Protein 6XJE (pdb70)

Organism: Herbaspirillum sp. (strain BH-1) (NCBI:txid2058884)

GO terms:
  GO:0072521 purine-containing compound metabolic process (P, IDA)
  GO:0016811 hydrolase activity, acting on carbon-nitrogen (but not peptide) bonds, in linear amides (F, IDA)
  GO:0042802 identical protein binding (F, IDA)
  GO:0042803 protein homodimerization activity (F, IDA)

Structure (mmCIF, N/CA/C/O backbone):
data_6XJE
#
_entry.id   6XJE
#
_cell.length_a   51.530
_cell.length_b   114.440
_cell.length_c   142.930
_cell.angle_alpha   90.000
_cell.angle_beta   90.000
_cell.angle_gamma   90.000
#
_symmetry.space_group_name_H-M   'P 21 21 21'
#
loop_
_entity.id
_entity.type
_entity.pdbx_description
1 polymer 'Cysteine hydrolase'
2 non-polymer 'tricarbonodiimidic diamide'
3 non-polymer 1,2-ETHANEDIOL
4 water water
#
loop_
_atom_site.group_PDB
_atom_site.id
_atom_site.type_symbol
_atom_site.label_atom_id
_atom_site.label_alt_id
_atom_site.label_comp_id
_atom_site.label_asym_id
_atom_site.label_entity_id
_atom_site.label_seq_id
_atom_site.pdbx_PDB_ins_code
_atom_site.Cartn_x
_atom_site.Cartn_y
_atom_site.Cartn_z
_atom_site.occupancy
_atom_site.B_iso_or_equiv
_atom_site.auth_seq_id
_atom_site.auth_comp_id
_atom_site.auth_asym_id
_atom_site.auth_atom_id
_atom_site.pdbx_PDB_model_num
ATOM 1 N N . MET A 1 4 ? -32.988 -5.509 0.777 1.000 37.823 1 MET A N 1
ATOM 2 C CA . MET A 1 4 ? -32.253 -4.819 1.894 1.000 42.506 1 MET A CA 1
ATOM 3 C C . MET A 1 4 ? -32.656 -5.448 3.243 1.000 41.978 1 MET A C 1
ATOM 4 O O . MET A 1 4 ? -33.836 -5.751 3.427 1.000 39.384 1 MET A O 1
ATOM 9 N N . ILE A 1 5 ? -31.724 -5.599 4.189 1.000 27.734 2 ILE A N 1
ATOM 10 C CA . ILE A 1 5 ? -32.009 -6.090 5.559 1.000 25.978 2 ILE A CA 1
ATOM 11 C C . ILE A 1 5 ? -31.945 -4.901 6.511 1.000 24.974 2 ILE A C 1
ATOM 12 O O . ILE A 1 5 ? -30.949 -4.167 6.464 1.000 25.830 2 ILE A O 1
ATOM 17 N N . ARG A 1 6 ? -32.968 -4.719 7.321 1.000 22.460 3 ARG A N 1
ATOM 18 C CA . ARG A 1 6 ? -33.101 -3.608 8.263 1.000 22.209 3 ARG A CA 1
ATOM 19 C C . ARG A 1 6 ? -32.937 -4.153 9.671 1.000 23.263 3 ARG A C 1
ATOM 20 O O . ARG A 1 6 ? -33.664 -5.054 10.094 1.000 25.400 3 ARG A O 1
ATOM 28 N N . ILE A 1 7 ? -31.960 -3.597 10.363 1.000 19.885 4 ILE A N 1
ATOM 29 C CA . ILE A 1 7 ? -31.520 -3.973 11.720 1.000 21.113 4 ILE A CA 1
ATOM 30 C C . ILE A 1 7 ? -31.978 -2.856 12.665 1.000 18.935 4 ILE A C 1
ATOM 31 O O . ILE A 1 7 ? -31.760 -1.663 12.355 1.000 19.546 4 ILE A O 1
ATOM 36 N N . ASP A 1 8 ? -32.571 -3.231 13.775 1.000 19.945 5 ASP A N 1
ATOM 37 C CA . ASP A 1 8 ? -32.886 -2.307 14.879 1.000 22.386 5 ASP A CA 1
ATOM 38 C C . ASP A 1 8 ? -31.525 -1.942 15.460 1.000 23.238 5 ASP A C 1
ATOM 39 O O . ASP A 1 8 ? -30.665 -2.856 15.713 1.000 27.303 5 ASP A O 1
ATOM 44 N N . ALA A 1 9 ? -31.216 -0.668 15.435 1.000 21.207 6 ALA A N 1
ATOM 45 C CA . ALA A 1 9 ? -29.890 -0.169 15.830 1.000 20.872 6 ALA A CA 1
ATOM 46 C C . ALA A 1 9 ? -30.084 1.191 16.463 1.000 19.593 6 ALA A C 1
ATOM 47 O O . ALA A 1 9 ? -31.166 1.844 16.316 1.000 19.620 6 ALA A O 1
ATOM 49 N N . THR A 1 10 ? -29.055 1.636 17.148 1.000 16.967 7 THR A N 1
ATOM 50 C CA . THR A 1 10 ? -28.948 2.968 17.723 1.000 18.333 7 THR A CA 1
ATOM 51 C C . THR A 1 10 ? -28.084 3.755 16.760 1.000 16.807 7 THR A C 1
ATOM 52 O O . THR A 1 10 ? -27.003 3.278 16.423 1.000 16.694 7 THR A O 1
ATOM 56 N N . PRO A 1 11 ? -28.406 4.997 16.350 1.000 16.491 8 PRO A N 1
ATOM 57 C CA . PRO A 1 11 ? -29.547 5.779 16.864 1.000 16.938 8 PRO A CA 1
ATOM 58 C C . PRO A 1 11 ? -30.849 5.604 16.079 1.000 18.673 8 PRO A C 1
ATOM 59 O O . PRO A 1 11 ? -31.871 6.176 16.514 1.000 21.033 8 PRO A O 1
ATOM 63 N N . TYR A 1 12 ? -30.801 4.943 14.946 1.000 17.062 9 TYR A N 1
ATOM 64 C CA . TYR A 1 12 ? -31.999 4.643 14.141 1.000 18.388 9 TYR A CA 1
ATOM 65 C C . TYR A 1 12 ? -31.684 3.415 13.320 1.000 22.008 9 TYR A C 1
ATOM 66 O O . TYR A 1 12 ? -30.547 2.940 13.305 1.000 18.109 9 TYR A O 1
ATOM 75 N N . PRO A 1 13 ? -32.663 2.821 12.624 1.000 21.157 10 PRO A N 1
ATOM 76 C CA . PRO A 1 13 ? -32.396 1.552 11.956 1.000 21.408 10 PRO A CA 1
ATOM 77 C C . PRO A 1 13 ? -31.295 1.637 10.917 1.000 19.489 10 PRO A C 1
ATOM 78 O O . PRO A 1 13 ? -31.045 2.646 10.298 1.000 19.296 10 PRO A O 1
ATOM 82 N N . TYR A 1 14 ? -30.575 0.535 10.803 1.000 19.369 11 TYR A N 1
ATOM 83 C CA . TYR A 1 14 ? -29.445 0.363 9.854 1.000 19.572 11 TYR A CA 1
ATOM 84 C C . TYR A 1 14 ? -29.873 -0.621 8.779 1.000 19.066 11 TYR A C 1
ATOM 85 O O . TYR A 1 14 ? -30.253 -1.743 9.140 1.000 19.457 11 TYR A O 1
ATOM 94 N N . GLN A 1 15 ? -29.721 -0.266 7.535 1.000 19.956 12 GLN A N 1
ATOM 95 C CA . GLN A 1 15 ? -30.113 -1.114 6.392 1.000 20.580 12 GLN A CA 1
ATOM 96 C C . GLN A 1 15 ? -28.864 -1.475 5.593 1.000 21.637 12 GLN A C 1
ATOM 97 O O . GLN A 1 15 ? -28.050 -0.582 5.321 1.000 21.344 12 GLN A O 1
ATOM 103 N N . PHE A 1 16 ? -28.723 -2.727 5.187 1.000 19.933 13 PHE A N 1
ATOM 104 C CA . PHE A 1 16 ? -27.590 -3.159 4.360 1.000 18.265 13 PHE A CA 1
ATOM 105 C C . PHE A 1 16 ? -28.030 -4.311 3.483 1.000 21.302 13 PHE A C 1
ATOM 106 O O . PHE A 1 16 ? -29.001 -5.002 3.807 1.000 23.701 13 PHE A O 1
ATOM 114 N N . HIS A 1 17 ? -27.241 -4.561 2.471 1.000 20.059 14 HIS A N 1
ATOM 115 C CA . HIS A 1 17 ? -27.337 -5.769 1.617 1.000 22.854 14 HIS A CA 1
ATOM 116 C C . HIS A 1 17 ? -26.081 -6.584 1.850 1.000 23.081 14 HIS A C 1
ATOM 117 O O . HIS A 1 17 ? -24.959 -6.087 1.724 1.000 18.771 14 HIS A O 1
ATOM 124 N N . PRO A 1 18 ? -26.191 -7.883 2.205 1.000 21.617 15 PRO A N 1
ATOM 125 C CA . PRO A 1 18 ? -24.999 -8.683 2.482 1.000 21.791 15 PRO A CA 1
ATOM 126 C C . PRO A 1 18 ? -23.906 -8.608 1.404 1.000 20.256 15 PRO A C 1
ATOM 127 O O . PRO A 1 18 ? -22.756 -8.670 1.740 1.000 22.102 15 PRO A O 1
ATOM 131 N N . ARG A 1 19 ? -24.282 -8.532 0.121 1.000 21.024 16 ARG A N 1
ATOM 132 C CA . ARG A 1 19 ? -23.291 -8.586 -0.970 1.000 23.370 16 ARG A CA 1
ATOM 133 C C . ARG A 1 19 ? -22.522 -7.273 -1.127 1.000 22.522 16 ARG A C 1
ATOM 134 O O . ARG A 1 19 ? -21.499 -7.287 -1.818 1.000 22.437 16 ARG A O 1
ATOM 142 N N A SER A 1 20 ? -22.961 -6.186 -0.495 0.700 20.025 17 SER A N 1
ATOM 143 N N B SER A 1 20 ? -22.972 -6.205 -0.483 0.300 17.268 17 SER A N 1
ATOM 144 C CA A SER A 1 20 ? -22.172 -4.905 -0.520 0.700 20.297 17 SER A CA 1
ATOM 145 C CA B SER A 1 20 ? -22.325 -4.860 -0.500 0.300 15.201 17 SER A CA 1
ATOM 146 C C A SER A 1 20 ? -21.723 -4.556 0.901 0.700 18.118 17 SER A C 1
ATOM 147 C C B SER A 1 20 ? -21.731 -4.554 0.890 0.300 15.446 17 SER A C 1
ATOM 148 O O A SER A 1 20 ? -21.381 -3.410 1.153 0.700 18.099 17 SER A O 1
ATOM 149 O O B SER A 1 20 ? -21.381 -3.404 1.150 0.300 15.822 17 SER A O 1
ATOM 154 N N . THR A 1 21 ? -21.632 -5.565 1.754 1.000 15.985 18 THR A N 1
ATOM 155 C CA . THR A 1 21 ? -21.250 -5.381 3.166 1.000 15.005 18 THR A CA 1
ATOM 156 C C . THR A 1 21 ? -20.039 -6.245 3.470 1.000 15.661 18 THR A C 1
ATOM 157 O O . THR A 1 21 ? -19.949 -7.370 3.013 1.000 18.375 18 THR A O 1
ATOM 161 N N . ALA A 1 22 ? -19.123 -5.761 4.280 1.000 14.246 19 ALA A N 1
ATOM 162 C CA . ALA A 1 22 ? -18.009 -6.554 4.808 1.000 13.492 19 ALA A CA 1
ATOM 163 C C . ALA A 1 22 ? -18.078 -6.558 6.318 1.000 12.733 19 ALA A C 1
ATOM 164 O O . ALA A 1 22 ? -18.461 -5.551 6.934 1.000 14.563 19 ALA A O 1
ATOM 166 N N . LEU A 1 23 ? -17.696 -7.683 6.895 1.000 12.520 20 LEU A N 1
ATOM 167 C CA . LEU A 1 23 ? -17.419 -7.774 8.346 1.000 11.982 20 LEU A CA 1
ATOM 168 C C . LEU A 1 23 ? -15.932 -7.476 8.503 1.000 12.227 20 LEU A C 1
ATOM 169 O O . LEU A 1 23 ? -15.119 -8.122 7.811 1.000 13.542 20 LEU A O 1
ATOM 174 N N . VAL A 1 24 ? -15.573 -6.540 9.370 1.000 12.388 21 VAL A N 1
ATOM 175 C CA . VAL A 1 24 ? -14.180 -6.229 9.706 1.000 12.299 21 VAL A CA 1
ATOM 176 C C . VAL A 1 24 ? -13.944 -6.642 11.141 1.000 13.189 21 VAL A C 1
ATOM 177 O O . VAL A 1 24 ? -14.592 -6.056 12.055 1.000 13.969 21 VAL A O 1
ATOM 181 N N . VAL A 1 25 ? -13.071 -7.641 11.362 1.000 12.569 22 VAL A N 1
ATOM 182 C CA . VAL A 1 25 ? -12.735 -8.142 12.712 1.000 12.145 22 VAL A CA 1
ATOM 183 C C . VAL A 1 25 ? -11.365 -7.600 13.058 1.000 12.832 22 VAL A C 1
ATOM 184 O O . VAL A 1 25 ? -10.352 -8.037 12.440 1.000 13.932 22 VAL A O 1
ATOM 188 N N . ILE A 1 26 ? -11.288 -6.718 14.025 1.000 12.682 23 ILE A N 1
ATOM 189 C CA . ILE A 1 26 ? -10.087 -5.928 14.320 1.000 13.808 23 ILE A CA 1
ATOM 190 C C . ILE A 1 26 ? -9.274 -6.556 15.461 1.000 12.241 23 ILE A C 1
ATOM 191 O O . ILE A 1 26 ? -9.726 -6.603 16.590 1.000 13.650 23 ILE A O 1
ATOM 196 N N . ASP A 1 27 ? -8.040 -6.946 15.121 1.000 12.054 24 ASP A N 1
ATOM 197 C CA . ASP A 1 27 ? -6.940 -7.184 16.090 1.000 13.657 24 ASP A CA 1
ATOM 198 C C . ASP A 1 27 ? -7.252 -8.233 17.158 1.000 12.596 24 ASP A C 1
ATOM 199 O O . ASP A 1 27 ? -6.816 -8.069 18.302 1.000 13.292 24 ASP A O 1
ATOM 204 N N . MET A 1 28 ? -7.927 -9.314 16.806 1.000 13.066 25 MET A N 1
ATOM 205 C CA . MET A 1 28 ? -8.268 -10.363 17.777 1.000 12.756 25 MET A CA 1
ATOM 206 C C . MET A 1 28 ? -7.056 -11.306 17.902 1.000 12.851 25 MET A C 1
ATOM 207 O O . MET A 1 28 ? -7.145 -12.529 17.652 1.000 13.871 25 MET A O 1
ATOM 212 N N . GLN A 1 29 ? -5.993 -10.760 18.445 1.000 12.959 26 GLN A N 1
ATOM 213 C CA . GLN A 1 29 ? -4.656 -11.402 18.461 1.000 12.899 26 GLN A CA 1
ATOM 214 C C . GLN A 1 29 ? -4.261 -11.772 19.879 1.000 14.213 26 GLN A C 1
ATOM 215 O O . GLN A 1 29 ? -4.687 -11.146 20.862 1.000 13.726 26 GLN A O 1
ATOM 221 N N A ARG A 1 30 ? -3.425 -12.794 20.003 0.700 14.298 27 ARG A N 1
ATOM 222 N N B ARG A 1 30 ? -3.416 -12.792 20.003 0.300 15.104 27 ARG A N 1
ATOM 223 C CA A ARG A 1 30 ? -2.853 -13.160 21.328 0.700 15.471 27 ARG A CA 1
ATOM 224 C CA B ARG A 1 30 ? -2.848 -13.173 21.322 0.300 16.275 27 ARG A CA 1
ATOM 225 C C A ARG A 1 30 ? -2.127 -11.968 21.968 0.700 16.280 27 ARG A C 1
ATOM 226 C C B ARG A 1 30 ? -2.132 -11.970 21.962 0.300 16.425 27 ARG A C 1
ATOM 227 O O A ARG A 1 30 ? -2.185 -11.819 23.189 0.700 17.416 27 ARG A O 1
ATOM 228 O O B ARG A 1 30 ? -2.187 -11.831 23.195 0.300 17.074 27 ARG A O 1
ATOM 243 N N . ASP A 1 31 ? -1.529 -11.094 21.150 1.000 15.726 28 ASP A N 1
ATOM 244 C CA . ASP A 1 31 ? -0.781 -9.931 21.673 1.000 15.751 28 ASP A CA 1
ATOM 245 C C . ASP A 1 31 ? -1.699 -9.053 22.538 1.000 14.669 28 ASP A C 1
ATOM 246 O O . ASP A 1 31 ? -1.191 -8.354 23.414 1.000 16.015 28 ASP A O 1
ATOM 251 N N . PHE A 1 32 ? -3.014 -9.035 22.274 1.000 14.360 29 PHE A N 1
ATOM 252 C CA . PHE A 1 32 ? -3.965 -8.232 23.059 1.000 14.363 29 PHE A CA 1
ATOM 253 C C . PHE A 1 32 ? -4.757 -9.068 24.066 1.000 14.250 29 PHE A C 1
ATOM 254 O O . PHE A 1 32 ? -5.105 -8.545 25.130 1.000 14.920 29 PHE A O 1
ATOM 262 N N . ILE A 1 33 ? -5.042 -10.324 23.770 1.000 14.149 30 ILE A N 1
ATOM 263 C CA . ILE A 1 33 ? -6.053 -11.121 24.515 1.000 14.705 30 ILE A CA 1
ATOM 264 C C . ILE A 1 33 ? -5.370 -12.026 25.537 1.000 17.324 30 ILE A C 1
ATOM 265 O O . ILE A 1 33 ? -5.997 -12.319 26.534 1.000 18.922 30 ILE A O 1
ATOM 270 N N A GLU A 1 34 ? -4.133 -12.434 25.276 0.700 19.277 31 GLU A N 1
ATOM 271 N N B GLU A 1 34 ? -4.136 -12.452 25.275 0.300 18.315 31 GLU A N 1
ATOM 272 C CA A GLU A 1 34 ? -3.380 -13.345 26.182 0.700 20.015 31 GLU A CA 1
ATOM 273 C CA B GLU A 1 34 ? -3.388 -13.364 26.184 0.300 18.854 31 GLU A CA 1
ATOM 274 C C A GLU A 1 34 ? -2.383 -12.573 27.027 0.700 20.292 31 GLU A C 1
ATOM 275 C C B GLU A 1 34 ? -2.382 -12.581 27.025 0.300 19.750 31 GLU A C 1
ATOM 276 O O A GLU A 1 34 ? -1.856 -11.574 26.579 0.700 19.756 31 GLU A O 1
ATOM 277 O O B GLU A 1 34 ? -1.854 -11.570 26.565 0.300 19.654 31 GLU A O 1
ATOM 288 N N . GLU A 1 35 ? -2.106 -13.074 28.230 1.000 20.617 32 GLU A N 1
ATOM 289 C CA . GLU A 1 35 ? -1.080 -12.488 29.122 1.000 23.023 32 GLU A CA 1
ATOM 290 C C . GLU A 1 35 ? 0.311 -12.578 28.470 1.000 22.939 32 GLU A C 1
ATOM 291 O O . GLU A 1 35 ? 0.618 -13.600 27.820 1.000 26.828 32 GLU A O 1
ATOM 297 N N . GLY A 1 36 ? 1.105 -11.529 28.635 1.000 23.267 33 GLY A N 1
ATOM 298 C CA . GLY A 1 36 ? 2.532 -11.527 28.261 1.000 23.372 33 GLY A CA 1
ATOM 299 C C . GLY A 1 36 ? 2.850 -10.949 26.893 1.000 24.444 33 GLY A C 1
ATOM 300 O O . GLY A 1 36 ? 4.000 -10.967 26.498 1.000 25.257 33 GLY A O 1
ATOM 301 N N . GLY A 1 37 ? 1.865 -10.458 26.154 1.000 20.773 34 GLY A N 1
ATOM 302 C CA . GLY A 1 37 ? 2.144 -9.774 24.884 1.000 20.287 34 GLY A CA 1
ATOM 303 C C . GLY A 1 37 ? 2.138 -8.261 25.030 1.000 19.045 34 GLY A C 1
ATOM 304 O O . GLY A 1 37 ? 2.352 -7.697 26.130 1.000 18.585 34 GLY A O 1
ATOM 305 N N . PHE A 1 38 ? 1.860 -7.602 23.921 1.000 18.823 35 PHE A N 1
ATOM 306 C CA . PHE A 1 38 ? 1.882 -6.125 23.844 1.000 16.461 35 PHE A CA 1
ATOM 307 C C . PHE A 1 38 ? 0.918 -5.503 24.859 1.000 16.987 35 PHE A C 1
ATOM 308 O O . PHE A 1 38 ? 1.252 -4.553 25.515 1.000 17.169 35 PHE A O 1
ATOM 316 N N . GLY A 1 39 ? -0.322 -6.003 24.944 1.000 15.830 36 GLY A N 1
ATOM 317 C CA . GLY A 1 39 ? -1.303 -5.466 25.913 1.000 15.845 36 GLY A CA 1
ATOM 318 C C . GLY A 1 39 ? -0.793 -5.511 27.347 1.000 15.011 36 GLY A C 1
ATOM 319 O O . GLY A 1 39 ? -0.899 -4.517 28.065 1.000 16.791 36 GLY A O 1
ATOM 320 N N . SER A 1 40 ? -0.185 -6.622 27.742 1.000 17.243 37 SER A N 1
ATOM 321 C CA . SER A 1 40 ? 0.440 -6.763 29.087 1.000 19.258 37 SER A CA 1
ATOM 322 C C . SER A 1 40 ? 1.618 -5.802 29.225 1.000 19.194 37 SER A C 1
ATOM 323 O O . SER A 1 40 ? 1.804 -5.192 30.310 1.000 19.380 37 SER A O 1
ATOM 326 N N . ALA A 1 41 ? 2.414 -5.676 28.185 1.000 19.471 38 ALA A N 1
ATOM 327 C CA . ALA A 1 41 ? 3.633 -4.840 28.197 1.000 20.983 38 ALA A CA 1
ATOM 328 C C . ALA A 1 41 ? 3.260 -3.387 28.475 1.000 21.158 38 ALA A C 1
ATOM 329 O O . ALA A 1 41 ? 4.088 -2.641 29.052 1.000 23.995 38 ALA A O 1
ATOM 331 N N . LEU A 1 42 ? 2.072 -2.948 28.053 1.000 19.136 39 LEU A N 1
ATOM 332 C CA . LEU A 1 42 ? 1.607 -1.561 28.286 1.000 20.620 39 LEU A CA 1
ATOM 333 C C . LEU A 1 42 ? 1.044 -1.388 29.704 1.000 22.293 39 LEU A C 1
ATOM 334 O O . LEU A 1 42 ? 0.505 -0.295 30.006 1.000 25.027 39 LEU A O 1
ATOM 339 N N . GLY A 1 43 ? 1.055 -2.441 30.516 1.000 21.648 40 GLY A N 1
ATOM 340 C CA . GLY A 1 43 ? 0.633 -2.380 31.924 1.000 22.074 40 GLY A CA 1
ATOM 341 C C . GLY A 1 43 ? -0.815 -2.773 32.128 1.000 21.814 40 GLY A C 1
ATOM 342 O O . GLY A 1 43 ? -1.333 -2.561 33.228 1.000 23.577 40 GLY A O 1
ATOM 343 N N . ASN A 1 44 ? -1.480 -3.353 31.138 1.000 18.382 41 ASN A N 1
ATOM 344 C CA . ASN A 1 44 ? -2.910 -3.694 31.274 1.000 19.060 41 ASN A CA 1
ATOM 345 C C . ASN A 1 44 ? -3.118 -5.094 31.858 1.000 18.604 41 ASN A C 1
ATOM 346 O O . ASN A 1 44 ? -2.352 -6.008 31.575 1.000 20.292 41 ASN A O 1
ATOM 351 N N . ASP A 1 45 ? -4.218 -5.233 32.572 1.000 20.595 42 ASP A N 1
ATOM 352 C CA . ASP A 1 45 ? -4.857 -6.532 32.865 1.000 20.802 42 ASP A CA 1
ATOM 353 C C . ASP A 1 45 ? -5.690 -6.881 31.628 1.000 18.817 42 ASP A C 1
ATOM 354 O O . ASP A 1 45 ? -6.690 -6.202 31.385 1.000 20.591 42 ASP A O 1
ATOM 359 N N . VAL A 1 46 ? -5.273 -7.884 30.879 1.000 19.295 43 VAL A N 1
ATOM 360 C CA . VAL A 1 46 ? -5.886 -8.189 29.561 1.000 18.699 43 VAL A CA 1
ATOM 361 C C . VAL A 1 46 ? -7.157 -9.025 29.699 1.000 21.447 43 VAL A C 1
ATOM 362 O O . VAL A 1 46 ? -7.848 -9.269 28.699 1.000 20.380 43 VAL A O 1
ATOM 366 N N . ARG A 1 47 ? -7.521 -9.432 30.912 1.000 21.522 44 ARG A N 1
ATOM 367 C CA . ARG A 1 47 ? -8.596 -10.438 31.127 1.000 23.152 44 ARG A CA 1
ATOM 368 C C . ARG A 1 47 ? -9.949 -10.051 30.533 1.000 20.851 44 ARG A C 1
ATOM 369 O O . ARG A 1 47 ? -10.659 -10.944 30.058 1.000 20.343 44 ARG A O 1
ATOM 377 N N . PRO A 1 48 ? -10.379 -8.760 30.523 1.000 19.918 45 PRO A N 1
ATOM 378 C CA . PRO A 1 48 ? -11.700 -8.439 29.975 1.000 19.212 45 PRO A CA 1
ATOM 379 C C . PRO A 1 48 ? -11.898 -8.888 28.521 1.000 19.803 45 PRO A C 1
ATOM 380 O O . PRO A 1 48 ? -13.043 -9.141 28.113 1.000 20.667 45 PRO A O 1
ATOM 384 N N . LEU A 1 49 ? -10.844 -8.933 27.704 1.000 16.282 46 LEU A N 1
ATOM 385 C CA . LEU A 1 49 ? -11.081 -9.121 26.264 1.000 15.389 46 LEU A CA 1
ATOM 386 C C . LEU A 1 49 ? -11.558 -10.533 25.939 1.000 17.114 46 LEU A C 1
ATOM 387 O O . LEU A 1 49 ? -12.253 -10.737 24.965 1.000 16.675 46 LEU A O 1
ATOM 392 N N . ALA A 1 50 ? -11.155 -11.549 26.697 1.000 17.655 47 ALA A N 1
ATOM 393 C CA . ALA A 1 50 ? -11.463 -12.946 26.335 1.000 17.329 47 ALA A CA 1
ATOM 394 C C . ALA A 1 50 ? -12.976 -13.187 26.353 1.000 16.612 47 ALA A C 1
ATOM 395 O O . ALA A 1 50 ? -13.443 -14.080 25.636 1.000 17.135 47 ALA A O 1
ATOM 397 N N . ALA A 1 51 ? -13.712 -12.421 27.133 1.000 18.242 48 ALA A N 1
ATOM 398 C CA . ALA A 1 51 ? -15.168 -12.611 27.321 1.000 18.422 48 ALA A CA 1
ATOM 399 C C . ALA A 1 51 ? -15.919 -12.553 25.993 1.000 17.509 48 ALA A C 1
ATOM 400 O O . ALA A 1 51 ? -17.010 -13.189 25.872 1.000 19.727 48 ALA A O 1
ATOM 402 N N . ILE A 1 52 ? -15.437 -11.789 25.005 1.000 14.730 49 ILE A N 1
ATOM 403 C CA . ILE A 1 52 ? -16.184 -11.601 23.737 1.000 13.499 49 ILE A CA 1
ATOM 404 C C . ILE A 1 52 ? -15.891 -12.665 22.699 1.000 13.603 49 ILE A C 1
ATOM 405 O O . ILE A 1 52 ? -16.563 -12.654 21.668 1.000 14.537 49 ILE A O 1
ATOM 410 N N . VAL A 1 53 ? -14.945 -13.565 22.930 1.000 14.520 50 VAL A N 1
ATOM 411 C CA . VAL A 1 53 ? -14.483 -14.448 21.839 1.000 15.309 50 VAL A CA 1
ATOM 412 C C . VAL A 1 53 ? -15.651 -15.281 21.313 1.000 14.274 50 VAL A C 1
ATOM 413 O O . VAL A 1 53 ? -15.826 -15.382 20.104 1.000 14.201 50 VAL A O 1
ATOM 417 N N . PRO A 1 54 ? -16.539 -15.914 22.134 1.000 14.577 51 PRO A N 1
ATOM 418 C CA . PRO A 1 54 ? -17.648 -16.645 21.551 1.000 14.962 51 PRO A CA 1
ATOM 419 C C . PRO A 1 54 ? -18.608 -15.792 20.715 1.000 14.018 51 PRO A C 1
ATOM 420 O O . PRO A 1 54 ? -19.143 -16.255 19.717 1.000 15.818 51 PRO A O 1
ATOM 424 N N . THR A 1 55 ? -18.828 -14.530 21.130 1.000 14.802 52 THR A N 1
ATOM 425 C CA . THR A 1 55 ? -19.715 -13.615 20.404 1.000 15.259 52 THR A CA 1
ATOM 426 C C . THR A 1 55 ? -19.067 -13.256 19.059 1.000 13.001 52 THR A C 1
ATOM 427 O O . THR A 1 55 ? -19.735 -13.241 18.055 1.000 13.924 52 THR A O 1
ATOM 431 N N . VAL A 1 56 ? -17.754 -12.962 19.059 1.000 12.343 53 VAL A N 1
ATOM 432 C CA . VAL A 1 56 ? -17.073 -12.652 17.792 1.000 12.053 53 VAL A CA 1
ATOM 433 C C . VAL A 1 56 ? -17.134 -13.876 16.880 1.000 12.190 53 VAL A C 1
ATOM 434 O O . VAL A 1 56 ? -17.313 -13.739 15.667 1.000 12.313 53 VAL A O 1
ATOM 438 N N . ALA A 1 57 ? -16.977 -15.086 17.447 1.000 13.154 54 ALA A N 1
ATOM 439 C CA . ALA A 1 57 ? -17.058 -16.296 16.620 1.000 12.728 54 ALA A CA 1
ATOM 440 C C . ALA A 1 57 ? -18.450 -16.457 15.996 1.000 12.668 54 ALA A C 1
ATOM 441 O O . ALA A 1 57 ? -18.574 -16.824 14.830 1.000 12.718 54 ALA A O 1
ATOM 443 N N . ALA A 1 58 ? -19.474 -16.154 16.772 1.000 12.603 55 ALA A N 1
ATOM 444 C CA . ALA A 1 58 ? -20.849 -16.213 16.249 1.000 13.049 55 ALA A CA 1
ATOM 445 C C . ALA A 1 58 ? -21.067 -15.181 15.127 1.000 13.419 55 ALA A C 1
ATOM 446 O O . ALA A 1 58 ? -21.719 -15.473 14.122 1.000 13.356 55 ALA A O 1
ATOM 448 N N . LEU A 1 59 ? -20.506 -13.983 15.286 1.000 13.408 56 LEU A N 1
ATOM 449 C CA . LEU A 1 59 ? -20.584 -12.967 14.235 1.000 13.548 56 LEU A CA 1
ATOM 450 C C . LEU A 1 59 ? -19.859 -13.413 12.966 1.000 12.634 56 LEU A C 1
ATOM 451 O O . LEU A 1 59 ? -20.343 -13.222 11.861 1.000 14.229 56 LEU A O 1
ATOM 456 N N . LEU A 1 60 ? -18.671 -13.989 13.115 1.000 13.528 57 LEU A N 1
ATOM 457 C CA . LEU A 1 60 ? -17.881 -14.491 11.968 1.000 14.153 57 LEU A CA 1
ATOM 458 C C . LEU A 1 60 ? -18.678 -15.593 11.250 1.000 13.588 57 LEU A C 1
ATOM 459 O O . LEU A 1 60 ? -18.727 -15.585 10.020 1.000 14.868 57 LEU A O 1
ATOM 464 N N . GLN A 1 61 ? -19.290 -16.501 11.986 1.000 14.283 58 GLN A N 1
ATOM 465 C CA . GLN A 1 61 ? -20.122 -17.570 11.368 1.000 17.555 58 GLN A CA 1
ATOM 466 C C . GLN A 1 61 ? -21.296 -16.943 10.627 1.000 15.583 58 GLN A C 1
ATOM 467 O O . GLN A 1 61 ? -21.570 -17.354 9.502 1.000 16.245 58 GLN A O 1
ATOM 473 N N . LEU A 1 62 ? -21.950 -15.951 11.214 1.000 14.735 59 LEU A N 1
ATOM 474 C CA . LEU A 1 62 ? -23.084 -15.256 10.554 1.000 15.056 59 LEU A CA 1
ATOM 475 C C . LEU A 1 62 ? -22.630 -14.672 9.222 1.000 16.089 59 LEU A C 1
ATOM 476 O O . LEU A 1 62 ? -23.296 -14.834 8.181 1.000 16.914 59 LEU A O 1
ATOM 481 N N . ALA A 1 63 ? -21.500 -13.972 9.206 1.000 15.568 60 ALA A N 1
ATOM 482 C CA . ALA A 1 63 ? -21.005 -13.340 7.979 1.000 14.614 60 ALA A CA 1
ATOM 483 C C . ALA A 1 63 ? -20.662 -14.395 6.930 1.000 16.452 60 ALA A C 1
ATOM 484 O O . ALA A 1 63 ? -21.001 -14.192 5.754 1.000 18.213 60 ALA A O 1
ATOM 486 N N . ARG A 1 64 ? -19.994 -15.468 7.322 1.000 15.775 61 ARG A N 1
ATOM 487 C CA . ARG A 1 64 ? -19.590 -16.564 6.409 1.000 16.652 61 ARG A CA 1
ATOM 488 C C . ARG A 1 64 ? -20.840 -17.226 5.810 1.000 18.491 61 ARG A C 1
ATOM 489 O O . ARG A 1 64 ? -20.885 -17.424 4.588 1.000 20.410 61 ARG A O 1
ATOM 497 N N . GLU A 1 65 ? -21.848 -17.439 6.630 1.000 17.882 62 GLU A N 1
ATOM 498 C CA . GLU A 1 65 ? -23.093 -18.108 6.167 1.000 21.078 62 GLU A CA 1
ATOM 499 C C . GLU A 1 65 ? -23.876 -17.175 5.254 1.000 21.101 62 GLU A C 1
ATOM 500 O O . GLU A 1 65 ? -24.526 -17.673 4.318 1.000 22.543 62 GLU A O 1
ATOM 506 N N . ALA A 1 66 ? -23.791 -15.859 5.424 1.000 19.140 63 ALA A N 1
ATOM 507 C CA . ALA A 1 66 ? -24.483 -14.862 4.570 1.000 21.302 63 ALA A CA 1
ATOM 508 C C . ALA A 1 66 ? -23.687 -14.570 3.289 1.000 21.059 63 ALA A C 1
ATOM 509 O O . ALA A 1 66 ? -24.242 -13.828 2.418 1.000 25.015 63 ALA A O 1
ATOM 511 N N . GLY A 1 67 ? -22.473 -15.088 3.174 1.000 21.083 64 GLY 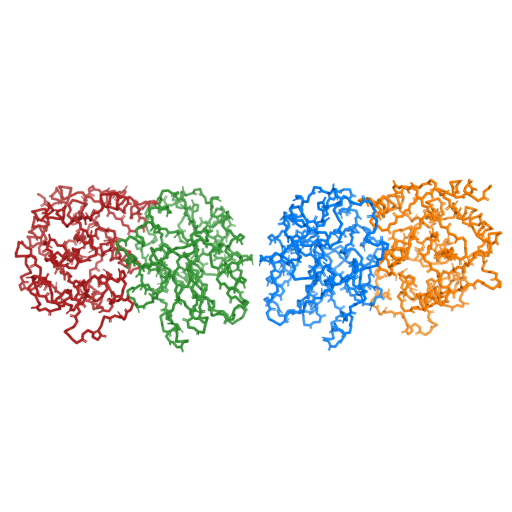A N 1
ATOM 512 C CA . GLY A 1 67 ? -21.606 -14.875 1.999 1.000 23.067 64 GLY A CA 1
ATOM 513 C C . GLY A 1 67 ? -21.087 -13.446 1.916 1.000 25.706 64 GLY A C 1
ATOM 514 O O . GLY A 1 67 ? -20.772 -12.944 0.830 1.000 25.656 64 GLY A O 1
ATOM 515 N N . MET A 1 68 ? -20.958 -12.775 3.051 1.000 21.640 65 MET A N 1
ATOM 516 C CA . MET A 1 68 ? -20.356 -11.428 3.107 1.000 22.450 65 MET A CA 1
ATOM 517 C C . MET A 1 68 ? -18.830 -11.541 3.036 1.000 18.258 65 MET A C 1
ATOM 518 O O . MET A 1 68 ? -18.220 -12.501 3.514 1.000 20.277 65 MET A O 1
ATOM 523 N N . LEU A 1 69 ? -18.206 -10.493 2.530 1.000 16.527 66 LEU A N 1
ATOM 524 C CA . LEU A 1 69 ? -16.734 -10.360 2.600 1.000 15.510 66 LEU A CA 1
ATOM 525 C C . LEU A 1 69 ? -16.325 -10.284 4.075 1.000 14.331 66 LEU A C 1
ATOM 526 O O . LEU A 1 69 ? -16.968 -9.570 4.854 1.000 14.990 66 LEU A O 1
ATOM 531 N N . VAL A 1 70 ? -15.298 -11.001 4.442 1.000 14.309 67 VAL A N 1
ATOM 532 C CA . VAL A 1 70 ? -14.731 -10.953 5.803 1.000 13.999 67 VAL A CA 1
ATOM 533 C C . VAL A 1 70 ? -13.301 -10.428 5.698 1.000 14.564 67 VAL A C 1
ATOM 534 O O . VAL A 1 70 ? -12.472 -10.942 4.892 1.000 14.811 67 VAL A O 1
ATOM 538 N N . VAL A 1 71 ? -13.004 -9.416 6.488 1.000 13.084 68 VAL A N 1
ATOM 539 C CA . VAL A 1 71 ? -11.679 -8.765 6.595 1.000 13.610 68 VAL A CA 1
ATOM 540 C C . VAL A 1 71 ? -11.214 -8.949 8.020 1.000 13.039 68 VAL A C 1
ATOM 541 O O . VAL A 1 71 ? -11.957 -8.619 8.942 1.000 14.454 68 VAL A O 1
ATOM 545 N N . HIS A 1 72 ? -10.002 -9.394 8.236 1.000 12.433 69 HIS A N 1
ATOM 546 C CA . HIS A 1 72 ? -9.362 -9.482 9.543 1.000 12.769 69 HIS A CA 1
ATOM 547 C C . HIS A 1 72 ? -8.210 -8.504 9.558 1.000 13.693 69 HIS A C 1
ATOM 548 O O . HIS A 1 72 ? -7.502 -8.425 8.512 1.000 16.220 69 HIS A O 1
ATOM 555 N N . THR A 1 73 ? -8.026 -7.763 10.617 1.000 13.738 70 THR A N 1
ATOM 556 C CA . THR A 1 73 ? -6.828 -6.926 10.781 1.000 14.608 70 THR A CA 1
ATOM 557 C C . THR A 1 73 ? -5.951 -7.469 11.890 1.000 15.549 70 THR A 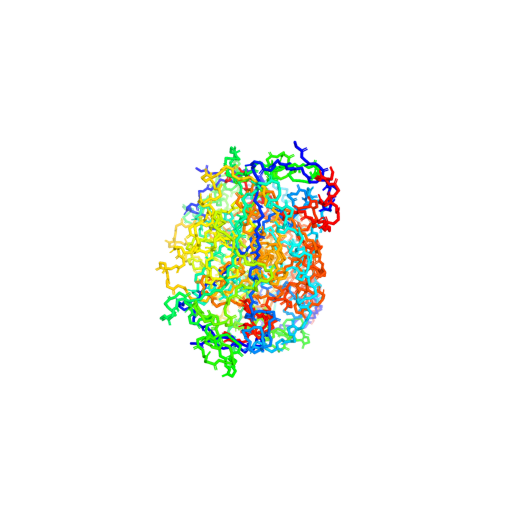C 1
ATOM 558 O O . THR A 1 73 ? -6.438 -8.062 12.870 1.000 17.798 70 THR A O 1
ATOM 562 N N . ARG A 1 74 ? -4.632 -7.292 11.739 1.000 14.056 71 ARG A N 1
ATOM 563 C CA . ARG A 1 74 ? -3.636 -7.596 12.764 1.000 14.544 71 ARG A CA 1
ATOM 564 C C . ARG A 1 74 ? -2.775 -6.365 12.945 1.000 13.919 71 ARG A C 1
ATOM 565 O O . ARG A 1 74 ? -2.224 -5.920 11.936 1.000 15.443 71 ARG A O 1
ATOM 573 N N . GLU A 1 75 ? -2.633 -5.866 14.147 1.000 13.323 72 GLU A N 1
ATOM 574 C CA . GLU A 1 75 ? -1.620 -4.829 14.431 1.000 13.270 72 GLU A CA 1
ATOM 575 C C . GLU A 1 75 ? -0.267 -5.557 14.487 1.000 13.461 72 GLU A C 1
ATOM 576 O O . GLU A 1 75 ? -0.103 -6.460 15.281 1.000 13.590 72 GLU A O 1
ATOM 582 N N . SER A 1 76 ? 0.674 -5.111 13.677 1.000 14.448 73 SER A N 1
ATOM 583 C CA . SER A 1 76 ? 1.921 -5.877 13.503 1.000 15.322 73 SER A CA 1
ATOM 584 C C . SER A 1 76 ? 2.965 -5.025 12.813 1.000 15.707 73 SER A C 1
ATOM 585 O O . SER A 1 76 ? 2.634 -4.068 12.147 1.000 16.591 73 SER A O 1
ATOM 588 N N . HIS A 1 77 ? 4.209 -5.435 13.021 1.000 15.212 74 HIS A N 1
ATOM 589 C CA . HIS A 1 77 ? 5.367 -4.770 12.386 1.000 16.223 74 HIS A CA 1
ATOM 590 C C . HIS A 1 77 ? 6.207 -5.803 11.643 1.000 17.321 74 HIS A C 1
ATOM 591 O O . HIS A 1 77 ? 6.268 -6.963 12.085 1.000 17.377 74 HIS A O 1
ATOM 598 N N . LEU A 1 78 ? 6.834 -5.342 10.572 1.000 18.289 75 LEU A N 1
ATOM 599 C CA . LEU A 1 78 ? 7.851 -6.154 9.880 1.000 19.694 75 LEU A CA 1
ATOM 600 C C . LEU A 1 78 ? 8.923 -6.551 10.892 1.000 18.666 75 LEU A C 1
ATOM 601 O O . LEU A 1 78 ? 9.254 -5.825 11.844 1.000 19.221 75 LEU A O 1
ATOM 606 N N . PRO A 1 79 ? 9.532 -7.751 10.707 1.000 18.627 76 PRO A N 1
ATOM 607 C CA . PRO A 1 79 ? 10.572 -8.185 11.622 1.000 20.724 76 PRO A CA 1
ATOM 608 C C . PRO A 1 79 ? 11.771 -7.231 11.741 1.000 19.933 76 PRO A C 1
ATOM 609 O O . PRO A 1 79 ? 12.357 -7.173 12.793 1.000 22.201 76 PRO A O 1
ATOM 613 N N . ASP A 1 80 ? 12.065 -6.470 10.697 1.000 19.546 77 ASP A N 1
ATOM 614 C CA . ASP A 1 80 ? 13.165 -5.466 10.783 1.000 21.597 77 ASP A CA 1
ATOM 615 C C . ASP A 1 80 ? 12.679 -4.134 11.358 1.000 21.390 77 ASP A C 1
ATOM 616 O O . ASP A 1 80 ? 13.485 -3.212 11.487 1.000 20.984 77 ASP A O 1
ATOM 621 N N . LEU A 1 81 ? 11.393 -4.045 11.756 1.000 17.949 78 LEU A N 1
ATOM 622 C CA . LEU A 1 81 ? 10.751 -2.849 12.383 1.000 19.008 78 LEU A CA 1
ATOM 623 C C . LEU A 1 81 ? 10.835 -1.632 11.475 1.000 16.967 78 LEU A C 1
ATOM 624 O O . LEU A 1 81 ? 10.675 -0.504 11.991 1.000 19.555 78 LEU A O 1
ATOM 629 N N . SER A 1 82 ? 10.969 -1.807 10.161 1.000 19.494 79 SER A N 1
ATOM 630 C CA . SER A 1 82 ? 11.097 -0.662 9.239 1.000 20.693 79 SER A CA 1
ATOM 631 C C . SER A 1 82 ? 9.761 0.091 9.108 1.000 20.741 79 SER A C 1
ATOM 632 O O . SER A 1 82 ? 9.764 1.227 8.603 1.000 23.070 79 SER A O 1
ATOM 635 N N . ASP A 1 83 ? 8.646 -0.481 9.541 1.000 19.452 80 ASP A N 1
ATOM 636 C CA . ASP A 1 83 ? 7.337 0.241 9.536 1.000 20.076 80 ASP A CA 1
ATOM 637 C C . ASP A 1 83 ? 6.919 0.592 10.960 1.000 22.083 80 ASP A C 1
ATOM 638 O O . ASP A 1 83 ? 5.727 0.858 11.200 1.000 20.966 80 ASP A O 1
ATOM 643 N N . CYS A 1 84 ? 7.844 0.599 11.905 1.000 18.019 81 CYS A N 1
ATOM 644 C CA . CYS A 1 84 ? 7.533 0.907 13.324 1.000 17.504 81 CYS A CA 1
ATOM 645 C C . CYS A 1 84 ? 8.133 2.264 13.638 1.000 18.148 81 CYS A C 1
ATOM 646 O O . CYS A 1 84 ? 9.359 2.396 13.675 1.000 18.672 81 CYS A O 1
ATOM 649 N N . PRO A 1 85 ? 7.338 3.339 13.720 1.000 15.957 82 PRO A N 1
ATOM 650 C CA . PRO A 1 85 ? 7.922 4.648 14.014 1.000 16.211 82 PRO A CA 1
ATOM 651 C C . PRO A 1 85 ? 8.672 4.640 15.345 1.000 15.326 82 PRO A C 1
ATOM 652 O O . PRO A 1 85 ? 8.263 4.036 16.308 1.000 15.451 82 PRO A O 1
ATOM 656 N N . ARG A 1 86 ? 9.763 5.406 15.425 1.000 16.451 83 ARG A N 1
ATOM 657 C CA . ARG A 1 86 ? 10.532 5.517 16.673 1.000 19.636 83 ARG A CA 1
ATOM 658 C C . ARG A 1 86 ? 9.617 5.997 17.803 1.000 17.112 83 ARG A C 1
ATOM 659 O O . ARG A 1 86 ? 9.745 5.521 18.917 1.000 15.673 83 ARG A O 1
ATOM 667 N N . SER A 1 87 ? 8.705 6.934 17.533 1.000 15.878 84 SER A N 1
ATOM 668 C CA . SER A 1 87 ? 7.757 7.428 18.561 1.000 15.921 84 SER A CA 1
ATOM 669 C C . SER A 1 87 ? 6.993 6.272 19.232 1.000 15.124 84 SER A C 1
ATOM 670 O O . SER A 1 87 ? 6.891 6.226 20.455 1.000 15.927 84 SER A O 1
ATOM 673 N N . LYS A 1 88 ? 6.501 5.348 18.406 1.000 14.087 85 LYS A N 1
ATOM 674 C CA . LYS A 1 88 ? 5.734 4.178 18.912 1.000 12.989 85 LYS A CA 1
ATOM 675 C C . LYS A 1 88 ? 6.615 3.247 19.743 1.000 15.049 85 LYS A C 1
ATOM 676 O O . LYS A 1 88 ? 6.171 2.747 20.791 1.000 16.718 85 LYS A O 1
ATOM 682 N N . ARG A 1 89 ? 7.855 3.064 19.306 1.000 15.147 86 ARG A N 1
ATOM 683 C CA . ARG A 1 89 ? 8.770 2.154 20.052 1.000 17.496 86 ARG A CA 1
ATOM 684 C C . ARG A 1 89 ? 9.068 2.731 21.432 1.000 17.421 86 ARG A C 1
ATOM 685 O O . ARG A 1 89 ? 9.185 1.940 22.392 1.000 19.087 86 ARG A O 1
ATOM 693 N N . LEU A 1 90 ? 9.207 4.054 21.565 1.000 15.364 87 LEU A N 1
ATOM 694 C CA . LEU A 1 90 ? 9.648 4.680 22.820 1.000 17.984 87 LEU A CA 1
ATOM 695 C C . LEU A 1 90 ? 8.478 4.981 23.769 1.000 18.487 87 LEU A C 1
ATOM 696 O O . LEU A 1 90 ? 8.703 5.230 24.967 1.000 20.047 87 LEU A O 1
ATOM 701 N N . ARG A 1 91 ? 7.263 5.081 23.235 1.000 16.162 88 ARG A N 1
ATOM 702 C CA . ARG A 1 91 ? 6.150 5.624 24.021 1.000 15.963 88 ARG A CA 1
ATOM 703 C C . ARG A 1 91 ? 5.949 4.793 25.298 1.000 15.554 88 ARG A C 1
ATOM 704 O O . ARG A 1 91 ? 5.799 3.535 25.171 1.000 17.591 88 ARG A O 1
ATOM 712 N N . GLY A 1 92 ? 5.754 5.463 26.433 1.000 17.783 89 GLY A N 1
ATOM 713 C CA . GLY A 1 92 ? 5.427 4.792 27.707 1.000 19.367 89 GLY A CA 1
ATOM 714 C C . GLY A 1 92 ? 6.665 4.218 28.392 1.000 22.195 89 GLY A C 1
ATOM 715 O O . GLY A 1 92 ? 6.455 3.658 29.485 1.000 22.874 89 GLY A O 1
ATOM 716 N N . ASN A 1 93 ? 7.851 4.346 27.798 1.000 22.299 90 ASN A N 1
ATOM 717 C CA . ASN A 1 93 ? 9.129 3.883 28.418 1.000 23.903 90 ASN A CA 1
ATOM 718 C C . ASN A 1 93 ? 8.930 2.435 28.881 1.000 28.091 90 ASN A C 1
ATOM 719 O O . ASN A 1 93 ? 9.210 2.142 30.045 1.000 25.780 90 ASN A O 1
ATOM 724 N N . PRO A 1 94 ? 8.437 1.476 28.060 1.000 26.518 91 PRO A N 1
ATOM 725 C CA . PRO A 1 94 ? 8.090 0.137 28.554 1.000 29.137 91 PRO A CA 1
ATOM 726 C C . PRO A 1 94 ? 9.355 -0.665 28.917 1.000 28.877 91 PRO A C 1
ATOM 727 O O . PRO A 1 94 ? 10.394 -0.436 28.330 1.000 30.975 91 PRO A O 1
ATOM 731 N N . THR A 1 95 ? 9.247 -1.558 29.902 1.000 31.312 92 THR A N 1
ATOM 732 C CA . THR A 1 95 ? 10.372 -2.468 30.271 1.000 32.931 92 THR A CA 1
ATOM 733 C C . THR A 1 95 ? 10.631 -3.396 29.084 1.000 32.729 92 THR A C 1
ATOM 734 O O . THR A 1 95 ? 11.801 -3.582 28.726 1.000 34.888 92 THR A O 1
ATOM 738 N N . LEU A 1 96 ? 9.567 -3.970 28.515 1.000 28.787 93 LEU A N 1
ATOM 739 C CA . LEU A 1 96 ? 9.594 -4.806 27.289 1.000 26.342 93 LEU A CA 1
ATOM 740 C C . LEU A 1 96 ? 8.724 -4.127 26.217 1.000 24.189 93 LEU A C 1
ATOM 741 O O . LEU A 1 96 ? 7.513 -3.887 26.466 1.000 26.682 93 LEU A O 1
ATOM 746 N N . GLY A 1 97 ? 9.352 -3.815 25.097 1.000 20.550 94 GLY A N 1
ATOM 747 C CA . GLY A 1 97 ? 8.716 -3.014 24.045 1.000 22.719 94 GLY A CA 1
ATOM 748 C C . GLY A 1 97 ? 8.521 -3.800 22.773 1.000 20.181 94 GLY A C 1
ATOM 749 O O . GLY A 1 97 ? 8.857 -4.984 22.703 1.000 18.670 94 GLY A O 1
ATOM 750 N N . ILE A 1 98 ? 8.005 -3.121 21.763 1.000 18.241 95 ILE A N 1
ATOM 751 C CA . ILE A 1 98 ? 7.841 -3.714 20.422 1.000 17.062 95 ILE A CA 1
ATOM 752 C C . ILE A 1 98 ? 9.163 -4.337 19.955 1.000 17.575 95 ILE A C 1
ATOM 753 O O . ILE A 1 98 ? 10.232 -3.665 19.996 1.000 18.101 95 ILE A O 1
ATOM 758 N N . GLY A 1 99 ? 9.095 -5.586 19.543 1.000 17.048 96 GLY A N 1
ATOM 759 C CA . GLY A 1 99 ? 10.264 -6.295 18.999 1.000 18.145 96 GLY A CA 1
ATOM 760 C C . GLY A 1 99 ? 11.038 -7.026 20.064 1.000 19.525 96 GLY A C 1
ATOM 761 O O . GLY A 1 99 ? 11.816 -7.898 19.650 1.000 22.162 96 GLY A O 1
ATOM 762 N N . ASP A 1 100 ? 10.832 -6.745 21.346 1.000 18.978 97 ASP A N 1
ATOM 763 C CA . ASP A 1 100 ? 11.550 -7.438 22.447 1.000 22.043 97 ASP A CA 1
ATOM 764 C C . ASP A 1 100 ? 10.913 -8.817 22.600 1.000 24.544 97 ASP A C 1
ATOM 765 O O . ASP A 1 100 ? 9.704 -9.002 22.273 1.000 22.191 97 ASP A O 1
ATOM 770 N N . VAL A 1 101 ? 11.680 -9.783 23.116 1.000 23.984 98 VAL A N 1
ATOM 771 C CA . VAL A 1 101 ? 11.180 -11.178 23.257 1.000 23.657 98 VAL A CA 1
ATOM 772 C C . VAL A 1 101 ? 10.372 -11.284 24.550 1.000 24.379 98 VAL A C 1
ATOM 773 O O . VAL A 1 101 ? 10.908 -11.087 25.667 1.000 25.745 98 VAL A O 1
ATOM 777 N N . GLY A 1 102 ? 9.080 -11.577 24.422 1.000 23.530 99 GLY A N 1
ATOM 778 C CA . GLY A 1 102 ? 8.271 -11.972 25.573 1.000 22.699 99 GLY A CA 1
ATOM 779 C C . GLY A 1 102 ? 8.002 -13.471 25.539 1.000 20.961 99 GLY A C 1
ATOM 780 O O . GLY A 1 102 ? 8.534 -14.179 24.675 1.000 23.733 99 GLY A O 1
ATOM 781 N N . PRO A 1 103 ? 7.105 -13.957 26.404 1.000 26.771 100 PRO A N 1
ATOM 782 C CA . PRO A 1 103 ? 6.786 -15.382 26.453 1.000 27.571 100 PRO A CA 1
ATOM 783 C C . PRO A 1 103 ? 6.169 -15.960 25.173 1.000 27.989 100 PRO A C 1
ATOM 784 O O . PRO A 1 103 ? 6.170 -17.160 25.015 1.000 25.994 100 PRO A O 1
ATOM 788 N N . MET A 1 104 ? 5.614 -15.123 24.279 1.000 25.121 101 MET A N 1
ATOM 789 C CA . MET A 1 104 ? 5.021 -15.599 22.998 1.000 22.554 101 MET A CA 1
ATOM 790 C C . MET A 1 104 ? 5.851 -15.109 21.805 1.000 22.226 101 MET A C 1
ATOM 791 O O . MET A 1 104 ? 5.381 -15.139 20.656 1.000 23.679 101 MET A O 1
ATOM 796 N N . GLY A 1 105 ? 7.090 -14.712 22.029 1.000 21.984 102 GLY A N 1
ATOM 797 C CA . GLY A 1 105 ? 7.973 -14.275 20.954 1.000 21.735 102 GLY A CA 1
ATOM 798 C C . GLY A 1 105 ? 8.093 -12.768 20.925 1.000 20.549 102 GLY A C 1
ATOM 799 O O . GLY A 1 105 ? 7.835 -12.133 21.928 1.000 20.115 102 GLY A O 1
ATOM 800 N N . ARG A 1 106 ? 8.600 -12.250 19.827 1.000 18.630 103 ARG A N 1
ATOM 801 C CA . ARG A 1 106 ? 8.847 -10.796 19.707 1.000 19.450 103 ARG A CA 1
ATOM 802 C C . ARG A 1 106 ? 7.483 -10.070 19.703 1.000 18.453 103 ARG A C 1
ATOM 803 O O . ARG A 1 106 ? 6.649 -10.344 18.812 1.000 19.856 103 ARG A O 1
ATOM 811 N N . ILE A 1 107 ? 7.366 -9.106 20.590 1.000 18.506 104 ILE A N 1
ATOM 812 C CA . ILE A 1 107 ? 6.092 -8.368 20.877 1.000 18.544 104 ILE A CA 1
ATOM 813 C C . ILE A 1 107 ? 5.700 -7.581 19.613 1.000 16.623 104 ILE A C 1
ATOM 814 O O . ILE A 1 107 ? 6.499 -6.773 19.093 1.000 15.786 104 ILE A O 1
ATOM 819 N N . LEU A 1 108 ? 4.487 -7.804 19.095 1.000 15.292 105 LEU A N 1
ATOM 820 C CA . LEU A 1 108 ? 3.871 -7.029 17.982 1.000 15.583 105 LEU A CA 1
ATOM 821 C C . LEU A 1 108 ? 4.622 -7.211 16.667 1.000 15.774 105 LEU A C 1
ATOM 822 O O . LEU A 1 108 ? 4.445 -6.376 15.767 1.000 17.143 105 LEU A O 1
ATOM 827 N N . VAL A 1 109 ? 5.319 -8.329 16.481 1.000 16.027 106 VAL A N 1
ATOM 828 C CA . VAL A 1 109 ? 6.048 -8.592 15.216 1.000 17.300 106 VAL A CA 1
ATOM 829 C C . VAL A 1 109 ? 5.354 -9.663 14.385 1.000 17.038 106 VAL A C 1
ATOM 830 O O . VAL A 1 109 ? 5.012 -10.733 14.937 1.000 16.935 106 VAL A O 1
ATOM 834 N N . GLN A 1 110 ? 5.236 -9.411 13.091 1.000 16.763 107 GLN A N 1
ATOM 835 C CA . GLN A 1 110 ? 4.705 -10.380 12.107 1.000 17.609 107 GLN A CA 1
ATOM 836 C C . GLN A 1 110 ? 5.445 -11.712 12.221 1.000 20.499 107 GLN A C 1
ATOM 837 O O . GLN A 1 110 ? 6.678 -11.727 12.337 1.000 22.120 107 GLN A O 1
ATOM 843 N N . GLY A 1 111 ? 4.656 -12.795 12.179 1.000 21.374 108 GLY A N 1
ATOM 844 C CA . GLY A 1 111 ? 5.179 -14.168 12.113 1.000 21.425 108 GLY A CA 1
ATOM 845 C C . GLY A 1 111 ? 5.397 -14.772 13.477 1.000 23.500 108 GLY A C 1
ATOM 846 O O . GLY A 1 111 ? 5.670 -15.998 13.546 1.000 27.431 108 GLY A O 1
ATOM 847 N N . GLU A 1 112 ? 5.313 -14.011 14.561 1.000 20.919 109 GLU A N 1
ATOM 848 C CA . GLU A 1 112 ? 5.552 -14.503 15.925 1.000 19.925 109 GLU A CA 1
ATOM 849 C C . GLU A 1 112 ? 4.280 -15.125 16.477 1.000 21.379 109 GLU A C 1
ATOM 850 O O . GLU A 1 112 ? 3.174 -14.672 16.172 1.000 19.074 109 GLU A O 1
ATOM 856 N N . PRO A 1 113 ? 4.385 -16.137 17.354 1.000 22.064 110 PRO A N 1
ATOM 857 C CA . PRO A 1 113 ? 3.180 -16.769 17.899 1.000 21.862 110 PRO A CA 1
ATOM 858 C C . PRO A 1 113 ? 2.226 -15.777 18.597 1.000 19.525 110 PRO A C 1
ATOM 859 O O . PRO A 1 113 ? 1.013 -15.850 18.387 1.000 20.525 110 PRO A O 1
ATOM 863 N N . GLY A 1 114 ? 2.783 -14.850 19.357 1.000 19.254 111 GLY A N 1
ATOM 864 C CA . GLY A 1 114 ? 1.962 -13.890 20.128 1.000 18.531 111 GLY A CA 1
ATOM 865 C C . GLY A 1 114 ? 1.237 -12.919 19.211 1.000 19.034 111 GLY A C 1
ATOM 866 O O . GLY A 1 114 ? 0.244 -12.364 19.647 1.000 19.008 111 GLY A O 1
ATOM 867 N N . ASN A 1 115 ? 1.636 -12.768 17.962 1.000 17.084 112 ASN A N 1
ATOM 868 C CA . ASN A 1 115 ? 1.024 -11.793 17.035 1.000 16.221 112 ASN A CA 1
ATOM 869 C C . ASN A 1 115 ? -0.165 -12.411 16.315 1.000 15.871 112 ASN A C 1
ATOM 870 O O . ASN A 1 115 ? -0.854 -11.671 15.636 1.000 16.699 112 ASN A O 1
ATOM 875 N N . GLN A 1 116 ? -0.397 -13.724 16.450 1.000 15.915 113 GLN A N 1
ATOM 876 C CA . GLN A 1 116 ? -1.401 -14.402 15.636 1.000 16.028 113 GLN A CA 1
ATOM 877 C C . GLN A 1 116 ? -2.828 -14.158 16.151 1.000 13.795 113 GLN A C 1
ATOM 878 O O . GLN A 1 116 ? -3.054 -13.994 17.358 1.000 15.068 113 GLN A O 1
ATOM 884 N N . ILE A 1 117 ? -3.735 -14.180 15.197 1.000 13.617 114 ILE A N 1
ATOM 885 C CA . ILE A 1 117 ? -5.181 -14.211 15.513 1.000 13.770 114 ILE A CA 1
ATOM 886 C C . ILE A 1 117 ? -5.513 -15.485 16.288 1.000 14.185 114 ILE A C 1
ATOM 887 O O . ILE A 1 117 ? -5.001 -16.561 15.980 1.000 16.295 114 ILE A O 1
ATOM 892 N N . LEU A 1 118 ? -6.389 -15.384 17.272 1.000 13.727 115 LEU A N 1
ATOM 893 C CA . LEU A 1 118 ? -6.804 -16.571 18.056 1.000 14.250 115 LEU A CA 1
ATOM 894 C C . LEU A 1 118 ? -7.360 -17.617 17.100 1.000 14.916 115 LEU A C 1
ATOM 895 O O . LEU A 1 118 ? -8.098 -17.326 16.171 1.000 15.601 115 LEU A O 1
ATOM 900 N N . PRO A 1 119 ? -7.031 -18.916 17.305 1.000 15.653 116 PRO A N 1
ATOM 901 C CA . PRO A 1 119 ? -7.560 -19.972 16.464 1.000 16.693 116 PRO A CA 1
ATOM 902 C C . PRO A 1 119 ? -9.101 -20.023 16.372 1.000 14.254 116 PRO A C 1
ATOM 903 O O . PRO A 1 119 ? -9.593 -20.331 15.313 1.000 16.004 116 PRO A O 1
ATOM 907 N N . GLN A 1 120 ? -9.784 -19.642 17.454 1.000 16.557 117 GLN A N 1
ATOM 908 C CA . GLN A 1 120 ? -11.273 -19.634 17.486 1.000 17.624 117 GLN A CA 1
ATOM 909 C C . GLN A 1 120 ? -11.836 -18.626 16.466 1.000 18.267 117 GLN A C 1
ATOM 910 O O . GLN A 1 120 ? -13.008 -18.737 16.103 1.000 16.871 117 GLN A O 1
ATOM 916 N N . LEU A 1 121 ? -11.006 -17.693 15.975 1.000 16.034 118 LEU A N 1
ATOM 917 C CA . LEU A 1 121 ? -11.443 -16.580 15.088 1.000 15.013 118 LEU A CA 1
ATOM 918 C C . LEU A 1 121 ? -10.555 -16.515 13.839 1.000 15.706 118 LEU A C 1
ATOM 919 O O . LEU A 1 121 ? -10.480 -15.469 13.204 1.000 15.895 118 LEU A O 1
ATOM 924 N N . ALA A 1 122 ? -9.847 -17.597 13.521 1.000 16.651 119 ALA A N 1
ATOM 925 C CA . ALA A 1 122 ? -8.808 -17.570 12.475 1.000 18.058 119 ALA A CA 1
ATOM 926 C C . ALA A 1 122 ? -9.428 -17.304 11.112 1.000 17.448 119 ALA A C 1
ATOM 927 O O . ALA A 1 122 ? -10.496 -17.803 10.780 1.000 17.551 119 ALA A O 1
ATOM 929 N N . PRO A 1 123 ? -8.697 -16.606 10.222 1.000 15.987 120 PRO A N 1
ATOM 930 C CA . PRO A 1 123 ? -9.096 -16.436 8.852 1.000 16.711 120 PRO A CA 1
ATOM 931 C C . PRO A 1 123 ? -9.093 -17.764 8.114 1.000 17.069 120 PRO A C 1
ATOM 932 O O . PRO A 1 123 ? -8.311 -18.634 8.464 1.000 19.381 120 PRO A O 1
ATOM 936 N N . VAL A 1 124 ? -9.941 -17.840 7.120 1.000 17.070 121 VAL A N 1
ATOM 937 C CA . VAL A 1 124 ? -9.999 -19.004 6.189 1.000 18.825 121 VAL A CA 1
ATOM 938 C C . VAL A 1 124 ? -9.820 -18.490 4.762 1.000 22.546 121 VAL A C 1
ATOM 939 O O . VAL A 1 124 ? -9.879 -17.236 4.496 1.000 19.969 121 VAL A O 1
ATOM 943 N N . GLU A 1 125 ? -9.589 -19.394 3.827 1.000 25.068 122 GLU A N 1
ATOM 944 C CA . GLU A 1 125 ? -9.412 -19.031 2.409 1.000 25.572 122 GLU A CA 1
ATOM 945 C C . GLU A 1 125 ? -10.578 -18.176 1.910 1.000 23.650 122 GLU A C 1
ATOM 946 O O . GLU A 1 125 ? -11.775 -18.425 2.260 1.000 24.830 122 GLU A O 1
ATOM 952 N N . GLY A 1 126 ? -10.250 -17.109 1.168 1.000 22.498 123 GLY A N 1
ATOM 953 C CA . GLY A 1 126 ? -11.268 -16.218 0.608 1.000 20.828 123 GLY A CA 1
ATOM 954 C C . GLY A 1 126 ? -11.472 -14.953 1.430 1.000 21.772 123 GLY A C 1
ATOM 955 O O . GLY A 1 126 ? -12.292 -14.128 1.005 1.000 22.868 123 GLY A O 1
ATOM 956 N N . GLU A 1 127 ? -10.817 -14.876 2.576 1.000 19.218 124 GLU A N 1
ATOM 957 C CA . GLU A 1 127 ? -10.963 -13.695 3.465 1.000 17.363 124 GLU A CA 1
ATOM 958 C C . GLU A 1 127 ? -9.742 -12.810 3.322 1.000 17.528 124 GLU A C 1
ATOM 959 O O . GLU A 1 127 ? -8.665 -13.310 2.992 1.000 19.108 124 GLU A O 1
ATOM 965 N N . LEU A 1 128 ? -9.922 -11.520 3.533 1.000 16.526 125 LEU A N 1
ATOM 966 C CA . LEU A 1 128 ? -8.808 -10.562 3.478 1.000 17.050 125 LEU A CA 1
ATOM 967 C C . LEU A 1 128 ? -8.151 -10.512 4.843 1.000 17.054 125 LEU A C 1
ATOM 968 O O . LEU A 1 128 ? -8.860 -10.503 5.860 1.000 16.855 125 LEU A O 1
ATOM 973 N N . VAL A 1 129 ? -6.840 -10.478 4.880 1.000 16.905 126 VAL A N 1
ATOM 974 C CA . VAL A 1 129 ? -6.059 -10.319 6.115 1.000 15.952 126 VAL A CA 1
ATOM 975 C C . VAL A 1 129 ? -5.141 -9.129 5.934 1.000 17.059 126 VAL A C 1
ATOM 976 O O . VAL A 1 129 ? -4.296 -9.182 5.009 1.000 19.844 126 VAL A O 1
ATOM 980 N N . ILE A 1 130 ? -5.335 -8.109 6.759 1.000 16.446 127 ILE A N 1
ATOM 981 C CA . ILE A 1 130 ? -4.626 -6.802 6.642 1.000 15.505 127 ILE A CA 1
ATOM 982 C C . ILE A 1 130 ? -3.667 -6.740 7.805 1.000 16.946 127 ILE A C 1
ATOM 983 O O . ILE A 1 130 ? -4.139 -6.673 8.946 1.000 18.469 127 ILE A O 1
ATOM 988 N N . ASP A 1 131 ? -2.369 -6.676 7.611 1.000 16.058 128 ASP A N 1
ATOM 989 C CA . ASP A 1 131 ? -1.400 -6.280 8.640 1.000 14.905 128 ASP A CA 1
ATOM 990 C C . ASP A 1 131 ? -1.262 -4.779 8.635 1.000 15.795 128 ASP A C 1
ATOM 991 O O . ASP A 1 131 ? -1.114 -4.185 7.556 1.000 17.970 128 ASP A O 1
ATOM 996 N N . LYS A 1 132 ? -1.411 -4.169 9.789 1.000 14.561 129 LYS A N 1
ATOM 997 C CA . LYS A 1 132 ? -1.383 -2.703 9.865 1.000 15.022 129 LYS A CA 1
ATOM 998 C C . LYS A 1 132 ? -0.397 -2.276 10.936 1.000 15.011 129 LYS A C 1
ATOM 999 O O . LYS A 1 132 ? -0.310 -2.847 12.038 1.000 14.588 129 LYS A O 1
ATOM 1005 N N . PRO A 1 133 ? 0.387 -1.226 10.662 1.000 13.896 130 PRO A N 1
ATOM 1006 C CA . PRO A 1 133 ? 1.368 -0.759 11.619 1.000 13.588 130 PRO A CA 1
ATOM 1007 C C . PRO A 1 133 ? 0.867 0.269 12.624 1.000 15.485 130 PRO A C 1
ATOM 1008 O O . PRO A 1 133 ? 1.619 0.701 13.496 1.000 17.662 130 PRO A O 1
ATOM 1012 N N . GLY A 1 134 ? -0.341 0.760 12.423 1.000 14.217 131 GLY A N 1
ATOM 1013 C CA . GLY A 1 134 ? -0.985 1.698 13.355 1.000 13.407 131 GLY A CA 1
ATOM 1014 C C . GLY A 1 134 ? -2.270 1.097 13.918 1.000 13.139 131 GLY A C 1
ATOM 1015 O O . GLY A 1 134 ? -2.583 -0.071 13.704 1.000 14.401 131 GLY A O 1
ATOM 1016 N N . LYS A 1 135 ? -3.012 1.959 14.579 1.000 12.044 132 LYS A N 1
ATOM 1017 C CA . LYS A 1 135 ? -4.280 1.543 15.214 1.000 12.185 132 LYS A CA 1
ATOM 1018 C C . LYS A 1 135 ? -5.386 1.545 14.165 1.000 12.677 132 LYS A C 1
ATOM 1019 O O . LYS A 1 135 ? -6.276 0.700 14.213 1.000 14.838 132 LYS A O 1
ATOM 1025 N N . GLY A 1 136 ? -5.364 2.488 13.231 1.000 13.423 133 GLY A N 1
ATOM 1026 C CA . GLY A 1 136 ? -6.378 2.581 12.177 1.000 13.732 133 GLY A CA 1
ATOM 1027 C C . GLY A 1 136 ? -6.171 1.550 11.071 1.000 13.868 133 GLY A C 1
ATOM 1028 O O . GLY A 1 136 ? -5.086 1.494 10.480 1.000 15.405 133 GLY A O 1
ATOM 1029 N N . ALA A 1 137 ? -7.201 0.828 10.685 1.000 13.693 134 ALA A N 1
ATOM 1030 C CA . ALA A 1 137 ? -7.151 -0.209 9.643 1.000 14.628 134 ALA A CA 1
ATOM 1031 C C . ALA A 1 137 ? -6.838 0.395 8.260 1.000 16.425 134 ALA A C 1
ATOM 1032 O O . ALA A 1 137 ? -6.482 -0.379 7.377 1.000 15.788 134 ALA A O 1
ATOM 1034 N N . PHE A 1 138 ? -7.025 1.697 8.044 1.000 13.552 135 PHE A N 1
ATOM 1035 C CA . PHE A 1 138 ? -6.865 2.282 6.680 1.000 15.245 135 PHE A CA 1
ATOM 1036 C C . PHE A 1 138 ? -5.480 2.869 6.516 1.000 18.547 135 PHE A C 1
ATOM 1037 O O . PHE A 1 138 ? -5.046 3.005 5.375 1.000 20.647 135 PHE A O 1
ATOM 1045 N N . TYR A 1 139 ? -4.759 3.168 7.589 1.000 14.580 136 TYR A N 1
ATOM 1046 C CA . TYR A 1 139 ? -3.449 3.841 7.464 1.000 16.648 136 TYR A CA 1
ATOM 1047 C C . TYR A 1 139 ? -2.390 2.826 7.032 1.000 16.166 136 TYR A C 1
ATOM 1048 O O . TYR A 1 139 ? -2.149 1.826 7.689 1.000 15.038 136 TYR A O 1
ATOM 1057 N N . ALA A 1 140 ? -1.723 3.156 5.916 1.000 16.070 137 ALA A N 1
ATOM 1058 C CA . ALA A 1 140 ? -0.577 2.377 5.394 1.000 16.761 137 ALA A CA 1
ATOM 1059 C C . ALA A 1 140 ? -1.030 0.955 5.037 1.000 17.160 137 ALA A C 1
ATOM 1060 O O . ALA A 1 140 ? -0.219 0.016 5.086 1.000 20.526 137 ALA A O 1
ATOM 1062 N N . THR A 1 141 ? -2.278 0.797 4.661 1.000 15.835 138 THR A N 1
ATOM 1063 C CA . THR A 1 141 ? -2.840 -0.459 4.136 1.000 15.561 138 THR A CA 1
ATOM 1064 C C . THR A 1 141 ? -3.501 -0.206 2.788 1.000 16.356 138 THR A C 1
ATOM 1065 O O . THR A 1 141 ? -3.836 0.941 2.441 1.000 18.761 138 THR A O 1
ATOM 1069 N N . ASP A 1 142 ? -3.859 -1.277 2.123 1.000 18.427 139 ASP A N 1
ATOM 1070 C CA . ASP A 1 142 ? -4.677 -1.142 0.905 1.000 18.994 139 ASP A CA 1
ATOM 1071 C C . ASP A 1 142 ? -6.136 -1.449 1.186 1.000 19.045 139 ASP A C 1
ATOM 1072 O O . ASP A 1 142 ? -6.890 -1.748 0.238 1.000 19.071 139 ASP A O 1
ATOM 1077 N N . LEU A 1 143 ? -6.603 -1.295 2.434 1.000 16.551 140 LEU A N 1
ATOM 1078 C CA . LEU A 1 143 ? -7.980 -1.731 2.736 1.000 15.814 140 LEU A CA 1
ATOM 1079 C C . LEU A 1 143 ? -8.995 -0.937 1.905 1.000 15.631 140 LEU A C 1
ATOM 1080 O O . LEU A 1 143 ? -9.926 -1.546 1.389 1.000 15.646 140 LEU A O 1
ATOM 1085 N N . HIS A 1 144 ? -8.888 0.403 1.828 1.000 14.605 141 HIS A N 1
ATOM 1086 C CA . HIS A 1 144 ? -9.888 1.190 1.091 1.000 14.690 141 HIS A CA 1
ATOM 1087 C C . HIS A 1 144 ? -9.969 0.696 -0.365 1.000 15.680 141 HIS A C 1
ATOM 1088 O O . HIS A 1 144 ? -11.045 0.514 -0.860 1.000 15.884 141 HIS A O 1
ATOM 1095 N N . ALA A 1 145 ? -8.815 0.535 -1.011 1.000 16.058 142 ALA A N 1
ATOM 1096 C CA . ALA A 1 145 ? -8.778 0.105 -2.434 1.000 17.732 142 ALA A CA 1
ATOM 1097 C C . ALA A 1 145 ? -9.396 -1.282 -2.572 1.000 17.975 142 ALA A C 1
ATOM 1098 O O . ALA A 1 145 ? -10.174 -1.486 -3.539 1.000 18.211 142 ALA A O 1
ATOM 1100 N N . GLN A 1 146 ? -9.124 -2.194 -1.645 1.000 16.258 143 GLN A N 1
ATOM 1101 C CA . GLN A 1 146 ? -9.634 -3.575 -1.700 1.000 16.253 143 GLN A CA 1
ATOM 1102 C C . GLN A 1 146 ? -11.151 -3.554 -1.551 1.000 16.349 143 GLN A C 1
ATOM 1103 O O . GLN A 1 146 ? -11.851 -4.304 -2.281 1.000 18.665 143 GLN A O 1
ATOM 1109 N N . LEU A 1 147 ? -11.698 -2.729 -0.666 1.000 14.875 144 LEU A N 1
ATOM 1110 C CA . LEU A 1 147 ? -13.147 -2.635 -0.467 1.000 15.535 144 LEU A CA 1
ATOM 1111 C C . LEU A 1 147 ? -13.791 -1.964 -1.682 1.000 15.724 144 LEU A C 1
ATOM 1112 O O . LEU A 1 147 ? -14.900 -2.380 -2.095 1.000 18.011 144 LEU A O 1
ATOM 1117 N N . GLN A 1 148 ? -13.155 -0.934 -2.258 1.000 16.478 145 GLN A N 1
ATOM 1118 C CA . GLN A 1 148 ? -13.721 -0.242 -3.452 1.000 18.429 145 GLN A CA 1
ATOM 1119 C C . GLN A 1 148 ? -13.749 -1.184 -4.661 1.000 17.834 145 GLN A C 1
ATOM 1120 O O . GLN A 1 148 ? -14.774 -1.179 -5.352 1.000 19.421 145 GLN A O 1
ATOM 1126 N N . GLU A 1 149 ? -12.743 -2.025 -4.818 1.000 19.551 146 GLU A N 1
ATOM 1127 C CA . GLU A 1 149 ? -12.690 -3.017 -5.948 1.000 20.986 146 GLU A CA 1
ATOM 1128 C C . GLU A 1 149 ? -13.889 -3.958 -5.814 1.000 23.114 146 GLU A C 1
ATOM 1129 O O . GLU A 1 149 ? -14.455 -4.369 -6.834 1.000 24.468 146 GLU A O 1
ATOM 1135 N N . ARG A 1 150 ? -14.314 -4.290 -4.595 1.000 19.102 147 ARG A N 1
ATOM 1136 C CA . ARG A 1 150 ? -15.433 -5.235 -4.332 1.000 19.524 147 ARG A CA 1
ATOM 1137 C C . ARG A 1 150 ? -16.764 -4.498 -4.199 1.000 20.221 147 ARG A C 1
ATOM 1138 O O . ARG A 1 150 ? -17.771 -5.150 -3.904 1.000 20.820 147 ARG A O 1
ATOM 1146 N N . ARG A 1 151 ? -16.811 -3.179 -4.420 1.000 17.967 148 ARG A N 1
ATOM 1147 C CA . ARG A 1 151 ? -18.044 -2.362 -4.387 1.000 18.960 148 ARG A CA 1
ATOM 1148 C C . ARG A 1 151 ? -18.707 -2.500 -3.018 1.000 18.243 148 ARG A C 1
ATOM 1149 O O . ARG A 1 151 ? -19.962 -2.544 -2.901 1.000 21.237 148 ARG A O 1
ATOM 1157 N N . ILE A 1 152 ? -17.877 -2.513 -1.966 1.000 16.223 149 ILE A N 1
ATOM 1158 C CA . ILE A 1 152 ? -18.423 -2.548 -0.581 1.000 16.194 149 ILE A CA 1
ATOM 1159 C C . ILE A 1 152 ? -18.767 -1.137 -0.126 1.000 14.184 149 ILE A C 1
ATOM 1160 O O . ILE A 1 152 ? -17.940 -0.237 -0.269 1.000 17.109 149 ILE A O 1
ATOM 1165 N N . THR A 1 153 ? -19.937 -0.976 0.449 1.000 14.046 150 THR A N 1
ATOM 1166 C CA . THR A 1 153 ? -20.456 0.316 0.936 1.000 14.496 150 THR A CA 1
ATOM 1167 C C . THR A 1 153 ? -20.682 0.316 2.439 1.000 15.794 150 THR A C 1
ATOM 1168 O O . THR A 1 153 ? -20.799 1.403 3.031 1.000 14.612 150 THR A O 1
ATOM 1172 N N . HIS A 1 154 ? -20.874 -0.850 3.040 1.000 14.522 151 HIS A N 1
ATOM 1173 C CA . HIS A 1 154 ? -21.331 -1.000 4.425 1.000 14.586 151 HIS A CA 1
ATOM 1174 C C . HIS A 1 154 ? -20.325 -1.890 5.144 1.000 14.129 151 HIS A C 1
ATOM 1175 O O . HIS A 1 154 ? -19.863 -2.849 4.560 1.000 13.756 151 HIS A O 1
ATOM 1182 N N . LEU A 1 155 ? -20.033 -1.582 6.405 1.000 12.019 152 LEU A N 1
ATOM 1183 C CA . LEU A 1 155 ? -19.098 -2.346 7.244 1.000 11.726 152 LEU A CA 1
ATOM 1184 C C . LEU A 1 155 ? -19.784 -2.697 8.552 1.000 12.464 152 LEU A C 1
ATOM 1185 O O . LEU A 1 155 ? -20.341 -1.818 9.208 1.000 13.774 152 LEU A O 1
ATOM 1190 N N . LEU A 1 156 ? -19.692 -3.973 8.938 1.000 12.819 153 LEU A N 1
ATOM 1191 C CA . LEU A 1 156 ? -19.994 -4.418 10.295 1.000 13.055 153 LEU A CA 1
ATOM 1192 C C . LEU A 1 156 ? -18.647 -4.486 11.013 1.000 13.246 153 LEU A C 1
ATOM 1193 O O . LEU A 1 156 ? -17.716 -5.066 10.460 1.000 14.945 153 LEU A O 1
ATOM 1198 N N . VAL A 1 157 ? -18.582 -3.985 12.218 1.000 12.074 154 VAL A N 1
ATOM 1199 C CA . VAL A 1 157 ? -17.286 -3.758 12.895 1.000 12.686 154 VAL A CA 1
ATOM 1200 C C . VAL A 1 157 ? -17.270 -4.474 14.233 1.000 12.953 154 VAL A C 1
ATOM 1201 O O . VAL A 1 157 ? -18.234 -4.333 15.036 1.000 13.056 154 VAL A O 1
ATOM 1205 N N . ALA A 1 158 ? -16.200 -5.202 14.519 1.000 12.833 155 ALA A N 1
ATOM 1206 C CA . ALA A 1 158 ? -16.011 -5.904 15.789 1.000 12.073 155 ALA A CA 1
ATOM 1207 C C . ALA A 1 158 ? -14.518 -5.930 16.095 1.000 12.558 155 ALA A C 1
ATOM 1208 O O . ALA A 1 158 ? -13.723 -5.711 15.197 1.000 12.753 155 ALA A O 1
ATOM 1210 N N . GLY A 1 159 ? -14.164 -6.164 17.338 1.000 13.513 156 GLY A N 1
ATOM 1211 C CA . GLY A 1 159 ? -12.786 -6.501 17.722 1.000 13.739 156 GLY A CA 1
ATOM 1212 C C . GLY A 1 159 ? -12.328 -5.737 18.919 1.000 11.998 156 GLY A C 1
ATOM 1213 O O . GLY A 1 159 ? -13.136 -5.286 19.746 1.000 12.270 156 GLY A O 1
ATOM 1214 N N . VAL A 1 160 ? -11.001 -5.598 19.050 1.000 11.544 157 VAL A N 1
ATOM 1215 C CA . VAL A 1 160 ? -10.423 -4.966 20.247 1.000 11.632 157 VAL A CA 1
ATOM 1216 C C . VAL A 1 160 ? -9.338 -3.981 19.844 1.000 11.332 157 VAL A C 1
ATOM 1217 O O . VAL A 1 160 ? -8.753 -4.129 18.767 1.000 11.425 157 VAL A O 1
ATOM 1221 N N . THR A 1 161 ? -9.020 -3.028 20.693 1.000 11.483 158 THR A N 1
ATOM 1222 C CA . THR A 1 161 ? -9.859 -2.575 21.796 1.000 10.597 158 THR A CA 1
ATOM 1223 C C . THR A 1 161 ? -10.797 -1.479 21.313 1.000 10.901 158 THR A C 1
ATOM 1224 O O . THR A 1 161 ? -10.494 -0.718 20.359 1.000 11.296 158 THR A O 1
ATOM 1228 N N . THR A 1 162 ? -11.934 -1.363 21.997 1.000 11.356 159 THR A N 1
ATOM 1229 C CA . THR A 1 162 ? -13.031 -0.496 21.566 1.000 10.582 159 THR A CA 1
ATOM 1230 C C . THR A 1 162 ? -12.529 0.930 21.359 1.000 11.833 159 THR A C 1
ATOM 1231 O O . THR A 1 162 ? -12.860 1.541 20.291 1.000 11.803 159 THR A O 1
ATOM 1235 N N . GLU A 1 163 ? -11.746 1.468 22.265 1.000 11.775 160 GLU A N 1
ATOM 1236 C CA . GLU A 1 163 ? -11.407 2.904 22.221 1.000 12.102 160 GLU A CA 1
ATOM 1237 C C . GLU A 1 163 ? -10.137 3.130 21.408 1.000 12.240 160 GLU A C 1
ATOM 1238 O O . GLU A 1 163 ? -9.803 4.307 21.245 1.000 13.537 160 GLU A O 1
ATOM 1244 N N . VAL A 1 164 ? -9.417 2.096 21.021 1.000 11.601 161 VAL A N 1
ATOM 1245 C CA . VAL A 1 164 ? -8.154 2.303 20.261 1.000 11.166 161 VAL A CA 1
ATOM 1246 C C . VAL A 1 164 ? -8.396 1.853 18.822 1.000 10.840 161 VAL A C 1
ATOM 1247 O O . VAL A 1 164 ? -8.941 2.655 18.026 1.000 11.757 161 VAL A O 1
ATOM 1251 N N . SER A 1 165 ? -8.092 0.633 18.449 1.000 10.861 162 SER A N 1
ATOM 1252 C CA . SER A 1 165 ? -8.154 0.247 17.014 1.000 11.290 162 SER A CA 1
ATOM 1253 C C . SER A 1 165 ? -9.586 0.262 16.521 1.000 11.535 162 SER A C 1
ATOM 1254 O O . SER A 1 165 ? -9.840 0.601 15.345 1.000 11.679 162 SER A O 1
ATOM 1257 N N . VAL A 1 166 ? -10.572 -0.135 17.296 1.000 11.247 163 VAL A N 1
ATOM 1258 C CA . VAL A 1 166 ? -11.966 -0.187 16.783 1.000 11.349 163 VAL A CA 1
ATOM 1259 C C . VAL A 1 166 ? -12.446 1.227 16.481 1.000 11.134 163 VAL A C 1
ATOM 1260 O O . VAL A 1 166 ? -12.858 1.498 15.318 1.000 11.649 163 VAL A O 1
ATOM 1264 N N . GLN A 1 167 ? -12.396 2.131 17.423 1.000 11.843 164 GLN A N 1
ATOM 1265 C CA . GLN A 1 167 ? -12.894 3.490 17.168 1.000 12.732 164 GLN A CA 1
ATOM 1266 C C . GLN A 1 167 ? -12.047 4.174 16.102 1.000 12.260 164 GLN A C 1
ATOM 1267 O O . GLN A 1 167 ? -12.591 4.922 15.296 1.000 11.533 164 GLN A O 1
ATOM 1273 N N . THR A 1 168 ? -10.745 3.943 16.076 1.000 11.715 165 THR A N 1
ATOM 1274 C CA . THR A 1 168 ? -9.889 4.632 15.075 1.000 10.640 165 THR A CA 1
ATOM 1275 C C . THR A 1 168 ? -10.332 4.184 13.685 1.000 11.565 165 THR A C 1
ATOM 1276 O O . THR A 1 168 ? -10.507 5.016 12.767 1.000 11.410 165 THR A O 1
ATOM 1280 N N . SER A 1 169 ? -10.511 2.876 13.505 1.000 10.303 166 SER A N 1
ATOM 1281 C CA . SER A 1 169 ? -10.874 2.297 12.211 1.000 10.611 166 SER A CA 1
ATOM 1282 C C . SER A 1 169 ? -12.260 2.762 11.806 1.000 10.695 166 SER A C 1
ATOM 1283 O O . SER A 1 169 ? -12.485 3.063 10.625 1.000 12.072 166 SER A O 1
ATOM 1286 N N . MET A 1 170 ? -13.210 2.802 12.719 1.000 10.959 167 MET A N 1
ATOM 1287 C CA . MET A 1 170 ? -14.583 3.242 12.396 1.000 12.203 167 MET A CA 1
ATOM 1288 C C . MET A 1 170 ? -14.587 4.743 12.013 1.000 11.400 167 MET A C 1
ATOM 1289 O O . MET A 1 170 ? -15.295 5.112 11.060 1.000 12.236 167 MET A O 1
ATOM 1294 N N . ARG A 1 171 ? -13.872 5.582 12.738 1.000 10.719 168 ARG A N 1
ATOM 1295 C CA . ARG A 1 171 ? -13.755 7.013 12.373 1.000 10.507 168 ARG A CA 1
ATOM 1296 C C . ARG A 1 171 ? -13.113 7.160 10.990 1.000 11.773 168 ARG A C 1
ATOM 1297 O O . ARG A 1 171 ? -13.628 7.983 10.178 1.000 11.436 168 ARG A O 1
ATOM 1305 N N . GLU A 1 172 ? -12.089 6.389 10.695 1.000 10.021 169 GLU A N 1
ATOM 1306 C CA . GLU A 1 172 ? -11.461 6.440 9.341 1.000 10.529 169 GLU A CA 1
ATOM 1307 C C . GLU A 1 172 ? -12.473 5.993 8.277 1.000 12.065 169 GLU A C 1
ATOM 1308 O O . GLU A 1 172 ? -12.636 6.634 7.216 1.000 12.558 169 GLU A O 1
ATOM 1314 N N . ALA A 1 173 ? -13.192 4.924 8.519 1.000 10.975 170 ALA A N 1
ATOM 1315 C CA . ALA A 1 173 ? -14.171 4.388 7.556 1.000 10.951 170 ALA A CA 1
ATOM 1316 C C . ALA A 1 173 ? -15.275 5.406 7.330 1.000 11.225 170 ALA A C 1
ATOM 1317 O O . ALA A 1 173 ? -15.721 5.622 6.165 1.000 12.262 170 ALA A O 1
ATOM 1319 N N . ASN A 1 174 ? -15.792 6.036 8.374 1.000 10.482 171 ASN A N 1
ATOM 1320 C CA . ASN A 1 174 ? -16.848 7.054 8.264 1.000 11.586 171 ASN A CA 1
ATOM 1321 C C . ASN A 1 174 ? -16.343 8.191 7.359 1.000 11.652 171 ASN A C 1
ATOM 1322 O O . ASN A 1 174 ? -17.094 8.641 6.481 1.000 12.436 171 ASN A O 1
ATOM 1327 N N . ASP A 1 175 ? -15.133 8.662 7.549 1.000 12.067 172 ASP A N 1
ATOM 1328 C CA . ASP A 1 175 ? -14.590 9.774 6.715 1.000 12.715 172 ASP A CA 1
ATOM 1329 C C . ASP A 1 175 ? -14.571 9.365 5.243 1.000 13.792 172 ASP A C 1
ATOM 1330 O O . ASP A 1 175 ? -14.833 10.224 4.374 1.000 14.000 172 ASP A O 1
ATOM 1335 N N . ARG A 1 176 ? -14.294 8.099 4.954 1.000 12.088 173 ARG A N 1
ATOM 1336 C CA . ARG A 1 176 ? -14.201 7.528 3.599 1.000 12.895 173 ARG A CA 1
ATOM 1337 C C . ARG A 1 176 ? -15.576 7.186 3.012 1.000 14.138 173 ARG A C 1
ATOM 1338 O O . ARG A 1 176 ? -15.588 6.731 1.853 1.000 17.444 173 ARG A O 1
ATOM 1346 N N . GLY A 1 177 ? -16.665 7.427 3.692 1.000 12.695 174 GLY A N 1
ATOM 1347 C CA . GLY A 1 177 ? -18.022 7.271 3.132 1.000 13.146 174 GLY A CA 1
ATOM 1348 C C . GLY A 1 177 ? -18.683 5.945 3.392 1.000 12.758 174 GLY A C 1
ATOM 1349 O O . GLY A 1 177 ? -19.746 5.719 2.838 1.000 15.114 174 GLY A O 1
ATOM 1350 N N . TYR A 1 178 ? -18.094 5.089 4.227 1.000 12.802 175 TYR A N 1
ATOM 1351 C CA . TYR A 1 178 ? -18.723 3.803 4.585 1.000 12.339 175 TYR A CA 1
ATOM 1352 C C . TYR A 1 178 ? -19.809 4.000 5.621 1.000 12.938 175 TYR A C 1
ATOM 1353 O O . TYR A 1 178 ? -19.718 4.867 6.491 1.000 13.917 175 TYR A O 1
ATOM 1362 N N . GLU A 1 179 ? -20.834 3.154 5.574 1.000 13.156 176 GLU A N 1
ATOM 1363 C CA . GLU A 1 179 ? -21.914 3.120 6.563 1.000 13.587 176 GLU A CA 1
ATOM 1364 C C . GLU A 1 179 ? -21.611 2.000 7.538 1.000 14.099 176 GLU A C 1
ATOM 1365 O O . GLU A 1 179 ? -21.666 0.806 7.132 1.000 13.508 176 GLU A O 1
ATOM 1371 N N . CYS A 1 180 ? -21.242 2.349 8.769 1.000 12.751 177 CYS A N 1
ATOM 1372 C CA . CYS A 1 180 ? -20.662 1.360 9.709 1.000 13.040 177 CYS A CA 1
ATOM 1373 C C . CYS A 1 180 ? -21.574 1.066 10.866 1.000 12.980 177 CYS A C 1
ATOM 1374 O O . CYS A 1 180 ? -22.090 1.990 11.529 1.000 13.259 177 CYS A O 1
ATOM 1377 N N . LEU A 1 181 ? -21.750 -0.236 11.150 1.000 12.401 178 LEU A N 1
ATOM 1378 C CA . LEU A 1 181 ? -22.500 -0.725 12.316 1.000 12.715 178 LEU A CA 1
ATOM 1379 C C . LEU A 1 181 ? -21.504 -1.459 13.219 1.000 12.284 178 LEU A C 1
ATOM 1380 O O . LEU A 1 181 ? -20.969 -2.513 12.784 1.000 13.057 178 LEU A O 1
ATOM 1385 N N . VAL A 1 182 ? -21.288 -0.972 14.408 1.000 11.578 179 VAL A N 1
ATOM 1386 C CA . VAL A 1 182 ? -20.451 -1.654 15.415 1.000 12.143 179 VAL A CA 1
ATOM 1387 C C . VAL A 1 182 ? -21.306 -2.596 16.236 1.000 13.462 179 VAL A C 1
ATOM 1388 O O . VAL A 1 182 ? -22.387 -2.206 16.706 1.000 13.412 179 VAL A O 1
ATOM 1392 N N . ILE A 1 183 ? -20.842 -3.819 16.368 1.000 12.326 180 ILE A N 1
ATOM 1393 C CA . ILE A 1 183 ? -21.545 -4.878 17.122 1.000 13.371 180 ILE A CA 1
ATOM 1394 C C . ILE A 1 183 ? -21.070 -4.804 18.557 1.000 13.362 180 ILE A C 1
ATOM 1395 O O . ILE A 1 183 ? -19.928 -5.195 18.862 1.000 14.911 180 ILE A O 1
ATOM 1400 N N . GLU A 1 184 ? -21.882 -4.214 19.424 1.000 14.303 181 GLU A N 1
ATOM 1401 C CA . GLU A 1 184 ? -21.463 -3.702 20.757 1.000 15.784 181 GLU A CA 1
ATOM 1402 C C . GLU A 1 184 ? -20.873 -4.795 21.668 1.000 15.963 181 GLU A C 1
ATOM 1403 O O . GLU A 1 184 ? -19.883 -4.514 22.360 1.000 19.265 181 GLU A O 1
ATOM 1409 N N . ASP A 1 185 ? -21.444 -5.990 21.638 1.000 15.102 182 ASP A N 1
ATOM 1410 C CA . ASP A 1 185 ? -20.981 -7.106 22.486 1.000 15.746 182 ASP A CA 1
ATOM 1411 C C . ASP A 1 185 ? -19.944 -7.963 21.772 1.000 16.748 182 ASP A C 1
ATOM 1412 O O . ASP A 1 185 ? -19.480 -8.965 22.320 1.000 16.988 182 ASP A O 1
ATOM 1417 N N . ALA A 1 186 ? -19.479 -7.519 20.613 1.000 13.514 183 ALA A N 1
ATOM 1418 C CA . ALA A 1 186 ? -18.389 -8.144 19.857 1.000 13.427 183 ALA A CA 1
ATOM 1419 C C . ALA A 1 186 ? -17.176 -7.198 19.872 1.000 12.351 183 ALA A C 1
ATOM 1420 O O . ALA A 1 186 ? -16.278 -7.382 19.027 1.000 12.457 183 ALA A O 1
ATOM 1422 N N A CYS A 1 187 ? -17.132 -6.286 20.827 0.700 12.631 184 CYS A N 1
ATOM 1423 N N B CYS A 1 187 ? -17.131 -6.250 20.797 0.300 12.956 184 CYS A N 1
ATOM 1424 C CA A CYS A 1 187 ? -16.002 -5.370 21.073 0.700 12.272 184 CYS A CA 1
ATOM 1425 C CA B CYS A 1 187 ? -15.910 -5.450 21.053 0.300 12.913 184 CYS A CA 1
ATOM 1426 C C A CYS A 1 187 ? -15.685 -5.365 22.554 0.700 12.703 184 CYS A C 1
ATOM 1427 C C B CYS A 1 187 ? -15.684 -5.354 22.550 0.300 12.679 184 CYS A C 1
ATOM 1428 O O A CYS A 1 187 ? -16.609 -5.611 23.350 0.700 12.902 184 CYS A O 1
ATOM 1429 O O B CYS A 1 187 ? -16.617 -5.606 23.336 0.300 12.756 184 CYS A O 1
ATOM 1434 N N . ALA A 1 188 ? -14.451 -5.072 22.926 1.000 11.773 185 ALA A N 1
ATOM 1435 C CA . ALA A 1 188 ? -14.103 -4.958 24.343 1.000 11.411 185 ALA A CA 1
ATOM 1436 C C . ALA A 1 188 ? -12.880 -4.082 24.509 1.000 11.879 185 ALA A C 1
ATOM 1437 O O . ALA A 1 188 ? -12.124 -3.870 23.549 1.000 12.084 185 ALA A O 1
ATOM 1439 N N . SER A 1 189 ? -12.706 -3.606 25.715 1.000 13.063 186 SER A N 1
ATOM 1440 C CA . SER A 1 189 ? -11.635 -2.689 26.140 1.000 12.722 186 SER A CA 1
ATOM 1441 C C . SER A 1 189 ? -10.958 -3.233 27.385 1.000 13.325 186 SER A C 1
ATOM 1442 O O . SER A 1 189 ? -11.600 -3.976 28.149 1.000 14.545 186 SER A O 1
ATOM 1445 N N . TYR A 1 190 ? -9.725 -2.815 27.621 1.000 12.808 187 TYR A N 1
ATOM 1446 C CA . TYR A 1 190 ? -9.104 -3.051 28.952 1.000 13.173 187 TYR A CA 1
ATOM 1447 C C . TYR A 1 190 ? -9.801 -2.203 29.998 1.000 14.608 187 TYR A C 1
ATOM 1448 O O . TYR A 1 190 ? -9.592 -2.496 31.210 1.000 16.785 187 TYR A O 1
ATOM 1457 N N . PHE A 1 191 ? -10.532 -1.155 29.643 1.000 13.444 188 PHE A N 1
ATOM 1458 C CA . PHE A 1 191 ? -11.095 -0.193 30.600 1.000 14.168 188 PHE A CA 1
ATOM 1459 C C . PHE A 1 191 ? -12.593 -0.160 30.479 1.000 15.905 188 PHE A C 1
ATOM 1460 O O . PHE A 1 191 ? -13.159 0.251 29.459 1.000 15.379 188 PHE A O 1
ATOM 1468 N N . PRO A 1 192 ? -13.347 -0.474 31.577 1.000 16.603 189 PRO A N 1
ATOM 1469 C CA . PRO A 1 192 ? -14.766 -0.177 31.567 1.000 18.317 189 PRO A CA 1
ATOM 1470 C C . PRO A 1 192 ? -15.054 1.326 31.446 1.000 18.829 189 PRO A C 1
ATOM 1471 O O . PRO A 1 192 ? -16.072 1.685 30.958 1.000 21.023 189 PRO A O 1
ATOM 1475 N N . ASP A 1 193 ? -14.085 2.144 31.857 1.000 17.430 190 ASP A N 1
ATOM 1476 C CA . ASP A 1 193 ? -14.122 3.607 31.720 1.000 18.698 190 ASP A CA 1
ATOM 1477 C C . ASP A 1 193 ? -14.305 3.997 30.243 1.000 19.728 190 ASP A C 1
ATOM 1478 O O . ASP A 1 193 ? -14.855 5.070 30.017 1.000 20.403 190 ASP A O 1
ATOM 1483 N N . PHE A 1 194 ? -13.909 3.168 29.272 1.000 16.438 191 PHE A N 1
ATOM 1484 C CA . PHE A 1 194 ? -13.761 3.610 27.870 1.000 15.410 191 PHE A CA 1
ATOM 1485 C C . PHE A 1 194 ? -14.669 2.862 26.913 1.000 16.796 191 PHE A C 1
ATOM 1486 O O . PHE A 1 194 ? -15.074 3.418 25.870 1.000 18.962 191 PHE A O 1
ATOM 1494 N N . HIS A 1 195 ? -15.061 1.631 27.191 1.000 15.237 192 HIS A N 1
ATOM 1495 C CA . HIS A 1 195 ? -15.787 0.802 26.220 1.000 14.553 192 HIS A CA 1
ATOM 1496 C C . HIS A 1 195 ? -17.173 1.442 25.956 1.000 14.789 192 HIS A C 1
ATOM 1497 O O . HIS A 1 195 ? -17.527 1.768 24.801 1.000 14.519 192 HIS A O 1
ATOM 1504 N N . ARG A 1 196 ? -18.049 1.488 26.932 1.000 14.711 193 ARG A N 1
ATOM 1505 C CA . ARG A 1 196 ? -19.420 1.894 26.651 1.000 15.021 193 ARG A CA 1
ATOM 1506 C C . ARG A 1 196 ? -19.456 3.356 26.202 1.000 14.417 193 ARG A C 1
ATOM 1507 O O . ARG A 1 196 ? -20.229 3.670 25.290 1.000 13.520 193 ARG A O 1
ATOM 1515 N N . ILE A 1 197 ? -18.705 4.251 26.813 1.000 13.927 194 ILE A N 1
ATOM 1516 C CA . ILE A 1 197 ? -18.783 5.676 26.402 1.000 14.613 194 ILE A CA 1
ATOM 1517 C C . ILE A 1 197 ? -18.197 5.882 25.002 1.000 13.507 194 ILE A C 1
ATOM 1518 O O . ILE A 1 197 ? -18.712 6.738 24.295 1.000 14.149 194 ILE A O 1
ATOM 1523 N N . THR A 1 198 ? -17.233 5.101 24.573 1.000 14.035 195 THR A N 1
ATOM 1524 C CA . THR A 1 198 ? -16.772 5.160 23.177 1.000 12.340 195 THR A CA 1
ATOM 1525 C C . THR A 1 198 ? -17.931 4.815 22.232 1.000 14.367 195 THR A C 1
ATOM 1526 O O . THR A 1 198 ? -18.201 5.530 21.255 1.000 13.185 195 THR A O 1
ATOM 1530 N N . LEU A 1 199 ? -18.664 3.745 22.527 1.000 13.846 196 LEU A N 1
ATOM 1531 C CA . LEU A 1 199 ? -19.808 3.349 21.673 1.000 14.234 196 LEU A CA 1
ATOM 1532 C C . LEU A 1 199 ? -20.830 4.494 21.682 1.000 12.617 196 LEU A C 1
ATOM 1533 O O . LEU A 1 199 ? -21.414 4.785 20.625 1.000 13.756 196 LEU A O 1
ATOM 1538 N N . GLU A 1 200 ? -21.073 5.108 22.814 1.000 12.647 197 GLU A N 1
ATOM 1539 C CA . GLU A 1 200 ? -22.052 6.233 22.886 1.000 13.525 197 GLU A CA 1
ATOM 1540 C C . GLU A 1 200 ? -21.549 7.406 22.048 1.000 14.037 197 GLU A C 1
ATOM 1541 O O . GLU A 1 200 ? -22.381 8.055 21.391 1.000 16.011 197 GLU A O 1
ATOM 1547 N N A MET A 1 201 ? -20.263 7.750 22.124 0.800 14.097 198 MET A N 1
ATOM 1548 N N B MET A 1 201 ? -20.269 7.755 22.110 0.200 11.772 198 MET A N 1
ATOM 1549 C CA A MET A 1 201 ? -19.727 8.875 21.308 0.800 16.190 198 MET A CA 1
ATOM 1550 C CA B MET A 1 201 ? -19.823 8.946 21.338 0.200 10.798 198 MET A CA 1
ATOM 1551 C C A MET A 1 201 ? -19.906 8.614 19.828 0.800 15.221 198 MET A C 1
ATOM 1552 C C B MET A 1 201 ? -19.872 8.634 19.826 0.200 12.094 198 MET A C 1
ATOM 1553 O O A MET A 1 201 ? -20.161 9.563 19.071 0.800 15.628 198 MET A O 1
ATOM 1554 O O B MET A 1 201 ? -20.153 9.565 19.046 0.200 12.555 198 MET A O 1
ATOM 1563 N N . LEU A 1 202 ? -19.628 7.393 19.392 1.000 13.464 199 LEU A N 1
ATOM 1564 C CA . LEU A 1 202 ? -19.634 7.066 17.957 1.000 14.854 199 LEU A CA 1
ATOM 1565 C C . LEU A 1 202 ? -21.033 7.297 17.392 1.000 14.457 199 LEU A C 1
ATOM 1566 O O . LEU A 1 202 ? -21.148 7.584 16.202 1.000 15.080 199 LEU A O 1
ATOM 1571 N N . THR A 1 203 ? -22.076 7.093 18.191 1.000 12.927 200 THR A N 1
ATOM 1572 C CA . THR A 1 203 ? -23.463 7.077 17.653 1.000 13.585 200 THR A CA 1
ATOM 1573 C C . THR A 1 203 ? -24.231 8.324 18.106 1.000 13.986 200 THR A C 1
ATOM 1574 O O . THR A 1 203 ? -25.377 8.493 17.727 1.000 15.755 200 THR A O 1
ATOM 1578 N N . ALA A 1 204 ? -23.601 9.225 18.814 1.000 12.740 201 ALA A N 1
ATOM 1579 C CA . ALA A 1 204 ? -24.190 10.500 19.269 1.000 14.207 201 ALA A CA 1
ATOM 1580 C C . ALA A 1 204 ? -24.525 11.413 18.102 1.000 12.855 201 ALA A C 1
ATOM 1581 O O . ALA A 1 204 ? -24.042 11.229 16.999 1.000 13.763 201 ALA A O 1
ATOM 1583 N N . GLN A 1 205 ? -25.351 12.435 18.386 1.000 13.986 202 GLN A N 1
ATOM 1584 C CA . GLN A 1 205 ? -25.639 13.513 17.400 1.000 14.666 202 GLN A CA 1
ATOM 1585 C C . GLN A 1 205 ? -26.271 12.940 16.135 1.000 15.805 202 GLN A C 1
ATOM 1586 O O . GLN A 1 205 ? -25.973 13.417 15.039 1.000 17.049 202 GLN A O 1
ATOM 1592 N N . GLY A 1 206 ? -27.121 11.921 16.280 1.000 16.568 203 GLY A N 1
ATOM 1593 C CA . GLY A 1 206 ? -27.783 11.290 15.131 1.000 16.461 203 GLY A CA 1
ATOM 1594 C C . GLY A 1 206 ? -26.855 10.402 14.312 1.000 16.462 203 GLY A C 1
ATOM 1595 O O . GLY A 1 206 ? -27.025 10.303 13.109 1.000 19.233 203 GLY A O 1
ATOM 1596 N N . GLY A 1 207 ? -25.890 9.738 14.960 1.000 14.138 204 GLY A N 1
ATOM 1597 C CA . GLY A 1 207 ? -25.055 8.766 14.256 1.000 14.387 204 GLY A CA 1
ATOM 1598 C C . GLY A 1 207 ? -23.797 9.384 13.657 1.000 14.314 204 GLY A C 1
ATOM 1599 O O . GLY A 1 207 ? -23.451 9.041 12.525 1.000 15.883 204 GLY A O 1
ATOM 1600 N N . ILE A 1 208 ? -23.137 10.300 14.359 1.000 12.985 205 ILE A N 1
ATOM 1601 C CA . ILE A 1 208 ? -22.086 11.110 13.723 1.000 14.827 205 ILE A CA 1
ATOM 1602 C C . ILE A 1 208 ? -21.006 10.214 13.121 1.000 14.092 205 ILE A C 1
ATOM 1603 O O . ILE A 1 208 ? -20.519 10.533 12.019 1.000 15.946 205 ILE A O 1
ATOM 1608 N N . VAL A 1 209 ? -20.577 9.140 13.801 1.000 12.026 206 VAL A N 1
ATOM 1609 C CA . VAL A 1 209 ? -19.643 8.198 13.180 1.000 12.080 206 VAL A CA 1
ATOM 1610 C C . VAL A 1 209 ? -20.362 7.000 12.583 1.000 12.230 206 VAL A C 1
ATOM 1611 O O . VAL A 1 209 ? -19.946 6.543 11.540 1.000 14.762 206 VAL A O 1
ATOM 1615 N N . GLY A 1 210 ? -21.418 6.520 13.205 1.000 13.289 207 GLY A N 1
ATOM 1616 C CA . GLY A 1 210 ? -22.190 5.393 12.651 1.000 13.819 207 GLY A CA 1
ATOM 1617 C C . GLY A 1 210 ? -23.210 4.913 13.648 1.000 12.641 207 GLY A C 1
ATOM 1618 O O . GLY A 1 210 ? -23.774 5.699 14.431 1.000 13.294 207 GLY A O 1
ATOM 1619 N N . TRP A 1 211 ? -23.462 3.609 13.594 1.000 12.373 208 TRP A N 1
ATOM 1620 C CA . TRP A 1 211 ? -24.549 2.917 14.306 1.000 12.994 208 TRP A CA 1
ATOM 1621 C C . TRP A 1 211 ? -23.976 1.847 15.223 1.000 13.075 208 TRP A C 1
ATOM 1622 O O . TRP A 1 211 ? -22.819 1.402 15.004 1.000 12.861 208 TRP A O 1
ATOM 1633 N N . ARG A 1 212 ? -24.740 1.431 16.219 1.000 12.211 209 ARG A N 1
ATOM 1634 C CA . ARG A 1 212 ? -24.364 0.307 17.092 1.000 12.638 209 ARG A CA 1
ATOM 1635 C C . ARG A 1 212 ? -25.566 -0.576 17.396 1.000 15.018 209 ARG A C 1
ATOM 1636 O O . ARG A 1 212 ? -26.704 -0.082 17.472 1.000 14.800 209 ARG A O 1
ATOM 1644 N N . THR A 1 213 ? -25.315 -1.856 17.611 1.000 13.704 210 THR A N 1
ATOM 1645 C CA . THR A 1 213 ? -26.395 -2.774 18.032 1.000 15.112 210 THR A CA 1
ATOM 1646 C C . THR A 1 213 ? -25.747 -4.002 18.633 1.000 16.129 210 THR A C 1
ATOM 1647 O O . THR A 1 213 ? -24.634 -4.344 18.265 1.000 14.910 210 THR A O 1
ATOM 1651 N N . PRO A 1 214 ? -26.453 -4.749 19.505 1.000 16.021 211 PRO A N 1
ATOM 1652 C CA . PRO A 1 214 ? -25.940 -6.052 19.925 1.000 16.642 211 PRO A CA 1
ATOM 1653 C C . PRO A 1 214 ? -26.070 -7.110 18.828 1.000 14.239 211 PRO A C 1
ATOM 1654 O O . PRO A 1 214 ? -26.876 -7.022 17.908 1.000 14.718 211 PRO A O 1
ATOM 1658 N N . LEU A 1 215 ? -25.255 -8.165 18.917 1.000 15.509 212 LEU A N 1
ATOM 1659 C CA . LEU A 1 215 ? -25.303 -9.278 17.958 1.000 15.462 212 LEU A CA 1
ATOM 1660 C C . LEU A 1 215 ? -26.720 -9.852 17.793 1.000 14.319 212 LEU A C 1
ATOM 1661 O O . LEU A 1 215 ? -27.086 -10.131 16.650 1.000 15.331 212 LEU A O 1
ATOM 1666 N N . ALA A 1 216 ? -27.472 -9.928 18.875 1.000 17.357 213 ALA A N 1
ATOM 1667 C CA . ALA A 1 216 ? -28.813 -10.565 18.763 1.000 17.875 213 ALA A CA 1
ATOM 1668 C C . ALA A 1 216 ? -29.691 -9.822 17.753 1.000 19.272 213 ALA A C 1
ATOM 1669 O O . ALA A 1 216 ? -30.481 -10.474 17.014 1.000 20.342 213 ALA A O 1
ATOM 1671 N N . GLN A 1 217 ? -29.588 -8.489 17.670 1.000 19.717 214 GLN A N 1
ATOM 1672 C CA . GLN A 1 217 ? -30.390 -7.721 16.691 1.000 19.400 214 GLN A CA 1
ATOM 1673 C C . GLN A 1 217 ? -29.941 -7.992 15.268 1.000 20.104 214 GLN A C 1
ATOM 1674 O O . GLN A 1 217 ? -30.752 -8.038 14.341 1.000 21.760 214 GLN A O 1
ATOM 1680 N N . LEU A 1 218 ? -28.622 -8.148 15.040 1.000 16.742 215 LEU A N 1
ATOM 1681 C CA . LEU A 1 218 ? -28.137 -8.549 13.724 1.000 18.242 215 LEU A CA 1
ATOM 1682 C C . LEU A 1 218 ? -28.623 -9.955 13.357 1.000 18.054 215 LEU A C 1
ATOM 1683 O O . LEU A 1 218 ? -29.024 -10.158 12.219 1.000 22.116 215 LEU A O 1
ATOM 1688 N N . GLN A 1 219 ? -28.532 -10.892 14.295 1.000 20.225 216 GLN A N 1
ATOM 1689 C CA . GLN A 1 219 ? -28.969 -12.298 14.078 1.000 20.645 216 GLN A CA 1
ATOM 1690 C C . GLN A 1 219 ? -30.457 -12.308 13.696 1.000 22.932 216 GLN A C 1
ATOM 1691 O O . GLN A 1 219 ? -30.791 -13.031 12.754 1.000 24.228 216 GLN A O 1
ATOM 1697 N N . ALA A 1 220 ? -31.263 -11.460 14.335 1.000 24.695 217 ALA A N 1
ATOM 1698 C CA . ALA A 1 220 ? -32.713 -11.393 14.032 1.000 29.024 217 ALA A CA 1
ATOM 1699 C C . ALA A 1 220 ? -32.926 -10.982 12.570 1.000 29.974 217 ALA A C 1
ATOM 1700 O O . ALA A 1 220 ? -33.855 -11.508 11.926 1.000 29.625 217 ALA A O 1
ATOM 1702 N N . GLY A 1 221 ? -32.079 -10.117 11.997 1.000 28.371 218 GLY A N 1
ATOM 1703 C CA . GLY A 1 221 ? -32.246 -9.651 10.611 1.000 26.802 218 GLY A CA 1
ATOM 1704 C C . GLY A 1 221 ? -31.847 -10.680 9.578 1.000 31.683 218 GLY A C 1
ATOM 1705 O O . GLY A 1 221 ? -32.404 -10.658 8.458 1.000 35.653 218 GLY A O 1
ATOM 1706 N N . VAL A 1 222 ? -30.864 -11.521 9.870 1.000 34.306 219 VAL A N 1
ATOM 1707 C CA . VAL A 1 222 ? -30.319 -12.491 8.877 1.000 42.042 219 VAL A CA 1
ATOM 1708 C C . VAL A 1 222 ? -30.925 -13.866 9.180 1.000 47.804 219 VAL A C 1
ATOM 1709 O O . VAL A 1 222 ? -32.069 -13.987 9.631 1.000 49.421 219 VAL A O 1
ATOM 1713 N N . MET B 1 4 ? 15.789 23.334 23.195 1.000 29.985 1 MET B N 1
ATOM 1714 C CA . MET B 1 4 ? 14.787 22.251 23.519 1.000 36.603 1 MET B CA 1
ATOM 1715 C C . MET B 1 4 ? 13.880 22.697 24.679 1.000 35.057 1 MET B C 1
ATOM 1716 O O . MET B 1 4 ? 14.379 23.267 25.656 1.000 35.009 1 MET B O 1
ATOM 1721 N N . ILE B 1 5 ? 12.570 22.454 24.588 1.000 25.844 2 ILE B N 1
ATOM 1722 C CA . ILE B 1 5 ? 11.575 22.939 25.573 1.000 24.424 2 ILE B CA 1
ATOM 1723 C C . ILE B 1 5 ? 10.972 21.706 26.232 1.000 23.123 2 ILE B C 1
ATOM 1724 O O . ILE B 1 5 ? 10.550 20.801 25.509 1.000 23.623 2 ILE B O 1
ATOM 1729 N N . ARG B 1 6 ? 10.928 21.679 27.553 1.000 21.578 3 ARG B N 1
ATOM 1730 C CA . ARG B 1 6 ? 10.373 20.532 28.311 1.000 22.354 3 ARG B CA 1
ATOM 1731 C C . ARG B 1 6 ? 9.170 21.027 29.090 1.000 23.263 3 ARG B C 1
ATOM 1732 O O . ARG B 1 6 ? 9.252 22.059 29.777 1.000 24.997 3 ARG B O 1
ATOM 1740 N N . ILE B 1 7 ? 8.029 20.385 28.878 1.000 19.437 4 ILE B N 1
ATOM 1741 C CA . ILE B 1 7 ? 6.697 20.773 29.406 1.000 19.622 4 ILE B CA 1
ATOM 1742 C C . ILE B 1 7 ? 6.258 19.678 30.387 1.000 19.345 4 ILE B C 1
ATOM 1743 O O . ILE B 1 7 ? 6.319 18.495 30.041 1.000 20.023 4 ILE B O 1
ATOM 1748 N N . ASP B 1 8 ? 5.792 20.056 31.565 1.000 19.766 5 ASP B N 1
ATOM 1749 C CA . ASP B 1 8 ? 5.117 19.110 32.474 1.000 22.323 5 ASP B CA 1
ATOM 1750 C C . ASP B 1 8 ? 3.800 18.729 31.803 1.000 21.770 5 ASP B C 1
ATOM 1751 O O . ASP B 1 8 ? 3.081 19.632 31.318 1.000 23.189 5 ASP B O 1
ATOM 1756 N N . ALA B 1 9 ? 3.604 17.448 31.600 1.000 19.160 6 ALA B N 1
ATOM 1757 C CA . ALA B 1 9 ? 2.405 16.945 30.886 1.000 17.140 6 ALA B CA 1
ATOM 1758 C C . ALA B 1 9 ? 2.001 15.610 31.476 1.000 17.470 6 ALA B C 1
ATOM 1759 O O . ALA B 1 9 ? 2.780 14.976 32.221 1.000 18.984 6 ALA B O 1
ATOM 1761 N N . THR B 1 10 ? 0.826 15.150 31.103 1.000 16.846 7 THR B N 1
ATOM 1762 C CA . THR B 1 10 ? 0.307 13.811 31.396 1.000 17.024 7 THR B CA 1
ATOM 1763 C C . THR B 1 10 ? 0.517 13.005 30.137 1.000 17.577 7 THR B C 1
ATOM 1764 O O . THR B 1 10 ? 0.139 13.487 29.062 1.000 17.763 7 THR B O 1
ATOM 1768 N N . PRO B 1 11 ? 1.045 11.777 30.142 1.000 16.701 8 PRO B N 1
ATOM 1769 C CA . PRO B 1 11 ? 1.371 11.027 31.371 1.000 18.891 8 PRO B CA 1
ATOM 1770 C C . PRO B 1 11 ? 2.791 11.230 31.899 1.000 19.378 8 PRO B C 1
ATOM 1771 O O . PRO B 1 11 ? 3.062 10.748 33.003 1.000 20.707 8 PRO B O 1
ATOM 1775 N N . TYR B 1 12 ? 3.655 11.898 31.153 1.000 17.575 9 TYR B N 1
ATOM 1776 C CA . TYR B 1 12 ? 5.037 12.238 31.590 1.000 18.460 9 TYR B CA 1
ATOM 1777 C C . TYR B 1 12 ? 5.491 13.424 30.766 1.000 19.981 9 TYR B C 1
ATOM 1778 O O . TYR B 1 12 ? 4.774 13.858 29.848 1.000 17.470 9 TYR B O 1
ATOM 1787 N N . PRO B 1 13 ? 6.632 14.062 31.066 1.000 17.996 10 PRO B N 1
ATOM 1788 C CA . PRO B 1 13 ? 6.953 15.303 30.377 1.000 17.294 10 PRO B CA 1
ATOM 1789 C C . PRO B 1 13 ? 7.079 15.146 28.863 1.000 16.599 10 PRO B C 1
ATOM 1790 O O . PRO B 1 13 ? 7.428 14.113 28.325 1.000 17.989 10 PRO B O 1
ATOM 1794 N N . TYR B 1 14 ? 6.745 16.254 28.210 1.000 17.656 11 TYR B N 1
ATOM 1795 C CA . TYR B 1 14 ? 6.770 16.377 26.732 1.000 17.279 11 TYR B CA 1
ATOM 1796 C C . TYR B 1 14 ? 7.881 17.341 26.340 1.000 16.800 11 TYR B C 1
ATOM 1797 O O . TYR B 1 14 ? 7.880 18.466 26.824 1.000 19.523 11 TYR B O 1
ATOM 1806 N N . GLN B 1 15 ? 8.766 16.912 25.471 1.000 19.502 12 GLN B N 1
ATOM 1807 C CA . GLN B 1 15 ? 9.914 17.723 25.004 1.000 21.390 12 GLN B CA 1
ATOM 1808 C C . GLN B 1 15 ? 9.763 18.014 23.518 1.000 18.861 12 GLN B C 1
ATOM 1809 O O . GLN B 1 15 ? 9.431 17.080 22.771 1.000 19.921 12 GLN B O 1
ATOM 1815 N N . PHE B 1 16 ? 10.003 19.248 23.095 1.000 17.179 13 PHE B N 1
ATOM 1816 C CA . PHE B 1 16 ? 9.953 19.588 21.659 1.000 17.646 13 PHE B CA 1
ATOM 1817 C C . PHE B 1 16 ? 10.937 20.707 21.382 1.000 17.314 13 PHE B C 1
ATOM 1818 O O . PHE B 1 16 ? 11.309 21.428 22.294 1.000 19.956 13 PHE B O 1
ATOM 1826 N N . HIS B 1 17 ? 11.209 20.879 20.107 1.000 17.986 14 HIS B N 1
ATOM 1827 C CA . HIS B 1 17 ? 12.019 22.008 19.594 1.000 20.997 14 HIS B CA 1
ATOM 1828 C C . HIS B 1 17 ? 11.136 22.819 18.669 1.000 19.744 14 HIS B C 1
ATOM 1829 O O . HIS B 1 17 ? 10.567 22.274 17.733 1.000 18.311 14 HIS B O 1
ATOM 1836 N N . PRO B 1 18 ? 11.011 24.148 18.844 1.000 20.719 15 PRO B N 1
ATOM 1837 C CA . PRO B 1 18 ? 10.172 24.937 17.966 1.000 19.905 15 PRO B CA 1
ATOM 1838 C C . PRO B 1 18 ? 10.404 24.741 16.466 1.000 19.608 15 PRO B C 1
ATOM 1839 O O . PRO B 1 18 ? 9.471 24.804 15.673 1.000 20.404 15 PRO B O 1
ATOM 1843 N N . ARG B 1 19 ? 11.638 24.489 16.026 1.000 18.192 16 ARG B N 1
ATOM 1844 C CA . ARG B 1 19 ? 11.919 24.376 14.583 1.000 20.483 16 ARG B CA 1
ATOM 1845 C C . ARG B 1 19 ? 11.277 23.126 13.974 1.000 18.365 16 ARG B C 1
ATOM 1846 O O . ARG B 1 19 ? 11.075 23.096 12.756 1.000 21.903 16 ARG B O 1
ATOM 1854 N N . SER B 1 20 ? 10.958 22.113 14.779 1.000 17.510 17 SER B N 1
ATOM 1855 C CA . SER B 1 20 ? 10.396 20.834 14.280 1.000 16.376 17 SER B CA 1
ATOM 1856 C C . SER B 1 20 ? 9.010 20.601 14.902 1.000 15.733 17 SER B C 1
ATOM 1857 O O . SER B 1 20 ? 8.564 19.449 14.902 1.000 14.574 17 SER B O 1
ATOM 1860 N N . THR B 1 21 ? 8.354 21.662 15.321 1.000 15.416 18 THR B N 1
ATOM 1861 C CA . THR B 1 21 ? 7.020 21.553 15.973 1.000 14.350 18 THR B CA 1
ATOM 1862 C C . THR B 1 21 ? 6.040 22.436 15.241 1.000 14.960 18 THR B C 1
ATOM 1863 O O . THR B 1 21 ? 6.408 23.559 14.843 1.000 17.391 18 THR B O 1
ATOM 1867 N N . ALA B 1 22 ? 4.799 21.992 15.095 1.000 12.535 19 ALA B N 1
ATOM 1868 C CA . ALA B 1 22 ? 3.711 22.830 14.567 1.000 11.775 19 ALA B CA 1
ATOM 1869 C C . ALA B 1 22 ? 2.566 22.881 15.575 1.000 12.371 19 ALA B C 1
ATOM 1870 O O . ALA B 1 22 ? 2.301 21.859 16.264 1.000 12.911 19 ALA B O 1
ATOM 1872 N N . LEU B 1 23 ? 1.897 23.996 15.592 1.000 11.284 20 LEU B N 1
ATOM 1873 C CA . LEU B 1 23 ? 0.575 24.106 16.259 1.000 12.121 20 LEU B CA 1
ATOM 1874 C C . LEU B 1 23 ? -0.495 23.795 15.238 1.000 12.277 20 LEU B C 1
ATOM 1875 O O . LEU B 1 23 ? -0.485 24.372 14.138 1.000 12.901 20 LEU B O 1
ATOM 1880 N N . VAL B 1 24 ? -1.441 22.906 15.551 1.000 11.064 21 VAL B N 1
ATOM 1881 C CA . VAL B 1 24 ? -2.569 22.559 14.683 1.000 12.230 21 VAL B CA 1
ATOM 1882 C C . VAL B 1 24 ? -3.832 23.001 15.391 1.000 11.781 21 VAL B C 1
ATOM 1883 O O . VAL B 1 24 ? -4.134 22.444 16.482 1.000 12.627 21 VAL B O 1
ATOM 1887 N N . VAL B 1 25 ? -4.565 23.958 14.859 1.000 10.916 22 VAL B N 1
ATOM 1888 C CA . VAL B 1 25 ? -5.833 24.489 15.404 1.000 12.161 22 VAL B CA 1
ATOM 1889 C C . VAL B 1 25 ? -6.961 23.925 14.559 1.000 12.929 22 VAL B C 1
ATOM 1890 O O . VAL B 1 25 ? -7.073 24.293 13.365 1.000 13.691 22 VAL B O 1
ATOM 1894 N N . ILE B 1 26 ? -7.788 23.083 15.156 1.000 12.613 23 ILE B N 1
ATOM 1895 C CA . ILE B 1 26 ? -8.761 22.268 14.389 1.000 11.855 23 ILE B CA 1
ATOM 1896 C C . ILE B 1 26 ? -10.157 22.889 14.455 1.000 12.073 23 ILE B C 1
ATOM 1897 O O . ILE B 1 26 ? -10.748 23.004 15.534 1.000 12.068 23 ILE B O 1
ATOM 1902 N N . ASP B 1 27 ? -10.661 23.250 13.281 1.000 12.528 24 ASP B N 1
ATOM 1903 C CA . ASP B 1 27 ? -12.097 23.511 13.013 1.000 13.593 24 ASP B CA 1
ATOM 1904 C C . ASP B 1 27 ? -12.719 24.579 13.906 1.000 12.059 24 ASP B C 1
ATOM 1905 O O . ASP B 1 27 ? -13.869 24.469 14.284 1.000 13.472 24 ASP B O 1
ATOM 1910 N N . MET B 1 28 ? -11.977 25.660 14.190 1.000 12.497 25 MET B N 1
ATOM 1911 C CA . MET B 1 28 ? -12.510 26.762 15.016 1.000 12.048 25 MET B CA 1
ATOM 1912 C C . MET B 1 28 ? -13.367 27.682 14.150 1.000 12.269 25 MET B C 1
ATOM 1913 O O . MET B 1 28 ? -13.041 28.864 13.984 1.000 14.542 25 MET B O 1
ATOM 1918 N N . GLN B 1 29 ? -14.474 27.155 13.645 1.000 11.889 26 GLN B N 1
ATOM 1919 C CA . GLN B 1 29 ? -15.308 27.755 12.621 1.000 12.228 26 GLN B CA 1
ATOM 1920 C C . GLN B 1 29 ? -16.655 28.191 13.179 1.000 12.629 26 GLN B C 1
ATOM 1921 O O . GLN B 1 29 ? -17.140 27.624 14.177 1.000 12.395 26 GLN B O 1
ATOM 1927 N N . ARG B 1 30 ? -17.239 29.212 12.577 1.000 13.083 27 ARG B N 1
ATOM 1928 C CA . ARG B 1 30 ? -18.612 29.647 12.972 1.000 13.787 27 ARG B CA 1
ATOM 1929 C C . ARG B 1 30 ? -19.582 28.484 12.853 1.000 13.865 27 ARG B C 1
ATOM 1930 O O . ARG B 1 30 ? -20.495 28.420 13.693 1.000 15.219 27 ARG B O 1
ATOM 1938 N N . ASP B 1 31 ? -19.370 27.571 11.910 1.000 13.879 28 ASP B N 1
ATOM 1939 C CA . ASP B 1 31 ? -20.283 26.426 11.694 1.000 14.929 28 ASP B CA 1
ATOM 1940 C C . ASP B 1 31 ? -20.380 25.603 12.972 1.000 14.557 28 ASP B C 1
ATOM 1941 O O . ASP B 1 31 ? -21.466 24.978 13.175 1.000 14.736 28 ASP B O 1
ATOM 1946 N N . PHE B 1 32 ? -19.356 25.575 13.822 1.000 13.401 29 PHE B N 1
ATOM 1947 C CA . PHE B 1 32 ? -19.377 24.794 15.076 1.000 13.861 29 PHE B CA 1
ATOM 1948 C C . PHE B 1 32 ? -19.669 25.646 16.304 1.000 13.309 29 PHE B C 1
ATOM 1949 O O . PHE B 1 32 ? -20.271 25.154 17.274 1.000 14.580 29 PHE B O 1
ATOM 1957 N N . ILE B 1 33 ? -19.243 26.904 16.309 1.000 13.538 30 ILE B N 1
ATOM 1958 C CA . ILE B 1 33 ? -19.185 27.720 17.547 1.000 13.909 30 ILE B CA 1
ATOM 1959 C C . ILE B 1 33 ? -20.366 28.688 17.613 1.000 14.786 30 ILE B C 1
ATOM 1960 O O . ILE B 1 33 ? -20.742 29.026 18.723 1.000 15.727 30 ILE B O 1
ATOM 1965 N N . GLU B 1 34 ? -20.927 29.072 16.485 1.000 14.919 31 GLU B N 1
ATOM 1966 C CA . GLU B 1 34 ? -22.095 30.013 16.440 1.000 16.101 31 GLU B CA 1
ATOM 1967 C C . GLU B 1 34 ? -23.379 29.246 16.205 1.000 18.882 31 GLU B C 1
ATOM 1968 O O . GLU B 1 34 ? -23.373 28.200 15.562 1.000 17.739 31 GLU B O 1
ATOM 1974 N N . GLU B 1 35 ? -24.485 29.766 16.746 1.000 22.978 32 GLU B N 1
ATOM 1975 C CA . GLU B 1 35 ? -25.827 29.170 16.564 1.000 23.860 32 GLU B CA 1
ATOM 1976 C C . GLU B 1 35 ? -26.212 29.211 15.093 1.000 21.843 32 GLU B C 1
ATOM 1977 O O . GLU B 1 35 ? -25.902 30.205 14.402 1.000 27.211 32 GLU B O 1
ATOM 1983 N N . GLY B 1 36 ? -26.837 28.146 14.590 1.000 20.028 33 GLY B N 1
ATOM 1984 C CA . GLY B 1 36 ? -27.448 28.135 13.258 1.000 21.994 33 GLY B CA 1
ATOM 1985 C C . GLY B 1 36 ? -26.619 27.503 12.164 1.000 22.535 33 GLY B C 1
ATOM 1986 O O . GLY B 1 36 ? -27.089 27.429 11.033 1.000 24.741 33 GLY B O 1
ATOM 1987 N N . GLY B 1 37 ? -25.430 26.996 12.477 1.000 19.244 34 GLY B N 1
ATOM 1988 C CA . GLY B 1 37 ? -24.636 26.292 11.478 1.000 18.590 34 GLY B CA 1
ATOM 1989 C C . GLY B 1 37 ? -24.737 24.787 11.660 1.000 17.757 34 GLY B C 1
ATOM 1990 O O . GLY B 1 37 ? -25.727 24.270 12.228 1.000 19.251 34 GLY B O 1
ATOM 1991 N N . PHE B 1 38 ? -23.759 24.093 11.125 1.000 17.102 35 PHE B N 1
ATOM 1992 C CA . PHE B 1 38 ? -23.705 22.614 11.151 1.000 17.064 35 PHE B CA 1
ATOM 1993 C C . PHE B 1 38 ? -23.863 22.057 12.568 1.000 17.378 35 PHE B C 1
ATOM 1994 O O . PHE B 1 38 ? -24.620 21.094 12.781 1.000 16.305 35 PHE B O 1
ATOM 2002 N N . GLY B 1 39 ? -23.154 22.593 13.563 1.000 16.194 36 GLY B N 1
ATOM 2003 C CA . GLY B 1 39 ? -23.287 22.076 14.931 1.000 14.525 36 GLY B CA 1
ATOM 2004 C C . GLY B 1 39 ? -24.721 22.161 15.447 1.000 17.119 36 GLY B C 1
ATOM 2005 O O . GLY B 1 39 ? -25.235 21.193 16.026 1.000 15.828 36 GLY B O 1
ATOM 2006 N N . SER B 1 40 ? -25.399 23.287 15.208 1.000 16.716 37 SER B N 1
ATOM 2007 C CA . SER B 1 40 ? -26.831 23.453 15.587 1.000 18.101 37 SER B CA 1
ATOM 2008 C C . SER B 1 40 ? -27.688 22.486 14.788 1.000 18.262 37 SER B C 1
ATOM 2009 O O . SER B 1 40 ? -28.671 21.956 15.342 1.000 20.223 37 SER B O 1
ATOM 2012 N N . ALA B 1 41 ? -27.400 22.314 13.516 1.000 17.592 38 ALA B N 1
ATOM 2013 C CA . ALA B 1 41 ? -28.199 21.471 12.597 1.000 20.782 38 ALA B CA 1
ATOM 2014 C C . ALA B 1 41 ? -28.217 20.039 13.118 1.000 21.813 38 ALA B C 1
ATOM 2015 O O . ALA B 1 41 ? -29.248 19.308 12.870 1.000 23.116 38 ALA B O 1
ATOM 2017 N N . LEU B 1 42 ? -27.154 19.596 13.794 1.000 20.117 39 LEU B N 1
ATOM 2018 C CA . LEU B 1 42 ? -27.083 18.211 14.333 1.000 21.868 39 LEU B CA 1
ATOM 2019 C C . LEU B 1 42 ? -27.833 18.124 15.670 1.000 22.098 39 LEU B C 1
ATOM 2020 O O . LEU B 1 42 ? -27.796 17.053 16.316 1.000 24.500 39 LEU B O 1
ATOM 2025 N N . GLY B 1 43 ? -28.483 19.192 16.120 1.000 18.728 40 GLY B N 1
ATOM 2026 C CA . GLY B 1 43 ? -29.320 19.180 17.333 1.000 20.050 40 GLY B CA 1
ATOM 2027 C C . GLY B 1 43 ? -28.578 19.597 18.579 1.000 18.876 40 GLY B C 1
ATOM 2028 O O . GLY B 1 43 ? -29.068 19.437 19.676 1.000 21.687 40 GLY B O 1
ATOM 2029 N N . ASN B 1 44 ? -27.362 20.137 18.471 1.000 15.730 41 ASN B N 1
ATOM 2030 C CA . ASN B 1 44 ? -26.544 20.513 19.618 1.000 16.746 41 ASN B CA 1
ATOM 2031 C C . ASN B 1 44 ? -26.834 21.917 20.136 1.000 17.904 41 ASN B C 1
ATOM 2032 O O . ASN B 1 44 ? -27.116 22.805 19.323 1.000 19.826 41 ASN B O 1
ATOM 2037 N N . ASP B 1 45 ? -26.650 22.068 21.439 1.000 17.501 42 ASP B N 1
ATOM 2038 C CA . ASP B 1 45 ? -26.486 23.398 22.072 1.000 17.451 42 ASP B CA 1
ATOM 2039 C C . ASP B 1 45 ? -25.004 23.724 21.875 1.000 18.057 42 ASP B C 1
ATOM 2040 O O . ASP B 1 45 ? -24.164 23.084 22.528 1.000 18.143 42 ASP B O 1
ATOM 2045 N N . VAL B 1 46 ? -24.701 24.683 21.026 1.000 17.816 43 VAL B N 1
ATOM 2046 C CA . VAL B 1 46 ? -23.273 24.954 20.673 1.000 18.262 43 VAL B CA 1
ATOM 2047 C C . VAL B 1 46 ? -22.566 25.826 21.708 1.000 18.516 43 VAL B C 1
ATOM 2048 O O . VAL B 1 46 ? -21.346 26.024 21.610 1.000 18.751 43 VAL B O 1
ATOM 2052 N N . ARG B 1 47 ? -23.255 26.323 22.719 1.000 20.049 44 ARG B N 1
ATOM 2053 C CA . ARG B 1 47 ? -22.715 27.358 23.642 1.000 22.271 44 ARG B CA 1
ATOM 2054 C C . ARG B 1 47 ? -21.430 26.951 24.368 1.000 20.140 44 ARG B C 1
ATOM 2055 O O . ARG B 1 47 ? -20.607 27.825 24.598 1.000 23.177 44 ARG B O 1
ATOM 2063 N N . PRO B 1 48 ? -21.169 25.672 24.731 1.000 20.346 45 PRO B N 1
ATOM 2064 C CA . PRO B 1 48 ? -19.955 25.351 25.475 1.000 19.904 45 PRO B CA 1
ATOM 2065 C C . PRO B 1 48 ? -18.667 25.732 24.716 1.000 19.686 45 PRO B C 1
ATOM 2066 O O . PRO B 1 48 ? -17.660 25.988 25.324 1.000 21.612 45 PRO B O 1
ATOM 2070 N N . LEU B 1 49 ? -18.685 25.742 23.386 1.000 17.476 46 LEU B N 1
ATOM 2071 C CA . LEU B 1 49 ? -17.413 25.879 22.656 1.000 15.669 46 LEU B CA 1
ATOM 2072 C C . LEU B 1 49 ? -16.850 27.290 22.765 1.000 17.980 46 LEU B C 1
ATOM 2073 O O . LEU B 1 49 ? -15.632 27.439 22.740 1.000 17.340 46 LEU B O 1
ATOM 2078 N N . ALA B 1 50 ? -17.686 28.307 22.927 1.000 16.312 47 ALA B N 1
ATOM 2079 C CA . ALA B 1 50 ? -17.170 29.701 22.909 1.000 18.864 47 ALA B CA 1
ATOM 2080 C C . ALA B 1 50 ? -16.241 29.938 24.101 1.000 17.330 47 ALA B C 1
ATOM 2081 O O . ALA B 1 50 ? -15.362 30.827 24.015 1.000 18.179 47 ALA B O 1
ATOM 2083 N N . ALA B 1 51 ? -16.392 29.194 25.194 1.000 17.865 48 ALA B N 1
ATOM 2084 C CA . ALA B 1 51 ? -15.604 29.416 26.424 1.000 18.237 48 ALA B CA 1
ATOM 2085 C C . ALA B 1 51 ? -14.098 29.320 26.185 1.000 17.927 48 ALA B C 1
ATOM 2086 O O . ALA B 1 51 ? -13.301 29.921 26.941 1.000 19.076 48 ALA B O 1
ATOM 2088 N N . ILE B 1 52 ? -13.653 28.534 25.192 1.000 15.645 49 ILE B N 1
ATOM 2089 C CA . ILE B 1 52 ? -12.197 28.289 24.982 1.000 15.578 49 ILE B CA 1
ATOM 2090 C C . ILE B 1 52 ? -11.560 29.315 24.051 1.000 13.544 49 ILE B C 1
ATOM 2091 O O . ILE B 1 52 ? -10.333 29.254 23.902 1.000 14.471 49 ILE B O 1
ATOM 2096 N N . VAL B 1 53 ? -12.354 30.183 23.441 1.000 14.782 50 VAL B N 1
ATOM 2097 C CA . VAL B 1 53 ? -11.776 31.018 22.344 1.000 15.232 50 VAL B CA 1
ATOM 2098 C C . VAL B 1 53 ? -10.608 31.858 22.861 1.000 15.109 50 VAL B C 1
ATOM 2099 O O . VAL B 1 53 ? -9.555 31.921 22.237 1.000 15.266 50 VAL B O 1
ATOM 2103 N N . PRO B 1 54 ? -10.684 32.546 24.020 1.000 15.867 51 PRO B N 1
ATOM 2104 C CA . PRO B 1 54 ? -9.525 33.287 24.509 1.000 16.585 51 PRO B CA 1
ATOM 2105 C C . PRO B 1 54 ? -8.276 32.433 24.758 1.000 16.685 51 PRO B C 1
ATOM 2106 O O . PRO B 1 54 ? -7.157 32.887 24.502 1.000 17.502 51 PRO B O 1
ATOM 2110 N N . THR B 1 55 ? -8.476 31.192 25.231 1.000 15.596 52 THR B N 1
ATOM 2111 C CA . THR B 1 55 ? -7.341 30.293 25.444 1.000 15.655 52 THR B CA 1
ATOM 2112 C C . THR B 1 55 ? -6.711 29.884 24.098 1.000 13.704 52 THR B C 1
ATOM 2113 O O . THR B 1 55 ? -5.496 29.862 23.958 1.000 14.530 52 THR B O 1
ATOM 2117 N N . VAL B 1 56 ? -7.536 29.549 23.108 1.000 13.436 53 VAL B N 1
ATOM 2118 C CA . VAL B 1 56 ? -7.002 29.219 21.762 1.000 13.586 53 VAL B CA 1
ATOM 2119 C C . VAL B 1 56 ? -6.264 30.435 21.174 1.000 13.996 53 VAL B C 1
ATOM 2120 O O . VAL B 1 56 ? -5.171 30.260 20.600 1.000 14.743 53 VAL B O 1
ATOM 2124 N N . ALA B 1 57 ? -6.815 31.645 21.369 1.000 13.539 54 ALA B N 1
ATOM 2125 C CA . ALA B 1 57 ? -6.106 32.848 20.875 1.000 15.587 54 ALA B CA 1
ATOM 2126 C C . ALA B 1 57 ? -4.746 33.028 21.575 1.000 15.083 54 ALA B C 1
ATOM 2127 O O . ALA B 1 57 ? -3.757 33.362 20.900 1.000 15.663 54 ALA B O 1
ATOM 2129 N N . ALA B 1 58 ? -4.674 32.766 22.874 1.000 15.022 55 ALA B N 1
ATOM 2130 C CA . ALA B 1 58 ? -3.395 32.874 23.606 1.000 14.732 55 ALA B CA 1
ATOM 2131 C C . ALA B 1 58 ? -2.395 31.817 23.116 1.000 14.448 55 ALA B C 1
ATOM 2132 O O . ALA B 1 58 ? -1.197 32.054 22.998 1.000 15.934 55 ALA B O 1
ATOM 2134 N N . LEU B 1 59 ? -2.867 30.620 22.813 1.000 14.483 56 LEU B N 1
ATOM 2135 C CA . LEU B 1 59 ? -2.008 29.547 22.272 1.000 13.707 56 LEU B CA 1
ATOM 2136 C C . LEU B 1 59 ? -1.471 29.916 20.877 1.000 14.276 56 LEU B C 1
ATOM 2137 O O . LEU B 1 59 ? -0.293 29.707 20.579 1.000 15.092 56 LEU B O 1
ATOM 2142 N N . LEU B 1 60 ? -2.332 30.481 20.023 1.000 14.069 57 LEU B N 1
ATOM 2143 C CA . LEU B 1 60 ? -1.898 30.954 18.674 1.000 15.343 57 LEU B CA 1
ATOM 2144 C C . LEU B 1 60 ? -0.818 32.034 18.836 1.000 15.914 57 LEU B C 1
ATOM 2145 O O . LEU B 1 60 ? 0.182 31.989 18.125 1.000 15.986 57 LEU B O 1
ATOM 2150 N N . GLN B 1 61 ? -1.008 32.970 19.762 1.000 15.701 58 GLN B N 1
ATOM 2151 C CA . GLN B 1 61 ? 0.009 34.031 20.003 1.000 16.420 58 GLN B CA 1
ATOM 2152 C C . GLN B 1 61 ? 1.313 33.409 20.489 1.000 16.082 58 GLN B C 1
ATOM 2153 O O . GLN B 1 61 ? 2.378 33.797 20.028 1.000 17.868 58 GLN B O 1
ATOM 2159 N N . LEU B 1 62 ? 1.263 32.416 21.371 1.000 15.404 59 LEU B N 1
ATOM 2160 C CA . LEU B 1 62 ? 2.470 31.738 21.868 1.000 16.799 59 LEU B CA 1
ATOM 2161 C C . LEU B 1 62 ? 3.229 31.102 20.687 1.000 16.788 59 LEU B C 1
ATOM 2162 O O . LEU B 1 62 ? 4.469 31.230 20.548 1.000 17.731 59 LEU B O 1
ATOM 2167 N N . ALA B 1 63 ? 2.524 30.389 19.810 1.000 14.327 60 ALA B N 1
ATOM 2168 C CA . ALA B 1 63 ? 3.182 29.744 18.657 1.000 14.667 60 ALA B CA 1
ATOM 2169 C C . ALA B 1 63 ? 3.778 30.788 17.709 1.000 15.849 60 ALA B C 1
ATOM 2170 O O . ALA B 1 63 ? 4.892 30.545 17.203 1.000 17.800 60 ALA B O 1
ATOM 2172 N N . ARG B 1 64 ? 3.069 31.883 17.468 1.000 15.466 61 ARG B N 1
ATOM 2173 C CA . ARG B 1 64 ? 3.545 32.973 16.581 1.000 16.291 61 ARG B CA 1
ATOM 2174 C C . ARG B 1 64 ? 4.798 33.599 17.164 1.000 17.879 61 ARG B C 1
ATOM 2175 O O . ARG B 1 64 ? 5.754 33.795 16.416 1.000 20.330 61 ARG B O 1
ATOM 2183 N N . GLU B 1 65 ? 4.805 33.822 18.462 1.000 18.576 62 GLU B N 1
ATOM 2184 C CA . GLU B 1 65 ? 5.981 34.450 19.148 1.000 20.073 62 GLU B CA 1
ATOM 2185 C C . GLU B 1 65 ? 7.164 33.489 19.125 1.000 21.562 62 GLU B C 1
ATOM 2186 O O . GLU B 1 65 ? 8.331 33.985 18.990 1.000 24.181 62 GLU B O 1
ATOM 2192 N N . ALA B 1 66 ? 6.949 32.174 19.146 1.000 18.804 63 ALA B N 1
ATOM 2193 C CA . ALA B 1 66 ? 8.014 31.155 19.106 1.000 19.579 63 ALA B CA 1
ATOM 2194 C C . ALA B 1 66 ? 8.509 30.889 17.679 1.000 19.925 63 ALA B C 1
ATOM 2195 O O . ALA B 1 66 ? 9.522 30.125 17.516 1.000 23.644 63 ALA B O 1
ATOM 2197 N N . GLY B 1 67 ? 7.825 31.437 16.665 1.000 19.429 64 GLY B N 1
ATOM 2198 C CA . GLY B 1 67 ? 8.163 31.252 15.250 1.000 19.596 64 GLY B CA 1
ATOM 2199 C C . GLY B 1 67 ? 7.851 29.843 14.764 1.000 20.740 64 GLY B C 1
ATOM 2200 O O . GLY B 1 67 ? 8.439 29.388 13.793 1.000 24.403 64 GLY B O 1
ATOM 2201 N N . MET B 1 68 ? 6.897 29.167 15.394 1.000 19.080 65 MET B N 1
ATOM 2202 C CA . MET B 1 68 ? 6.528 27.797 14.975 1.000 20.556 65 MET B CA 1
ATOM 2203 C C . MET B 1 68 ? 5.553 27.857 13.801 1.000 16.729 65 MET B C 1
ATOM 2204 O O . MET B 1 68 ? 4.738 28.754 13.722 1.000 17.396 65 MET B O 1
ATOM 2209 N N . LEU B 1 69 ? 5.574 26.846 12.962 1.000 16.303 66 LEU B N 1
ATOM 2210 C CA . LEU B 1 69 ? 4.535 26.621 11.938 1.000 14.238 66 LEU B CA 1
ATOM 2211 C C . LEU B 1 69 ? 3.171 26.503 12.621 1.000 13.643 66 LEU B C 1
ATOM 2212 O O . LEU B 1 69 ? 3.044 25.788 13.665 1.000 13.696 66 LEU B O 1
ATOM 2217 N N . VAL B 1 70 ? 2.202 27.202 12.070 1.000 12.663 67 VAL B N 1
ATOM 2218 C CA . VAL B 1 70 ? 0.793 27.151 12.492 1.000 12.634 67 VAL B CA 1
ATOM 2219 C C . VAL B 1 70 ? -0.024 26.580 11.351 1.000 12.492 67 VAL B C 1
ATOM 2220 O O . VAL B 1 70 ? 0.084 27.057 10.208 1.000 13.387 67 VAL B O 1
ATOM 2224 N N . VAL B 1 71 ? -0.866 25.599 11.640 1.000 11.034 68 VAL B N 1
ATOM 2225 C CA . VAL B 1 71 ? -1.764 24.917 10.723 1.000 11.273 68 VAL B CA 1
ATOM 2226 C C . VAL B 1 71 ? -3.173 25.152 11.238 1.000 12.674 68 VAL B C 1
ATOM 2227 O O . VAL B 1 71 ? -3.419 24.880 12.420 1.000 13.988 68 VAL B O 1
ATOM 2231 N N . HIS B 1 72 ? -4.102 25.599 10.420 1.000 11.590 69 HIS B N 1
ATOM 2232 C CA . HIS B 1 72 ? -5.524 25.703 10.736 1.000 11.793 69 HIS B CA 1
ATOM 2233 C C . HIS B 1 72 ? -6.263 24.725 9.857 1.000 12.883 69 HIS B C 1
ATOM 2234 O O . HIS B 1 72 ? -5.936 24.629 8.668 1.000 14.513 69 HIS B O 1
ATOM 2241 N N . THR B 1 73 ? -7.208 23.998 10.404 1.000 12.903 70 THR B N 1
ATOM 2242 C CA . THR B 1 73 ? -8.083 23.137 9.588 1.000 13.940 70 THR B CA 1
ATOM 2243 C C . THR B 1 73 ? -9.492 23.699 9.604 1.000 14.251 70 THR B C 1
ATOM 2244 O O . THR B 1 73 ? -9.948 24.328 10.575 1.000 15.345 70 THR B O 1
ATOM 2248 N N . ARG B 1 74 ? -10.196 23.456 8.502 1.000 12.572 71 ARG B N 1
ATOM 2249 C CA . ARG B 1 74 ? -11.617 23.810 8.347 1.000 13.166 71 ARG B CA 1
ATOM 2250 C C . ARG B 1 74 ? -12.327 22.590 7.799 1.000 11.817 71 ARG B C 1
ATOM 2251 O O . ARG B 1 74 ? -11.887 22.085 6.765 1.000 14.155 71 ARG B O 1
ATOM 2259 N N . GLU B 1 75 ? -13.359 22.125 8.467 1.000 11.871 72 GLU B N 1
ATOM 2260 C CA . GLU B 1 75 ? -14.203 21.059 7.911 1.000 12.970 72 GLU B CA 1
ATOM 2261 C C . GLU B 1 75 ? -15.105 21.757 6.877 1.000 12.807 72 GLU B C 1
ATOM 2262 O O . GLU B 1 75 ? -15.836 22.692 7.238 1.000 13.861 72 GLU B O 1
ATOM 2268 N N . SER B 1 76 ? -15.040 21.311 5.648 1.000 13.871 73 SER B N 1
ATOM 2269 C CA . SER B 1 76 ? -15.706 22.039 4.558 1.000 14.629 73 SER B CA 1
ATOM 2270 C C . SER B 1 76 ? -15.841 21.154 3.335 1.000 14.053 73 SER B C 1
ATOM 2271 O O . SER B 1 76 ? -15.093 20.178 3.160 1.000 16.425 73 SER B O 1
ATOM 2274 N N . HIS B 1 77 ? -16.763 21.553 2.475 1.000 13.384 74 HIS B N 1
ATOM 2275 C CA . HIS B 1 77 ? -17.016 20.870 1.196 1.000 13.852 74 HIS B CA 1
ATOM 2276 C C . HIS B 1 77 ? -17.009 21.840 0.024 1.000 15.186 74 HIS B C 1
ATOM 2277 O O . HIS B 1 77 ? -17.356 23.001 0.205 1.000 16.183 74 HIS B O 1
ATOM 2284 N N . LEU B 1 78 ? -16.605 21.335 -1.129 1.000 15.636 75 LEU B N 1
ATOM 2285 C CA . LEU B 1 78 ? -16.711 22.100 -2.403 1.000 16.765 75 LEU B CA 1
ATOM 2286 C C . LEU B 1 78 ? -18.164 22.504 -2.594 1.000 16.480 75 LEU B C 1
ATOM 2287 O O . LEU B 1 78 ? -19.099 21.804 -2.188 1.000 16.380 75 LEU B O 1
ATOM 2292 N N . PRO B 1 79 ? -18.421 23.677 -3.209 1.000 15.551 76 PRO B N 1
ATOM 2293 C CA . PRO B 1 79 ? -19.798 24.101 -3.431 1.000 15.816 76 PRO B CA 1
ATOM 2294 C C . PRO B 1 79 ? -20.684 23.110 -4.208 1.000 13.962 76 PRO B C 1
ATOM 2295 O O . PRO B 1 79 ? -21.864 23.051 -3.904 1.000 16.110 76 PRO B O 1
ATOM 2299 N N . ASP B 1 80 ? -20.106 22.336 -5.105 1.000 16.385 77 ASP B N 1
ATOM 2300 C CA . ASP B 1 80 ? -20.910 21.300 -5.805 1.000 17.542 77 ASP B CA 1
ATOM 2301 C C . ASP B 1 80 ? -21.050 20.010 -4.975 1.000 17.012 77 ASP B C 1
ATOM 2302 O O . ASP B 1 80 ? -21.742 19.096 -5.443 1.000 17.276 77 ASP B O 1
ATOM 2307 N N . LEU B 1 81 ? -20.469 19.960 -3.762 1.000 15.918 78 LEU B N 1
ATOM 2308 C CA . LEU B 1 81 ? -20.567 18.812 -2.809 1.000 15.544 78 LEU B CA 1
ATOM 2309 C C . LEU B 1 81 ? -19.986 17.551 -3.423 1.000 16.729 78 LEU B C 1
ATOM 2310 O O . LEU B 1 81 ? -20.298 16.476 -2.888 1.000 17.007 78 LEU B O 1
ATOM 2315 N N . SER B 1 82 ? -19.076 17.667 -4.368 1.000 16.250 79 SER B N 1
ATOM 2316 C CA . SER B 1 82 ? -18.479 16.494 -5.035 1.000 17.845 79 SER B CA 1
ATOM 2317 C C . SER B 1 82 ? -17.533 15.754 -4.073 1.000 20.189 79 SER B C 1
ATOM 2318 O O . SER B 1 82 ? -17.232 14.585 -4.332 1.000 22.275 79 SER B O 1
ATOM 2321 N N . ASP B 1 83 ? -17.103 16.377 -2.981 1.000 18.245 80 ASP B N 1
ATOM 2322 C CA . ASP B 1 83 ? -16.223 15.716 -1.978 1.000 18.601 80 ASP B CA 1
ATOM 2323 C C . ASP B 1 83 ? -17.025 15.428 -0.708 1.000 18.586 80 ASP B C 1
ATOM 2324 O O . ASP B 1 83 ? -16.396 15.182 0.382 1.000 20.537 80 ASP B O 1
ATOM 2329 N N . CYS B 1 84 ? -18.338 15.429 -0.765 1.000 17.909 81 CYS B N 1
ATOM 2330 C CA . CYS B 1 84 ? -19.187 15.153 0.395 1.000 18.102 81 CYS B CA 1
ATOM 2331 C C . CYS B 1 84 ? -19.795 13.785 0.155 1.000 19.327 81 CYS B C 1
ATOM 2332 O O . CYS B 1 84 ? -20.680 13.662 -0.710 1.000 18.225 81 CYS B O 1
ATOM 2335 N N . PRO B 1 85 ? -19.356 12.721 0.877 1.000 16.887 82 PRO B N 1
ATOM 2336 C CA . PRO B 1 85 ? -19.940 11.416 0.625 1.000 15.956 82 PRO B CA 1
ATOM 2337 C C . PRO B 1 85 ? -21.439 11.447 0.870 1.000 15.474 82 PRO B C 1
ATOM 2338 O O . PRO B 1 85 ? -21.974 12.152 1.747 1.000 16.377 82 PRO B O 1
ATOM 2342 N N . ARG B 1 86 ? -22.167 10.635 0.053 1.000 16.966 83 ARG B N 1
ATOM 2343 C CA . ARG B 1 86 ? -23.630 10.599 0.218 1.000 20.034 83 ARG B CA 1
ATOM 2344 C C . ARG B 1 86 ? -24.012 10.211 1.648 1.000 17.403 83 ARG B C 1
ATOM 2345 O O . ARG B 1 86 ? -24.955 10.682 2.198 1.000 17.864 83 ARG B O 1
ATOM 2353 N N . SER B 1 87 ? -23.240 9.298 2.262 1.000 15.729 84 SER B N 1
ATOM 2354 C CA . SER B 1 87 ? -23.500 8.861 3.654 1.000 15.974 84 SER B CA 1
ATOM 2355 C C . SER B 1 87 ? -23.549 10.056 4.618 1.000 15.444 84 SER B C 1
ATOM 2356 O O . SER B 1 87 ? -24.412 10.149 5.480 1.000 16.768 84 SER B O 1
ATOM 2359 N N . LYS B 1 88 ? -22.580 10.957 4.475 1.000 15.361 85 LYS B N 1
ATOM 2360 C CA . LYS B 1 88 ? -22.496 12.140 5.343 1.000 15.852 85 LYS B CA 1
ATOM 2361 C C . LYS B 1 88 ? -23.672 13.110 5.104 1.000 15.851 85 LYS B C 1
ATOM 2362 O O . LYS B 1 88 ? -24.215 13.634 6.078 1.000 17.595 85 LYS B O 1
ATOM 2368 N N . ARG B 1 89 ? -24.093 13.228 3.854 1.000 17.368 86 ARG B N 1
ATOM 2369 C CA . ARG B 1 89 ? -25.240 14.105 3.510 1.000 20.367 86 ARG B CA 1
ATOM 2370 C C . ARG B 1 89 ? -26.521 13.585 4.144 1.000 21.495 86 ARG B C 1
ATOM 2371 O O . ARG B 1 89 ? -27.299 14.392 4.623 1.000 22.294 86 ARG B O 1
ATOM 2379 N N . LEU B 1 90 ? -26.706 12.269 4.171 1.000 20.065 87 LEU B N 1
ATOM 2380 C CA . LEU B 1 90 ? -27.958 11.615 4.649 1.000 20.604 87 LEU B CA 1
ATOM 2381 C C . LEU B 1 90 ? -27.974 11.414 6.168 1.000 20.866 87 LEU B C 1
ATOM 2382 O O . LEU B 1 90 ? -29.028 11.232 6.756 1.000 22.028 87 LEU B O 1
ATOM 2387 N N . ARG B 1 91 ? -26.809 11.380 6.811 1.000 18.254 88 ARG B N 1
ATOM 2388 C CA . ARG B 1 91 ? -26.755 10.911 8.213 1.000 18.617 88 ARG B CA 1
ATOM 2389 C C . ARG B 1 91 ? -27.594 11.791 9.127 1.000 21.115 88 ARG B C 1
ATOM 2390 O O . ARG B 1 91 ? -27.441 13.034 9.081 1.000 22.405 88 ARG B O 1
ATOM 2398 N N . GLY B 1 92 ? -28.398 11.176 9.994 1.000 21.950 89 GLY B N 1
ATOM 2399 C CA . GLY B 1 92 ? -29.181 11.868 11.022 1.000 23.181 89 GLY B CA 1
ATOM 2400 C C . GLY B 1 92 ? -30.466 12.466 10.463 1.000 25.064 89 GLY B C 1
ATOM 2401 O O . GLY B 1 92 ? -31.183 13.029 11.305 1.000 25.111 89 GLY B O 1
ATOM 2402 N N . ASN B 1 93 ? -30.703 12.359 9.156 1.000 25.930 90 ASN B N 1
ATOM 2403 C CA . ASN B 1 93 ? -31.800 13.043 8.404 1.000 34.599 90 ASN B CA 1
ATOM 2404 C C . ASN B 1 93 ? -32.100 14.409 9.028 1.000 32.845 90 ASN B C 1
ATOM 2405 O O . ASN B 1 93 ? -33.224 14.665 9.488 1.000 35.123 90 ASN B O 1
ATOM 2410 N N . PRO B 1 94 ? -31.146 15.373 9.070 1.000 29.652 91 PRO B N 1
ATOM 2411 C CA . PRO B 1 94 ? -31.407 16.676 9.678 1.000 29.794 91 PRO B CA 1
ATOM 2412 C C . PRO B 1 94 ? -32.395 17.474 8.800 1.000 27.916 91 PRO B C 1
ATOM 2413 O O . PRO B 1 94 ? -32.453 17.261 7.580 1.000 28.017 91 PRO B O 1
ATOM 2417 N N . THR B 1 95 ? -33.173 18.359 9.419 1.000 30.595 92 THR B N 1
ATOM 2418 C CA . THR B 1 95 ? -34.130 19.228 8.679 1.000 30.604 92 THR B CA 1
ATOM 2419 C C . THR B 1 95 ? -33.328 20.151 7.763 1.000 29.590 92 THR B C 1
ATOM 2420 O O . THR B 1 95 ? -33.733 20.262 6.594 1.000 29.759 92 THR B O 1
ATOM 2424 N N . LEU B 1 96 ? -32.219 20.723 8.264 1.000 27.237 93 LEU B N 1
ATOM 2425 C CA . LEU B 1 96 ? -31.231 21.453 7.416 1.000 29.073 93 LEU B CA 1
ATOM 2426 C C . LEU B 1 96 ? -29.887 20.710 7.457 1.000 23.352 93 LEU B C 1
ATOM 2427 O O . LEU B 1 96 ? -29.330 20.500 8.532 1.000 28.117 93 LEU B O 1
ATOM 2432 N N . GLY B 1 97 ? -29.465 20.269 6.282 1.000 19.573 94 GLY B N 1
ATOM 2433 C CA . GLY B 1 97 ? -28.294 19.410 6.083 1.000 20.874 94 GLY B CA 1
ATOM 2434 C C . GLY B 1 97 ? -27.175 20.161 5.396 1.000 19.156 94 GLY B C 1
ATOM 2435 O O . GLY B 1 97 ? -27.264 21.393 5.116 1.000 17.512 94 GLY B O 1
ATOM 2436 N N . ILE B 1 98 ? -26.082 19.462 5.170 1.000 16.819 95 ILE B N 1
ATOM 2437 C CA . ILE B 1 98 ? -24.908 20.029 4.462 1.000 16.084 95 ILE B CA 1
ATOM 2438 C C . ILE B 1 98 ? -25.390 20.631 3.140 1.000 16.215 95 ILE B C 1
ATOM 2439 O O . ILE B 1 98 ? -26.115 19.972 2.359 1.000 16.657 95 ILE B O 1
ATOM 2444 N N . GLY B 1 99 ? -24.999 21.872 2.867 1.000 15.955 96 GLY B N 1
ATOM 2445 C CA . GLY B 1 99 ? -25.332 22.570 1.629 1.000 14.663 96 GLY B CA 1
ATOM 2446 C C . GLY B 1 99 ? -26.651 23.324 1.710 1.000 15.987 96 GLY B C 1
ATOM 2447 O O . GLY B 1 99 ? -26.851 24.158 0.803 1.000 18.762 96 GLY B O 1
ATOM 2448 N N . ASP B 1 100 ? -27.478 23.098 2.717 1.000 16.976 97 ASP B N 1
ATOM 2449 C CA . ASP B 1 100 ? -28.772 23.825 2.864 1.000 18.548 97 ASP B CA 1
ATOM 2450 C C . ASP B 1 100 ? -28.451 25.203 3.417 1.000 20.579 97 ASP B C 1
ATOM 2451 O O . ASP B 1 100 ? -27.420 25.386 4.097 1.000 17.664 97 ASP B O 1
ATOM 2456 N N . VAL B 1 101 ? -29.330 26.166 3.161 1.000 19.768 98 VAL B N 1
ATOM 2457 C CA . VAL B 1 101 ? -29.108 27.574 3.590 1.000 20.119 98 VAL B CA 1
ATOM 2458 C C . VAL B 1 101 ? -29.547 27.741 5.027 1.000 20.639 98 VAL B C 1
ATOM 2459 O O . VAL B 1 101 ? -30.738 27.579 5.346 1.000 24.256 98 VAL B O 1
ATOM 2463 N N . GLY B 1 102 ? -28.596 28.063 5.896 1.000 19.431 99 GLY B N 1
ATOM 2464 C CA . GLY B 1 102 ? -28.921 28.504 7.246 1.000 19.337 99 GLY B CA 1
ATOM 2465 C C . GLY B 1 102 ? -28.710 30.013 7.362 1.000 18.597 99 GLY B C 1
ATOM 2466 O O . GLY B 1 102 ? -28.391 30.657 6.375 1.000 21.264 99 GLY B O 1
ATOM 2467 N N . PRO B 1 103 ? -28.761 30.548 8.590 1.000 20.946 100 PRO B N 1
ATOM 2468 C CA . PRO B 1 103 ? -28.585 31.982 8.800 1.000 22.119 100 PRO B CA 1
ATOM 2469 C C . PRO B 1 103 ? -27.194 32.497 8.393 1.000 21.655 100 PRO B C 1
ATOM 2470 O O . PRO B 1 103 ? -27.044 33.698 8.240 1.000 23.188 100 PRO B O 1
ATOM 2474 N N . MET B 1 104 ? -26.184 31.620 8.256 1.000 18.245 101 MET B N 1
ATOM 2475 C CA . MET B 1 104 ? -24.813 32.033 7.863 1.000 17.687 101 MET B CA 1
ATOM 2476 C C . MET B 1 104 ? -24.454 31.470 6.486 1.000 18.647 101 MET B C 1
ATOM 2477 O O . MET B 1 104 ? -23.246 31.381 6.113 1.000 20.213 101 MET B O 1
ATOM 2482 N N . GLY B 1 105 ? -25.439 31.131 5.660 1.000 17.494 102 GLY B N 1
ATOM 2483 C CA . GLY B 1 105 ? -25.201 30.618 4.323 1.000 17.214 102 GLY B CA 1
ATOM 2484 C C . GLY B 1 105 ? -25.273 29.093 4.277 1.000 15.840 102 GLY B C 1
ATOM 2485 O O . GLY B 1 105 ? -25.887 28.488 5.157 1.000 16.690 102 GLY B O 1
ATOM 2486 N N . ARG B 1 106 ? -24.738 28.545 3.212 1.000 16.148 103 ARG B N 1
ATOM 2487 C CA . ARG B 1 106 ? -24.841 27.089 2.974 1.000 16.068 103 ARG B CA 1
ATOM 2488 C C . ARG B 1 106 ? -23.981 26.360 4.024 1.000 16.794 103 ARG B C 1
ATOM 2489 O O . ARG B 1 106 ? -22.773 26.599 4.070 1.000 17.436 103 ARG B O 1
ATOM 2497 N N . ILE B 1 107 ? -24.594 25.426 4.713 1.000 15.590 104 ILE B N 1
ATOM 2498 C CA . ILE B 1 107 ? -23.997 24.749 5.911 1.000 15.044 104 ILE B CA 1
ATOM 2499 C C . ILE B 1 107 ? -22.812 23.894 5.442 1.000 15.283 104 ILE B C 1
ATOM 2500 O O . ILE B 1 107 ? -22.940 23.059 4.560 1.000 14.424 104 ILE B O 1
ATOM 2505 N N . LEU B 1 108 ? -21.632 24.105 6.053 1.000 15.004 105 LEU B N 1
ATOM 2506 C CA . LEU B 1 108 ? -20.386 23.320 5.859 1.000 14.702 105 LEU B CA 1
ATOM 2507 C C . LEU B 1 108 ? -19.852 23.431 4.434 1.000 13.802 105 LEU B C 1
ATOM 2508 O O . LEU B 1 108 ? -19.076 22.575 3.979 1.000 15.030 105 LEU B O 1
ATOM 2513 N N . VAL B 1 109 ? -20.128 24.555 3.736 1.000 14.030 106 VAL B N 1
ATOM 2514 C CA . VAL B 1 109 ? -19.630 24.724 2.346 1.000 13.986 106 VAL B CA 1
ATOM 2515 C C . VAL B 1 109 ? -18.535 25.790 2.287 1.000 14.224 106 VAL B C 1
ATOM 2516 O O . VAL B 1 109 ? -18.710 26.884 2.880 1.000 14.615 106 VAL B O 1
ATOM 2520 N N . GLN B 1 110 ? -17.453 25.480 1.587 1.000 14.780 107 GLN B N 1
ATOM 2521 C CA . GLN B 1 110 ? -16.340 26.423 1.310 1.000 14.943 107 GLN B CA 1
ATOM 2522 C C . GLN B 1 110 ? -16.889 27.738 0.790 1.000 15.113 107 GLN B C 1
ATOM 2523 O O . GLN B 1 110 ? -17.731 27.697 -0.137 1.000 16.759 107 GLN B O 1
ATOM 2529 N N . GLY B 1 111 ? -16.333 28.836 1.301 1.000 17.007 108 GLY B N 1
ATOM 2530 C CA . GLY B 1 111 ? -16.638 30.187 0.793 1.000 17.895 108 GLY B CA 1
ATOM 2531 C C . GLY B 1 111 ? -17.801 30.835 1.496 1.000 21.000 108 GLY B C 1
ATOM 2532 O O . GLY B 1 111 ? -18.047 32.052 1.291 1.000 22.600 108 GLY B O 1
ATOM 2533 N N . GLU B 1 112 ? -18.587 30.105 2.267 1.000 16.381 109 GLU B N 1
ATOM 2534 C CA . GLU B 1 112 ? -19.767 30.653 2.953 1.000 16.438 109 GLU B CA 1
ATOM 2535 C C . GLU B 1 112 ? -19.369 31.294 4.274 1.000 18.094 109 GLU B C 1
ATOM 2536 O O . GLU B 1 112 ? -18.419 30.853 4.935 1.000 16.859 109 GLU B O 1
ATOM 2542 N N . PRO B 1 113 ? -20.054 32.348 4.720 1.000 17.335 110 PRO B N 1
ATOM 2543 C CA . PRO B 1 113 ? -19.686 32.999 5.969 1.000 16.122 110 PRO B CA 1
ATOM 2544 C C . PRO B 1 113 ? -19.657 32.054 7.186 1.000 16.446 110 PRO B C 1
ATOM 2545 O O . PRO B 1 113 ? -18.733 32.116 8.003 1.000 16.951 110 PRO B O 1
ATOM 2549 N N . GLY B 1 114 ? -20.625 31.147 7.273 1.000 16.945 111 GLY B N 1
ATOM 2550 C CA . GLY B 1 114 ? -20.695 30.260 8.440 1.000 15.153 111 GLY B CA 1
ATOM 2551 C C . GLY B 1 114 ? -19.579 29.239 8.431 1.000 15.978 111 GLY B C 1
ATOM 2552 O O . GLY B 1 114 ? -19.245 28.733 9.536 1.000 16.309 111 GLY B O 1
ATOM 2553 N N . ASN B 1 115 ? -18.911 29.030 7.311 1.000 13.318 112 ASN B N 1
ATOM 2554 C CA . ASN B 1 115 ? -17.824 28.032 7.252 1.000 14.945 112 ASN B CA 1
ATOM 2555 C C . ASN B 1 115 ? -16.491 28.630 7.657 1.000 15.517 112 ASN B C 1
ATOM 2556 O O . ASN B 1 115 ? -15.499 27.877 7.806 1.000 15.021 112 ASN B O 1
ATOM 2561 N N . GLN B 1 116 ? -16.400 29.948 7.848 1.000 15.178 113 GLN B N 1
ATOM 2562 C CA . GLN B 1 116 ? -15.108 30.584 8.123 1.000 14.535 113 GLN B CA 1
ATOM 2563 C C . GLN B 1 116 ? -14.651 30.335 9.563 1.000 13.041 113 GLN B C 1
ATOM 2564 O O . GLN B 1 116 ? -15.458 30.229 10.496 1.000 14.398 113 GLN B O 1
ATOM 2570 N N . ILE B 1 117 ? -13.334 30.330 9.708 1.000 13.859 114 ILE B N 1
ATOM 2571 C CA . ILE B 1 117 ? -12.675 30.417 11.024 1.000 13.557 114 ILE B CA 1
ATOM 2572 C C . ILE B 1 117 ? -13.097 31.709 11.701 1.000 14.108 114 ILE B C 1
ATOM 2573 O O . ILE B 1 117 ? -13.257 32.759 11.050 1.000 14.837 114 ILE B O 1
ATOM 2578 N N . LEU B 1 118 ? -13.353 31.648 13.003 1.000 14.114 115 LEU B N 1
ATOM 2579 C CA . LEU B 1 118 ? -13.721 32.872 13.759 1.000 14.182 115 LEU B CA 1
ATOM 2580 C C . LEU B 1 118 ? -12.688 33.955 13.453 1.000 13.655 115 LEU B C 1
ATOM 2581 O O . LEU B 1 118 ? -11.483 33.702 13.492 1.000 14.495 115 LEU B O 1
ATOM 2586 N N . PRO B 1 119 ? -13.129 35.220 13.282 1.000 16.302 116 PRO B N 1
ATOM 2587 C CA . PRO B 1 119 ? -12.144 36.273 13.045 1.000 17.116 116 PRO B CA 1
ATOM 2588 C C . PRO B 1 119 ? -11.088 36.389 14.164 1.000 15.319 116 PRO B C 1
ATOM 2589 O O . PRO B 1 119 ? -9.954 36.737 13.851 1.000 17.873 116 PRO B O 1
ATOM 2593 N N . GLN B 1 120 ? -11.491 36.152 15.406 1.000 15.978 117 GLN B N 1
ATOM 2594 C CA . GLN B 1 120 ? -10.611 36.202 16.600 1.000 18.079 117 GLN B CA 1
ATOM 2595 C C . GLN B 1 120 ? -9.529 35.108 16.584 1.000 18.293 117 GLN B C 1
ATOM 2596 O O . GLN B 1 120 ? -8.711 35.106 17.535 1.000 20.568 117 GLN B O 1
ATOM 2602 N N . LEU B 1 121 ? -9.591 34.153 15.657 1.000 15.715 118 LEU B N 1
ATOM 2603 C CA . LEU B 1 121 ? -8.598 33.048 15.535 1.000 15.343 118 LEU B CA 1
ATOM 2604 C C . LEU B 1 121 ? -8.124 32.939 14.089 1.000 16.407 118 LEU B C 1
ATOM 2605 O O . LEU B 1 121 ? -7.622 31.854 13.711 1.000 15.531 118 LEU B O 1
ATOM 2610 N N . ALA B 1 122 ? -8.250 33.989 13.288 1.000 16.742 119 ALA B N 1
ATOM 2611 C CA . ALA B 1 122 ? -7.990 33.902 11.849 1.000 17.703 119 ALA B CA 1
ATOM 2612 C C . ALA B 1 122 ? -6.503 33.629 11.586 1.000 16.640 119 ALA B C 1
ATOM 2613 O O . ALA B 1 122 ? -5.620 34.118 12.283 1.000 18.231 119 ALA B O 1
ATOM 2615 N N . PRO B 1 123 ? -6.229 32.948 10.458 1.000 15.861 120 PRO B N 1
ATOM 2616 C CA . PRO B 1 123 ? -4.857 32.754 10.005 1.000 16.508 120 PRO B CA 1
ATOM 2617 C C . PRO B 1 123 ? -4.228 34.085 9.600 1.000 18.757 120 PRO B C 1
ATOM 2618 O O . PRO B 1 123 ? -4.919 35.020 9.226 1.000 20.494 120 PRO B O 1
ATOM 2622 N N . VAL B 1 124 ? -2.909 34.118 9.714 1.000 16.293 121 VAL B N 1
ATOM 2623 C CA . VAL B 1 124 ? -2.077 35.209 9.128 1.000 17.201 121 VAL B CA 1
ATOM 2624 C C . VAL B 1 124 ? -1.166 34.630 8.046 1.000 16.411 121 VAL B C 1
ATOM 2625 O O . VAL B 1 124 ? -1.044 33.400 7.887 1.000 16.676 121 VAL B O 1
ATOM 2629 N N . GLU B 1 125 ? -0.604 35.528 7.237 1.000 17.203 122 GLU B N 1
ATOM 2630 C CA . GLU B 1 125 ? 0.285 35.124 6.129 1.000 18.573 122 GLU B CA 1
ATOM 2631 C C . GLU B 1 125 ? 1.396 34.220 6.630 1.000 15.784 122 GLU B C 1
ATOM 2632 O O . GLU B 1 125 ? 2.040 34.570 7.617 1.000 16.756 122 GLU B O 1
ATOM 2638 N N . GLY B 1 126 ? 1.603 33.095 5.968 1.000 15.212 123 GLY B N 1
ATOM 2639 C CA . GLY B 1 126 ? 2.667 32.140 6.311 1.000 16.096 123 GLY B CA 1
ATOM 2640 C C . GLY B 1 126 ? 2.154 30.977 7.137 1.000 16.001 123 GLY B C 1
ATOM 2641 O O . GLY B 1 126 ? 2.921 30.031 7.327 1.000 17.174 123 GLY B O 1
ATOM 2642 N N . GLU B 1 127 ? 0.874 30.993 7.488 1.000 14.932 124 GLU B N 1
ATOM 2643 C CA . GLU B 1 127 ? 0.236 29.815 8.147 1.000 14.015 124 GLU B CA 1
ATOM 2644 C C . GLU B 1 127 ? -0.459 28.929 7.138 1.000 14.828 124 GLU B C 1
ATOM 2645 O O . GLU B 1 127 ? -0.851 29.395 6.079 1.000 17.242 124 GLU B O 1
ATOM 2651 N N . LEU B 1 128 ? -0.477 27.639 7.361 1.000 13.860 125 LEU B N 1
ATOM 2652 C CA . LEU B 1 128 ? -1.081 26.662 6.462 1.000 14.880 125 LEU B CA 1
ATOM 2653 C C . LEU B 1 128 ? -2.554 26.554 6.813 1.000 15.548 125 LEU B C 1
ATOM 2654 O O . LEU B 1 128 ? -2.914 26.524 8.001 1.000 18.099 125 LEU B O 1
ATOM 2659 N N . VAL B 1 129 ? -3.417 26.565 5.818 1.000 14.490 126 VAL B N 1
ATOM 2660 C CA . VAL B 1 129 ? -4.871 26.453 6.004 1.000 15.469 126 VAL B CA 1
ATOM 2661 C C . VAL B 1 129 ? -5.362 25.261 5.202 1.000 17.450 126 VAL B C 1
ATOM 2662 O O . VAL B 1 129 ? -5.162 25.261 3.948 1.000 20.222 126 VAL B O 1
ATOM 2666 N N . ILE B 1 130 ? -5.880 24.257 5.876 1.000 15.268 127 ILE B N 1
ATOM 2667 C CA . ILE B 1 130 ? -6.237 22.944 5.262 1.000 15.141 127 ILE B CA 1
ATOM 2668 C C . ILE B 1 130 ? -7.757 22.861 5.275 1.000 14.653 127 ILE B C 1
ATOM 2669 O O . ILE B 1 130 ? -8.337 22.828 6.365 1.000 17.775 127 ILE B O 1
ATOM 2674 N N . ASP B 1 131 ? -8.414 22.754 4.133 1.000 15.183 128 ASP B N 1
ATOM 2675 C CA . ASP B 1 131 ? -9.829 22.361 4.057 1.000 14.651 128 ASP B CA 1
ATOM 2676 C C . ASP B 1 131 ? -9.910 20.850 3.996 1.000 14.540 128 ASP B C 1
ATOM 2677 O O . ASP B 1 131 ? -9.196 20.243 3.227 1.000 17.456 128 ASP B O 1
ATOM 2682 N N . LYS B 1 132 ? -10.721 20.270 4.823 1.000 13.745 129 LYS B N 1
ATOM 2683 C CA . LYS B 1 132 ? -10.864 18.817 4.879 1.000 13.582 129 LYS B CA 1
ATOM 2684 C C . LYS B 1 132 ? -12.319 18.394 4.800 1.000 14.111 129 LYS B C 1
ATOM 2685 O O . LYS B 1 132 ? -13.199 18.983 5.420 1.000 14.036 129 LYS B O 1
ATOM 2691 N N . PRO B 1 133 ? -12.592 17.294 4.060 1.000 12.579 130 PRO B N 1
ATOM 2692 C CA . PRO B 1 133 ? -13.966 16.828 3.947 1.000 14.385 130 PRO B CA 1
ATOM 2693 C C . PRO B 1 133 ? -14.439 15.855 5.021 1.000 14.623 130 PRO B C 1
ATOM 2694 O O . PRO B 1 133 ? -15.597 15.463 5.030 1.000 15.943 130 PRO B O 1
ATOM 2698 N N . GLY B 1 134 ? -13.527 15.443 5.866 1.000 14.238 131 GLY B N 1
ATOM 2699 C CA . GLY B 1 134 ? -13.833 14.514 6.948 1.000 14.421 131 GLY B CA 1
ATOM 2700 C C . GLY B 1 134 ? -13.478 15.127 8.290 1.000 13.231 131 GLY B C 1
ATOM 2701 O O . GLY B 1 134 ? -13.144 16.306 8.389 1.000 14.028 131 GLY B O 1
ATOM 2702 N N . LYS B 1 135 ? -13.574 14.333 9.325 1.000 11.793 132 LYS B N 1
ATOM 2703 C CA . LYS B 1 135 ? -13.246 14.783 10.683 1.000 12.860 132 LYS B CA 1
ATOM 2704 C C . LYS B 1 135 ? -11.750 14.723 10.889 1.000 13.062 132 LYS B C 1
ATOM 2705 O O . LYS B 1 135 ? -11.233 15.622 11.587 1.000 14.065 132 LYS B O 1
ATOM 2711 N N . GLY B 1 136 ? -11.054 13.771 10.289 1.000 12.837 133 GLY B N 1
ATOM 2712 C CA . GLY B 1 136 ? -9.594 13.694 10.437 1.000 12.608 133 GLY B CA 1
ATOM 2713 C C . GLY B 1 136 ? -8.857 14.682 9.559 1.000 14.078 133 GLY B C 1
ATOM 2714 O O . GLY B 1 136 ? -9.068 14.698 8.332 1.000 15.416 133 GLY B O 1
ATOM 2715 N N . ALA B 1 137 ? -7.896 15.392 10.094 1.000 12.448 134 ALA B N 1
ATOM 2716 C CA . ALA B 1 137 ? -7.097 16.400 9.352 1.000 13.253 134 ALA B CA 1
ATOM 2717 C C . ALA B 1 137 ? -6.217 15.749 8.297 1.000 14.259 134 ALA B C 1
ATOM 2718 O O . ALA B 1 137 ? -5.749 16.503 7.422 1.000 14.474 134 ALA B O 1
ATOM 2720 N N . PHE B 1 138 ? -5.939 14.470 8.333 1.000 12.715 135 PHE B N 1
ATOM 2721 C CA . PHE B 1 138 ? -4.997 13.820 7.379 1.000 15.736 135 PHE B CA 1
ATOM 2722 C C . PHE B 1 138 ? -5.730 13.194 6.213 1.000 17.713 135 PHE B C 1
ATOM 2723 O O . PHE B 1 138 ? -5.115 13.081 5.162 1.000 18.760 135 PHE B O 1
ATOM 2731 N N . TYR B 1 139 ? -7.013 12.930 6.324 1.000 14.588 136 TYR B N 1
ATOM 2732 C CA . TYR B 1 139 ? -7.750 12.233 5.244 1.000 14.394 136 TYR B CA 1
ATOM 2733 C C . TYR B 1 139 ? -8.062 13.220 4.112 1.000 14.938 136 TYR B C 1
ATOM 2734 O O . TYR B 1 139 ? -8.715 14.240 4.316 1.000 14.518 136 TYR B O 1
ATOM 2743 N N . ALA B 1 140 ? -7.630 12.846 2.906 1.000 15.148 137 ALA B N 1
ATOM 2744 C CA . ALA B 1 140 ? -7.930 13.601 1.675 1.000 15.377 137 ALA B CA 1
ATOM 2745 C C . ALA B 1 140 ? -7.364 15.020 1.753 1.000 15.689 137 ALA B C 1
ATOM 2746 O O . ALA B 1 140 ? -7.908 15.928 1.111 1.000 20.266 137 ALA B O 1
ATOM 2748 N N . THR B 1 141 ? -6.278 15.197 2.485 1.000 14.348 138 THR B N 1
ATOM 2749 C CA . THR B 1 141 ? -5.536 16.482 2.563 1.000 13.466 138 THR B CA 1
ATOM 2750 C C . THR B 1 141 ? -4.073 16.220 2.258 1.000 15.251 138 THR B C 1
ATOM 2751 O O . THR B 1 141 ? -3.588 15.063 2.300 1.000 16.781 138 THR B O 1
ATOM 2755 N N . ASP B 1 142 ? -3.337 17.302 2.060 1.000 17.022 139 ASP B N 1
ATOM 2756 C CA . ASP B 1 142 ? -1.878 17.160 1.909 1.000 19.410 139 ASP B CA 1
ATOM 2757 C C . ASP B 1 142 ? -1.159 17.459 3.219 1.000 17.566 139 ASP B C 1
ATOM 2758 O O . ASP B 1 142 ? 0.038 17.756 3.215 1.000 18.505 139 ASP B O 1
ATOM 2763 N N . LEU B 1 143 ? -1.828 17.349 4.380 1.000 16.142 140 LEU B N 1
ATOM 2764 C CA . LEU B 1 143 ? -1.185 17.772 5.632 1.000 15.193 140 LEU B CA 1
ATOM 2765 C C . LEU B 1 143 ? 0.094 16.959 5.895 1.000 15.456 140 LEU B C 1
ATOM 2766 O O . LEU B 1 143 ? 1.116 17.531 6.300 1.000 14.777 140 LEU B O 1
ATOM 2771 N N . HIS B 1 144 ? 0.070 15.632 5.802 1.000 14.629 141 HIS B N 1
ATOM 2772 C CA . HIS B 1 144 ? 1.234 14.803 6.129 1.000 15.249 141 HIS B CA 1
ATOM 2773 C C . HIS B 1 144 ? 2.400 15.237 5.230 1.000 15.933 141 HIS B C 1
ATOM 2774 O O . HIS B 1 144 ? 3.487 15.412 5.764 1.000 16.955 141 HIS B O 1
ATOM 2781 N N . ALA B 1 145 ? 2.148 15.398 3.928 1.000 16.648 142 ALA B N 1
ATOM 2782 C CA . ALA B 1 145 ? 3.236 15.792 2.991 1.000 18.046 142 ALA B CA 1
ATOM 2783 C C . ALA B 1 145 ? 3.771 17.167 3.354 1.000 17.411 142 ALA B C 1
ATOM 2784 O O . ALA B 1 145 ? 5.039 17.315 3.326 1.000 19.110 142 ALA B O 1
ATOM 2786 N N . GLN B 1 146 ? 2.913 18.130 3.691 1.000 17.437 143 GLN B N 1
ATOM 2787 C CA . GLN B 1 146 ? 3.315 19.514 4.047 1.000 17.431 143 GLN B CA 1
ATOM 2788 C C . GLN B 1 146 ? 4.180 19.466 5.300 1.000 19.058 143 GLN B C 1
ATOM 2789 O O . GLN B 1 146 ? 5.203 20.196 5.377 1.000 20.102 143 GLN B O 1
ATOM 2795 N N . LEU B 1 147 ? 3.823 18.652 6.298 1.000 15.409 144 LEU B N 1
ATOM 2796 C CA . LEU B 1 147 ? 4.598 18.564 7.548 1.000 15.925 144 LEU B CA 1
ATOM 2797 C C . LEU B 1 147 ? 5.934 17.850 7.275 1.000 16.472 144 LEU B C 1
ATOM 2798 O O . LEU B 1 147 ? 6.934 18.263 7.857 1.000 16.773 144 LEU B O 1
ATOM 2803 N N . GLN B 1 148 ? 5.936 16.774 6.476 1.000 17.004 145 GLN B N 1
ATOM 2804 C CA . GLN B 1 148 ? 7.191 16.020 6.170 1.000 17.448 145 GLN B CA 1
ATOM 2805 C C . GLN B 1 148 ? 8.159 16.928 5.397 1.000 18.005 145 GLN B C 1
ATOM 2806 O O . GLN B 1 148 ? 9.373 16.861 5.749 1.000 18.684 145 GLN B O 1
ATOM 2812 N N . GLU B 1 149 ? 7.654 17.770 4.509 1.000 19.664 146 GLU B N 1
ATOM 2813 C CA . GLU B 1 149 ? 8.523 18.690 3.702 1.000 22.202 146 GLU B CA 1
ATOM 2814 C C . GLU B 1 149 ? 9.236 19.631 4.682 1.000 23.772 146 GLU B C 1
ATOM 2815 O O . GLU B 1 149 ? 10.395 19.987 4.423 1.000 25.013 146 GLU B O 1
ATOM 2821 N N . ARG B 1 150 ? 8.593 20.038 5.787 1.000 19.214 147 ARG B N 1
ATOM 2822 C CA . ARG B 1 150 ? 9.164 20.957 6.786 1.000 20.895 147 ARG B CA 1
ATOM 2823 C C . ARG B 1 150 ? 9.857 20.219 7.928 1.000 18.410 147 ARG B C 1
ATOM 2824 O O . ARG B 1 150 ? 10.230 20.888 8.855 1.000 21.465 147 ARG B O 1
ATOM 2832 N N . ARG B 1 151 ? 9.989 18.896 7.872 1.000 17.878 148 ARG B N 1
ATOM 2833 C CA . ARG B 1 151 ? 10.702 18.074 8.898 1.000 20.107 148 ARG B CA 1
ATOM 2834 C C . ARG B 1 151 ? 10.039 18.286 10.266 1.000 20.483 148 ARG B C 1
ATOM 2835 O O . ARG B 1 151 ? 10.707 18.288 11.273 1.000 19.475 148 ARG B O 1
ATOM 2843 N N . ILE B 1 152 ? 8.708 18.363 10.288 1.000 15.882 149 ILE B N 1
ATOM 2844 C CA . ILE B 1 152 ? 7.964 18.480 11.558 1.000 15.540 149 ILE B CA 1
ATOM 2845 C C . ILE B 1 152 ? 7.771 17.090 12.169 1.000 14.254 149 ILE B C 1
ATOM 2846 O O . ILE B 1 152 ? 7.327 16.190 11.469 1.000 15.738 149 ILE B O 1
ATOM 2851 N N . THR B 1 153 ? 8.077 16.973 13.445 1.000 13.792 150 THR B N 1
ATOM 2852 C CA . THR B 1 153 ? 8.001 15.704 14.181 1.000 14.485 150 THR B CA 1
ATOM 2853 C C . THR B 1 153 ? 6.989 15.812 15.328 1.000 14.063 150 THR B C 1
ATOM 2854 O O . THR B 1 153 ? 6.618 14.758 15.851 1.000 14.626 150 THR B O 1
ATOM 2858 N N . HIS B 1 154 ? 6.715 16.998 15.815 1.000 13.038 151 HIS B N 1
ATOM 2859 C CA . HIS B 1 154 ? 5.945 17.230 17.045 1.000 12.569 151 HIS B CA 1
ATOM 2860 C C . HIS B 1 154 ? 4.773 18.140 16.683 1.000 12.377 151 HIS B C 1
ATOM 2861 O O . HIS B 1 154 ? 4.964 19.099 15.937 1.000 12.967 151 HIS B O 1
ATOM 2868 N N . LEU B 1 155 ? 3.595 17.882 17.250 1.000 11.695 152 LEU B N 1
ATOM 2869 C CA . LEU B 1 155 ? 2.391 18.708 17.046 1.000 10.671 152 LEU B CA 1
ATOM 2870 C C . LEU B 1 155 ? 1.786 19.097 18.390 1.000 11.402 152 LEU B C 1
ATOM 2871 O O . LEU B 1 155 ? 1.609 18.232 19.254 1.000 13.338 152 LEU B O 1
ATOM 2876 N N . LEU B 1 156 ? 1.473 20.367 18.542 1.000 11.338 153 LEU B N 1
ATOM 2877 C CA . LEU B 1 156 ? 0.632 20.904 19.610 1.000 12.500 153 LEU B CA 1
ATOM 2878 C C . LEU B 1 156 ? -0.774 20.980 19.029 1.000 13.837 153 LEU B C 1
ATOM 2879 O O . LEU B 1 156 ? -0.926 21.464 17.885 1.000 13.694 153 LEU B O 1
ATOM 2884 N N . VAL B 1 157 ? -1.780 20.516 19.720 1.000 12.405 154 VAL B N 1
ATOM 2885 C CA . VAL B 1 157 ? -3.126 20.303 19.120 1.000 11.725 154 VAL B CA 1
ATOM 2886 C C . VAL B 1 157 ? -4.161 21.053 19.953 1.000 12.794 154 VAL B C 1
ATOM 2887 O O . VAL B 1 157 ? -4.179 20.963 21.205 1.000 13.272 154 VAL B O 1
ATOM 2891 N N . ALA B 1 158 ? -5.086 21.744 19.291 1.000 11.605 155 ALA B N 1
ATOM 2892 C CA . ALA B 1 158 ? -6.190 22.459 19.922 1.000 12.186 155 ALA B CA 1
ATOM 2893 C C . ALA B 1 158 ? -7.370 22.434 18.967 1.000 12.105 155 ALA B C 1
ATOM 2894 O O . ALA B 1 158 ? -7.197 22.189 17.783 1.000 12.354 155 ALA B O 1
ATOM 2896 N N . GLY B 1 159 ? -8.571 22.698 19.491 1.000 12.466 156 GLY B N 1
ATOM 2897 C CA . GLY B 1 159 ? -9.737 23.000 18.663 1.000 13.476 156 GLY B CA 1
ATOM 2898 C C . GLY B 1 159 ? -10.965 22.254 19.055 1.000 12.373 156 GLY B C 1
ATOM 2899 O O . GLY B 1 159 ? -11.101 21.872 20.219 1.000 12.259 156 GLY B O 1
ATOM 2900 N N . VAL B 1 160 ? -11.880 22.103 18.122 1.000 11.298 157 VAL B N 1
ATOM 2901 C CA . VAL B 1 160 ? -13.208 21.499 18.429 1.000 10.946 157 VAL B CA 1
ATOM 2902 C C . VAL B 1 160 ? -13.574 20.507 17.343 1.000 11.653 157 VAL B C 1
ATOM 2903 O O . VAL B 1 160 ? -13.110 20.615 16.198 1.000 12.222 157 VAL B O 1
ATOM 2907 N N . THR B 1 161 ? -14.467 19.564 17.663 1.000 10.249 158 THR B N 1
ATOM 2908 C CA . THR B 1 161 ? -14.800 19.186 19.026 1.000 10.864 158 THR B CA 1
ATOM 2909 C C . THR B 1 161 ? -13.867 18.067 19.508 1.000 10.858 158 THR B C 1
ATOM 2910 O O . THR B 1 161 ? -13.304 17.274 18.693 1.000 11.307 158 THR B O 1
ATOM 2914 N N . THR B 1 162 ? -13.681 17.992 20.829 1.000 11.777 159 THR B N 1
ATOM 2915 C CA . THR B 1 162 ? -12.640 17.146 21.435 1.000 11.726 159 THR B CA 1
ATOM 2916 C C . THR B 1 162 ? -12.805 15.696 20.952 1.000 12.113 159 THR B C 1
ATOM 2917 O O . THR B 1 162 ? -11.800 15.063 20.532 1.000 11.208 159 THR B O 1
ATOM 2921 N N . GLU B 1 163 ? -14.033 15.167 21.001 1.000 11.632 160 GLU B N 1
ATOM 2922 C CA . GLU B 1 163 ? -14.227 13.737 20.721 1.000 11.907 160 GLU B CA 1
ATOM 2923 C C . GLU B 1 163 ? -14.422 13.462 19.231 1.000 11.631 160 GLU B C 1
ATOM 2924 O O . GLU B 1 163 ? -14.521 12.274 18.882 1.000 13.157 160 GLU B O 1
ATOM 2930 N N . VAL B 1 164 ? -14.548 14.451 18.371 1.000 11.315 161 VAL B N 1
ATOM 2931 C CA . VAL B 1 164 ? -14.771 14.205 16.926 1.000 11.079 161 VAL B CA 1
ATOM 2932 C C . VAL B 1 164 ? -13.480 14.608 16.181 1.000 10.590 161 VAL B C 1
ATOM 2933 O O . VAL B 1 164 ? -12.521 13.810 16.144 1.000 11.892 161 VAL B O 1
ATOM 2937 N N . SER B 1 165 ? -13.352 15.836 15.688 1.000 11.572 162 SER B N 1
ATOM 2938 C CA . SER B 1 165 ? -12.206 16.172 14.815 1.000 11.617 162 SER B CA 1
ATOM 2939 C C . SER B 1 165 ? -10.909 16.156 15.614 1.000 12.896 162 SER B C 1
ATOM 2940 O O . SER B 1 165 ? -9.871 15.788 15.053 1.000 11.638 162 SER B O 1
ATOM 2943 N N . VAL B 1 166 ? -10.896 16.601 16.860 1.000 11.122 163 VAL B N 1
ATOM 2944 C CA . VAL B 1 166 ? -9.605 16.657 17.608 1.000 10.941 163 VAL B CA 1
ATOM 2945 C C . VAL B 1 166 ? -9.078 15.236 17.815 1.000 11.564 163 VAL B C 1
ATOM 2946 O O . VAL B 1 166 ? -7.942 14.932 17.440 1.000 12.116 163 VAL B O 1
ATOM 2950 N N . GLN B 1 167 ? -9.859 14.366 18.406 1.000 11.232 164 GLN B N 1
ATOM 2951 C CA . GLN B 1 167 ? -9.351 12.999 18.655 1.000 11.985 164 GLN B CA 1
ATOM 2952 C C . GLN B 1 167 ? -9.099 12.265 17.359 1.000 11.428 164 GLN B C 1
ATOM 2953 O O . GLN B 1 167 ? -8.128 11.516 17.293 1.000 12.365 164 GLN B O 1
ATOM 2959 N N . THR B 1 168 ? -9.912 12.462 16.328 1.000 10.690 165 THR B N 1
ATOM 2960 C CA . THR B 1 168 ? -9.669 11.726 15.055 1.000 10.856 165 THR B CA 1
ATOM 2961 C C . THR B 1 168 ? -8.318 12.179 14.486 1.000 9.979 165 THR B C 1
ATOM 2962 O O . THR B 1 168 ? -7.514 11.321 14.076 1.000 11.294 165 THR B O 1
ATOM 2966 N N . SER B 1 169 ? -8.048 13.472 14.493 1.000 10.151 166 SER B N 1
ATOM 2967 C CA . SER B 1 169 ? -6.789 14.022 13.921 1.000 10.802 166 SER B CA 1
ATOM 2968 C C . SER B 1 169 ? -5.597 13.595 14.761 1.000 11.197 166 SER B C 1
ATOM 2969 O O . SER B 1 169 ? -4.558 13.246 14.220 1.000 11.485 166 SER B O 1
ATOM 2972 N N A MET B 1 170 ? -5.723 13.583 16.081 0.700 10.570 167 MET B N 1
ATOM 2973 N N B MET B 1 170 ? -5.725 13.572 16.086 0.300 11.187 167 MET B N 1
ATOM 2974 C CA A MET B 1 170 ? -4.609 13.156 16.976 0.700 11.726 167 MET B CA 1
ATOM 2975 C CA B MET B 1 170 ? -4.644 13.115 17.012 0.300 11.806 167 MET B CA 1
ATOM 2976 C C A MET B 1 170 ? -4.336 11.651 16.791 0.700 10.813 167 MET B C 1
ATOM 2977 C C B MET B 1 170 ? -4.328 11.640 16.778 0.300 11.163 167 MET B C 1
ATOM 2978 O O A MET B 1 170 ? -3.166 11.239 16.746 0.700 11.592 167 MET B O 1
ATOM 2979 O O B MET B 1 170 ? -3.155 11.245 16.746 0.300 11.497 167 MET B O 1
ATOM 2988 N N . ARG B 1 171 ? -5.351 10.816 16.678 1.000 10.772 168 ARG B N 1
ATOM 2989 C CA . ARG B 1 171 ? -5.148 9.380 16.415 1.000 10.068 168 ARG B CA 1
ATOM 2990 C C . ARG B 1 171 ? -4.468 9.178 15.054 1.000 10.947 168 ARG B C 1
ATOM 2991 O O . ARG B 1 171 ? -3.554 8.334 14.974 1.000 12.496 168 ARG B O 1
ATOM 2999 N N . GLU B 1 172 ? -4.873 9.921 14.038 1.000 10.443 169 GLU B N 1
ATOM 3000 C CA . GLU B 1 172 ? -4.233 9.824 12.712 1.000 11.118 169 GLU B CA 1
ATOM 3001 C C . GLU B 1 172 ? -2.771 10.252 12.837 1.000 10.578 169 GLU B C 1
ATOM 3002 O O . GLU B 1 172 ? -1.846 9.594 12.277 1.000 11.486 169 GLU B O 1
ATOM 3008 N N . ALA B 1 173 ? -2.487 11.346 13.511 1.000 9.946 170 ALA B N 1
ATOM 3009 C CA . ALA B 1 173 ? -1.118 11.860 13.649 1.000 10.670 170 ALA B CA 1
ATOM 3010 C C . ALA B 1 173 ? -0.246 10.839 14.374 1.000 11.582 170 ALA B C 1
ATOM 3011 O O . ALA B 1 173 ? 0.911 10.592 14.011 1.000 11.549 170 ALA B O 1
ATOM 3013 N N . ASN B 1 174 ? -0.773 10.279 15.462 1.000 11.435 171 ASN B N 1
ATOM 3014 C CA . ASN B 1 174 ? -0.040 9.259 16.232 1.000 11.702 171 ASN B CA 1
ATOM 3015 C C . ASN B 1 174 ? 0.325 8.068 15.327 1.000 11.374 171 ASN B C 1
ATOM 3016 O O . ASN B 1 174 ? 1.469 7.553 15.370 1.000 12.165 171 ASN B O 1
ATOM 3021 N N . ASP B 1 175 ? -0.607 7.607 14.506 1.000 11.781 172 ASP B N 1
ATOM 3022 C CA . ASP B 1 175 ? -0.311 6.442 13.616 1.000 12.592 172 ASP B CA 1
ATOM 3023 C C . ASP B 1 175 ? 0.842 6.785 12.659 1.000 12.606 172 ASP B C 1
ATOM 3024 O O . ASP B 1 175 ? 1.650 5.908 12.361 1.000 14.495 172 ASP B O 1
ATOM 3029 N N . ARG B 1 176 ? 0.909 8.037 12.210 1.000 13.279 173 ARG B N 1
ATOM 3030 C CA . ARG B 1 176 ? 1.918 8.532 11.242 1.000 12.698 173 ARG B CA 1
ATOM 3031 C C . ARG B 1 176 ? 3.228 8.894 11.935 1.000 14.613 173 ARG B C 1
ATOM 3032 O O . ARG B 1 176 ? 4.155 9.278 11.183 1.000 16.127 173 ARG B O 1
ATOM 3040 N N . GLY B 1 177 ? 3.368 8.730 13.236 1.000 12.626 174 GLY B N 1
ATOM 3041 C CA . GLY B 1 177 ? 4.671 8.845 13.912 1.000 12.948 174 GLY B CA 1
ATOM 3042 C C . GLY B 1 177 ? 4.928 10.200 14.509 1.000 12.946 174 GLY B C 1
ATOM 3043 O O . GLY B 1 177 ? 6.072 10.417 15.015 1.000 14.909 174 GLY B O 1
ATOM 3044 N N . TYR B 1 178 ? 3.949 11.082 14.574 1.000 12.120 175 TYR B N 1
ATOM 3045 C CA . TYR B 1 178 ? 4.106 12.377 15.253 1.000 12.578 175 TYR B CA 1
ATOM 3046 C C . TYR B 1 178 ? 3.980 12.224 16.773 1.000 12.433 175 TYR B C 1
ATOM 3047 O O . TYR B 1 178 ? 3.205 11.367 17.280 1.000 14.005 175 TYR B O 1
ATOM 3056 N N . GLU B 1 179 ? 4.652 13.088 17.520 1.000 12.800 176 GLU B N 1
ATOM 3057 C CA . GLU B 1 179 ? 4.518 13.206 18.973 1.000 14.014 176 GLU B CA 1
ATOM 3058 C C . GLU B 1 179 ? 3.589 14.363 19.272 1.000 13.077 176 GLU B C 1
ATOM 3059 O O . GLU B 1 179 ? 3.976 15.525 19.035 1.000 13.170 176 GLU B O 1
ATOM 3065 N N . CYS B 1 180 ? 2.415 14.079 19.808 1.000 12.609 177 CYS B N 1
ATOM 3066 C CA . CYS B 1 180 ? 1.340 15.083 19.890 1.000 12.887 177 CYS B CA 1
ATOM 3067 C C . CYS B 1 180 ? 0.994 15.451 21.333 1.000 12.635 177 CYS B C 1
ATOM 3068 O O . CYS B 1 180 ? 0.797 14.553 22.178 1.000 13.338 177 CYS B O 1
ATOM 3071 N N . LEU B 1 181 ? 0.916 16.732 21.605 1.000 11.159 178 LEU B N 1
ATOM 3072 C CA . LEU B 1 181 ? 0.506 17.293 22.900 1.000 12.603 178 LEU B CA 1
ATOM 3073 C C . LEU B 1 181 ? -0.794 18.050 22.669 1.000 12.099 178 LEU B C 1
ATOM 3074 O O . LEU B 1 181 ? -0.781 19.100 21.996 1.000 13.412 178 LEU B O 1
ATOM 3079 N N . VAL B 1 182 ? -1.877 17.577 23.264 1.000 11.795 179 VAL B N 1
ATOM 3080 C CA . VAL B 1 182 ? -3.150 18.294 23.222 1.000 12.108 179 VAL B CA 1
ATOM 3081 C C . VAL B 1 182 ? -3.253 19.278 24.380 1.000 12.408 179 VAL B C 1
ATOM 3082 O O . VAL B 1 182 ? -2.921 18.920 25.553 1.000 14.018 179 VAL B O 1
ATOM 3086 N N . ILE B 1 183 ? -3.605 20.507 24.092 1.000 13.296 180 ILE B N 1
ATOM 3087 C CA . ILE B 1 183 ? -3.744 21.580 25.095 1.000 13.536 180 ILE B CA 1
ATOM 3088 C C . ILE B 1 183 ? -5.175 21.493 25.611 1.000 15.179 180 ILE B C 1
ATOM 3089 O O . ILE B 1 183 ? -6.127 21.894 24.912 1.000 14.762 180 ILE B O 1
ATOM 3094 N N . GLU B 1 184 ? -5.341 20.993 26.844 1.000 16.531 181 GLU B N 1
ATOM 3095 C CA . GLU B 1 184 ? -6.648 20.490 27.336 1.000 18.589 181 GLU B CA 1
ATOM 3096 C C . GLU B 1 184 ? -7.712 21.573 27.439 1.000 18.973 181 GLU B C 1
ATOM 3097 O O . GLU B 1 184 ? -8.873 21.288 27.144 1.000 19.983 181 GLU B O 1
ATOM 3103 N N . ASP B 1 185 ? -7.316 22.794 27.817 1.000 15.877 182 ASP B N 1
ATOM 3104 C CA . ASP B 1 185 ? -8.265 23.906 27.973 1.000 17.221 182 ASP B CA 1
ATOM 3105 C C . ASP B 1 185 ? -8.373 24.730 26.691 1.000 15.853 182 ASP B C 1
ATOM 3106 O O . ASP B 1 185 ? -9.079 25.724 26.673 1.000 17.854 182 ASP B O 1
ATOM 3111 N N . ALA B 1 186 ? -7.744 24.244 25.609 1.000 14.589 183 ALA B N 1
ATOM 3112 C CA . ALA B 1 186 ? -7.893 24.817 24.255 1.000 14.140 183 ALA B CA 1
ATOM 3113 C C . ALA B 1 186 ? -8.647 23.856 23.361 1.000 13.375 183 ALA B C 1
ATOM 3114 O O . ALA B 1 186 ? -8.553 23.981 22.129 1.000 13.314 183 ALA B O 1
ATOM 3116 N N A CYS B 1 187 ? -9.415 22.949 23.964 0.700 13.565 184 CYS B N 1
ATOM 3117 N N B CYS B 1 187 ? -9.389 22.912 23.941 0.300 13.425 184 CYS B N 1
ATOM 3118 C CA A CYS B 1 187 ? -10.338 22.041 23.258 0.700 13.096 184 CYS B CA 1
ATOM 3119 C CA B CYS B 1 187 ? -10.370 22.101 23.177 0.300 13.109 184 CYS B CA 1
ATOM 3120 C C A CYS B 1 187 ? -11.674 22.066 23.965 0.700 12.715 184 CYS B C 1
ATOM 3121 C C B CYS B 1 187 ? -11.667 22.059 23.961 0.300 12.747 184 CYS B C 1
ATOM 3122 O O A CYS B 1 187 ? -11.695 22.350 25.177 0.700 14.736 184 CYS B O 1
ATOM 3123 O O B CYS B 1 187 ? -11.668 22.343 25.167 0.300 13.540 184 CYS B O 1
ATOM 3128 N N . ALA B 1 188 ? -12.737 21.763 23.262 1.000 12.004 185 ALA B N 1
ATOM 3129 C CA . ALA B 1 188 ? -14.063 21.685 23.873 1.000 12.542 185 ALA B CA 1
ATOM 3130 C C . ALA B 1 188 ? -14.966 20.799 23.057 1.000 12.790 185 ALA B C 1
ATOM 3131 O O . ALA B 1 188 ? -14.718 20.562 21.872 1.000 13.118 185 ALA B O 1
ATOM 3133 N N . SER B 1 189 ? -16.036 20.351 23.694 1.000 13.778 186 SER B N 1
ATOM 3134 C CA . SER B 1 189 ? -17.071 19.478 23.111 1.000 13.617 186 SER B CA 1
ATOM 3135 C C . SER B 1 189 ? -18.452 20.049 23.408 1.000 13.565 186 SER B C 1
ATOM 3136 O O . SER B 1 189 ? -18.594 20.813 24.370 1.000 15.524 186 SER B O 1
ATOM 3139 N N . TYR B 1 190 ? -19.427 19.606 22.644 1.000 12.853 187 TYR B N 1
ATOM 3140 C CA . TYR B 1 190 ? -20.850 19.845 22.989 1.000 13.566 187 TYR B CA 1
ATOM 3141 C C . TYR B 1 190 ? -21.214 19.029 24.216 1.000 15.844 187 TYR B C 1
ATOM 3142 O O . TYR B 1 190 ? -22.252 19.331 24.839 1.000 17.429 187 TYR B O 1
ATOM 3151 N N . PHE B 1 191 ? -20.456 18.003 24.581 1.000 14.959 188 PHE B N 1
ATOM 3152 C CA . PHE B 1 191 ? -20.800 17.064 25.666 1.000 15.898 188 PHE B CA 1
ATOM 3153 C C . PHE B 1 191 ? -19.646 17.064 26.664 1.000 17.260 188 PHE B C 1
ATOM 3154 O O . PHE B 1 191 ? -18.582 16.507 26.399 1.000 15.721 188 PHE B O 1
ATOM 3162 N N . PRO B 1 192 ? -19.768 17.641 27.863 1.000 17.800 189 PRO B N 1
ATOM 3163 C CA . PRO B 1 192 ? -18.625 17.720 28.769 1.000 18.888 189 PRO B CA 1
ATOM 3164 C C . PRO B 1 192 ? -18.052 16.346 29.164 1.000 18.782 189 PRO B C 1
ATOM 3165 O O . PRO B 1 192 ? -16.836 16.227 29.356 1.000 18.366 189 PRO B O 1
ATOM 3169 N N . ASP B 1 193 ? -18.897 15.343 29.282 1.000 17.824 190 ASP B N 1
ATOM 3170 C CA . ASP B 1 193 ? -18.403 13.984 29.630 1.000 19.332 190 ASP B CA 1
ATOM 3171 C C . ASP B 1 193 ? -17.530 13.444 28.484 1.000 17.335 190 ASP B C 1
ATOM 3172 O O . ASP B 1 193 ? -16.597 12.717 28.764 1.000 17.485 190 ASP B O 1
ATOM 3177 N N . PHE B 1 194 ? -17.914 13.720 27.240 1.000 15.655 191 PHE B N 1
ATOM 3178 C CA . PHE B 1 194 ? -17.120 13.202 26.090 1.000 14.975 191 PHE B CA 1
ATOM 3179 C C . PHE B 1 194 ? -15.781 13.943 26.019 1.000 14.384 191 PHE B C 1
ATOM 3180 O O . PHE B 1 194 ? -14.752 13.320 25.751 1.000 13.727 191 PHE B O 1
ATOM 3188 N N . HIS B 1 195 ? -15.731 15.213 26.373 1.000 13.187 192 HIS B N 1
ATOM 3189 C CA . HIS B 1 195 ? -14.475 15.980 26.453 1.000 14.222 192 HIS B CA 1
ATOM 3190 C C . HIS B 1 195 ? -13.540 15.323 27.469 1.000 14.898 192 HIS B C 1
ATOM 3191 O O . HIS B 1 195 ? -12.421 15.013 27.162 1.000 14.608 192 HIS B O 1
ATOM 3198 N N . ARG B 1 196 ? -14.026 15.173 28.697 1.000 14.862 193 ARG B N 1
ATOM 3199 C CA . ARG B 1 196 ? -13.193 14.690 29.804 1.000 16.510 193 ARG B CA 1
ATOM 3200 C C . ARG B 1 196 ? -12.691 13.278 29.476 1.000 13.451 193 ARG B C 1
ATOM 3201 O O . ARG B 1 196 ? -11.487 12.995 29.647 1.000 14.495 193 ARG B O 1
ATOM 3209 N N . ILE B 1 197 ? -13.567 12.377 29.090 1.000 14.078 194 ILE B N 1
ATOM 3210 C CA . ILE B 1 197 ? -13.162 10.971 28.870 1.000 14.337 194 ILE B CA 1
ATOM 3211 C C . ILE B 1 197 ? -12.227 10.857 27.661 1.000 12.821 194 ILE B C 1
ATOM 3212 O O . ILE B 1 197 ? -11.351 10.001 27.668 1.000 12.379 194 ILE B O 1
ATOM 3217 N N . THR B 1 198 ? -12.443 11.670 26.633 1.000 13.079 195 THR B N 1
ATOM 3218 C CA . THR B 1 198 ? -11.574 11.594 25.442 1.000 12.439 195 THR B CA 1
ATOM 3219 C C . THR B 1 198 ? -10.158 11.970 25.868 1.000 11.992 195 THR B C 1
ATOM 3220 O O . THR B 1 198 ? -9.187 11.270 25.499 1.000 12.549 195 THR B O 1
ATOM 3224 N N . LEU B 1 199 ? -9.996 13.031 26.641 1.000 13.386 196 LEU B N 1
ATOM 3225 C CA . LEU B 1 199 ? -8.633 13.418 27.097 1.000 13.644 196 LEU B CA 1
ATOM 3226 C C . LEU B 1 199 ? -8.012 12.266 27.887 1.000 13.257 196 LEU B C 1
ATOM 3227 O O . LEU B 1 199 ? -6.784 11.990 27.722 1.000 15.077 196 LEU B O 1
ATOM 3232 N N . GLU B 1 200 ? -8.807 11.624 28.763 1.000 14.304 197 GLU B N 1
ATOM 3233 C CA . GLU B 1 200 ? -8.273 10.499 29.552 1.000 15.594 197 GLU B CA 1
ATOM 3234 C C . GLU B 1 200 ? -7.858 9.336 28.653 1.000 14.790 197 GLU B C 1
ATOM 3235 O O . GLU B 1 200 ? -6.798 8.727 28.868 1.000 16.099 197 GLU B O 1
ATOM 3241 N N . MET B 1 201 ? -8.663 9.000 27.641 1.000 12.908 198 MET B N 1
ATOM 3242 C CA . MET B 1 201 ? -8.285 7.829 26.829 1.000 14.403 198 MET B CA 1
ATOM 3243 C C . MET B 1 201 ? -7.074 8.155 25.938 1.000 13.366 198 MET B C 1
ATOM 3244 O O . MET B 1 201 ? -6.303 7.216 25.655 1.000 14.991 198 MET B O 1
ATOM 3249 N N . LEU B 1 202 ? -6.888 9.389 25.500 1.000 13.295 199 LEU B N 1
ATOM 3250 C CA . LEU B 1 202 ? -5.776 9.718 24.587 1.000 13.744 199 LEU B CA 1
ATOM 3251 C C . LEU B 1 202 ? -4.448 9.469 25.303 1.000 14.487 199 LEU B C 1
ATOM 3252 O O . LEU B 1 202 ? -3.444 9.097 24.652 1.000 14.347 199 LEU B O 1
ATOM 3257 N N . THR B 1 203 ? -4.422 9.661 26.622 1.000 13.123 200 THR B N 1
ATOM 3258 C CA . THR B 1 203 ? -3.146 9.642 27.365 1.000 14.647 200 THR B CA 1
ATOM 3259 C C . THR B 1 203 ? -3.036 8.404 28.242 1.000 14.725 200 THR B C 1
ATOM 3260 O O . THR B 1 203 ? -2.008 8.245 28.921 1.000 16.402 200 THR B O 1
ATOM 3264 N N . ALA B 1 204 ? -4.020 7.523 28.218 1.000 13.568 201 ALA B N 1
ATOM 3265 C CA . ALA B 1 204 ? -4.016 6.274 29.001 1.000 14.417 201 ALA B CA 1
ATOM 3266 C C . ALA B 1 204 ? -2.904 5.346 28.531 1.000 13.501 201 ALA B C 1
ATOM 3267 O O . ALA B 1 204 ? -2.343 5.504 27.431 1.000 13.585 201 ALA B O 1
ATOM 3269 N N . GLN B 1 205 ? -2.589 4.316 29.337 1.000 14.039 202 GLN B N 1
ATOM 3270 C CA . GLN B 1 205 ? -1.678 3.240 28.942 1.000 14.321 202 GLN B CA 1
ATOM 3271 C C . GLN B 1 205 ? -0.301 3.809 28.622 1.000 15.368 202 GLN B C 1
ATOM 3272 O O . GLN B 1 205 ? 0.342 3.289 27.711 1.000 17.239 202 GLN B O 1
ATOM 3278 N N . GLY B 1 206 ? 0.140 4.805 29.362 1.000 16.937 203 GLY B N 1
ATOM 3279 C CA . GLY B 1 206 ? 1.457 5.434 29.160 1.000 16.526 203 GLY B CA 1
ATOM 3280 C C . GLY B 1 206 ? 1.515 6.285 27.896 1.000 16.040 203 GLY B C 1
ATOM 3281 O O . GLY B 1 206 ? 2.586 6.355 27.281 1.000 17.169 203 GLY B O 1
ATOM 3282 N N . GLY B 1 207 ? 0.429 6.964 27.552 1.000 15.028 204 GLY B N 1
ATOM 3283 C CA . GLY B 1 207 ? 0.456 7.898 26.427 1.000 14.213 204 GLY B CA 1
ATOM 3284 C C . GLY B 1 207 ? 0.133 7.264 25.113 1.000 14.797 204 GLY B C 1
ATOM 3285 O O . GLY B 1 207 ? 0.817 7.584 24.116 1.000 16.495 204 GLY B O 1
ATOM 3286 N N . ILE B 1 208 ? -0.816 6.344 25.052 1.000 13.107 205 ILE B N 1
ATOM 3287 C CA . ILE B 1 208 ? -0.999 5.487 23.864 1.000 13.603 205 ILE B CA 1
ATOM 3288 C C . ILE B 1 208 ? -1.225 6.377 22.644 1.000 13.951 205 ILE B C 1
ATOM 3289 O O . ILE B 1 208 ? -0.649 6.033 21.577 1.000 15.243 205 ILE B O 1
ATOM 3294 N N . VAL B 1 209 ? -1.973 7.471 22.727 1.000 12.336 206 VAL B N 1
ATOM 3295 C CA . VAL B 1 209 ? -2.106 8.364 21.544 1.000 13.095 206 VAL B CA 1
ATOM 3296 C C . VAL B 1 209 ? -1.171 9.560 21.688 1.000 13.886 206 VAL B C 1
ATOM 3297 O O . VAL B 1 209 ? -0.587 9.955 20.673 1.000 15.373 206 VAL B O 1
ATOM 3301 N N . GLY B 1 210 ? -0.990 10.094 22.878 1.000 13.365 207 GLY B N 1
ATOM 3302 C CA . GLY B 1 210 ? -0.055 11.204 23.085 1.000 13.931 207 GLY B CA 1
ATOM 3303 C C . GLY B 1 210 ? -0.169 11.739 24.479 1.000 13.537 207 GLY B C 1
ATOM 3304 O O . GLY B 1 210 ? -0.398 10.948 25.443 1.000 13.881 207 GLY B O 1
ATOM 3305 N N . TRP B 1 211 ? 0.049 13.027 24.576 1.000 12.065 208 TRP B N 1
ATOM 3306 C CA . TRP B 1 211 ? 0.200 13.771 25.841 1.000 12.126 208 TRP B CA 1
ATOM 3307 C C . TRP B 1 211 ? -0.889 14.825 25.954 1.000 13.006 208 TRP B C 1
ATOM 3308 O O . TRP B 1 211 ? -1.424 15.252 24.920 1.000 12.746 208 TRP B O 1
ATOM 3319 N N . ARG B 1 212 ? -1.153 15.309 27.160 1.000 12.917 209 ARG B N 1
ATOM 3320 C CA . ARG B 1 212 ? -2.042 16.442 27.393 1.000 12.526 209 ARG B CA 1
ATOM 3321 C C . ARG B 1 212 ? -1.528 17.328 28.519 1.000 12.852 209 ARG B C 1
ATOM 3322 O O . ARG B 1 212 ? -0.910 16.824 29.459 1.000 13.861 209 ARG B O 1
ATOM 3330 N N . THR B 1 213 ? -1.800 18.601 28.443 1.000 13.985 210 THR B N 1
ATOM 3331 C CA . THR B 1 213 ? -1.418 19.548 29.509 1.000 14.110 210 THR B CA 1
ATOM 3332 C C . THR B 1 213 ? -2.249 20.798 29.325 1.000 15.898 210 THR B C 1
ATOM 3333 O O . THR B 1 213 ? -2.703 21.114 28.228 1.000 15.598 210 THR B O 1
ATOM 3337 N N . PRO B 1 214 ? -2.527 21.576 30.374 1.000 15.218 211 PRO B N 1
ATOM 3338 C CA . PRO B 1 214 ? -3.149 22.877 30.205 1.000 15.885 211 PRO B CA 1
ATOM 3339 C C . PRO B 1 214 ? -2.216 23.935 29.609 1.000 14.503 211 PRO B C 1
ATOM 3340 O O . PRO B 1 214 ? -1.020 23.817 29.662 1.000 15.630 211 PRO B O 1
ATOM 3344 N N . LEU B 1 215 ? -2.819 24.985 29.051 1.000 17.604 212 LEU B N 1
ATOM 3345 C CA . LEU B 1 215 ? -2.004 26.057 28.434 1.000 16.330 212 LEU B CA 1
ATOM 3346 C C . LEU B 1 215 ? -0.962 26.639 29.422 1.000 16.642 212 LEU B C 1
ATOM 3347 O O . LEU B 1 215 ? 0.153 26.885 28.985 1.000 17.754 212 LEU B O 1
ATOM 3352 N N . ALA B 1 216 ? -1.340 26.754 30.698 1.000 19.002 213 ALA B N 1
ATOM 3353 C CA . ALA B 1 216 ? -0.413 27.364 31.685 1.000 19.745 213 ALA B CA 1
ATOM 3354 C C . ALA B 1 216 ? 0.914 26.593 31.731 1.000 19.591 213 ALA B C 1
ATOM 3355 O O . ALA B 1 216 ? 1.992 27.204 31.878 1.000 21.855 213 ALA B O 1
ATOM 3357 N N . GLN B 1 217 ? 0.887 25.260 31.615 1.000 18.670 214 GLN B N 1
ATOM 3358 C CA . GLN B 1 217 ? 2.129 24.457 31.632 1.000 20.894 214 GLN B CA 1
ATOM 3359 C C . GLN B 1 217 ? 2.970 24.704 30.386 1.000 20.797 214 GLN B C 1
ATOM 3360 O O . GLN B 1 217 ? 4.194 24.691 30.424 1.000 20.914 214 GLN B O 1
ATOM 3366 N N . LEU B 1 218 ? 2.324 24.885 29.224 1.000 17.450 215 LEU B N 1
ATOM 3367 C CA . LEU B 1 218 ? 3.071 25.223 28.002 1.000 18.704 215 LEU B CA 1
ATOM 3368 C C . LEU B 1 218 ? 3.687 26.615 28.139 1.000 18.170 215 LEU B C 1
ATOM 3369 O O . LEU B 1 218 ? 4.845 26.765 27.740 1.000 21.762 215 LEU B O 1
ATOM 3374 N N . GLN B 1 219 ? 2.910 27.580 28.640 1.000 19.965 216 GLN B N 1
ATOM 3375 C CA . GLN B 1 219 ? 3.396 28.974 28.836 1.000 21.167 216 GLN B CA 1
ATOM 3376 C C . GLN B 1 219 ? 4.614 28.943 29.771 1.000 23.207 216 GLN B C 1
ATOM 3377 O O . GLN B 1 219 ? 5.615 29.628 29.452 1.000 24.293 216 GLN B O 1
ATOM 3383 N N . ALA B 1 220 ? 4.581 28.103 30.793 1.000 23.618 217 ALA B N 1
ATOM 3384 C CA . ALA B 1 220 ? 5.691 28.018 31.781 1.000 25.263 217 ALA B CA 1
ATOM 3385 C C . ALA B 1 220 ? 6.962 27.540 31.075 1.000 28.782 217 ALA B C 1
ATOM 3386 O O . ALA B 1 220 ? 8.052 27.990 31.412 1.000 28.717 217 ALA B O 1
ATOM 3388 N N . GLY B 1 221 ? 6.844 26.647 30.089 1.000 28.665 218 GLY B N 1
ATOM 3389 C CA . GLY B 1 221 ? 8.006 26.069 29.406 1.000 27.193 218 GLY B CA 1
ATOM 3390 C C . GLY B 1 221 ? 8.666 27.015 28.427 1.000 31.946 218 GLY B C 1
ATOM 3391 O O . GLY B 1 221 ? 9.843 26.830 28.161 1.000 34.606 218 GLY B O 1
ATOM 3392 N N . VAL B 1 222 ? 7.957 27.997 27.883 1.000 33.222 219 VAL B N 1
ATOM 3393 C CA . VAL B 1 222 ? 8.532 28.966 26.903 1.000 37.338 219 VAL B CA 1
ATOM 3394 C C . VAL B 1 222 ? 8.876 30.295 27.599 1.000 43.911 219 VAL B C 1
ATOM 3395 O O . VAL B 1 222 ? 9.457 31.151 26.921 1.000 51.083 219 VAL B O 1
ATOM 3399 N N . ALA B 1 223 ? 8.537 30.479 28.882 1.000 47.000 220 ALA B N 1
ATOM 3400 C CA . ALA B 1 223 ? 8.857 31.688 29.683 1.000 52.652 220 ALA B CA 1
ATOM 3401 C C . ALA B 1 223 ? 10.330 31.659 30.117 1.000 59.403 220 ALA B C 1
ATOM 3402 O O . ALA B 1 223 ? 11.222 31.096 29.484 1.000 64.526 220 ALA B O 1
ATOM 3404 N N . MET C 1 4 ? 5.882 -35.809 4.128 1.000 41.824 1 MET C N 1
ATOM 3405 C CA . MET C 1 4 ? 5.670 -36.829 5.216 1.000 42.150 1 MET C CA 1
ATOM 3406 C C . MET C 1 4 ? 5.932 -36.185 6.581 1.000 40.708 1 MET C C 1
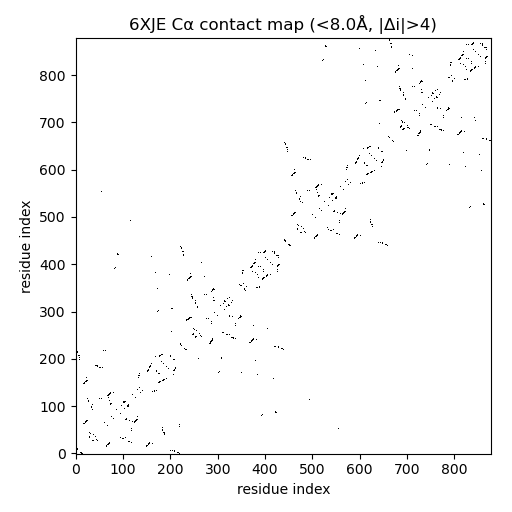ATOM 3407 O O . MET C 1 4 ? 6.917 -35.423 6.720 1.000 38.963 1 MET C O 1
ATOM 3412 N N . ILE C 1 5 ? 5.052 -36.429 7.553 1.000 32.805 2 ILE C N 1
ATOM 3413 C CA . ILE C 1 5 ? 5.153 -35.828 8.903 1.000 28.114 2 ILE C CA 1
ATOM 3414 C C . ILE C 1 5 ? 5.259 -36.989 9.883 1.000 25.015 2 ILE C C 1
ATOM 3415 O O . ILE C 1 5 ? 4.426 -37.913 9.797 1.000 25.502 2 ILE C O 1
ATOM 3420 N N . ARG C 1 6 ? 6.200 -36.945 10.809 1.000 24.189 3 ARG C N 1
ATOM 3421 C CA . ARG C 1 6 ? 6.338 -37.967 11.865 1.000 24.894 3 ARG C CA 1
ATOM 3422 C C . ARG C 1 6 ? 6.173 -37.281 13.214 1.000 23.454 3 ARG C C 1
ATOM 3423 O O . ARG C 1 6 ? 6.815 -36.283 13.476 1.000 28.092 3 ARG C O 1
ATOM 3431 N N . ILE C 1 7 ? 5.233 -37.772 14.031 1.000 22.591 4 ILE C N 1
ATOM 3432 C CA . ILE C 1 7 ? 4.770 -37.181 15.307 1.000 23.490 4 ILE C CA 1
ATOM 3433 C C . ILE C 1 7 ? 5.215 -38.099 16.457 1.000 21.076 4 ILE C C 1
ATOM 3434 O O . ILE C 1 7 ? 4.942 -39.296 16.354 1.000 21.809 4 ILE C O 1
ATOM 3439 N N . ASP C 1 8 ? 5.737 -37.567 17.540 1.000 19.667 5 ASP C N 1
ATOM 3440 C CA . ASP C 1 8 ? 5.927 -38.322 18.799 1.000 22.182 5 ASP C CA 1
ATOM 3441 C C . ASP C 1 8 ? 4.537 -38.686 19.310 1.000 22.873 5 ASP C C 1
ATOM 3442 O O . ASP C 1 8 ? 3.647 -37.795 19.341 1.000 22.746 5 ASP C O 1
ATOM 3447 N N . ALA C 1 9 ? 4.263 -39.958 19.512 1.000 19.213 6 ALA C N 1
ATOM 3448 C CA . ALA C 1 9 ? 2.936 -40.430 19.965 1.000 17.937 6 ALA C CA 1
ATOM 3449 C C . ALA C 1 9 ? 3.118 -41.657 20.826 1.000 19.368 6 ALA C C 1
ATOM 3450 O O . ALA C 1 9 ? 4.216 -42.274 20.866 1.000 19.305 6 ALA C O 1
ATOM 3452 N N . THR C 1 10 ? 2.040 -42.065 21.465 1.000 17.587 7 THR C N 1
ATOM 3453 C CA . THR C 1 10 ? 1.932 -43.299 22.245 1.000 17.486 7 THR C CA 1
ATOM 3454 C C . THR C 1 10 ? 1.143 -44.216 21.346 1.000 19.431 7 THR C C 1
ATOM 3455 O O . THR C 1 10 ? 0.091 -43.800 20.869 1.000 17.656 7 THR C O 1
ATOM 3459 N N . PRO C 1 11 ? 1.512 -45.490 21.089 1.000 17.463 8 PRO C N 1
ATOM 3460 C CA . PRO C 1 11 ? 2.627 -46.165 21.763 1.000 20.766 8 PRO C CA 1
ATOM 3461 C C . PRO C 1 11 ? 3.985 -46.045 21.071 1.000 19.810 8 PRO C C 1
ATOM 3462 O O . PRO C 1 11 ? 4.979 -46.488 21.663 1.000 22.595 8 PRO C O 1
ATOM 3466 N N . TYR C 1 12 ? 4.028 -45.501 19.872 1.000 18.361 9 TYR C N 1
ATOM 3467 C CA . TYR C 1 12 ? 5.292 -45.250 19.129 1.000 19.148 9 TYR C CA 1
ATOM 3468 C C . TYR C 1 12 ? 4.957 -44.187 18.098 1.000 19.706 9 TYR C C 1
ATOM 3469 O O . TYR C 1 12 ? 3.785 -43.791 17.940 1.000 17.650 9 TYR C O 1
ATOM 3478 N N . PRO C 1 13 ? 5.939 -43.605 17.398 1.000 19.638 10 PRO C N 1
ATOM 3479 C CA . PRO C 1 13 ? 5.635 -42.469 16.538 1.000 19.639 10 PRO C CA 1
ATOM 3480 C C . PRO C 1 13 ? 4.632 -42.772 15.441 1.000 17.322 10 PRO C C 1
ATOM 3481 O O . PRO C 1 13 ? 4.530 -43.832 14.937 1.000 20.046 10 PRO C O 1
ATOM 3485 N N . TYR C 1 14 ? 3.848 -41.727 15.111 1.000 17.425 11 TYR C N 1
ATOM 3486 C CA . TYR C 1 14 ? 2.781 -41.742 14.102 1.000 17.715 11 TYR C CA 1
ATOM 3487 C C . TYR C 1 14 ? 3.253 -40.958 12.872 1.000 18.168 11 TYR C C 1
ATOM 3488 O O . TYR C 1 14 ? 3.646 -39.810 13.044 1.000 20.315 11 TYR C O 1
ATOM 3497 N N . GLN C 1 15 ? 3.137 -41.529 11.708 1.000 19.949 12 GLN C N 1
ATOM 3498 C CA . GLN C 1 15 ? 3.528 -40.894 10.432 1.000 21.435 12 GLN C CA 1
ATOM 3499 C C . GLN C 1 15 ? 2.294 -40.712 9.560 1.000 18.878 12 GLN C C 1
ATOM 3500 O O . GLN C 1 15 ? 1.510 -41.635 9.419 1.000 20.010 12 GLN C O 1
ATOM 3506 N N . PHE C 1 16 ? 2.165 -39.564 8.900 1.000 16.362 13 PHE C N 1
ATOM 3507 C CA . PHE C 1 16 ? 1.064 -39.303 7.976 1.000 17.232 13 PHE C CA 1
ATOM 3508 C C . PHE C 1 16 ? 1.544 -38.309 6.916 1.000 17.003 13 PHE C C 1
ATOM 3509 O O . PHE C 1 16 ? 2.484 -37.556 7.166 1.000 20.889 13 PHE C O 1
ATOM 3517 N N . HIS C 1 17 ? 0.797 -38.290 5.856 1.000 17.175 14 HIS C N 1
ATOM 3518 C CA . HIS C 1 17 ? 0.971 -37.322 4.749 1.000 19.739 14 HIS C CA 1
ATOM 3519 C C . HIS C 1 17 ? -0.277 -36.477 4.650 1.000 20.255 14 HIS C C 1
ATOM 3520 O O . HIS C 1 17 ? -1.370 -37.004 4.514 1.000 18.558 14 HIS C O 1
ATOM 3527 N N . PRO C 1 18 ? -0.178 -35.132 4.668 1.000 21.313 15 PRO C N 1
ATOM 3528 C CA . PRO C 1 18 ? -1.383 -34.307 4.571 1.000 19.956 15 PRO C CA 1
ATOM 3529 C C . PRO C 1 18 ? -2.328 -34.655 3.410 1.000 20.975 15 PRO C C 1
ATOM 3530 O O . PRO C 1 18 ? -3.517 -34.536 3.565 1.000 23.776 15 PRO C O 1
ATOM 3534 N N . ARG C 1 19 ? -1.813 -35.088 2.259 1.000 21.395 16 ARG C N 1
ATOM 3535 C CA . ARG C 1 19 ? -2.675 -35.336 1.089 1.000 21.852 16 ARG C CA 1
ATOM 3536 C C . ARG C 1 19 ? -3.601 -36.548 1.318 1.000 21.406 16 ARG C C 1
ATOM 3537 O O . ARG C 1 19 ? -4.563 -36.671 0.593 1.000 24.505 16 ARG C O 1
ATOM 3545 N N . SER C 1 20 ? -3.276 -37.445 2.258 1.000 19.987 17 SER C N 1
ATOM 3546 C CA . SER C 1 20 ? -4.083 -38.675 2.494 1.000 19.054 17 SER C CA 1
ATOM 3547 C C . SER C 1 20 ? -4.561 -38.683 3.948 1.000 18.440 17 SER C C 1
ATOM 3548 O O . SER C 1 20 ? -4.905 -39.774 4.439 1.000 17.415 17 SER C O 1
ATOM 3551 N N . THR C 1 21 ? -4.652 -37.541 4.569 1.000 16.538 18 THR C N 1
ATOM 3552 C CA . THR C 1 21 ? -5.046 -37.447 6.011 1.000 16.223 18 THR C CA 1
ATOM 3553 C C . THR C 1 21 ? -6.239 -36.527 6.139 1.000 17.333 18 THR C C 1
ATOM 3554 O O . THR C 1 21 ? -6.286 -35.496 5.457 1.000 17.486 18 THR C O 1
ATOM 3558 N N . ALA C 1 22 ? -7.189 -36.883 6.994 1.000 15.334 19 ALA C N 1
ATOM 3559 C CA . ALA C 1 22 ? -8.346 -36.023 7.333 1.000 14.657 19 ALA C CA 1
ATOM 3560 C C . ALA C 1 22 ? -8.363 -35.771 8.825 1.000 13.436 19 ALA C C 1
ATOM 3561 O O . ALA C 1 22 ? -7.989 -36.678 9.630 1.000 14.629 19 ALA C O 1
ATOM 3563 N N . LEU C 1 23 ? -8.805 -34.601 9.212 1.000 13.659 20 LEU C N 1
ATOM 3564 C CA . LEU C 1 23 ? -9.201 -34.322 10.602 1.000 12.550 20 LEU C CA 1
ATOM 3565 C C . LEU C 1 23 ? -10.683 -34.613 10.759 1.000 13.953 20 LEU C C 1
ATOM 3566 O O . LEU C 1 23 ? -11.475 -34.141 9.945 1.000 13.689 20 LEU C O 1
ATOM 3571 N N . VAL C 1 24 ? -11.051 -35.388 11.780 1.000 13.400 21 VAL C N 1
ATOM 3572 C CA . VAL C 1 24 ? -12.462 -35.656 12.118 1.000 13.417 21 VAL C CA 1
ATOM 3573 C C . VAL C 1 24 ? -12.748 -35.027 13.466 1.000 13.097 21 VAL C C 1
ATOM 3574 O O . VAL C 1 24 ? -12.148 -35.450 14.470 1.000 14.428 21 VAL C O 1
ATOM 3578 N N . VAL C 1 25 ? -13.657 -34.055 13.509 1.000 13.072 22 VAL C N 1
ATOM 3579 C CA . VAL C 1 25 ? -14.073 -33.368 14.750 1.000 13.170 22 VAL C CA 1
ATOM 3580 C C . VAL C 1 25 ? -15.461 -33.867 15.105 1.000 13.622 22 VAL C C 1
ATOM 3581 O O . VAL C 1 25 ? -16.417 -33.585 14.388 1.000 14.741 22 VAL C O 1
ATOM 3585 N N . ILE C 1 26 ? -15.556 -34.569 16.215 1.000 13.083 23 ILE C N 1
ATOM 3586 C CA . ILE C 1 26 ? -16.762 -35.347 16.576 1.000 13.382 23 ILE C CA 1
ATOM 3587 C C . ILE C 1 26 ? -17.627 -34.578 17.567 1.000 13.825 23 ILE C C 1
ATOM 3588 O O . ILE C 1 26 ? -17.206 -34.344 18.698 1.000 13.153 23 ILE C O 1
ATOM 3593 N N . ASP C 1 27 ? -18.846 -34.263 17.131 1.000 14.469 24 ASP C N 1
ATOM 3594 C CA . ASP C 1 27 ? -19.982 -33.904 17.994 1.000 14.154 24 ASP C CA 1
ATOM 3595 C C . ASP C 1 27 ? -19.724 -32.702 18.901 1.000 12.942 24 ASP C C 1
ATOM 3596 O O . ASP C 1 27 ? -20.200 -32.655 20.026 1.000 14.202 24 ASP C O 1
ATOM 3601 N N . MET C 1 28 ? -19.055 -31.670 18.415 1.000 13.040 25 MET C N 1
ATOM 3602 C CA . MET C 1 28 ? -18.761 -30.466 19.211 1.000 13.379 25 MET C CA 1
ATOM 3603 C C . MET C 1 28 ? -19.968 -29.527 19.180 1.000 15.190 25 MET C C 1
ATOM 3604 O O . MET C 1 28 ? -19.869 -28.373 18.709 1.000 15.401 25 MET C O 1
ATOM 3609 N N . GLN C 1 29 ? -21.067 -30.011 19.746 1.000 14.199 26 GLN C N 1
ATOM 3610 C CA . GLN C 1 29 ? -22.399 -29.392 19.620 1.000 14.035 26 GLN C CA 1
ATOM 3611 C C . GLN C 1 29 ? -22.864 -28.806 20.937 1.000 15.257 26 GLN C C 1
ATOM 3612 O O . GLN C 1 29 ? -22.490 -29.286 22.007 1.000 14.603 26 GLN C O 1
ATOM 3618 N N . ARG C 1 30 ? -23.745 -27.802 20.861 1.000 15.320 27 ARG C N 1
ATOM 3619 C CA . ARG C 1 30 ? -24.362 -27.233 22.087 1.000 16.033 27 ARG C CA 1
ATOM 3620 C C . ARG C 1 30 ? -25.089 -28.340 22.878 1.000 15.328 27 ARG C C 1
ATOM 3621 O O . ARG C 1 30 ? -25.086 -28.291 24.104 1.000 18.828 27 ARG C O 1
ATOM 3629 N N . ASP C 1 31 ? -25.657 -29.331 22.181 1.000 17.701 28 ASP C N 1
ATOM 3630 C CA . ASP C 1 31 ? -26.400 -30.440 22.842 1.000 17.370 28 ASP C CA 1
ATOM 3631 C C . ASP C 1 31 ? -25.506 -31.159 23.849 1.000 18.260 28 ASP C C 1
ATOM 3632 O O . ASP C 1 31 ? -26.035 -31.667 24.857 1.000 18.348 28 ASP C O 1
ATOM 3637 N N . PHE C 1 32 ? -24.189 -31.206 23.623 1.000 16.446 29 PHE C N 1
ATOM 3638 C CA . PHE C 1 32 ? -23.262 -31.849 24.584 1.000 15.296 29 PHE C CA 1
ATOM 3639 C C . PHE C 1 32 ? -22.529 -30.881 25.492 1.000 14.800 29 PHE C C 1
ATOM 3640 O O . PHE C 1 32 ? -22.208 -31.219 26.621 1.000 16.856 29 PHE C O 1
ATOM 3648 N N . ILE C 1 33 ? -22.265 -29.653 25.036 1.000 15.124 30 ILE C N 1
ATOM 3649 C CA . ILE C 1 33 ? -21.292 -28.749 25.700 1.000 15.990 30 ILE C CA 1
ATOM 3650 C C . ILE C 1 33 ? -22.015 -27.670 26.511 1.000 17.360 30 ILE C C 1
ATOM 3651 O O . ILE C 1 33 ? -21.421 -27.203 27.496 1.000 19.488 30 ILE C O 1
ATOM 3656 N N . GLU C 1 34 ? -23.239 -27.360 26.156 1.000 20.124 31 GLU C N 1
ATOM 3657 C CA . GLU C 1 34 ? -24.029 -26.295 26.850 1.000 22.467 31 GLU C CA 1
ATOM 3658 C C . GLU C 1 34 ? -25.056 -26.932 27.768 1.000 24.412 31 GLU C C 1
ATOM 3659 O O . GLU C 1 34 ? -25.576 -27.994 27.454 1.000 23.155 31 GLU C O 1
ATOM 3665 N N . GLU C 1 35 ? -25.365 -26.251 28.875 1.000 25.596 32 GLU C N 1
ATOM 3666 C CA . GLU C 1 35 ? -26.383 -26.721 29.848 1.000 28.638 32 GLU C CA 1
ATOM 3667 C C . GLU C 1 35 ? -27.751 -26.731 29.176 1.000 26.808 32 GLU C C 1
ATOM 3668 O O . GLU C 1 35 ? -28.035 -25.810 28.370 1.000 25.898 32 GLU C O 1
ATOM 3674 N N . GLY C 1 36 ? -28.560 -27.760 29.457 1.000 24.347 33 GLY C N 1
ATOM 3675 C CA . GLY C 1 36 ? -29.961 -27.811 29.016 1.000 24.186 33 GLY C CA 1
ATOM 3676 C C . GLY C 1 36 ? -30.219 -28.619 27.768 1.000 26.508 33 GLY C C 1
ATOM 3677 O O . GLY C 1 36 ? -31.362 -28.693 27.312 1.000 26.234 33 GLY C O 1
ATOM 3678 N N . GLY C 1 37 ? -29.204 -29.233 27.173 1.000 24.427 34 GLY C N 1
ATOM 3679 C CA . GLY C 1 37 ? -29.387 -30.081 25.990 1.000 22.795 34 GLY C CA 1
ATOM 3680 C C . GLY C 1 37 ? -29.395 -31.556 26.353 1.000 20.833 34 GLY C C 1
ATOM 3681 O O . GLY C 1 37 ? -29.660 -31.923 27.563 1.000 21.349 34 GLY C O 1
ATOM 3682 N N . PHE C 1 38 ? -29.128 -32.378 25.352 1.000 20.534 35 PHE C N 1
ATOM 3683 C CA . PHE C 1 38 ? -29.120 -33.852 25.503 1.000 19.243 35 PHE C CA 1
ATOM 3684 C C . PHE C 1 38 ? -28.192 -34.286 26.642 1.000 21.234 35 PHE C C 1
ATOM 3685 O O . PHE C 1 38 ? -28.579 -35.129 27.466 1.000 20.618 35 PHE C O 1
ATOM 3693 N N . GLY C 1 39 ? -26.953 -33.796 26.692 1.000 20.092 36 GLY C N 1
ATOM 3694 C CA . GLY C 1 39 ? -26.020 -34.172 27.754 1.000 19.245 36 GLY C CA 1
ATOM 3695 C C . GLY C 1 39 ? -26.581 -33.907 29.147 1.000 21.231 36 GLY C C 1
ATOM 3696 O O . GLY C 1 39 ? -26.464 -34.785 30.027 1.000 19.588 36 GLY C O 1
ATOM 3697 N N . SER C 1 40 ? -27.187 -32.734 29.356 1.000 20.879 37 SER C N 1
ATOM 3698 C CA . SER C 1 40 ? -27.839 -32.402 30.650 1.000 21.846 37 SER C CA 1
ATOM 3699 C C . SER C 1 40 ? -29.018 -33.330 30.913 1.000 23.016 37 SER C C 1
ATOM 3700 O O . SER C 1 40 ? -29.204 -33.749 32.093 1.000 26.854 37 SER C O 1
ATOM 3703 N N . ALA C 1 41 ? -29.785 -33.622 29.890 1.000 22.454 38 ALA C N 1
ATOM 3704 C CA . ALA C 1 41 ? -31.006 -34.457 29.989 1.000 25.258 38 ALA C CA 1
ATOM 3705 C C . ALA C 1 41 ? -30.628 -35.849 30.517 1.000 25.733 38 ALA C C 1
ATOM 3706 O O . ALA C 1 41 ? -31.459 -36.475 31.213 1.000 27.287 38 ALA C O 1
ATOM 3708 N N . LEU C 1 42 ? -29.428 -36.346 30.199 1.000 23.996 39 LEU C N 1
ATOM 3709 C CA . LEU C 1 42 ? -28.956 -37.689 30.644 1.000 24.624 39 LEU C CA 1
ATOM 3710 C C . LEU C 1 42 ? -28.424 -37.611 32.079 1.000 25.132 39 LEU C C 1
ATOM 3711 O O . LEU C 1 42 ? -27.901 -38.647 32.574 1.000 29.121 39 LEU C O 1
ATOM 3716 N N . GLY C 1 43 ? -28.475 -36.452 32.739 1.000 24.412 40 GLY C N 1
ATOM 3717 C CA . GLY C 1 43 ? -28.100 -36.305 34.162 1.000 26.617 40 GLY C CA 1
ATOM 3718 C C . GLY C 1 43 ? -26.663 -35.888 34.374 1.000 24.120 40 GLY C C 1
ATOM 3719 O O . GLY C 1 43 ? -26.143 -35.942 35.486 1.000 28.450 40 GLY C O 1
ATOM 3720 N N . ASN C 1 44 ? -25.972 -35.467 33.319 1.000 23.381 41 ASN C N 1
ATOM 3721 C CA . ASN C 1 44 ? -24.544 -35.109 33.430 1.000 21.642 41 ASN C CA 1
ATOM 3722 C C . ASN C 1 44 ? -24.337 -33.632 33.761 1.000 21.144 41 ASN C C 1
ATOM 3723 O O . ASN C 1 44 ? -25.160 -32.795 33.332 1.000 24.208 41 ASN C O 1
ATOM 3728 N N . ASP C 1 45 ? -23.258 -33.349 34.461 1.000 24.200 42 ASP C N 1
ATOM 3729 C CA . ASP C 1 45 ? -22.683 -31.994 34.577 1.000 25.932 42 ASP C CA 1
ATOM 3730 C C . ASP C 1 45 ? -21.871 -31.771 33.307 1.000 25.233 42 ASP C C 1
ATOM 3731 O O . ASP C 1 45 ? -20.814 -32.409 33.172 1.000 24.267 42 ASP C O 1
ATOM 3736 N N . VAL C 1 46 ? -22.346 -30.950 32.379 1.000 22.513 43 VAL C N 1
ATOM 3737 C CA . VAL C 1 46 ? -21.667 -30.850 31.044 1.000 23.948 43 VAL C CA 1
ATOM 3738 C C . VAL C 1 46 ? -20.451 -29.906 31.095 1.000 25.751 43 VAL C C 1
ATOM 3739 O O . VAL C 1 46 ? -19.719 -29.825 30.120 1.000 23.157 43 VAL C O 1
ATOM 3743 N N . ARG C 1 47 ? -20.201 -29.212 32.197 1.000 28.648 44 ARG C N 1
ATOM 3744 C CA . ARG C 1 47 ? -19.234 -28.078 32.207 1.000 33.428 44 ARG C CA 1
ATOM 3745 C C . ARG C 1 47 ? -17.805 -28.498 31.858 1.000 29.282 44 ARG C C 1
ATOM 3746 O O . ARG C 1 47 ? -17.097 -27.700 31.247 1.000 30.659 44 ARG C O 1
ATOM 3754 N N . PRO C 1 48 ? -17.301 -29.707 32.194 1.000 31.706 45 PRO C N 1
ATOM 3755 C CA . PRO C 1 48 ? -15.951 -30.113 31.795 1.000 29.418 45 PRO C CA 1
ATOM 3756 C C . PRO C 1 48 ? -15.662 -30.007 30.291 1.000 28.632 45 PRO C C 1
ATOM 3757 O O . PRO C 1 48 ? -14.527 -29.810 29.916 1.000 28.915 45 PRO C O 1
ATOM 3761 N N . LEU C 1 49 ? -16.649 -30.178 29.428 1.000 22.243 46 LEU C N 1
ATOM 3762 C CA . LEU C 1 49 ? -16.358 -30.261 27.973 1.000 18.948 46 LEU C CA 1
ATOM 3763 C C . LEU C 1 49 ? -15.872 -28.915 27.424 1.000 20.098 46 LEU C C 1
ATOM 3764 O O . LEU C 1 49 ? -15.098 -28.916 26.478 1.000 20.841 46 LEU C O 1
ATOM 3769 N N . ALA C 1 50 ? -16.332 -27.793 27.955 1.000 21.650 47 ALA C N 1
ATOM 3770 C CA . ALA C 1 50 ? -15.989 -26.478 27.373 1.000 21.458 47 ALA C CA 1
ATOM 3771 C C . ALA C 1 50 ? -14.488 -26.209 27.438 1.000 21.437 47 ALA C C 1
ATOM 3772 O O . ALA C 1 50 ? -13.980 -25.437 26.609 1.000 22.191 47 ALA C O 1
ATOM 3774 N N . ALA C 1 51 ? -13.788 -26.823 28.378 1.000 21.302 48 ALA C N 1
ATOM 3775 C CA . ALA C 1 51 ? -12.342 -26.567 28.589 1.000 20.501 48 ALA C CA 1
ATOM 3776 C C . ALA C 1 51 ? -11.514 -26.848 27.319 1.000 18.327 48 ALA C C 1
ATOM 3777 O O . ALA C 1 51 ? -10.420 -26.261 27.166 1.000 20.159 48 ALA C O 1
ATOM 3779 N N . ILE C 1 52 ? -11.945 -27.780 26.469 1.000 17.047 49 ILE C N 1
ATOM 3780 C CA . ILE C 1 52 ? -11.134 -28.198 25.296 1.000 15.456 49 ILE C CA 1
ATOM 3781 C C . ILE C 1 52 ? -11.375 -27.331 24.071 1.000 15.622 49 ILE C C 1
ATOM 3782 O O . ILE C 1 52 ? -10.682 -27.508 23.081 1.000 15.829 49 ILE C O 1
ATOM 3787 N N . VAL C 1 53 ? -12.366 -26.426 24.087 1.000 15.928 50 VAL C N 1
ATOM 3788 C CA . VAL C 1 53 ? -12.748 -25.728 22.840 1.000 15.877 50 VAL C CA 1
ATOM 3789 C C . VAL C 1 53 ? -11.561 -24.973 22.238 1.000 15.000 50 VAL C C 1
ATOM 3790 O O . VAL C 1 53 ? -11.339 -25.079 21.038 1.000 14.615 50 VAL C O 1
ATOM 3794 N N . PRO C 1 54 ? -10.724 -24.222 22.987 1.000 15.186 51 PRO C N 1
ATOM 3795 C CA . PRO C 1 54 ? -9.585 -23.574 22.340 1.000 16.445 51 PRO C CA 1
ATOM 3796 C C . PRO C 1 54 ? -8.587 -24.539 21.681 1.000 15.393 51 PRO C C 1
ATOM 3797 O O . PRO C 1 54 ? -8.016 -24.230 20.620 1.000 15.932 51 PRO C O 1
ATOM 3801 N N . THR C 1 55 ? -8.388 -25.710 22.309 1.000 15.675 52 THR C N 1
ATOM 3802 C CA . THR C 1 55 ? -7.474 -26.735 21.777 1.000 15.685 52 THR C CA 1
ATOM 3803 C C . THR C 1 55 ? -8.055 -27.310 20.483 1.000 13.466 52 THR C C 1
ATOM 3804 O O . THR C 1 55 ? -7.334 -27.492 19.493 1.000 14.400 52 THR C O 1
ATOM 3808 N N . VAL C 1 56 ? -9.371 -27.623 20.483 1.000 13.580 53 VAL C N 1
ATOM 3809 C CA . VAL C 1 56 ? -9.974 -28.127 19.243 1.000 13.814 53 VAL C CA 1
ATOM 3810 C C . VAL C 1 56 ? -9.889 -27.070 18.146 1.000 12.519 53 VAL C C 1
ATOM 3811 O O . VAL C 1 56 ? -9.667 -27.397 16.996 1.000 12.876 53 VAL C O 1
ATOM 3815 N N . ALA C 1 57 ? -10.069 -25.787 18.494 1.000 12.615 54 ALA C N 1
ATOM 3816 C CA . ALA C 1 57 ? -9.974 -24.714 17.495 1.000 12.305 54 ALA C CA 1
ATOM 3817 C C . ALA C 1 57 ? -8.562 -24.624 16.913 1.000 12.212 54 ALA C C 1
ATOM 3818 O O . ALA C 1 57 ? -8.418 -24.451 15.725 1.000 13.583 54 ALA C O 1
ATOM 3820 N N . ALA C 1 58 ? -7.567 -24.797 17.756 1.000 13.276 55 ALA C N 1
ATOM 3821 C CA . ALA C 1 58 ? -6.170 -24.789 17.284 1.000 13.976 55 ALA C CA 1
ATOM 3822 C C . ALA C 1 58 ? -5.901 -25.979 16.350 1.000 15.091 55 ALA C C 1
ATOM 3823 O O . ALA C 1 58 ? -5.235 -25.846 15.320 1.000 15.776 55 ALA C O 1
ATOM 3825 N N . LEU C 1 59 ? -6.461 -27.150 16.665 1.000 13.994 56 LEU C N 1
ATOM 3826 C CA . LEU C 1 59 ? -6.343 -28.315 15.774 1.000 14.460 56 LEU C CA 1
ATOM 3827 C C . LEU C 1 59 ? -7.036 -28.087 14.423 1.000 13.464 56 LEU C C 1
ATOM 3828 O O . LEU C 1 59 ? -6.516 -28.424 13.365 1.000 14.086 56 LEU C O 1
ATOM 3833 N N . LEU C 1 60 ? -8.231 -27.501 14.448 1.000 14.191 57 LEU C N 1
ATOM 3834 C CA . LEU C 1 60 ? -8.993 -27.182 13.223 1.000 15.335 57 LEU C CA 1
ATOM 3835 C C . LEU C 1 60 ? -8.159 -26.206 12.358 1.000 14.594 57 LEU C C 1
ATOM 3836 O O . LEU C 1 60 ? -8.050 -26.400 11.163 1.000 16.437 57 LEU C O 1
ATOM 3841 N N . GLN C 1 61 ? -7.596 -25.168 12.982 1.000 14.819 58 GLN C N 1
ATOM 3842 C CA . GLN C 1 61 ? -6.761 -24.197 12.231 1.000 17.095 58 GLN C CA 1
ATOM 3843 C C . GLN C 1 61 ? -5.535 -24.909 11.650 1.000 15.855 58 GLN C C 1
ATOM 3844 O O . GLN C 1 61 ? -5.214 -24.702 10.474 1.000 17.468 58 GLN C O 1
ATOM 3850 N N . LEU C 1 62 ? -4.893 -25.817 12.389 1.000 15.761 59 LEU C N 1
ATOM 3851 C CA . LEU C 1 62 ? -3.715 -26.567 11.871 1.000 17.194 59 LEU C CA 1
ATOM 3852 C C . LEU C 1 62 ? -4.100 -27.364 10.631 1.000 17.865 59 LEU C C 1
ATOM 3853 O O . LEU C 1 62 ? -3.405 -27.350 9.584 1.000 17.969 59 LEU C O 1
ATOM 3858 N N . ALA C 1 63 ? -5.226 -28.081 10.657 1.000 14.864 60 ALA C N 1
ATOM 3859 C CA . ALA C 1 63 ? -5.661 -28.874 9.513 1.000 16.202 60 ALA C CA 1
ATOM 3860 C C . ALA C 1 63 ? -5.990 -27.984 8.310 1.000 16.816 60 ALA C C 1
ATOM 3861 O O . ALA C 1 63 ? -5.607 -28.336 7.207 1.000 18.761 60 ALA C O 1
ATOM 3863 N N . ARG C 1 64 ? -6.682 -26.866 8.549 1.000 17.146 61 ARG C N 1
ATOM 3864 C CA . ARG C 1 64 ? -7.085 -25.932 7.474 1.000 17.183 61 ARG C CA 1
ATOM 3865 C C . ARG C 1 64 ? -5.824 -25.336 6.832 1.000 20.566 61 ARG C C 1
ATOM 3866 O O . ARG C 1 64 ? -5.748 -25.309 5.592 1.000 21.056 61 ARG C O 1
ATOM 3874 N N . GLU C 1 65 ? -4.845 -24.970 7.658 1.000 18.987 62 GLU C N 1
ATOM 3875 C CA . GLU C 1 65 ? -3.598 -24.351 7.138 1.000 22.309 62 GLU C CA 1
ATOM 3876 C C . GLU C 1 65 ? -2.770 -25.390 6.381 1.000 22.246 62 GLU C C 1
ATOM 3877 O O . GLU C 1 65 ? -2.108 -24.993 5.407 1.000 25.642 62 GLU C O 1
ATOM 3883 N N . ALA C 1 66 ? -2.853 -26.676 6.705 1.000 20.609 63 ALA C N 1
ATOM 3884 C CA . ALA C 1 66 ? -2.142 -27.771 6.000 1.000 20.119 63 ALA C CA 1
ATOM 3885 C C . ALA C 1 66 ? -2.882 -28.230 4.740 1.000 21.492 63 ALA C C 1
ATOM 3886 O O . ALA C 1 66 ? -2.326 -29.096 4.003 1.000 24.802 63 ALA C O 1
ATOM 3888 N N . GLY C 1 67 ? -4.096 -27.736 4.525 1.000 22.355 64 GLY C N 1
ATOM 3889 C CA . GLY C 1 67 ? -4.939 -28.079 3.368 1.000 23.490 64 GLY C CA 1
ATOM 3890 C C . GLY C 1 67 ? -5.492 -29.485 3.454 1.000 23.339 64 GLY C C 1
ATOM 3891 O O . GLY C 1 67 ? -5.848 -30.069 2.414 1.000 25.344 64 GLY C O 1
ATOM 3892 N N . MET C 1 68 ? -5.631 -30.008 4.667 1.000 23.544 65 MET C N 1
ATOM 3893 C CA . MET C 1 68 ? -6.182 -31.366 4.861 1.000 20.633 65 MET C CA 1
ATOM 3894 C C . MET C 1 68 ? -7.712 -31.300 4.809 1.000 18.808 65 MET C C 1
ATOM 3895 O O . MET C 1 68 ? -8.306 -30.328 5.227 1.000 20.168 65 MET C O 1
ATOM 3900 N N . LEU C 1 69 ? -8.322 -32.386 4.383 1.000 18.019 66 LEU C N 1
ATOM 3901 C CA . LEU C 1 69 ? -9.777 -32.580 4.503 1.000 17.522 66 LEU C CA 1
ATOM 3902 C C . LEU C 1 69 ? -10.186 -32.476 5.979 1.000 15.392 66 LEU C C 1
ATOM 3903 O O . LEU C 1 69 ? -9.529 -33.089 6.843 1.000 15.891 66 LEU C O 1
ATOM 3908 N N . VAL C 1 70 ? -11.246 -31.739 6.223 1.000 15.370 67 VAL C N 1
ATOM 3909 C CA . VAL C 1 70 ? -11.856 -31.604 7.561 1.000 15.418 67 VAL C CA 1
ATOM 3910 C C . VAL C 1 70 ? -13.270 -32.170 7.478 1.000 15.333 67 VAL C C 1
ATOM 3911 O O . VAL C 1 70 ? -14.069 -31.816 6.578 1.000 15.311 67 VAL C O 1
ATOM 3915 N N . VAL C 1 71 ? -13.580 -33.061 8.407 1.000 14.701 68 VAL C N 1
ATOM 3916 C CA . VAL C 1 71 ? -14.885 -33.727 8.561 1.000 14.375 68 VAL C CA 1
ATOM 3917 C C . VAL C 1 71 ? -15.418 -33.326 9.927 1.000 13.733 68 VAL C C 1
ATOM 3918 O O . VAL C 1 71 ? -14.686 -33.480 10.924 1.000 16.509 68 VAL C O 1
ATOM 3922 N N . HIS C 1 72 ? -16.633 -32.868 10.012 1.000 13.343 69 HIS C N 1
ATOM 3923 C CA . HIS C 1 72 ? -17.319 -32.597 11.285 1.000 13.290 69 HIS C CA 1
ATOM 3924 C C . HIS C 1 72 ? -18.486 -33.559 11.399 1.000 14.105 69 HIS C C 1
ATOM 3925 O O . HIS C 1 72 ? -19.161 -33.787 10.369 1.000 15.860 69 HIS C O 1
ATOM 3932 N N . THR C 1 73 ? -18.676 -34.144 12.545 1.000 14.178 70 THR C N 1
ATOM 3933 C CA . THR C 1 73 ? -19.894 -34.955 12.793 1.000 15.072 70 THR C CA 1
ATOM 3934 C C . THR C 1 73 ? -20.809 -34.263 13.785 1.000 15.612 70 THR C C 1
ATOM 3935 O O . THR C 1 73 ? -20.369 -33.522 14.696 1.000 17.996 70 THR C O 1
ATOM 3939 N N . ARG C 1 74 ? -22.107 -34.494 13.622 1.000 14.696 71 ARG C N 1
ATOM 3940 C CA . ARG C 1 74 ? -23.135 -34.043 14.570 1.000 15.263 71 ARG C CA 1
ATOM 3941 C C . ARG C 1 74 ? -24.022 -35.249 14.884 1.000 15.789 71 ARG C C 1
ATOM 3942 O O . ARG C 1 74 ? -24.505 -35.853 13.925 1.000 17.547 71 ARG C O 1
ATOM 3950 N N . GLU C 1 75 ? -24.207 -35.583 16.136 1.000 14.951 72 GLU C N 1
ATOM 3951 C CA . GLU C 1 75 ? -25.227 -36.589 16.522 1.000 15.252 72 GLU C CA 1
ATOM 3952 C C . GLU C 1 75 ? -26.583 -35.863 16.413 1.000 14.929 72 GLU C C 1
ATOM 3953 O O . GLU C 1 75 ? -26.793 -34.847 17.072 1.000 15.483 72 GLU C O 1
ATOM 3959 N N . SER C 1 76 ? -27.469 -36.445 15.617 1.000 15.665 73 SER C N 1
ATOM 3960 C CA . SER C 1 76 ? -28.718 -35.732 15.301 1.000 17.181 73 SER C CA 1
ATOM 3961 C C . SER C 1 76 ? -29.724 -36.701 14.704 1.000 17.622 73 SER C C 1
ATOM 3962 O O . SER C 1 76 ? -29.351 -37.741 14.134 1.000 20.341 73 SER C O 1
ATOM 3965 N N . HIS C 1 77 ? -30.989 -36.281 14.811 1.000 18.830 74 HIS C N 1
ATOM 3966 C CA . HIS C 1 77 ? -32.115 -37.033 14.215 1.000 19.339 74 HIS C CA 1
ATOM 3967 C C . HIS C 1 77 ? -32.952 -36.130 13.303 1.000 19.943 74 HIS C C 1
ATOM 3968 O O . HIS C 1 77 ? -33.059 -34.917 13.591 1.000 20.450 74 HIS C O 1
ATOM 3975 N N . LEU C 1 78 ? -33.511 -36.757 12.288 1.000 19.875 75 LEU C N 1
ATOM 3976 C CA . LEU C 1 78 ? -34.545 -36.086 11.441 1.000 21.815 75 LEU C CA 1
ATOM 3977 C C . LEU C 1 78 ? -35.663 -35.567 12.319 1.000 25.070 75 LEU C C 1
ATOM 3978 O O . LEU C 1 78 ? -35.987 -36.108 13.379 1.000 25.219 75 LEU C O 1
ATOM 3983 N N . PRO C 1 79 ? -36.281 -34.420 11.962 1.000 24.823 76 PRO C N 1
ATOM 3984 C CA . PRO C 1 79 ? -37.348 -33.853 12.786 1.000 26.182 76 PRO C CA 1
ATOM 3985 C C . PRO C 1 79 ? -38.540 -34.809 13.010 1.000 23.760 76 PRO C C 1
ATOM 3986 O O . PRO C 1 79 ? -39.124 -34.724 14.054 1.000 26.544 76 PRO C O 1
ATOM 3990 N N . ASP C 1 80 ? -38.769 -35.737 12.110 1.000 25.155 77 ASP C N 1
ATOM 3991 C CA . ASP C 1 80 ? -39.849 -36.754 12.297 1.000 26.247 77 ASP C CA 1
ATOM 3992 C C . ASP C 1 80 ? -39.355 -37.933 13.145 1.000 29.431 77 ASP C C 1
ATOM 3993 O O . ASP C 1 80 ? -40.137 -38.839 13.401 1.000 25.253 77 ASP C O 1
ATOM 3998 N N . LEU C 1 81 ? -38.077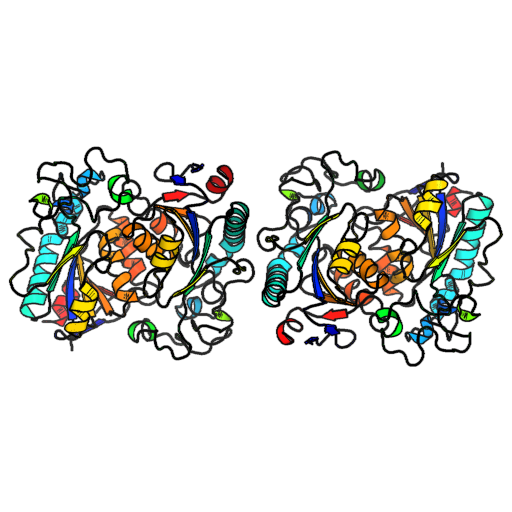 -37.948 13.549 1.000 24.254 78 LEU C N 1
ATOM 3999 C CA . LEU C 1 81 ? -37.425 -39.017 14.369 1.000 23.887 78 LEU C CA 1
ATOM 4000 C C . LEU C 1 81 ? -37.497 -40.366 13.673 1.000 23.342 78 LEU C C 1
ATOM 4001 O O . LEU C 1 81 ? -37.346 -41.387 14.357 1.000 23.730 78 LEU C O 1
ATOM 4006 N N . SER C 1 82 ? -37.597 -40.416 12.356 1.000 24.787 79 SER C N 1
ATOM 4007 C CA . SER C 1 82 ? -37.700 -41.698 11.611 1.000 26.703 79 SER C CA 1
ATOM 4008 C C . SER C 1 82 ? -36.370 -42.466 11.638 1.000 25.700 79 SER C C 1
ATOM 4009 O O . SER C 1 82 ? -36.371 -43.660 11.368 1.000 28.899 79 SER C O 1
ATOM 4012 N N . ASP C 1 83 ? -35.253 -41.800 11.978 1.000 23.660 80 ASP C N 1
ATOM 4013 C CA . ASP C 1 83 ? -33.928 -42.467 12.074 1.000 22.932 80 ASP C CA 1
ATOM 4014 C C . ASP C 1 83 ? -33.536 -42.590 13.546 1.000 22.892 80 ASP C C 1
ATOM 4015 O O . ASP C 1 83 ? -32.337 -42.822 13.841 1.000 24.052 80 ASP C O 1
ATOM 4020 N N . CYS C 1 84 ? -34.479 -42.433 14.472 1.000 21.719 81 CYS C N 1
ATOM 4021 C CA . CYS C 1 84 ? -34.222 -42.584 15.917 1.000 19.753 81 CYS C CA 1
ATOM 4022 C C . CYS C 1 84 ? -34.842 -43.893 16.347 1.000 22.102 81 CYS C C 1
ATOM 4023 O O . CYS C 1 84 ? -36.076 -44.000 16.388 1.000 24.067 81 CYS C O 1
ATOM 4026 N N . PRO C 1 85 ? -34.039 -44.949 16.587 1.000 21.639 82 PRO C N 1
ATOM 4027 C CA . PRO C 1 85 ? -34.637 -46.212 17.009 1.000 21.293 82 PRO C CA 1
ATOM 4028 C C . PRO C 1 85 ? -35.450 -46.045 18.279 1.000 20.181 82 PRO C C 1
ATOM 4029 O O . PRO C 1 85 ? -35.153 -45.288 19.171 1.000 19.985 82 PRO C O 1
ATOM 4033 N N . ARG C 1 86 ? -36.523 -46.840 18.383 1.000 20.758 83 ARG C N 1
ATOM 4034 C CA . ARG C 1 86 ? -37.371 -46.798 19.594 1.000 24.505 83 ARG C CA 1
ATOM 4035 C C . ARG C 1 86 ? -36.519 -47.095 20.832 1.000 18.089 83 ARG C C 1
ATOM 4036 O O . ARG C 1 86 ? -36.728 -46.490 21.870 1.000 20.393 83 ARG C O 1
ATOM 4044 N N . SER C 1 87 ? -35.563 -48.024 20.731 1.000 19.034 84 SER C N 1
ATOM 4045 C CA . SER C 1 87 ? -34.662 -48.365 21.856 1.000 21.130 84 SER C CA 1
ATOM 4046 C C . SER C 1 87 ? -33.974 -47.110 22.410 1.000 18.010 84 SER C C 1
ATOM 4047 O O . SER C 1 87 ? -33.943 -46.881 23.629 1.000 20.466 84 SER C O 1
ATOM 4050 N N . LYS C 1 88 ? -33.467 -46.286 21.490 1.000 19.193 85 LYS C N 1
ATOM 4051 C CA . LYS C 1 88 ? -32.729 -45.053 21.873 1.000 19.109 85 LYS C CA 1
ATOM 4052 C C . LYS C 1 88 ? -33.658 -44.040 22.534 1.000 19.357 85 LYS C C 1
ATOM 4053 O O . LYS C 1 88 ? -33.276 -43.449 23.547 1.000 20.352 85 LYS C O 1
ATOM 4059 N N . ARG C 1 89 ? -34.891 -43.930 22.023 1.000 23.060 86 ARG C N 1
ATOM 4060 C CA . ARG C 1 89 ? -35.843 -42.954 22.572 1.000 22.325 86 ARG C CA 1
ATOM 4061 C C . ARG C 1 89 ? -36.235 -43.341 23.989 1.000 22.960 86 ARG C C 1
ATOM 4062 O O . ARG C 1 89 ? -36.377 -42.447 24.821 1.000 25.018 86 ARG C O 1
ATOM 4070 N N . LEU C 1 90 ? -36.390 -44.649 24.266 1.000 20.301 87 LEU C N 1
ATOM 4071 C CA . LEU C 1 90 ? -36.925 -45.118 25.564 1.000 23.587 87 LEU C CA 1
ATOM 4072 C C . LEU C 1 90 ? -35.830 -45.388 26.593 1.000 22.556 87 LEU C C 1
ATOM 4073 O O . LEU C 1 90 ? -36.146 -45.577 27.776 1.000 24.457 87 LEU C O 1
ATOM 4078 N N . ARG C 1 91 ? -34.562 -45.406 26.190 1.000 20.572 88 ARG C N 1
ATOM 4079 C CA . ARG C 1 91 ? -33.476 -45.786 27.126 1.000 21.727 88 ARG C CA 1
ATOM 4080 C C . ARG C 1 91 ? -33.426 -44.834 28.310 1.000 21.609 88 ARG C C 1
ATOM 4081 O O . ARG C 1 91 ? -33.422 -43.608 28.104 1.000 24.974 88 ARG C O 1
ATOM 4089 N N . GLY C 1 92 ? -33.339 -45.354 29.539 1.000 21.995 89 GLY C N 1
ATOM 4090 C CA . GLY C 1 92 ? -33.065 -44.590 30.773 1.000 24.391 89 GLY C CA 1
ATOM 4091 C C . GLY C 1 92 ? -34.266 -43.772 31.262 1.000 23.525 89 GLY C C 1
ATOM 4092 O O . GLY C 1 92 ? -35.354 -44.002 30.753 1.000 27.924 89 GLY C O 1
ATOM 4093 N N . ASN C 1 93 ? -33.973 -42.778 32.091 1.000 27.226 90 ASN C N 1
ATOM 4094 C CA . ASN C 1 93 ? -34.925 -41.855 32.776 1.000 34.408 90 ASN C CA 1
ATOM 4095 C C . ASN C 1 93 ? -34.442 -40.405 32.581 1.000 35.186 90 ASN C C 1
ATOM 4096 O O . ASN C 1 93 ? -34.130 -39.699 33.548 1.000 39.746 90 ASN C O 1
ATOM 4101 N N . PRO C 1 94 ? -34.354 -39.898 31.322 1.000 36.594 91 PRO C N 1
ATOM 4102 C CA . PRO C 1 94 ? -33.847 -38.543 31.099 1.000 38.315 91 PRO C CA 1
ATOM 4103 C C . PRO C 1 94 ? -34.868 -37.490 31.576 1.000 42.540 91 PRO C C 1
ATOM 4104 O O . PRO C 1 94 ? -36.066 -37.799 31.635 1.000 34.980 91 PRO C O 1
ATOM 4108 N N . THR C 1 95 ? -34.408 -36.288 31.904 1.000 41.204 92 THR C N 1
ATOM 4109 C CA . THR C 1 95 ? -35.314 -35.175 32.331 1.000 43.506 92 THR C CA 1
ATOM 4110 C C . THR C 1 95 ? -36.306 -34.853 31.200 1.000 45.040 92 THR C C 1
ATOM 4111 O O . THR C 1 95 ? -37.512 -34.764 31.444 1.000 49.000 92 THR C O 1
ATOM 4115 N N . LEU C 1 96 ? -35.780 -34.696 29.988 1.000 39.374 93 LEU C N 1
ATOM 4116 C CA . LEU C 1 96 ? -36.495 -34.583 28.703 1.000 35.396 93 LEU C CA 1
ATOM 4117 C C . LEU C 1 96 ? -35.872 -35.663 27.834 1.000 32.084 93 LEU C C 1
ATOM 4118 O O . LEU C 1 96 ? -34.657 -35.847 27.983 1.000 34.154 93 LEU C O 1
ATOM 4123 N N . GLY C 1 97 ? -36.591 -36.197 26.858 1.000 26.470 94 GLY C N 1
ATOM 4124 C CA . GLY C 1 97 ? -36.060 -37.186 25.906 1.000 27.276 94 GLY C CA 1
ATOM 4125 C C . GLY C 1 97 ? -35.738 -36.577 24.556 1.000 23.898 94 GLY C C 1
ATOM 4126 O O . GLY C 1 97 ? -36.011 -35.389 24.294 1.000 24.989 94 GLY C O 1
ATOM 4127 N N . ILE C 1 98 ? -35.192 -37.387 23.684 1.000 22.956 95 ILE C N 1
ATOM 4128 C CA . ILE C 1 98 ? -34.908 -36.981 22.284 1.000 22.132 95 ILE C CA 1
ATOM 4129 C C . ILE C 1 98 ? -36.203 -36.444 21.664 1.000 25.327 95 ILE C C 1
ATOM 4130 O O . ILE C 1 98 ? -37.257 -37.104 21.765 1.000 23.676 95 ILE C O 1
ATOM 4135 N N . GLY C 1 99 ? -36.132 -35.271 21.043 1.000 23.879 96 GLY C N 1
ATOM 4136 C CA . GLY C 1 99 ? -37.299 -34.647 20.384 1.000 23.766 96 GLY C CA 1
ATOM 4137 C C . GLY C 1 99 ? -38.122 -33.784 21.321 1.000 25.521 96 GLY C C 1
ATOM 4138 O O . GLY C 1 99 ? -38.911 -32.991 20.774 1.000 28.056 96 GLY C O 1
ATOM 4139 N N . ASP C 1 100 ? -37.963 -33.877 22.632 1.000 25.969 97 ASP C N 1
ATOM 4140 C CA . ASP C 1 100 ? -38.696 -33.017 23.593 1.000 28.061 97 ASP C CA 1
ATOM 4141 C C . ASP C 1 100 ? -38.079 -31.619 23.572 1.000 30.314 97 ASP C C 1
ATOM 4142 O O . ASP C 1 100 ? -36.881 -31.476 23.258 1.000 29.698 97 ASP C O 1
ATOM 4147 N N . VAL C 1 101 ? -38.873 -30.604 23.899 1.000 28.926 98 VAL C N 1
ATOM 4148 C CA . VAL C 1 101 ? -38.422 -29.195 23.802 1.000 26.235 98 VAL C CA 1
ATOM 4149 C C . VAL C 1 101 ? -37.672 -28.830 25.074 1.000 28.244 98 VAL C C 1
ATOM 4150 O O . VAL C 1 101 ? -38.252 -28.835 26.172 1.000 30.338 98 VAL C O 1
ATOM 4154 N N . GLY C 1 102 ? -36.374 -28.538 24.956 1.000 25.999 99 GLY C N 1
ATOM 4155 C CA . GLY C 1 102 ? -35.634 -27.923 26.071 1.000 28.377 99 GLY C CA 1
ATOM 4156 C C . GLY C 1 102 ? -35.367 -26.453 25.792 1.000 26.443 99 GLY C C 1
ATOM 4157 O O . GLY C 1 102 ? -35.878 -25.920 24.821 1.000 29.875 99 GLY C O 1
ATOM 4158 N N . PRO C 1 103 ? -34.508 -25.806 26.595 1.000 29.219 100 PRO C N 1
ATOM 4159 C CA . PRO C 1 103 ? -34.230 -24.378 26.420 1.000 33.361 100 PRO C CA 1
ATOM 4160 C C . PRO C 1 103 ? -33.572 -24.013 25.081 1.000 34.953 100 PRO C C 1
ATOM 4161 O O . PRO C 1 103 ? -33.592 -22.859 24.731 1.000 35.894 100 PRO C O 1
ATOM 4165 N N . MET C 1 104 ? -32.978 -24.980 24.362 1.000 30.255 101 MET C N 1
ATOM 4166 C CA . MET C 1 104 ? -32.326 -24.733 23.048 1.000 25.860 101 MET C CA 1
ATOM 4167 C C . MET C 1 104 ? -33.102 -25.419 21.924 1.000 24.419 101 MET C C 1
ATOM 4168 O O . MET C 1 104 ? -32.590 -25.570 20.797 1.000 27.709 101 MET C O 1
ATOM 4173 N N . GLY C 1 105 ? -34.366 -25.773 22.162 1.000 25.511 102 GLY C N 1
ATOM 4174 C CA . GLY C 1 105 ? -35.171 -26.410 21.135 1.000 24.538 102 GLY C CA 1
ATOM 4175 C C . GLY C 1 105 ? -35.268 -27.903 21.370 1.000 22.746 102 GLY C C 1
ATOM 4176 O O . GLY C 1 105 ? -35.012 -28.371 22.490 1.000 25.551 102 GLY C O 1
ATOM 4177 N N . ARG C 1 106 ? -35.680 -28.601 20.348 1.000 22.092 103 ARG C N 1
ATOM 4178 C CA . ARG C 1 106 ? -35.937 -30.058 20.465 1.000 21.191 103 ARG C CA 1
ATOM 4179 C C . ARG C 1 106 ? -34.574 -30.752 20.629 1.000 21.801 103 ARG C C 1
ATOM 4180 O O . ARG C 1 106 ? -33.711 -30.609 19.745 1.000 24.112 103 ARG C O 1
ATOM 4188 N N . ILE C 1 107 ? -34.493 -31.575 21.662 1.000 21.141 104 ILE C N 1
ATOM 4189 C CA . ILE C 1 107 ? -33.231 -32.264 22.070 1.000 21.139 104 ILE C CA 1
ATOM 4190 C C . ILE C 1 107 ? -32.790 -33.210 20.959 1.000 20.235 104 ILE C C 1
ATOM 4191 O O . ILE C 1 107 ? -33.553 -34.074 20.522 1.000 18.268 104 ILE C O 1
ATOM 4196 N N . LEU C 1 108 ? -31.542 -33.045 20.463 1.000 19.692 105 LEU C N 1
ATOM 4197 C CA . LEU C 1 108 ? -30.883 -33.941 19.484 1.000 19.126 105 LEU C CA 1
ATOM 4198 C C . LEU C 1 108 ? -31.551 -33.969 18.118 1.000 16.940 105 LEU C C 1
ATOM 4199 O O . LEU C 1 108 ? -31.359 -34.901 17.354 1.000 18.396 105 LEU C O 1
ATOM 4204 N N . VAL C 1 109 ? -32.261 -32.873 17.755 1.000 18.497 106 VAL C N 1
ATOM 4205 C CA . VAL C 1 109 ? -32.930 -32.839 16.442 1.000 19.337 106 VAL C CA 1
ATOM 4206 C C . VAL C 1 109 ? -32.218 -31.889 15.469 1.000 17.536 106 VAL C C 1
ATOM 4207 O O . VAL C 1 109 ? -31.920 -30.759 15.861 1.000 20.041 106 VAL C O 1
ATOM 4211 N N . GLN C 1 110 ? -32.044 -32.350 14.257 1.000 19.309 107 GLN C N 1
ATOM 4212 C CA . GLN C 1 110 ? -31.495 -31.521 13.141 1.000 21.036 107 GLN C CA 1
ATOM 4213 C C . GLN C 1 110 ? -32.273 -30.205 13.019 1.000 25.118 107 GLN C C 1
ATOM 4214 O O . GLN C 1 110 ? -33.516 -30.220 13.101 1.000 25.738 107 GLN C O 1
ATOM 4220 N N . GLY C 1 111 ? -31.535 -29.116 12.827 1.000 26.130 108 GLY C N 1
ATOM 4221 C CA . GLY C 1 111 ? -32.097 -27.778 12.564 1.000 25.913 108 GLY C CA 1
ATOM 4222 C C . GLY C 1 111 ? -32.346 -26.991 13.831 1.000 26.052 108 GLY C C 1
ATOM 4223 O O . GLY C 1 111 ? -32.655 -25.766 13.712 1.000 30.922 108 GLY C O 1
ATOM 4224 N N . GLU C 1 112 ? -32.276 -27.587 15.020 1.000 22.001 109 GLU C N 1
ATOM 4225 C CA . GLU C 1 112 ? -32.569 -26.878 16.269 1.000 22.526 109 GLU C CA 1
ATOM 4226 C C . GLU C 1 112 ? -31.320 -26.158 16.749 1.000 24.130 109 GLU C C 1
ATOM 4227 O O . GLU C 1 112 ? -30.191 -26.640 16.551 1.000 21.908 109 GLU C O 1
ATOM 4233 N N . PRO C 1 113 ? -31.446 -25.008 17.437 1.000 24.852 110 PRO C N 1
ATOM 4234 C CA . PRO C 1 113 ? -30.273 -24.286 17.931 1.000 26.858 110 PRO C CA 1
ATOM 4235 C C . PRO C 1 113 ? -29.346 -25.153 18.798 1.000 24.746 110 PRO C C 1
ATOM 4236 O O . PRO C 1 113 ? -28.126 -25.105 18.631 1.000 23.082 110 PRO C O 1
ATOM 4240 N N . GLY C 1 114 ? -29.932 -25.974 19.667 1.000 21.640 111 GLY C N 1
ATOM 4241 C CA . GLY C 1 114 ? -29.130 -26.779 20.610 1.000 21.615 111 GLY C CA 1
ATOM 4242 C C . GLY C 1 114 ? -28.357 -27.860 19.891 1.000 21.477 111 GLY C C 1
ATOM 4243 O O . GLY C 1 114 ? -27.372 -28.332 20.454 1.000 21.805 111 GLY C O 1
ATOM 4244 N N . ASN C 1 115 ? -28.685 -28.187 18.651 1.000 18.358 112 ASN C N 1
ATOM 4245 C CA . ASN C 1 115 ? -28.047 -29.297 17.916 1.000 18.218 112 ASN C CA 1
ATOM 4246 C C . ASN C 1 115 ? -26.822 -28.792 17.163 1.000 18.789 112 ASN C C 1
ATOM 4247 O O . ASN C 1 115 ? -26.087 -29.631 16.606 1.000 19.244 112 ASN C O 1
ATOM 4252 N N . GLN C 1 116 ? -26.614 -27.477 17.123 1.000 17.043 113 GLN C N 1
ATOM 4253 C CA . GLN C 1 116 ? -25.575 -26.912 16.222 1.000 17.477 113 GLN C CA 1
ATOM 4254 C C . GLN C 1 116 ? -24.175 -27.040 16.862 1.000 14.006 113 GLN C C 1
ATOM 4255 O O . GLN C 1 116 ? -23.995 -27.006 18.066 1.000 15.154 113 GLN C O 1
ATOM 4261 N N . ILE C 1 117 ? -23.230 -27.158 15.964 1.000 14.631 114 ILE C N 1
ATOM 4262 C CA . ILE C 1 117 ? -21.780 -27.056 16.298 1.000 15.398 114 ILE C CA 1
ATOM 4263 C C . ILE C 1 117 ? -21.494 -25.657 16.878 1.000 16.087 114 ILE C C 1
ATOM 4264 O O . ILE C 1 117 ? -22.041 -24.646 16.390 1.000 17.028 114 ILE C O 1
ATOM 4269 N N . LEU C 1 118 ? -20.686 -25.580 17.907 1.000 15.780 115 LEU C N 1
ATOM 4270 C CA . LEU C 1 118 ? -20.280 -24.293 18.506 1.000 15.779 115 LEU C CA 1
ATOM 4271 C C . LEU C 1 118 ? -19.717 -23.380 17.420 1.000 16.458 115 LEU C C 1
ATOM 4272 O O . LEU C 1 118 ? -18.941 -23.792 16.572 1.000 15.392 115 LEU C O 1
ATOM 4277 N N . PRO C 1 119 ? -20.051 -22.073 17.437 1.000 15.637 116 PRO C N 1
ATOM 4278 C CA . PRO C 1 119 ? -19.490 -21.179 16.425 1.000 16.001 116 PRO C CA 1
ATOM 4279 C C . PRO C 1 119 ? -17.949 -21.127 16.379 1.000 15.268 116 PRO C C 1
ATOM 4280 O O . PRO C 1 119 ? -17.397 -20.971 15.305 1.000 16.165 116 PRO C O 1
ATOM 4284 N N . GLN C 1 120 ? -17.317 -21.295 17.523 1.000 14.617 117 GLN C N 1
ATOM 4285 C CA . GLN C 1 120 ? -15.827 -21.301 17.613 1.000 16.577 117 GLN C CA 1
ATOM 4286 C C . GLN C 1 120 ? -15.216 -22.458 16.799 1.000 17.441 117 GLN C C 1
ATOM 4287 O O . GLN C 1 120 ? -14.015 -22.402 16.467 1.000 17.345 117 GLN C O 1
ATOM 4293 N N . LEU C 1 121 ? -16.022 -23.469 16.427 1.000 15.689 118 LEU C N 1
ATOM 4294 C CA . LEU C 1 121 ? -15.569 -24.703 15.737 1.000 15.317 118 LEU C CA 1
ATOM 4295 C C . LEU C 1 121 ? -16.378 -24.941 14.474 1.000 15.965 118 LEU C C 1
ATOM 4296 O O . LEU C 1 121 ? -16.442 -26.081 14.009 1.000 16.089 118 LEU C O 1
ATOM 4301 N N . ALA C 1 122 ? -17.055 -23.903 13.959 1.000 16.805 119 ALA C N 1
ATOM 4302 C CA . ALA C 1 122 ? -18.075 -24.108 12.916 1.000 17.951 119 ALA C CA 1
ATOM 4303 C C . ALA C 1 122 ? -17.419 -24.587 11.636 1.000 16.980 119 ALA C C 1
ATOM 4304 O O . ALA C 1 122 ? -16.339 -24.135 11.239 1.000 16.904 119 ALA C O 1
ATOM 4306 N N . PRO C 1 123 ? -18.090 -25.465 10.875 1.000 16.293 120 PRO C N 1
ATOM 4307 C CA . PRO C 1 123 ? -17.657 -25.821 9.550 1.000 16.452 120 PRO C CA 1
ATOM 4308 C C . PRO C 1 123 ? -17.675 -24.602 8.627 1.000 17.895 120 PRO C C 1
ATOM 4309 O O . PRO C 1 123 ? -18.475 -23.713 8.807 1.000 19.619 120 PRO C O 1
ATOM 4313 N N . VAL C 1 124 ? -16.805 -24.660 7.654 1.000 16.362 121 VAL C N 1
ATOM 4314 C CA . VAL C 1 124 ? -16.775 -23.656 6.549 1.000 16.211 121 VAL C CA 1
ATOM 4315 C C . VAL C 1 124 ? -16.932 -24.423 5.243 1.000 20.032 121 VAL C C 1
ATOM 4316 O O . VAL C 1 124 ? -16.809 -25.684 5.193 1.000 18.837 121 VAL C O 1
ATOM 4320 N N . GLU C 1 125 ? -17.243 -23.700 4.179 1.000 20.504 122 GLU C N 1
ATOM 4321 C CA . GLU C 1 125 ? -17.412 -24.348 2.856 1.000 23.787 122 GLU C CA 1
ATOM 4322 C C . GLU C 1 125 ? -16.168 -25.138 2.473 1.000 19.407 122 GLU C C 1
ATOM 4323 O O . GLU C 1 125 ? -15.045 -24.739 2.747 1.000 23.984 122 GLU C O 1
ATOM 4329 N N . GLY C 1 126 ? -16.374 -26.318 1.894 1.000 21.328 123 GLY C N 1
ATOM 4330 C CA . GLY C 1 126 ? -15.301 -27.233 1.486 1.000 19.457 123 GLY C CA 1
ATOM 4331 C C . GLY C 1 126 ? -15.083 -28.353 2.507 1.000 21.609 123 GLY C C 1
ATOM 4332 O O . GLY C 1 126 ? -14.241 -29.214 2.214 1.000 24.022 123 GLY C O 1
ATOM 4333 N N . GLU C 1 127 ? -15.757 -28.285 3.645 1.000 18.118 124 GLU C N 1
ATOM 4334 C CA . GLU C 1 127 ? -15.581 -29.316 4.702 1.000 18.811 124 GLU C CA 1
ATOM 4335 C C . GLU C 1 127 ? -16.768 -30.257 4.659 1.000 18.867 124 GLU C C 1
ATOM 4336 O O . GLU C 1 127 ? -17.867 -29.837 4.222 1.000 21.403 124 GLU C O 1
ATOM 4342 N N . LEU C 1 128 ? -16.560 -31.502 5.067 1.000 17.809 125 LEU C N 1
ATOM 4343 C CA . LEU C 1 128 ? -17.687 -32.464 5.103 1.000 20.006 125 LEU C CA 1
ATOM 4344 C C . LEU C 1 128 ? -18.383 -32.323 6.445 1.000 19.932 125 LEU C C 1
ATOM 4345 O O . LEU C 1 128 ? -17.700 -32.195 7.465 1.000 19.327 125 LEU C O 1
ATOM 4350 N N . VAL C 1 129 ? -19.699 -32.338 6.449 1.000 17.658 126 VAL C N 1
ATOM 4351 C CA . VAL C 1 129 ? -20.508 -32.287 7.678 1.000 17.342 126 VAL C CA 1
ATOM 4352 C C . VAL C 1 129 ? -21.432 -33.490 7.651 1.000 18.338 126 VAL C C 1
ATOM 4353 O O . VAL C 1 129 ? -22.226 -33.610 6.715 1.000 20.511 126 VAL C O 1
ATOM 4357 N N . ILE C 1 130 ? -21.242 -34.397 8.596 1.000 17.917 127 ILE C N 1
ATOM 4358 C CA . ILE C 1 130 ? -21.938 -35.719 8.648 1.000 18.826 127 ILE C CA 1
ATOM 4359 C C . ILE C 1 130 ? -22.940 -35.624 9.785 1.000 18.157 127 ILE C C 1
ATOM 4360 O O . ILE C 1 130 ? -22.521 -35.470 10.940 1.000 19.747 127 ILE C O 1
ATOM 4365 N N . ASP C 1 131 ? -24.238 -35.755 9.532 1.000 18.122 128 ASP C N 1
ATOM 4366 C CA . ASP C 1 131 ? -25.231 -35.976 10.600 1.000 17.196 128 ASP C CA 1
ATOM 4367 C C . ASP C 1 131 ? -25.351 -37.484 10.800 1.000 18.984 128 ASP C C 1
ATOM 4368 O O . ASP C 1 131 ? -25.439 -38.242 9.823 1.000 21.485 128 ASP C O 1
ATOM 4373 N N . LYS C 1 132 ? -25.244 -37.904 12.041 1.000 17.136 129 LYS C N 1
ATOM 4374 C CA . LYS C 1 132 ? -25.244 -39.343 12.340 1.000 18.254 129 LYS C CA 1
ATOM 4375 C C . LYS C 1 132 ? -26.256 -39.647 13.419 1.000 16.510 129 LYS C C 1
ATOM 4376 O O . LYS C 1 132 ? -26.393 -38.946 14.412 1.000 17.973 129 LYS C O 1
ATOM 4382 N N . PRO C 1 133 ? -27.015 -40.753 13.209 1.000 16.978 130 PRO C N 1
ATOM 4383 C CA . PRO C 1 133 ? -28.053 -41.110 14.179 1.000 17.951 130 PRO C CA 1
ATOM 4384 C C . PRO C 1 133 ? -27.579 -42.002 15.332 1.000 18.353 130 PRO C C 1
ATOM 4385 O O . PRO C 1 133 ? -28.348 -42.270 16.261 1.000 21.245 130 PRO C O 1
ATOM 4389 N N . GLY C 1 134 ? -26.331 -42.424 15.252 1.000 16.851 131 GLY C N 1
ATOM 4390 C CA . GLY C 1 134 ? -25.714 -43.236 16.297 1.000 15.339 131 GLY C CA 1
ATOM 4391 C C . GLY C 1 134 ? -24.505 -42.538 16.874 1.000 16.042 131 GLY C C 1
ATOM 4392 O O . GLY C 1 134 ? -24.216 -41.371 16.526 1.000 16.921 131 GLY C O 1
ATOM 4393 N N . LYS C 1 135 ? -23.782 -43.256 17.716 1.000 14.965 132 LYS C N 1
ATOM 4394 C CA . LYS C 1 135 ? -22.569 -42.720 18.325 1.000 14.043 132 LYS C CA 1
ATOM 4395 C C . LYS C 1 135 ? -21.424 -42.852 17.327 1.000 14.304 132 LYS C C 1
ATOM 4396 O O . LYS C 1 135 ? -20.514 -42.001 17.340 1.000 16.128 132 LYS C O 1
ATOM 4402 N N . GLY C 1 136 ? -21.364 -43.916 16.554 1.000 14.895 133 GLY C N 1
ATOM 4403 C CA . GLY C 1 136 ? -20.295 -44.147 15.579 1.000 15.949 133 GLY C CA 1
ATOM 4404 C C . GLY C 1 136 ? -20.459 -43.309 14.336 1.000 16.332 133 GLY C C 1
ATOM 4405 O O . GLY C 1 136 ? -21.522 -43.379 13.685 1.000 17.460 133 GLY C O 1
ATOM 4406 N N . ALA C 1 137 ? -19.390 -42.639 13.905 1.000 15.868 134 ALA C N 1
ATOM 4407 C CA . ALA C 1 137 ? -19.437 -41.787 12.694 1.000 16.754 134 ALA C CA 1
ATOM 4408 C C . ALA C 1 137 ? -19.665 -42.603 11.412 1.000 17.636 134 ALA C C 1
ATOM 4409 O O . ALA C 1 137 ? -20.029 -41.972 10.419 1.000 19.558 134 ALA C O 1
ATOM 4411 N N . PHE C 1 138 ? -19.455 -43.917 11.401 1.000 16.839 135 PHE C N 1
ATOM 4412 C CA . PHE C 1 138 ? -19.550 -44.722 10.156 1.000 18.115 135 PHE C CA 1
ATOM 4413 C C . PHE C 1 138 ? -20.941 -45.316 9.987 1.000 20.286 135 PHE C C 1
ATOM 4414 O O . PHE C 1 138 ? -21.303 -45.610 8.839 1.000 23.665 135 PHE C O 1
ATOM 4422 N N . TYR C 1 139 ? -21.722 -45.450 11.037 1.000 18.100 136 TYR C N 1
ATOM 4423 C CA . TYR C 1 139 ? -23.032 -46.125 10.950 1.000 17.696 136 TYR C CA 1
ATOM 4424 C C . TYR C 1 139 ? -24.058 -45.205 10.322 1.000 19.239 136 TYR C C 1
ATOM 4425 O O . TYR C 1 139 ? -24.331 -44.123 10.833 1.000 18.684 136 TYR C O 1
ATOM 4434 N N . ALA C 1 140 ? -24.682 -45.692 9.231 1.000 20.103 137 ALA C N 1
ATOM 4435 C CA . ALA C 1 140 ? -25.811 -45.002 8.581 1.000 19.278 137 ALA C CA 1
ATOM 4436 C C . ALA C 1 140 ? -25.375 -43.628 8.051 1.000 18.970 137 ALA C C 1
ATOM 4437 O O . ALA C 1 140 ? -26.205 -42.740 7.929 1.000 23.401 137 ALA C O 1
ATOM 4439 N N . THR C 1 141 ? -24.101 -43.527 7.721 1.000 18.066 138 THR C N 1
ATOM 4440 C CA . THR C 1 141 ? -23.533 -42.303 7.107 1.000 19.361 138 THR C CA 1
ATOM 4441 C C . THR C 1 141 ? -22.822 -42.733 5.826 1.000 18.857 138 THR C C 1
ATOM 4442 O O . THR C 1 141 ? -22.490 -43.913 5.616 1.000 22.258 138 THR C O 1
ATOM 4446 N N . ASP C 1 142 ? -22.460 -41.737 5.035 1.000 23.290 139 ASP C N 1
ATOM 4447 C CA . ASP C 1 142 ? -21.633 -42.058 3.840 1.000 27.960 139 ASP C CA 1
ATOM 4448 C C . ASP C 1 142 ? -20.168 -41.762 4.140 1.000 28.057 139 ASP C C 1
ATOM 4449 O O . ASP C 1 142 ? -19.399 -41.641 3.205 1.000 26.992 139 ASP C O 1
ATOM 4454 N N . LEU C 1 143 ? -19.749 -41.738 5.405 1.000 23.507 140 LEU C N 1
ATOM 4455 C CA . LEU C 1 143 ? -18.382 -41.288 5.719 1.000 21.529 140 LEU C CA 1
ATOM 4456 C C . LEU C 1 143 ? -17.346 -42.188 5.053 1.000 19.802 140 LEU C C 1
ATOM 4457 O O . LEU C 1 143 ? -16.398 -41.688 4.500 1.000 19.605 140 LEU C O 1
ATOM 4462 N N . HIS C 1 144 ? -17.423 -43.502 5.158 1.000 18.347 141 HIS C N 1
ATOM 4463 C CA . HIS C 1 144 ? -16.404 -44.400 4.598 1.000 18.266 141 HIS C CA 1
ATOM 4464 C C . HIS C 1 144 ? -16.289 -44.149 3.083 1.000 20.032 141 HIS C C 1
ATOM 4465 O O . HIS C 1 144 ? -15.145 -44.017 2.617 1.000 21.126 141 HIS C O 1
ATOM 4472 N N . ALA C 1 145 ? -17.413 -44.082 2.403 1.000 20.378 142 ALA C N 1
ATOM 4473 C CA . ALA C 1 145 ? -17.432 -43.865 0.931 1.000 23.613 142 ALA C CA 1
ATOM 4474 C C . ALA C 1 145 ? -16.796 -42.509 0.607 1.000 24.739 142 ALA C C 1
ATOM 4475 O O . ALA C 1 145 ? -15.979 -42.424 -0.349 1.000 25.057 142 ALA C O 1
ATOM 4477 N N . GLN C 1 146 ? -17.124 -41.473 1.376 1.000 23.526 143 GLN C N 1
ATOM 4478 C CA . GLN C 1 146 ? -16.600 -40.105 1.146 1.000 24.497 143 GLN C CA 1
ATOM 4479 C C . GLN C 1 146 ? -15.095 -40.080 1.387 1.000 24.805 143 GLN C C 1
ATOM 4480 O O . GLN C 1 146 ? -14.375 -39.454 0.601 1.000 23.820 143 GLN C O 1
ATOM 4486 N N . LEU C 1 147 ? -14.594 -40.772 2.409 1.000 21.481 144 LEU C N 1
ATOM 4487 C CA . LEU C 1 147 ? -13.141 -40.813 2.669 1.000 19.957 144 LEU C CA 1
ATOM 4488 C C . LEU C 1 147 ? -12.436 -41.636 1.589 1.000 22.503 144 LEU C C 1
ATOM 4489 O O . LEU C 1 147 ? -11.306 -41.259 1.185 1.000 22.514 144 LEU C O 1
ATOM 4494 N N . GLN C 1 148 ? -13.031 -42.742 1.141 1.000 22.803 145 GLN C N 1
ATOM 4495 C CA . GLN C 1 148 ? -12.399 -43.573 0.069 1.000 25.094 145 GLN C CA 1
ATOM 4496 C C . GLN C 1 148 ? -12.352 -42.804 -1.248 1.000 25.275 145 GLN C C 1
ATOM 4497 O O . GLN C 1 148 ? -11.312 -42.903 -1.900 1.000 27.838 145 GLN C O 1
ATOM 4503 N N . GLU C 1 149 ? -13.354 -42.005 -1.558 1.000 26.504 146 GLU C N 1
ATOM 4504 C CA . GLU C 1 149 ? -13.393 -41.173 -2.809 1.000 28.733 146 GLU C CA 1
ATOM 4505 C C . GLU C 1 149 ? -12.181 -40.227 -2.770 1.000 32.673 146 GLU C C 1
ATOM 4506 O O . GLU C 1 149 ? -11.600 -39.935 -3.828 1.000 31.088 146 GLU C O 1
ATOM 4512 N N . ARG C 1 150 ? -11.791 -39.739 -1.585 1.000 26.524 147 ARG C N 1
ATOM 4513 C CA . ARG C 1 150 ? -10.692 -38.750 -1.416 1.000 26.991 147 ARG C CA 1
ATOM 4514 C C . ARG C 1 150 ? -9.364 -39.450 -1.118 1.000 23.973 147 ARG C C 1
ATOM 4515 O O . ARG C 1 150 ? -8.396 -38.759 -0.842 1.000 26.142 147 ARG C O 1
ATOM 4523 N N . ARG C 1 151 ? -9.304 -40.771 -1.160 1.000 25.152 148 ARG C N 1
ATOM 4524 C CA . ARG C 1 151 ? -8.075 -41.572 -0.976 1.000 24.625 148 ARG C CA 1
ATOM 4525 C C . ARG C 1 151 ? -7.467 -41.304 0.406 1.000 24.339 148 ARG C C 1
ATOM 4526 O O . ARG C 1 151 ? -6.257 -41.283 0.548 1.000 26.487 148 ARG C O 1
ATOM 4534 N N . ILE C 1 152 ? -8.334 -41.175 1.420 1.000 19.827 149 ILE C N 1
ATOM 4535 C CA . ILE C 1 152 ? -7.826 -40.915 2.799 1.000 19.794 149 ILE C CA 1
ATOM 4536 C C . ILE C 1 152 ? -7.437 -42.232 3.464 1.000 18.462 149 ILE C C 1
ATOM 4537 O O . ILE C 1 152 ? -8.265 -43.178 3.421 1.000 20.321 149 ILE C O 1
ATOM 4542 N N . THR C 1 153 ? -6.275 -42.291 4.091 1.000 18.728 150 THR C N 1
ATOM 4543 C CA . THR C 1 153 ? -5.786 -43.485 4.801 1.000 18.530 150 THR C CA 1
ATOM 4544 C C . THR C 1 153 ? -5.588 -43.218 6.300 1.000 17.870 150 THR C C 1
ATOM 4545 O O . THR C 1 153 ? -5.459 -44.168 7.058 1.000 17.846 150 THR C O 1
ATOM 4549 N N . HIS C 1 154 ? -5.428 -41.954 6.706 1.000 15.392 151 HIS C N 1
ATOM 4550 C CA . HIS C 1 154 ? -5.023 -41.553 8.071 1.000 15.982 151 HIS C CA 1
ATOM 4551 C C . HIS C 1 154 ? -6.043 -40.559 8.588 1.000 13.767 151 HIS C C 1
ATOM 4552 O O . HIS C 1 154 ? -6.498 -39.714 7.825 1.000 15.332 151 HIS C O 1
ATOM 4559 N N . LEU C 1 155 ? -6.425 -40.690 9.875 1.000 13.614 152 LEU C N 1
ATOM 4560 C CA . LEU C 1 155 ? -7.389 -39.779 10.532 1.000 13.063 152 LEU C CA 1
ATOM 4561 C C . LEU C 1 155 ? -6.785 -39.224 11.800 1.000 12.964 152 LEU C C 1
ATOM 4562 O O . LEU C 1 155 ? -6.254 -39.975 12.601 1.000 14.525 152 LEU C O 1
ATOM 4567 N N . LEU C 1 156 ? -6.888 -37.908 11.949 1.000 12.969 153 LEU C N 1
ATOM 4568 C CA . LEU C 1 156 ? -6.641 -37.215 13.218 1.000 13.144 153 LEU C CA 1
ATOM 4569 C C . LEU C 1 156 ? -8.011 -37.035 13.849 1.000 12.985 153 LEU C C 1
ATOM 4570 O O . LEU C 1 156 ? -8.928 -36.605 13.152 1.000 13.035 153 LEU C O 1
ATOM 4575 N N . VAL C 1 157 ? -8.160 -37.376 15.114 1.000 13.028 154 VAL C N 1
ATOM 4576 C CA . VAL C 1 157 ? -9.499 -37.510 15.744 1.000 12.550 154 VAL C CA 1
ATOM 4577 C C . VAL C 1 157 ? -9.572 -36.635 16.973 1.000 13.061 154 VAL C C 1
ATOM 4578 O O . VAL C 1 157 ? -8.661 -36.627 17.831 1.000 13.443 154 VAL C O 1
ATOM 4582 N N . ALA C 1 158 ? -10.674 -35.902 17.116 1.000 11.759 155 ALA C N 1
ATOM 4583 C CA . ALA C 1 158 ? -10.928 -35.040 18.279 1.000 11.941 155 ALA C CA 1
ATOM 4584 C C . ALA C 1 158 ? -12.431 -34.997 18.512 1.000 12.944 155 ALA C C 1
ATOM 4585 O O . ALA C 1 158 ? -13.174 -35.306 17.602 1.000 13.393 155 ALA C O 1
ATOM 4587 N N . GLY C 1 159 ? -12.820 -34.600 19.711 1.000 13.477 156 GLY C N 1
ATOM 4588 C CA . GLY C 1 159 ? -14.225 -34.257 19.979 1.000 13.975 156 GLY C CA 1
ATOM 4589 C C . GLY C 1 159 ? -14.729 -34.838 21.249 1.000 12.446 156 GLY C C 1
ATOM 4590 O O . GLY C 1 159 ? -13.970 -35.123 22.172 1.000 12.543 156 GLY C O 1
ATOM 4591 N N . VAL C 1 160 ? -16.046 -34.987 21.339 1.000 11.802 157 VAL C N 1
ATOM 4592 C CA . VAL C 1 160 ? -16.694 -35.413 22.606 1.000 12.221 157 VAL C CA 1
ATOM 4593 C C . VAL C 1 160 ? -17.762 -36.458 22.291 1.000 11.990 157 VAL C C 1
ATOM 4594 O O . VAL C 1 160 ? -18.316 -36.470 21.205 1.000 13.018 157 VAL C O 1
ATOM 4598 N N . THR C 1 161 ? -18.098 -37.292 23.258 1.000 11.584 158 THR C N 1
ATOM 4599 C CA . THR C 1 161 ? -17.326 -37.533 24.458 1.000 11.717 158 THR C CA 1
ATOM 4600 C C . THR C 1 161 ? -16.355 -38.689 24.180 1.000 11.649 158 THR C C 1
ATOM 4601 O O . THR C 1 161 ? -16.613 -39.595 23.320 1.000 11.741 158 THR C O 1
ATOM 4605 N N . THR C 1 162 ? -15.250 -38.682 24.922 1.000 12.374 159 THR C N 1
ATOM 4606 C CA . THR C 1 162 ? -14.119 -39.576 24.670 1.000 11.426 159 THR C CA 1
ATOM 4607 C C . THR C 1 162 ? -14.589 -41.014 24.625 1.000 12.005 159 THR C C 1
ATOM 4608 O O . THR C 1 162 ? -14.206 -41.759 23.698 1.000 11.667 159 THR C O 1
ATOM 4612 N N . GLU C 1 163 ? -15.388 -41.462 25.572 1.000 11.712 160 GLU C N 1
ATOM 4613 C CA . GLU C 1 163 ? -15.703 -42.901 25.721 1.000 12.460 160 GLU C CA 1
ATOM 4614 C C . GLU C 1 163 ? -16.930 -43.281 24.925 1.000 13.092 160 GLU C C 1
ATOM 4615 O O . GLU C 1 163 ? -17.217 -44.467 24.890 1.000 13.723 160 GLU C O 1
ATOM 4621 N N . VAL C 1 164 ? -17.662 -42.342 24.338 1.000 12.619 161 VAL C N 1
ATOM 4622 C CA . VAL C 1 164 ? -18.896 -42.675 23.584 1.000 11.693 161 VAL C CA 1
ATOM 4623 C C . VAL C 1 164 ? -18.584 -42.436 22.106 1.000 11.784 161 VAL C C 1
ATOM 4624 O O . VAL C 1 164 ? -18.009 -43.344 21.455 1.000 13.543 161 VAL C O 1
ATOM 4628 N N . SER C 1 165 ? -18.847 -41.279 21.533 1.000 12.104 162 SER C N 1
ATOM 4629 C CA . SER C 1 165 ? -18.729 -41.123 20.070 1.000 12.470 162 SER C CA 1
ATOM 4630 C C . SER C 1 165 ? -17.280 -41.172 19.649 1.000 12.360 162 SER C C 1
ATOM 4631 O O . SER C 1 165 ? -16.993 -41.693 18.551 1.000 13.157 162 SER C O 1
ATOM 4634 N N . VAL C 1 166 ? -16.333 -40.640 20.399 1.000 11.147 163 VAL C N 1
ATOM 4635 C CA . VAL C 1 166 ? -14.904 -40.646 19.947 1.000 11.444 163 VAL C CA 1
ATOM 4636 C C . VAL C 1 166 ? -14.429 -42.104 19.878 1.000 12.390 163 VAL C C 1
ATOM 4637 O O . VAL C 1 166 ? -13.932 -42.557 18.826 1.000 13.154 163 VAL C O 1
ATOM 4641 N N . GLN C 1 167 ? -14.535 -42.834 20.965 1.000 11.471 164 GLN C N 1
ATOM 4642 C CA . GLN C 1 167 ? -14.065 -44.242 20.990 1.000 14.103 164 GLN C CA 1
ATOM 4643 C C . GLN C 1 167 ? -14.814 -45.067 19.945 1.000 12.644 164 GLN C C 1
ATOM 4644 O O . GLN C 1 167 ? -14.191 -45.928 19.301 1.000 12.919 164 GLN C O 1
ATOM 4650 N N . THR C 1 168 ? -16.108 -44.899 19.811 1.000 11.791 165 THR C N 1
ATOM 4651 C CA . THR C 1 168 ? -16.896 -45.750 18.877 1.000 11.396 165 THR C CA 1
ATOM 4652 C C . THR C 1 168 ? -16.399 -45.478 17.465 1.000 14.186 165 THR C C 1
ATOM 4653 O O . THR C 1 168 ? -16.142 -46.419 16.706 1.000 13.483 165 THR C O 1
ATOM 4657 N N . SER C 1 169 ? -16.215 -44.208 17.110 1.000 11.614 166 SER C N 1
ATOM 4658 C CA . SER C 1 169 ? -15.791 -43.795 15.764 1.000 13.116 166 SER C CA 1
ATOM 4659 C C . SER C 1 169 ? -14.379 -44.294 15.517 1.000 12.886 166 SER C C 1
ATOM 4660 O O . SER C 1 169 ? -14.067 -44.778 14.389 1.000 13.351 166 SER C O 1
ATOM 4663 N N . MET C 1 170 ? -13.479 -44.223 16.475 1.000 12.134 167 MET C N 1
ATOM 4664 C CA . MET C 1 170 ? -12.080 -44.684 16.287 1.000 13.242 167 MET C CA 1
ATOM 4665 C C . MET C 1 170 ? -12.024 -46.204 16.152 1.000 13.326 167 MET C C 1
ATOM 4666 O O . MET C 1 170 ? -11.273 -46.717 15.309 1.000 13.957 167 MET C O 1
ATOM 4671 N N . ARG C 1 171 ? -12.812 -46.935 16.926 1.000 12.285 168 ARG C N 1
ATOM 4672 C CA . ARG C 1 171 ? -12.859 -48.412 16.774 1.000 12.810 168 ARG C CA 1
ATOM 4673 C C . ARG C 1 171 ? -13.430 -48.764 15.409 1.000 12.623 168 ARG C C 1
ATOM 4674 O O . ARG C 1 171 ? -12.846 -49.700 14.770 1.000 14.022 168 ARG C O 1
ATOM 4682 N N . GLU C 1 172 ? -14.440 -48.094 14.947 1.000 12.503 169 GLU C N 1
ATOM 4683 C CA . GLU C 1 172 ? -15.000 -48.325 13.598 1.000 11.814 169 GLU C CA 1
ATOM 4684 C C . GLU C 1 172 ? -13.914 -48.033 12.542 1.000 13.207 169 GLU C C 1
ATOM 4685 O O . GLU C 1 172 ? -13.721 -48.808 11.569 1.000 14.577 169 GLU C O 1
ATOM 4691 N N . ALA C 1 173 ? -13.235 -46.919 12.665 1.000 12.661 170 ALA C N 1
ATOM 4692 C CA . ALA C 1 173 ? -12.218 -46.520 11.661 1.000 13.722 170 ALA C CA 1
ATOM 4693 C C . ALA C 1 173 ? -11.100 -47.532 11.642 1.000 13.339 170 ALA C C 1
ATOM 4694 O O . ALA C 1 173 ? -10.602 -47.900 10.536 1.000 14.443 170 ALA C O 1
ATOM 4696 N N . ASN C 1 174 ? -10.630 -47.968 12.778 1.000 13.553 171 ASN C N 1
ATOM 4697 C CA . ASN C 1 174 ? -9.558 -48.971 12.888 1.000 12.587 171 ASN C CA 1
ATOM 4698 C C . ASN C 1 174 ? -9.973 -50.251 12.168 1.000 14.602 171 ASN C C 1
ATOM 4699 O O . ASN C 1 174 ? -9.148 -50.823 11.409 1.000 15.907 171 ASN C O 1
ATOM 4704 N N . ASP C 1 175 ? -11.189 -50.707 12.347 1.000 14.646 172 ASP C N 1
ATOM 4705 C CA . ASP C 1 175 ? -11.673 -51.943 11.676 1.000 16.000 172 ASP C CA 1
ATOM 4706 C C . ASP C 1 175 ? -11.619 -51.758 10.161 1.000 15.651 172 ASP C C 1
ATOM 4707 O O . ASP C 1 175 ? -11.287 -52.730 9.456 1.000 18.250 172 ASP C O 1
ATOM 4712 N N . ARG C 1 176 ? -11.902 -50.552 9.665 1.000 15.180 173 ARG C N 1
ATOM 4713 C CA . ARG C 1 176 ? -11.941 -50.230 8.206 1.000 15.547 173 ARG C CA 1
ATOM 4714 C C . ARG C 1 176 ? -10.543 -49.912 7.671 1.000 16.926 173 ARG C C 1
ATOM 4715 O O . ARG C 1 176 ? -10.478 -49.634 6.438 1.000 19.340 173 ARG C O 1
ATOM 4723 N N . GLY C 1 177 ? -9.484 -50.045 8.420 1.000 15.554 174 GLY C N 1
ATOM 4724 C CA . GLY C 1 177 ? -8.101 -49.992 7.934 1.000 16.048 174 GLY C CA 1
ATOM 4725 C C . GLY C 1 177 ? -7.479 -48.607 8.014 1.000 16.481 174 GLY C C 1
ATOM 4726 O O . GLY C 1 177 ? -6.363 -48.441 7.493 1.000 18.467 174 GLY C O 1
ATOM 4727 N N . TYR C 1 178 ? -8.139 -47.634 8.649 1.000 16.671 175 TYR C N 1
ATOM 4728 C CA . TYR C 1 178 ? -7.556 -46.299 8.849 1.000 14.798 175 TYR C CA 1
ATOM 4729 C C . TYR C 1 178 ? -6.508 -46.331 9.950 1.000 16.010 175 TYR C C 1
ATOM 4730 O O . TYR C 1 178 ? -6.603 -47.066 10.937 1.000 17.587 175 TYR C O 1
ATOM 4739 N N . GLU C 1 179 ? -5.495 -45.482 9.826 1.000 15.279 176 GLU C N 1
ATOM 4740 C CA . GLU C 1 179 ? -4.479 -45.264 10.853 1.000 14.300 176 GLU C CA 1
ATOM 4741 C C . GLU C 1 179 ? -4.854 -44.003 11.618 1.000 16.390 176 GLU C C 1
ATOM 4742 O O . GLU C 1 179 ? -4.805 -42.895 11.026 1.000 15.745 176 GLU C O 1
ATOM 4748 N N . CYS C 1 180 ? -5.291 -44.157 12.866 1.000 14.794 177 CYS C N 1
ATOM 4749 C CA . CYS C 1 180 ? -5.916 -43.036 13.604 1.000 15.498 177 CYS C CA 1
ATOM 4750 C C . CYS C 1 180 ? -5.062 -42.548 14.744 1.000 13.862 177 CYS C C 1
ATOM 4751 O O . CYS C 1 180 ? -4.579 -43.354 15.584 1.000 14.837 177 CYS C O 1
ATOM 4754 N N . LEU C 1 181 ? -4.936 -41.227 14.847 1.000 12.351 178 LEU C N 1
ATOM 4755 C CA . LEU C 1 181 ? -4.279 -40.532 15.951 1.000 13.196 178 LEU C CA 1
ATOM 4756 C C . LEU C 1 181 ? -5.304 -39.684 16.683 1.000 13.526 178 LEU C C 1
ATOM 4757 O O . LEU C 1 181 ? -5.862 -38.746 16.074 1.000 13.518 178 LEU C O 1
ATOM 4762 N N . VAL C 1 182 ? -5.595 -40.025 17.932 1.000 12.702 179 VAL C N 1
ATOM 4763 C CA . VAL C 1 182 ? -6.468 -39.177 18.776 1.000 13.489 179 VAL C CA 1
ATOM 4764 C C . VAL C 1 182 ? -5.642 -38.112 19.471 1.000 13.724 179 VAL C C 1
ATOM 4765 O O . VAL C 1 182 ? -4.586 -38.408 20.048 1.000 14.690 179 VAL C O 1
ATOM 4769 N N . ILE C 1 183 ? -6.120 -36.887 19.396 1.000 14.093 180 ILE C N 1
ATOM 4770 C CA . ILE C 1 183 ? -5.451 -35.728 20.019 1.000 14.443 180 ILE C CA 1
ATOM 4771 C C . ILE C 1 183 ? -6.026 -35.630 21.422 1.000 14.788 180 ILE C C 1
ATOM 4772 O O . ILE C 1 183 ? -7.170 -35.149 21.602 1.000 14.826 180 ILE C O 1
ATOM 4777 N N . GLU C 1 184 ? -5.251 -36.043 22.412 1.000 15.828 181 GLU C N 1
ATOM 4778 C CA . GLU C 1 184 ? -5.762 -36.371 23.761 1.000 17.635 181 GLU C CA 1
ATOM 4779 C C . GLU C 1 184 ? -6.365 -35.172 24.490 1.000 18.646 181 GLU C C 1
ATOM 4780 O O . GLU C 1 184 ? -7.364 -35.377 25.196 1.000 19.737 181 GLU C O 1
ATOM 4786 N N . ASP C 1 185 ? -5.812 -33.976 24.296 1.000 15.526 182 ASP C N 1
ATOM 4787 C CA . ASP C 1 185 ? -6.311 -32.755 24.968 1.000 16.760 182 ASP C CA 1
ATOM 4788 C C . ASP C 1 185 ? -7.340 -32.028 24.101 1.000 16.247 182 ASP C C 1
ATOM 4789 O O . ASP C 1 185 ? -7.809 -30.976 24.485 1.000 18.144 182 ASP C O 1
ATOM 4794 N N . ALA C 1 186 ? -7.731 -32.651 22.989 1.000 14.201 183 ALA C N 1
ATOM 4795 C CA . ALA C 1 186 ? -8.811 -32.171 22.112 1.000 13.960 183 ALA C CA 1
ATOM 4796 C C . ALA C 1 186 ? -10.012 -33.108 22.210 1.000 14.162 183 ALA C C 1
ATOM 4797 O O . ALA C 1 186 ? -10.855 -33.092 21.316 1.000 13.977 183 ALA C O 1
ATOM 4799 N N A CYS C 1 187 ? -10.077 -33.886 23.272 0.600 12.051 184 CYS C N 1
ATOM 4800 N N B CYS C 1 187 ? -10.076 -33.926 23.247 0.400 13.476 184 CYS C N 1
ATOM 4801 C CA A CYS C 1 187 ? -11.218 -34.772 23.602 0.600 11.843 184 CYS C CA 1
ATOM 4802 C CA B CYS C 1 187 ? -11.286 -34.731 23.552 0.400 13.560 184 CYS C CA 1
ATOM 4803 C C A CYS C 1 187 ? -11.571 -34.568 25.067 0.600 13.260 184 CYS C C 1
ATOM 4804 C C B CYS C 1 187 ? -11.575 -34.609 25.044 0.400 13.916 184 CYS C C 1
ATOM 4805 O O A CYS C 1 187 ? -10.687 -34.206 25.857 0.600 15.053 184 CYS C O 1
ATOM 4806 O O B CYS C 1 187 ? -10.682 -34.261 25.820 0.400 14.907 184 CYS C O 1
ATOM 4811 N N . ALA C 1 188 ? -12.830 -34.826 25.418 1.000 11.957 185 ALA C N 1
ATOM 4812 C CA . ALA C 1 188 ? -13.238 -34.756 26.818 1.000 13.515 185 ALA C CA 1
ATOM 4813 C C . ALA C 1 188 ? -14.478 -35.593 27.034 1.000 13.565 185 ALA C C 1
ATOM 4814 O O . ALA C 1 188 ? -15.158 -35.945 26.104 1.000 13.064 185 ALA C O 1
ATOM 4816 N N . SER C 1 189 ? -14.710 -35.901 28.295 1.000 14.469 186 SER C N 1
ATOM 4817 C CA . SER C 1 189 ? -15.821 -36.743 28.785 1.000 14.813 186 SER C CA 1
ATOM 4818 C C . SER C 1 189 ? -16.547 -36.043 29.927 1.000 14.351 186 SER C C 1
ATOM 4819 O O . SER C 1 189 ? -15.950 -35.208 30.594 1.000 15.883 186 SER C O 1
ATOM 4822 N N . TYR C 1 190 ? -17.749 -36.484 30.177 1.000 13.669 187 TYR C N 1
ATOM 4823 C CA . TYR C 1 190 ? -18.451 -36.114 31.440 1.000 14.393 187 TYR C CA 1
ATOM 4824 C C . TYR C 1 190 ? -17.815 -36.828 32.621 1.000 17.290 187 TYR C C 1
ATOM 4825 O O . TYR C 1 190 ? -18.058 -36.430 33.773 1.000 19.003 187 TYR C O 1
ATOM 4834 N N . PHE C 1 191 ? -17.072 -37.892 32.392 1.000 14.835 188 PHE C N 1
ATOM 4835 C CA . PHE C 1 191 ? -16.484 -38.738 33.458 1.000 16.540 188 PHE C CA 1
ATOM 4836 C C . PHE C 1 191 ? -14.984 -38.783 33.279 1.000 17.375 188 PHE C C 1
ATOM 4837 O O . PHE C 1 191 ? -14.463 -39.477 32.394 1.000 15.628 188 PHE C O 1
ATOM 4845 N N . PRO C 1 192 ? -14.157 -38.091 34.083 1.000 17.500 189 PRO C N 1
ATOM 4846 C CA . PRO C 1 192 ? -12.719 -38.100 33.885 1.000 19.069 189 PRO C CA 1
ATOM 4847 C C . PRO C 1 192 ? -12.079 -39.490 33.875 1.000 17.086 189 PRO C C 1
ATOM 4848 O O . PRO C 1 192 ? -11.134 -39.688 33.099 1.000 16.555 189 PRO C O 1
ATOM 4852 N N . ASP C 1 193 ? -12.610 -40.429 34.663 1.000 18.176 190 ASP C N 1
ATOM 4853 C CA . ASP C 1 193 ? -12.012 -41.785 34.687 1.000 20.114 190 ASP C CA 1
ATOM 4854 C C . ASP C 1 193 ? -12.276 -42.459 33.337 1.000 19.452 190 ASP C C 1
ATOM 4855 O O . ASP C 1 193 ? -11.429 -43.239 32.879 1.000 18.580 190 ASP C O 1
ATOM 4860 N N . PHE C 1 194 ? -13.445 -42.214 32.731 1.000 17.278 191 PHE C N 1
ATOM 4861 C CA . PHE C 1 194 ? -13.742 -42.860 31.430 1.000 15.686 191 PHE C CA 1
ATOM 4862 C C . PHE C 1 194 ? -12.872 -42.251 30.331 1.000 14.562 191 PHE C C 1
ATOM 4863 O O . PHE C 1 194 ? -12.384 -42.941 29.436 1.000 15.642 191 PHE C O 1
ATOM 4871 N N . HIS C 1 195 ? -12.541 -40.973 30.399 1.000 13.905 192 HIS C N 1
ATOM 4872 C CA . HIS C 1 195 ? -11.629 -40.303 29.453 1.000 14.526 192 HIS C CA 1
ATOM 4873 C C . HIS C 1 195 ? -10.267 -40.986 29.551 1.000 15.744 192 HIS C C 1
ATOM 4874 O O . HIS C 1 195 ? -9.714 -41.409 28.564 1.000 15.225 192 HIS C O 1
ATOM 4881 N N . ARG C 1 196 ? -9.703 -41.012 30.762 1.000 16.743 193 ARG C N 1
ATOM 4882 C CA . ARG C 1 196 ? -8.341 -41.533 30.982 1.000 18.462 193 ARG C CA 1
ATOM 4883 C C . ARG C 1 196 ? -8.270 -42.987 30.505 1.000 15.866 193 ARG C C 1
ATOM 4884 O O . ARG C 1 196 ? -7.322 -43.359 29.762 1.000 17.167 193 ARG C O 1
ATOM 4892 N N A ILE C 1 197 ? -9.188 -43.823 30.953 0.700 14.853 194 ILE C N 1
ATOM 4893 N N B ILE C 1 197 ? -9.183 -43.836 30.955 0.300 16.034 194 ILE C N 1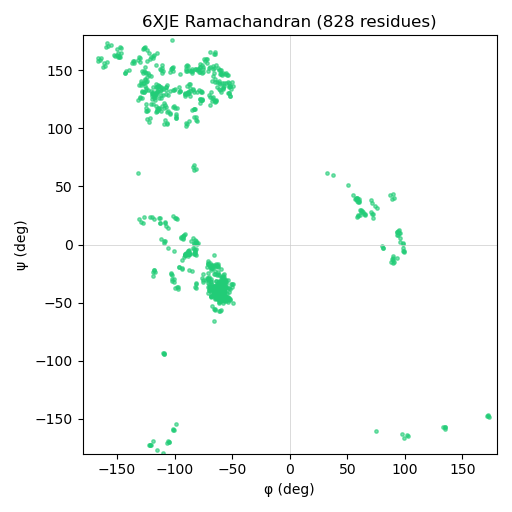
ATOM 4894 C CA A ILE C 1 197 ? -9.067 -45.279 30.668 0.700 16.614 194 ILE C CA 1
ATOM 4895 C CA B ILE C 1 197 ? -9.032 -45.289 30.668 0.300 16.787 194 ILE C CA 1
ATOM 4896 C C A ILE C 1 197 ? -9.362 -45.549 29.198 0.700 15.584 194 ILE C C 1
ATOM 4897 C C B ILE C 1 197 ? -9.359 -45.555 29.199 0.300 15.620 194 ILE C C 1
ATOM 4898 O O A ILE C 1 197 ? -8.744 -46.438 28.667 0.700 14.796 194 ILE C O 1
ATOM 4899 O O B ILE C 1 197 ? -8.741 -46.454 28.651 0.300 15.244 194 ILE C O 1
ATOM 4908 N N . THR C 1 198 ? -10.227 -44.767 28.564 1.000 13.631 195 THR C N 1
ATOM 4909 C CA . THR C 1 198 ? -10.491 -44.953 27.115 1.000 14.088 195 THR C CA 1
ATOM 4910 C C . THR C 1 198 ? -9.195 -44.707 26.354 1.000 14.051 195 THR C C 1
ATOM 4911 O O . THR C 1 198 ? -8.847 -45.519 25.489 1.000 13.808 195 THR C O 1
ATOM 4915 N N . LEU C 1 199 ? -8.477 -43.641 26.666 1.000 14.424 196 LEU C N 1
ATOM 4916 C CA . LEU C 1 199 ? -7.233 -43.336 25.931 1.000 14.845 196 LEU C CA 1
ATOM 4917 C C . LEU C 1 199 ? -6.246 -44.471 26.148 1.000 15.151 196 LEU C C 1
ATOM 4918 O O . LEU C 1 199 ? -5.561 -44.865 25.167 1.000 17.205 196 LEU C O 1
ATOM 4923 N N . GLU C 1 200 ? -6.170 -44.975 27.378 1.000 15.430 197 GLU C N 1
ATOM 4924 C CA . GLU C 1 200 ? -5.243 -46.097 27.647 1.000 15.945 197 GLU C CA 1
ATOM 4925 C C . GLU C 1 200 ? -5.657 -47.339 26.861 1.000 15.988 197 GLU C C 1
ATOM 4926 O O . GLU C 1 200 ? -4.762 -48.043 26.327 1.000 17.501 197 GLU C O 1
ATOM 4932 N N . MET C 1 201 ? -6.936 -47.667 26.792 1.000 14.773 198 MET C N 1
ATOM 4933 C CA . MET C 1 201 ? -7.392 -48.881 26.080 1.000 15.236 198 MET C CA 1
ATOM 4934 C C . MET C 1 201 ? -7.116 -48.760 24.585 1.000 15.464 198 MET C C 1
ATOM 4935 O O . MET C 1 201 ? -6.807 -49.766 23.945 1.000 17.538 198 MET C O 1
ATOM 4940 N N . LEU C 1 202 ? -7.303 -47.574 24.014 1.000 15.926 199 LEU C N 1
ATOM 4941 C CA . LEU C 1 202 ? -7.187 -47.413 22.546 1.000 17.283 199 LEU C CA 1
ATOM 4942 C C . LEU C 1 202 ? -5.754 -47.711 22.120 1.000 15.750 199 LEU C C 1
ATOM 4943 O O . LEU C 1 202 ? -5.557 -48.206 20.991 1.000 16.724 199 LEU C O 1
ATOM 4948 N N . THR C 1 203 ? -4.784 -47.434 22.966 1.000 15.130 200 THR C N 1
ATOM 4949 C CA . THR C 1 203 ? -3.364 -47.497 22.551 1.000 16.966 200 THR C CA 1
ATOM 4950 C C . THR C 1 203 ? -2.645 -48.650 23.238 1.000 17.808 200 THR C C 1
ATOM 4951 O O . THR C 1 203 ? -1.443 -48.858 22.963 1.000 18.445 200 THR C O 1
ATOM 4955 N N . ALA C 1 204 ? -3.354 -49.469 23.998 1.000 17.173 201 ALA C N 1
ATOM 4956 C CA . ALA C 1 204 ? -2.756 -50.641 24.681 1.000 17.637 201 ALA C CA 1
ATOM 4957 C C . ALA C 1 204 ? -2.357 -51.708 23.663 1.000 17.056 201 ALA C C 1
ATOM 4958 O O . ALA C 1 204 ? -2.790 -51.687 22.495 1.000 16.480 201 ALA C O 1
ATOM 4960 N N . GLN C 1 205 ? -1.533 -52.667 24.134 1.000 16.747 202 GLN C N 1
ATOM 4961 C CA . GLN C 1 205 ? -1.167 -53.847 23.318 1.000 17.571 202 GLN C CA 1
ATOM 4962 C C . GLN C 1 205 ? -0.487 -53.429 22.002 1.000 17.466 202 GLN C C 1
ATOM 4963 O O . GLN C 1 205 ? -0.757 -54.049 20.963 1.000 21.033 202 GLN C O 1
ATOM 4969 N N . GLY C 1 206 ? 0.339 -52.379 22.077 1.000 20.086 203 GLY C N 1
ATOM 4970 C CA . GLY C 1 206 ? 1.070 -51.861 20.907 1.000 19.361 203 GLY C CA 1
ATOM 4971 C C . GLY C 1 206 ? 0.165 -51.173 19.888 1.000 19.172 203 GLY C C 1
ATOM 4972 O O . GLY C 1 206 ? 0.411 -51.226 18.662 1.000 22.032 203 GLY C O 1
ATOM 4973 N N . GLY C 1 207 ? -0.828 -50.434 20.386 1.000 16.986 204 GLY C N 1
ATOM 4974 C CA . GLY C 1 207 ? -1.652 -49.575 19.522 1.000 16.790 204 GLY C CA 1
ATOM 4975 C C . GLY C 1 207 ? -2.823 -50.296 18.912 1.000 16.861 204 GLY C C 1
ATOM 4976 O O . GLY C 1 207 ? -3.122 -50.098 17.739 1.000 18.681 204 GLY C O 1
ATOM 4977 N N . ILE C 1 208 ? -3.504 -51.126 19.703 1.000 16.597 205 ILE C N 1
ATOM 4978 C CA . ILE C 1 208 ? -4.495 -52.037 19.103 1.000 17.588 205 ILE C CA 1
ATOM 4979 C C . ILE C 1 208 ? -5.575 -51.276 18.348 1.000 16.792 205 ILE C C 1
ATOM 4980 O O . ILE C 1 208 ? -6.007 -51.752 17.278 1.000 19.144 205 ILE C O 1
ATOM 4985 N N . VAL C 1 209 ? -6.048 -50.119 18.848 1.000 15.288 206 VAL C N 1
ATOM 4986 C CA . VAL C 1 209 ? -6.982 -49.307 18.040 1.000 14.742 206 VAL C CA 1
ATOM 4987 C C . VAL C 1 209 ? -6.243 -48.181 17.308 1.000 14.066 206 VAL C C 1
ATOM 4988 O O . VAL C 1 209 ? -6.645 -47.914 16.180 1.000 17.431 206 VAL C O 1
ATOM 4992 N N . GLY C 1 210 ? -5.246 -47.576 17.913 1.000 15.124 207 GLY C N 1
ATOM 4993 C CA . GLY C 1 210 ? -4.472 -46.515 17.236 1.000 13.521 207 GLY C CA 1
ATOM 4994 C C . GLY C 1 210 ? -3.520 -45.873 18.187 1.000 15.149 207 GLY C C 1
ATOM 4995 O O . GLY C 1 210 ? -2.969 -46.522 19.125 1.000 14.829 207 GLY C O 1
ATOM 4996 N N . TRP C 1 211 ? -3.279 -44.573 17.934 1.000 13.412 208 TRP C N 1
ATOM 4997 C CA . TRP C 1 211 ? -2.250 -43.766 18.609 1.000 13.330 208 TRP C CA 1
ATOM 4998 C C . TRP C 1 211 ? -2.908 -42.616 19.344 1.000 13.067 208 TRP C C 1
ATOM 4999 O O . TRP C 1 211 ? -4.061 -42.235 18.951 1.000 14.389 208 TRP C O 1
ATOM 5010 N N . ARG C 1 212 ? -2.205 -42.016 20.278 1.000 13.628 209 ARG C N 1
ATOM 5011 C CA . ARG C 1 212 ? -2.653 -40.786 20.945 1.000 14.056 209 ARG C CA 1
ATOM 5012 C C . ARG C 1 212 ? -1.465 -39.871 21.213 1.000 15.833 209 ARG C C 1
ATOM 5013 O O . ARG C 1 212 ? -0.323 -40.337 21.477 1.000 15.978 209 ARG C O 1
ATOM 5021 N N . THR C 1 213 ? -1.702 -38.578 21.176 1.000 14.566 210 THR C N 1
ATOM 5022 C CA . THR C 1 213 ? -0.657 -37.582 21.540 1.000 15.561 210 THR C CA 1
ATOM 5023 C C . THR C 1 213 ? -1.357 -36.286 21.898 1.000 16.523 210 THR C C 1
ATOM 5024 O O . THR C 1 213 ? -2.452 -36.035 21.411 1.000 16.702 210 THR C O 1
ATOM 5028 N N . PRO C 1 214 ? -0.725 -35.410 22.673 1.000 17.338 211 PRO C N 1
ATOM 5029 C CA . PRO C 1 214 ? -1.260 -34.065 22.845 1.000 16.726 211 PRO C CA 1
ATOM 5030 C C . PRO C 1 214 ? -1.044 -33.181 21.618 1.000 15.827 211 PRO C C 1
ATOM 5031 O O . PRO C 1 214 ? -0.228 -33.401 20.766 1.000 16.027 211 PRO C O 1
ATOM 5035 N N . LEU C 1 215 ? -1.856 -32.117 21.531 1.000 16.100 212 LEU C N 1
ATOM 5036 C CA . LEU C 1 215 ? -1.794 -31.217 20.374 1.000 17.509 212 LEU C CA 1
ATOM 5037 C C . LEU C 1 215 ? -0.373 -30.648 20.179 1.000 15.791 212 LEU C C 1
ATOM 5038 O O . LEU C 1 215 ? 0.036 -30.566 19.024 1.000 17.167 212 LEU C O 1
ATOM 5043 N N . ALA C 1 216 ? 0.309 -30.385 21.278 1.000 17.676 213 ALA C N 1
ATOM 5044 C CA . ALA C 1 216 ? 1.664 -29.767 21.171 1.000 19.524 213 ALA C CA 1
ATOM 5045 C C . ALA C 1 216 ? 2.594 -30.652 20.335 1.000 20.208 213 ALA C C 1
ATOM 5046 O O . ALA C 1 216 ? 3.413 -30.112 19.545 1.000 20.780 213 ALA C O 1
ATOM 5048 N N A GLN C 1 217 ? 2.498 -31.986 20.465 0.500 20.165 214 GLN C N 1
ATOM 5049 N N B GLN C 1 217 ? 2.500 -31.987 20.468 0.500 19.702 214 GLN C N 1
ATOM 5050 C CA A GLN C 1 217 ? 3.349 -32.895 19.656 0.500 20.797 214 GLN C CA 1
ATOM 5051 C CA B GLN C 1 217 ? 3.360 -32.888 19.656 0.500 20.106 214 GLN C CA 1
ATOM 5052 C C A GLN C 1 217 ? 2.978 -32.837 18.173 0.500 20.333 214 GLN C C 1
ATOM 5053 C C B GLN C 1 217 ? 2.977 -32.849 18.178 0.500 19.834 214 GLN C C 1
ATOM 5054 O O A GLN C 1 217 ? 3.829 -32.957 17.304 0.500 20.748 214 GLN C O 1
ATOM 5055 O O B GLN C 1 217 ? 3.823 -32.983 17.310 0.500 20.221 214 GLN C O 1
ATOM 5066 N N . LEU C 1 218 ? 1.688 -32.695 17.850 1.000 19.030 215 LEU C N 1
ATOM 5067 C CA . LEU C 1 218 ? 1.284 -32.553 16.444 1.000 19.323 215 LEU C CA 1
ATOM 5068 C C . LEU C 1 218 ? 1.788 -31.208 15.889 1.000 19.361 215 LEU C C 1
ATOM 5069 O O . LEU C 1 218 ? 2.249 -31.173 14.750 1.000 21.838 215 LEU C O 1
ATOM 5074 N N . GLN C 1 219 ? 1.644 -30.143 16.662 1.000 19.836 216 GLN C N 1
ATOM 5075 C CA . GLN C 1 219 ? 2.090 -28.792 16.259 1.000 22.046 216 GLN C CA 1
ATOM 5076 C C . GLN C 1 219 ? 3.597 -28.830 15.988 1.000 23.508 216 GLN C C 1
ATOM 5077 O O . GLN C 1 219 ? 4.005 -28.246 14.964 1.000 24.916 216 GLN C O 1
ATOM 5083 N N . ALA C 1 220 ? 4.338 -29.565 16.812 1.000 24.098 217 ALA C N 1
ATOM 5084 C CA . ALA C 1 220 ? 5.816 -29.647 16.683 1.000 26.392 217 ALA C CA 1
ATOM 5085 C C . ALA C 1 220 ? 6.151 -30.282 15.339 1.000 29.584 217 ALA C C 1
ATOM 5086 O O . ALA C 1 220 ? 7.137 -29.893 14.706 1.000 31.880 217 ALA C O 1
ATOM 5088 N N . GLY C 1 221 ? 5.360 -31.250 14.888 1.000 31.303 218 GLY C N 1
ATOM 5089 C CA . GLY C 1 221 ? 5.638 -32.022 13.675 1.000 30.055 218 GLY C CA 1
ATOM 5090 C C . GLY C 1 221 ? 5.333 -31.244 12.415 1.000 33.887 218 GLY C C 1
ATOM 5091 O O . GLY C 1 221 ? 5.932 -31.546 11.384 1.000 37.228 218 GLY C O 1
ATOM 5092 N N . VAL C 1 222 ? 4.388 -30.308 12.453 1.000 36.646 219 VAL C N 1
ATOM 5093 C CA . VAL C 1 222 ? 4.041 -29.454 11.288 1.000 41.517 219 VAL C CA 1
ATOM 5094 C C . VAL C 1 222 ? 4.840 -28.155 11.440 1.000 41.124 219 VAL C C 1
ATOM 5095 O O . VAL C 1 222 ? 4.714 -27.285 10.614 1.000 51.156 219 VAL C O 1
ATOM 5099 N N . MET D 1 4 ? -42.644 -63.817 28.109 1.000 39.241 1 MET D N 1
ATOM 5100 C CA . MET D 1 4 ? -41.693 -62.683 28.344 1.000 39.795 1 MET D CA 1
ATOM 5101 C C . MET D 1 4 ? -40.842 -62.957 29.601 1.000 36.922 1 MET D C 1
ATOM 5102 O O . MET D 1 4 ? -41.385 -63.461 30.603 1.000 38.382 1 MET D O 1
ATOM 5107 N N . ILE D 1 5 ? -39.543 -62.652 29.563 1.000 28.275 2 ILE D N 1
ATOM 5108 C CA . ILE D 1 5 ? -38.612 -62.893 30.697 1.000 24.652 2 ILE D CA 1
ATOM 5109 C C . ILE D 1 5 ? -38.117 -61.533 31.178 1.000 24.067 2 ILE D C 1
ATOM 5110 O O . ILE D 1 5 ? -37.651 -60.767 30.323 1.000 25.436 2 ILE D O 1
ATOM 5115 N N . ARG D 1 6 ? -38.174 -61.210 32.452 1.000 22.154 3 ARG D N 1
ATOM 5116 C CA . ARG D 1 6 ? -37.730 -59.924 32.990 1.000 21.032 3 ARG D CA 1
ATOM 5117 C C . ARG D 1 6 ? -36.723 -60.262 34.071 1.000 21.880 3 ARG D C 1
ATOM 5118 O O . ARG D 1 6 ? -37.122 -60.975 35.058 1.000 21.553 3 ARG D O 1
ATOM 5126 N N . ILE D 1 7 ? -35.485 -59.791 33.945 1.000 19.259 4 ILE D N 1
ATOM 5127 C CA . ILE D 1 7 ? -34.434 -60.133 34.934 1.000 20.451 4 ILE D CA 1
ATOM 5128 C C . ILE D 1 7 ? -33.807 -58.876 35.528 1.000 19.067 4 ILE D C 1
ATOM 5129 O O . ILE D 1 7 ? -33.847 -57.802 34.924 1.000 20.861 4 ILE D O 1
ATOM 5134 N N . ASP D 1 8 ? -33.204 -59.019 36.709 1.000 17.182 5 ASP D N 1
ATOM 5135 C CA . ASP D 1 8 ? -32.474 -57.961 37.388 1.000 18.694 5 ASP D CA 1
ATOM 5136 C C . ASP D 1 8 ? -31.225 -57.733 36.525 1.000 19.054 5 ASP D C 1
ATOM 5137 O O . ASP D 1 8 ? -30.563 -58.690 36.118 1.000 20.187 5 ASP D O 1
ATOM 5142 N N . ALA D 1 9 ? -30.977 -56.488 36.229 1.000 17.477 6 ALA D N 1
ATOM 5143 C CA . ALA D 1 9 ? -29.777 -56.041 35.507 1.000 18.041 6 ALA D CA 1
ATOM 5144 C C . ALA D 1 9 ? -29.429 -54.646 35.960 1.000 18.495 6 ALA D C 1
ATOM 5145 O O . ALA D 1 9 ? -30.252 -53.955 36.571 1.000 19.937 6 ALA D O 1
ATOM 5147 N N . THR D 1 10 ? -28.249 -54.198 35.583 1.000 18.259 7 THR D N 1
ATOM 5148 C CA . THR D 1 10 ? -27.806 -52.810 35.715 1.000 18.529 7 THR D CA 1
ATOM 5149 C C . THR D 1 10 ? -27.954 -52.190 34.330 1.000 19.869 7 THR D C 1
ATOM 5150 O O . THR D 1 10 ? -27.495 -52.801 33.385 1.000 18.035 7 THR D O 1
ATOM 5154 N N . PRO D 1 11 ? -28.534 -50.997 34.119 1.000 16.758 8 PRO D N 1
ATOM 5155 C CA . PRO D 1 11 ? -28.917 -50.078 35.213 1.000 20.124 8 PRO D CA 1
ATOM 5156 C C . PRO D 1 11 ? -30.341 -50.257 35.731 1.000 22.226 8 PRO D C 1
ATOM 5157 O O . PRO D 1 11 ? -30.675 -49.583 36.730 1.000 25.904 8 PRO D O 1
ATOM 5161 N N . TYR D 1 12 ? -31.142 -51.064 35.062 1.000 18.542 9 TYR D N 1
ATOM 5162 C CA . TYR D 1 12 ? -32.525 -51.394 35.494 1.000 18.946 9 TYR D CA 1
ATOM 5163 C C . TYR D 1 12 ? -32.909 -52.693 34.812 1.000 20.742 9 TYR D C 1
ATOM 5164 O O . TYR D 1 12 ? -32.152 -53.204 33.986 1.000 17.919 9 TYR D O 1
ATOM 5173 N N . PRO D 1 13 ? -34.060 -53.312 35.118 1.000 19.344 10 PRO D N 1
ATOM 5174 C CA . PRO D 1 13 ? -34.335 -54.646 34.614 1.000 18.658 10 PRO D CA 1
ATOM 5175 C C . PRO D 1 13 ? -34.353 -54.719 33.093 1.000 18.205 10 PRO D C 1
ATOM 5176 O O . PRO D 1 13 ? -34.675 -53.751 32.385 1.000 18.896 10 PRO D O 1
ATOM 5180 N N . TYR D 1 14 ? -33.981 -55.896 32.618 1.000 18.626 11 TYR D N 1
ATOM 5181 C CA . TYR D 1 14 ? -33.935 -56.208 31.185 1.000 17.948 11 TYR D CA 1
ATOM 5182 C C . TYR D 1 14 ? -35.007 -57.225 30.858 1.000 18.834 11 TYR D C 1
ATOM 5183 O O . TYR D 1 14 ? -35.055 -58.268 31.512 1.000 19.927 11 TYR D O 1
ATOM 5192 N N . GLN D 1 15 ? -35.816 -56.950 29.858 1.000 19.896 12 GLN D N 1
ATOM 5193 C CA . GLN D 1 15 ? -36.966 -57.776 29.466 1.000 23.075 12 GLN D CA 1
ATOM 5194 C C . GLN D 1 15 ? -36.724 -58.249 28.047 1.000 22.292 12 GLN D C 1
ATOM 5195 O O . GLN D 1 15 ? -36.352 -57.412 27.176 1.000 23.625 12 GLN D O 1
ATOM 5201 N N . PHE D 1 16 ? -36.970 -59.516 27.765 1.000 20.203 13 PHE D N 1
ATOM 5202 C CA . PHE D 1 16 ? -36.800 -60.061 26.408 1.000 20.406 13 PHE D CA 1
ATOM 5203 C C . PHE D 1 16 ? -37.745 -61.243 26.234 1.000 22.420 13 PHE D C 1
ATOM 5204 O O . PHE D 1 16 ? -38.186 -61.843 27.235 1.000 21.932 13 PHE D O 1
ATOM 5212 N N . HIS D 1 17 ? -37.944 -61.601 24.996 1.000 22.795 14 HIS D N 1
ATOM 5213 C CA . HIS D 1 17 ? -38.713 -62.808 24.603 1.000 25.532 14 HIS D CA 1
ATOM 5214 C C . HIS D 1 17 ? -37.783 -63.713 23.825 1.000 24.998 14 HIS D C 1
ATOM 5215 O O . HIS D 1 17 ? -37.168 -63.283 22.850 1.000 20.747 14 HIS D O 1
ATOM 5222 N N . PRO D 1 18 ? -37.632 -65.001 24.174 1.000 24.540 15 PRO D N 1
ATOM 5223 C CA . PRO D 1 18 ? -36.751 -65.883 23.427 1.000 23.268 15 PRO D CA 1
ATOM 5224 C C . PRO D 1 18 ? -36.929 -65.882 21.903 1.000 22.226 15 PRO D C 1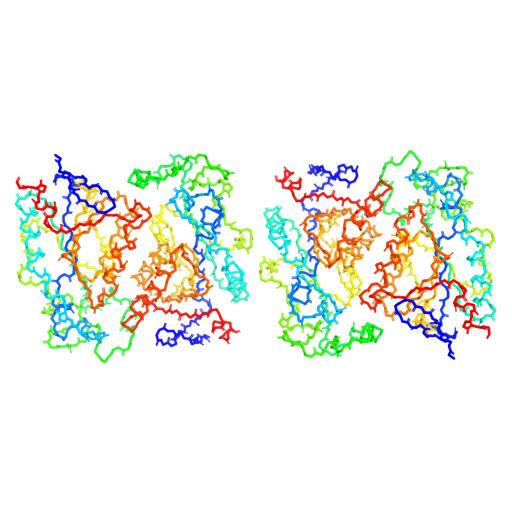
ATOM 5225 O O . PRO D 1 18 ? -35.957 -66.042 21.195 1.000 26.289 15 PRO D O 1
ATOM 5229 N N . ARG D 1 19 ? -38.150 -65.707 21.397 1.000 25.543 16 ARG D N 1
ATOM 5230 C CA . ARG D 1 19 ? -38.405 -65.768 19.930 1.000 29.500 16 ARG D CA 1
ATOM 5231 C C . ARG D 1 19 ? -37.706 -64.611 19.198 1.000 26.374 16 ARG D C 1
ATOM 5232 O O . ARG D 1 19 ? -37.469 -64.754 17.992 1.000 27.357 16 ARG D O 1
ATOM 5240 N N . SER D 1 20 ? -37.454 -63.495 19.881 1.000 25.102 17 SER D N 1
ATOM 5241 C CA . SER D 1 20 ? -36.889 -62.279 19.247 1.000 24.195 17 SER D CA 1
ATOM 5242 C C . SER D 1 20 ? -35.530 -61.969 19.872 1.000 21.584 17 SER D C 1
ATOM 5243 O O . SER D 1 20 ? -35.077 -60.813 19.745 1.000 20.675 17 SER D O 1
ATOM 5246 N N . THR D 1 21 ? -34.873 -62.948 20.475 1.000 19.755 18 THR D N 1
ATOM 5247 C CA . THR D 1 21 ? -33.570 -62.744 21.152 1.000 18.415 18 THR D CA 1
ATOM 5248 C C . THR D 1 21 ? -32.549 -63.692 20.577 1.000 20.435 18 THR D C 1
ATOM 5249 O O . THR D 1 21 ? -32.865 -64.876 20.297 1.000 21.596 18 THR D O 1
ATOM 5253 N N . ALA D 1 22 ? -31.300 -63.263 20.458 1.000 16.563 19 ALA D N 1
ATOM 5254 C CA . ALA D 1 22 ? -30.176 -64.121 20.069 1.000 16.261 19 ALA D CA 1
ATOM 5255 C C . ALA D 1 22 ? -29.090 -64.034 21.130 1.000 15.138 19 ALA D C 1
ATOM 5256 O O . ALA D 1 22 ? -28.881 -62.935 21.692 1.000 17.656 19 ALA D O 1
ATOM 5258 N N . LEU D 1 23 ? -28.378 -65.109 21.340 1.000 15.286 20 LEU D N 1
ATOM 5259 C CA . LEU D 1 23 ? -27.092 -65.103 22.067 1.000 14.945 20 LEU D CA 1
ATOM 5260 C C . LEU D 1 23 ? -25.975 -64.910 21.051 1.000 16.685 20 LEU D C 1
ATOM 5261 O O . LEU D 1 23 ? -25.894 -65.649 20.037 1.000 16.622 20 LEU D O 1
ATOM 5266 N N . VAL D 1 24 ? -25.068 -63.969 21.285 1.000 15.073 21 VAL D N 1
ATOM 5267 C CA . VAL D 1 24 ? -23.873 -63.739 20.465 1.000 15.755 21 VAL D CA 1
ATOM 5268 C C . VAL D 1 24 ? -22.660 -64.074 21.317 1.000 16.420 21 VAL D C 1
ATOM 5269 O O . VAL D 1 24 ? -22.420 -63.347 22.346 1.000 16.206 21 VAL D O 1
ATOM 5273 N N . VAL D 1 25 ? -21.878 -65.068 20.937 1.000 14.606 22 VAL D N 1
ATOM 5274 C CA . VAL D 1 25 ? -20.660 -65.495 21.645 1.000 15.585 22 VAL D CA 1
ATOM 5275 C C . VAL D 1 25 ? -19.483 -65.007 20.811 1.000 15.739 22 VAL D C 1
ATOM 5276 O O . VAL D 1 25 ? -19.245 -65.544 19.683 1.000 17.762 22 VAL D O 1
ATOM 5280 N N . ILE D 1 26 ? -18.700 -64.100 21.330 1.000 15.295 23 ILE D N 1
ATOM 5281 C CA . ILE D 1 26 ? -17.671 -63.374 20.550 1.000 15.539 23 ILE D CA 1
ATOM 5282 C C . ILE D 1 26 ? -16.300 -63.944 20.800 1.000 15.543 23 ILE D C 1
ATOM 5283 O O . ILE D 1 26 ? -15.786 -63.890 21.900 1.000 15.060 23 ILE D O 1
ATOM 5288 N N . ASP D 1 27 ? -15.679 -64.452 19.709 1.000 16.281 24 ASP D N 1
ATOM 5289 C CA . ASP D 1 27 ? -14.240 -64.713 19.584 1.000 17.507 24 ASP D CA 1
ATOM 5290 C C . ASP D 1 27 ? -13.662 -65.615 20.681 1.000 14.597 24 ASP D C 1
ATOM 5291 O O . ASP D 1 27 ? -12.522 -65.415 21.139 1.000 17.236 24 ASP D O 1
ATOM 5296 N N . MET D 1 28 ? -14.413 -66.679 21.009 1.000 16.365 25 MET D N 1
ATOM 5297 C CA . MET D 1 28 ? -13.923 -67.631 22.033 1.000 15.947 25 MET D CA 1
ATOM 5298 C C . MET D 1 28 ? -12.972 -68.635 21.369 1.000 18.083 25 MET D C 1
ATOM 5299 O O . MET D 1 28 ? -13.252 -69.856 21.345 1.000 19.354 25 MET D O 1
ATOM 5304 N N . GLN D 1 29 ? -11.831 -68.132 20.956 1.000 16.621 26 GLN D N 1
ATOM 5305 C CA . GLN D 1 29 ? -10.884 -68.864 20.072 1.000 17.374 26 GLN D CA 1
ATOM 5306 C C . GLN D 1 29 ? -9.574 -69.130 20.779 1.000 16.160 26 GLN D C 1
ATOM 5307 O O . GLN D 1 29 ? -9.161 -68.366 21.631 1.000 17.091 26 GLN D O 1
ATOM 5313 N N . ARG D 1 30 ? -8.850 -70.191 20.344 1.000 15.499 27 ARG D N 1
ATOM 5314 C CA . ARG D 1 30 ? -7.506 -70.445 20.861 1.000 17.444 27 ARG D CA 1
ATOM 5315 C C . ARG D 1 30 ? -6.584 -69.256 20.620 1.000 15.882 27 ARG D C 1
ATOM 5316 O O . ARG D 1 30 ? -5.709 -69.034 21.432 1.000 20.776 27 ARG D O 1
ATOM 5324 N N . ASP D 1 31 ? -6.800 -68.494 19.541 1.000 18.501 28 ASP D N 1
ATOM 5325 C CA . ASP D 1 31 ? -5.919 -67.341 19.219 1.000 20.759 28 ASP D CA 1
ATOM 5326 C C . ASP D 1 31 ? -5.924 -66.345 20.371 1.000 18.521 28 ASP D C 1
ATOM 5327 O O . ASP D 1 31 ? -4.913 -65.661 20.554 1.000 21.399 28 ASP D O 1
ATOM 5332 N N . PHE D 1 32 ? -7.022 -66.271 21.156 1.000 18.999 29 PHE D N 1
ATOM 5333 C CA . PHE D 1 32 ? -7.081 -65.352 22.307 1.000 18.965 29 PHE D CA 1
ATOM 5334 C C . PHE D 1 32 ? -6.871 -66.054 23.643 1.000 17.006 29 PHE D C 1
ATOM 5335 O O . PHE D 1 32 ? -6.305 -65.459 24.585 1.000 19.791 29 PHE D O 1
ATOM 5343 N N . ILE D 1 33 ? -7.253 -67.321 23.750 1.000 19.131 30 ILE D N 1
ATOM 5344 C CA . ILE D 1 33 ? -7.390 -67.994 25.073 1.000 20.150 30 ILE D CA 1
ATOM 5345 C C . ILE D 1 33 ? -6.212 -68.929 25.354 1.000 22.005 30 ILE D C 1
ATOM 5346 O O . ILE D 1 33 ? -5.900 -69.104 26.530 1.000 20.824 30 ILE D O 1
ATOM 5351 N N . GLU D 1 34 ? -5.549 -69.431 24.316 1.000 22.723 31 GLU D N 1
ATOM 5352 C CA . GLU D 1 34 ? -4.370 -70.324 24.478 1.000 21.986 31 GLU D CA 1
ATOM 5353 C C . GLU D 1 34 ? -3.058 -69.577 24.240 1.000 25.153 31 GLU D C 1
ATOM 5354 O O . GLU D 1 34 ? -3.031 -68.622 23.454 1.000 27.380 31 GLU D O 1
ATOM 5360 N N . GLU D 1 35 ? -1.979 -70.025 24.863 1.000 28.944 32 GLU D N 1
ATOM 5361 C CA . GLU D 1 35 ? -0.634 -69.414 24.693 1.000 30.078 32 GLU D CA 1
ATOM 5362 C C . GLU D 1 35 ? -0.149 -69.654 23.265 1.000 31.233 32 GLU D C 1
ATOM 5363 O O . GLU D 1 35 ? -0.410 -70.718 22.708 1.000 31.357 32 GLU D O 1
ATOM 5369 N N . GLY D 1 36 ? 0.505 -68.658 22.680 1.000 26.568 33 GLY D N 1
ATOM 5370 C CA . GLY D 1 36 ? 1.218 -68.769 21.392 1.000 27.961 33 GLY D CA 1
ATOM 5371 C C . GLY D 1 36 ? 0.409 -68.326 20.183 1.000 29.405 33 GLY D C 1
ATOM 5372 O O . GLY D 1 36 ? 0.905 -68.446 19.028 1.000 31.637 33 GLY D O 1
ATOM 5373 N N . GLY D 1 37 ? -0.793 -67.778 20.378 1.000 23.882 34 GLY D N 1
ATOM 5374 C CA . GLY D 1 37 ? -1.579 -67.232 19.275 1.000 24.086 34 GLY D CA 1
ATOM 5375 C C . GLY D 1 37 ? -1.479 -65.722 19.226 1.000 18.869 34 GLY D C 1
ATOM 5376 O O . GLY D 1 37 ? -0.498 -65.116 19.740 1.000 22.756 34 GLY D O 1
ATOM 5377 N N . PHE D 1 38 ? -2.449 -65.115 18.572 1.000 21.413 35 PHE D N 1
ATOM 5378 C CA . PHE D 1 38 ? -2.489 -63.648 18.363 1.000 22.420 35 PHE D CA 1
ATOM 5379 C C . PHE D 1 38 ? -2.409 -62.899 19.693 1.000 20.259 35 PHE D C 1
ATOM 5380 O O . PHE D 1 38 ? -1.656 -61.919 19.826 1.000 21.886 35 PHE D O 1
ATOM 5388 N N . GLY D 1 39 ? -3.217 -63.288 20.699 1.000 21.229 36 GLY D N 1
ATOM 5389 C CA . GLY D 1 39 ? -3.128 -62.647 22.023 1.000 21.055 36 GLY D CA 1
ATOM 5390 C C . GLY D 1 39 ? -1.720 -62.632 22.583 1.000 20.743 36 GLY D C 1
ATOM 5391 O O . GLY D 1 39 ? -1.251 -61.571 23.058 1.000 21.620 36 GLY D O 1
ATOM 5392 N N . SER D 1 40 ? -1.022 -63.778 22.551 1.000 21.497 37 SER D N 1
ATOM 5393 C CA . SER D 1 40 ? 0.390 -63.847 23.017 1.000 23.074 37 SER D CA 1
ATOM 5394 C C . SER D 1 40 ? 1.304 -62.982 22.152 1.000 21.526 37 SER D C 1
ATOM 5395 O O . SER D 1 40 ? 2.216 -62.340 22.704 1.000 25.925 37 SER D O 1
ATOM 5398 N N . ALA D 1 41 ? 1.071 -62.970 20.858 1.000 23.805 38 ALA D N 1
ATOM 5399 C CA . ALA D 1 41 ? 1.927 -62.242 19.889 1.000 26.196 38 ALA D CA 1
ATOM 5400 C C . ALA D 1 41 ? 1.903 -60.746 20.210 1.000 28.398 38 ALA D C 1
ATOM 5401 O O . ALA D 1 41 ? 2.918 -60.056 19.970 1.000 30.402 38 ALA D O 1
ATOM 5403 N N . LEU D 1 42 ? 0.778 -60.241 20.748 1.000 26.899 39 LEU D N 1
ATOM 5404 C CA . LEU D 1 42 ? 0.645 -58.803 21.119 1.000 27.424 39 LEU D CA 1
ATOM 5405 C C . LEU D 1 42 ? 1.275 -58.529 22.487 1.000 26.637 39 LEU D C 1
ATOM 5406 O O . LEU D 1 42 ? 1.163 -57.376 22.973 1.000 30.472 39 LEU D O 1
ATOM 5411 N N . GLY D 1 43 ? 1.888 -59.528 23.132 1.000 25.745 40 GLY D N 1
ATOM 5412 C CA . GLY D 1 43 ? 2.616 -59.355 24.397 1.000 25.527 40 GLY D CA 1
ATOM 5413 C C . GLY D 1 43 ? 1.773 -59.619 25.623 1.000 23.662 40 GLY D C 1
ATOM 5414 O O . GLY D 1 43 ? 2.209 -59.310 26.732 1.000 28.769 40 GLY D O 1
ATOM 5415 N N . ASN D 1 44 ? 0.582 -60.178 25.474 1.000 23.601 41 ASN D N 1
ATOM 5416 C CA . ASN D 1 44 ? -0.314 -60.403 26.632 1.000 22.006 41 ASN D CA 1
ATOM 5417 C C . ASN D 1 44 ? -0.054 -61.741 27.336 1.000 24.898 41 ASN D C 1
ATOM 5418 O O . ASN D 1 44 ? 0.292 -62.713 26.662 1.000 26.248 41 ASN D O 1
ATOM 5423 N N . ASP D 1 45 ? -0.310 -61.758 28.634 1.000 24.516 42 ASP D N 1
ATOM 5424 C CA . ASP D 1 45 ? -0.514 -62.983 29.423 1.000 25.482 42 ASP D CA 1
ATOM 5425 C C . ASP D 1 45 ? -1.962 -63.392 29.190 1.000 26.564 42 ASP D C 1
ATOM 5426 O O . ASP D 1 45 ? -2.862 -62.699 29.674 1.000 25.025 42 ASP D O 1
ATOM 5431 N N . VAL D 1 46 ? -2.204 -64.438 28.428 1.000 22.940 43 VAL D N 1
ATOM 5432 C CA . VAL D 1 46 ? -3.593 -64.797 28.025 1.000 22.987 43 VAL D CA 1
ATOM 5433 C C . VAL D 1 46 ? -4.322 -65.586 29.119 1.000 24.389 43 VAL D C 1
ATOM 5434 O O . VAL D 1 46 ? -5.534 -65.849 28.971 1.000 23.640 43 VAL D O 1
ATOM 5438 N N . ARG D 1 47 ? -3.652 -65.970 30.204 1.000 24.828 44 ARG D N 1
ATOM 5439 C CA . ARG D 1 47 ? -4.220 -66.961 31.159 1.000 27.918 44 ARG D CA 1
ATOM 5440 C C . ARG D 1 47 ? -5.541 -66.523 31.797 1.000 26.766 44 ARG D C 1
ATOM 5441 O O . ARG D 1 47 ? -6.385 -67.385 32.043 1.000 30.612 44 ARG D O 1
ATOM 5449 N N . PRO D 1 48 ? -5.812 -65.226 32.086 1.000 29.279 45 PRO D N 1
ATOM 5450 C CA . PRO D 1 48 ? -7.097 -64.847 32.681 1.000 27.519 45 PRO D CA 1
ATOM 5451 C C . PRO D 1 48 ? -8.328 -65.312 31.881 1.000 25.788 45 PRO D C 1
ATOM 5452 O O . PRO D 1 48 ? -9.384 -65.511 32.457 1.000 25.390 45 PRO D O 1
ATOM 5456 N N . LEU D 1 49 ? -8.245 -65.426 30.556 1.000 22.227 46 LEU D N 1
ATOM 5457 C CA . LEU D 1 49 ? -9.491 -65.636 29.778 1.000 20.156 46 LEU D CA 1
ATOM 5458 C C . LEU D 1 49 ? -10.071 -67.049 30.010 1.000 21.380 46 LEU D C 1
ATOM 5459 O O . LEU D 1 49 ? -11.279 -67.228 29.903 1.000 21.932 46 LEU D O 1
ATOM 5464 N N . ALA D 1 50 ? -9.244 -68.051 30.315 1.000 20.711 47 ALA D N 1
ATOM 5465 C CA . ALA D 1 50 ? -9.777 -69.426 30.426 1.000 21.519 47 ALA D CA 1
ATOM 5466 C C . ALA D 1 50 ? -10.761 -69.565 31.592 1.000 21.086 47 ALA D C 1
ATOM 5467 O O . ALA D 1 50 ? -11.622 -70.465 31.539 1.000 20.584 47 ALA D O 1
ATOM 5469 N N . ALA D 1 51 ? -10.685 -68.687 32.581 1.000 22.324 48 ALA D N 1
ATOM 5470 C CA . ALA D 1 51 ? -11.523 -68.793 33.800 1.000 22.392 48 ALA D CA 1
ATOM 5471 C C . ALA D 1 51 ? -13.014 -68.706 33.456 1.000 21.525 48 ALA D C 1
ATOM 5472 O O . ALA D 1 51 ? -13.848 -69.227 34.235 1.000 22.451 48 ALA D O 1
ATOM 5474 N N . ILE D 1 52 ? -13.400 -68.045 32.353 1.000 18.745 49 ILE D N 1
ATOM 5475 C CA . ILE D 1 52 ? -14.839 -67.856 32.024 1.000 16.305 49 ILE D CA 1
ATOM 5476 C C . ILE D 1 52 ? -15.444 -69.010 31.230 1.000 16.246 49 ILE D C 1
ATOM 5477 O O . ILE D 1 52 ? -16.649 -69.011 31.002 1.000 16.878 49 ILE D O 1
ATOM 5482 N N . VAL D 1 53 ? -14.621 -69.955 30.775 1.000 16.912 50 VAL D N 1
ATOM 5483 C CA . VAL D 1 53 ? -15.118 -70.958 29.805 1.000 18.950 50 VAL D CA 1
ATOM 5484 C C . VAL D 1 53 ? -16.311 -71.719 30.380 1.000 18.437 50 VAL D C 1
ATOM 5485 O O . VAL D 1 53 ? -17.304 -71.876 29.695 1.000 19.373 50 VAL D O 1
ATOM 5489 N N . PRO D 1 54 ? -16.300 -72.218 31.636 1.000 20.343 51 PRO D N 1
ATOM 5490 C CA . PRO D 1 54 ? -17.497 -72.913 32.111 1.000 22.044 51 PRO D CA 1
ATOM 5491 C C . PRO D 1 54 ? -18.766 -72.048 32.183 1.000 19.784 51 PRO D C 1
ATOM 5492 O O . PRO D 1 54 ? -19.854 -72.528 31.933 1.000 18.956 51 PRO D O 1
ATOM 5496 N N . THR D 1 55 ? -18.596 -70.754 32.463 1.000 17.606 52 THR D N 1
ATOM 5497 C CA . THR D 1 55 ? -19.731 -69.817 32.501 1.000 17.147 52 THR D CA 1
ATOM 5498 C C . THR D 1 55 ? -20.286 -69.618 31.076 1.000 15.578 52 THR D C 1
ATOM 5499 O O . THR D 1 55 ? -21.485 -69.640 30.864 1.000 16.723 52 THR D O 1
ATOM 5503 N N . VAL D 1 56 ? -19.381 -69.434 30.093 1.000 15.717 53 VAL D N 1
ATOM 5504 C CA . VAL D 1 56 ? -19.863 -69.281 28.700 1.000 17.092 53 VAL D CA 1
ATOM 5505 C C . VAL D 1 56 ? -20.555 -70.584 28.256 1.000 15.655 53 VAL D C 1
ATOM 5506 O O . VAL D 1 56 ? -21.562 -70.524 27.586 1.000 16.078 53 VAL D O 1
ATOM 5510 N N . ALA D 1 57 ? -20.007 -71.746 28.652 1.000 16.939 54 ALA D N 1
ATOM 5511 C CA . ALA D 1 57 ? -20.641 -73.038 28.299 1.000 17.784 54 ALA D CA 1
ATOM 5512 C C . ALA D 1 57 ? -22.054 -73.129 28.902 1.000 17.509 54 ALA D C 1
ATOM 5513 O O . ALA D 1 57 ? -22.989 -73.561 28.221 1.000 18.865 54 ALA D O 1
ATOM 5515 N N . ALA D 1 58 ? -22.215 -72.693 30.152 1.000 17.977 55 ALA D N 1
ATOM 5516 C CA . ALA D 1 58 ? -23.552 -72.691 30.775 1.000 19.607 55 ALA D CA 1
ATOM 5517 C C . ALA D 1 58 ? -24.510 -71.728 30.081 1.000 18.220 55 ALA D C 1
ATOM 5518 O O . ALA D 1 58 ? -25.679 -72.009 29.932 1.000 19.013 55 ALA D O 1
ATOM 5520 N N . LEU D 1 59 ? -24.030 -70.570 29.648 1.000 17.720 56 LEU D N 1
ATOM 5521 C CA . LEU D 1 59 ? -24.850 -69.605 28.890 1.000 17.736 56 LEU D CA 1
ATOM 5522 C C . LEU D 1 59 ? -25.289 -70.179 27.543 1.000 16.020 56 LEU D C 1
ATOM 5523 O O . LEU D 1 59 ? -26.420 -70.029 27.149 1.000 16.927 56 LEU D O 1
ATOM 5528 N N . LEU D 1 60 ? -24.368 -70.857 26.858 1.000 18.473 57 LEU D N 1
ATOM 5529 C CA . LEU D 1 60 ? -24.670 -71.520 25.575 1.000 20.884 57 LEU D CA 1
ATOM 5530 C C . LEU D 1 60 ? -25.766 -72.583 25.794 1.000 19.147 57 LEU D C 1
ATOM 5531 O O . LEU D 1 60 ? -26.720 -72.646 25.040 1.000 19.912 57 LEU D O 1
ATOM 5536 N N . GLN D 1 61 ? -25.626 -73.389 26.842 1.000 20.326 58 GLN D N 1
ATOM 5537 C CA . GLN D 1 61 ? -26.649 -74.412 27.171 1.000 23.564 58 GLN D CA 1
ATOM 5538 C C . GLN D 1 61 ? -27.981 -73.732 27.480 1.000 21.433 58 GLN D C 1
ATOM 5539 O O . GLN D 1 61 ? -29.009 -74.192 27.019 1.000 20.570 58 GLN D O 1
ATOM 5545 N N . LEU D 1 62 ? -27.999 -72.627 28.221 1.000 19.678 59 LEU D N 1
ATOM 5546 C CA . LEU D 1 62 ? -29.245 -71.903 28.528 1.000 19.008 59 LEU D CA 1
ATOM 5547 C C . LEU D 1 62 ? -29.937 -71.456 27.237 1.000 20.748 59 LEU D C 1
ATOM 5548 O O . LEU D 1 62 ? -31.158 -71.638 27.057 1.000 21.881 59 LEU D O 1
ATOM 5553 N N . ALA D 1 63 ? -29.193 -70.873 26.312 1.000 19.522 60 ALA D N 1
ATOM 5554 C CA . ALA D 1 63 ? -29.786 -70.401 25.042 1.000 21.089 60 ALA D CA 1
ATOM 5555 C C . ALA D 1 63 ? -30.316 -71.588 24.227 1.000 21.266 60 ALA D C 1
ATOM 5556 O O . ALA D 1 63 ? -31.376 -71.440 23.649 1.000 22.869 60 ALA D O 1
ATOM 5558 N N . ARG D 1 64 ? -29.570 -72.688 24.166 1.000 20.609 61 ARG D N 1
ATOM 5559 C CA . ARG D 1 64 ? -29.935 -73.898 23.386 1.000 22.287 61 ARG D CA 1
ATOM 5560 C C . ARG D 1 64 ? -31.208 -74.495 23.994 1.000 25.030 61 ARG D C 1
ATOM 5561 O O . ARG D 1 64 ? -32.130 -74.794 23.243 1.000 27.657 61 ARG D O 1
ATOM 5569 N N . GLU D 1 65 ? -31.296 -74.531 25.322 1.000 24.897 62 GLU D N 1
ATOM 5570 C CA . GLU D 1 65 ? -32.493 -75.092 26.009 1.000 26.991 62 GLU D CA 1
ATOM 5571 C C . GLU D 1 65 ? -33.688 -74.175 25.812 1.000 28.511 62 GLU D C 1
ATOM 5572 O O . GLU D 1 65 ? -34.812 -74.678 25.774 1.000 28.281 62 GLU D O 1
ATOM 5578 N N . ALA D 1 66 ? -33.503 -72.862 25.654 1.000 26.450 63 ALA D N 1
ATOM 5579 C CA . ALA D 1 66 ? -34.600 -71.896 25.413 1.000 23.503 63 ALA D CA 1
ATOM 5580 C C . ALA D 1 66 ? -35.008 -71.835 23.931 1.000 25.817 63 ALA D C 1
ATOM 5581 O O . ALA D 1 66 ? -35.987 -71.127 23.615 1.000 28.227 63 ALA D O 1
ATOM 5583 N N . GLY D 1 67 ? -34.249 -72.500 23.055 1.000 24.798 64 GLY D N 1
ATOM 5584 C CA . GLY D 1 67 ? -34.488 -72.508 21.597 1.000 28.482 64 GLY D CA 1
ATOM 5585 C C . GLY D 1 67 ? -34.141 -71.188 20.927 1.000 30.840 64 GLY D C 1
ATOM 5586 O O . GLY D 1 67 ? -34.649 -70.946 19.822 1.000 32.494 64 GLY D O 1
ATOM 5587 N N . MET D 1 68 ? -33.286 -70.380 21.528 1.000 26.862 65 MET D N 1
ATOM 5588 C CA . MET D 1 68 ? -32.896 -69.068 20.958 1.000 25.932 65 MET D CA 1
ATOM 5589 C C . MET D 1 68 ? -31.852 -69.266 19.861 1.000 22.462 65 MET D C 1
ATOM 5590 O O . MET D 1 68 ? -30.987 -70.158 19.969 1.000 23.027 65 MET D O 1
ATOM 5595 N N . LEU D 1 69 ? -31.843 -68.353 18.882 1.000 23.310 66 LEU D N 1
ATOM 5596 C CA . LEU D 1 69 ? -30.725 -68.274 17.909 1.000 20.889 66 LEU D CA 1
ATOM 5597 C C . LEU D 1 69 ? -29.398 -68.070 18.641 1.000 18.775 66 LEU D C 1
ATOM 5598 O O . LEU D 1 69 ? -29.334 -67.203 19.583 1.000 20.377 66 LEU D O 1
ATOM 5603 N N . VAL D 1 70 ? -28.386 -68.785 18.238 1.000 18.963 67 VAL D N 1
ATOM 5604 C CA . VAL D 1 70 ? -27.009 -68.672 18.737 1.000 18.511 67 VAL D CA 1
ATOM 5605 C C . VAL D 1 70 ? -26.105 -68.280 17.578 1.000 20.687 67 VAL D C 1
ATOM 5606 O O . VAL D 1 70 ? -26.132 -68.915 16.479 1.000 19.872 67 VAL D O 1
ATOM 5610 N N . VAL D 1 71 ? -25.303 -67.246 17.803 1.000 17.784 68 VAL D N 1
ATOM 5611 C CA . VAL D 1 71 ? -24.332 -66.701 16.840 1.000 17.051 68 VAL D CA 1
ATOM 5612 C C . VAL D 1 71 ? -22.971 -66.821 17.462 1.000 17.715 68 VAL D C 1
ATOM 5613 O O . VAL D 1 71 ? -22.812 -66.364 18.605 1.000 19.399 68 VAL D O 1
ATOM 5617 N N . HIS D 1 72 ? -21.989 -67.351 16.778 1.000 15.253 69 HIS D N 1
ATOM 5618 C CA . HIS D 1 72 ? -20.597 -67.399 17.219 1.000 16.613 69 HIS D CA 1
ATOM 5619 C C . HIS D 1 72 ? -19.808 -66.525 16.261 1.000 17.815 69 HIS D C 1
ATOM 5620 O O . HIS D 1 72 ? -20.072 -66.611 15.034 1.000 20.175 69 HIS D O 1
ATOM 5627 N N . THR D 1 73 ? -18.892 -65.720 16.774 1.000 18.632 70 THR D N 1
ATOM 5628 C CA . THR D 1 73 ? -17.972 -64.975 15.893 1.000 18.423 70 THR D CA 1
ATOM 5629 C C . THR D 1 73 ? -16.566 -65.499 16.084 1.000 20.469 70 THR D C 1
ATOM 5630 O O . THR D 1 73 ? -16.170 -65.948 17.161 1.000 22.027 70 THR D O 1
ATOM 5634 N N . ARG D 1 74 ? -15.767 -65.406 15.019 1.000 17.498 71 ARG D N 1
ATOM 5635 C CA . ARG D 1 74 ? -14.329 -65.677 15.032 1.000 18.967 71 ARG D CA 1
ATOM 5636 C C . ARG D 1 74 ? -13.645 -64.497 14.363 1.000 16.981 71 ARG D C 1
ATOM 5637 O O . ARG D 1 74 ? -14.074 -64.171 13.238 1.000 20.880 71 ARG D O 1
ATOM 5645 N N . GLU D 1 75 ? -12.676 -63.903 15.017 1.000 16.742 72 GLU D N 1
ATOM 5646 C CA . GLU D 1 75 ? -11.811 -62.908 14.358 1.000 17.227 72 GLU D CA 1
ATOM 5647 C C . GLU D 1 75 ? -10.856 -63.733 13.497 1.000 18.846 72 GLU D C 1
ATOM 5648 O O . GLU D 1 75 ? -10.088 -64.562 14.037 1.000 17.696 72 GLU D O 1
ATOM 5654 N N . SER D 1 76 ? -10.808 -63.420 12.206 1.000 20.130 73 SER D N 1
ATOM 5655 C CA . SER D 1 76 ? -10.027 -64.273 11.284 1.000 20.462 73 SER D CA 1
ATOM 5656 C C . SER D 1 76 ? -9.842 -63.548 9.963 1.000 21.248 73 SER D C 1
ATOM 5657 O O . SER D 1 76 ? -10.639 -62.654 9.597 1.000 21.633 73 SER D O 1
ATOM 5660 N N . HIS D 1 77 ? -8.846 -64.017 9.226 1.000 22.031 74 HIS D N 1
ATOM 5661 C CA . HIS D 1 77 ? -8.509 -63.488 7.881 1.000 20.828 74 HIS D CA 1
ATOM 5662 C C . HIS D 1 77 ? -8.438 -64.622 6.856 1.000 24.457 74 HIS D C 1
ATOM 5663 O O . HIS D 1 77 ? -8.069 -65.752 7.222 1.000 23.725 74 HIS D O 1
ATOM 5670 N N . LEU D 1 78 ? -8.815 -64.280 5.633 1.000 20.860 75 LEU D N 1
ATOM 5671 C CA . LEU D 1 78 ? -8.621 -65.180 4.463 1.000 22.829 75 LEU D CA 1
ATOM 5672 C C . LEU D 1 78 ? -7.169 -65.584 4.394 1.000 22.890 75 LEU D C 1
ATOM 5673 O O . LEU D 1 78 ? -6.253 -64.847 4.741 1.000 25.323 75 LEU D O 1
ATOM 5678 N N . PRO D 1 79 ? -6.889 -66.836 3.936 1.000 25.051 76 PRO D N 1
ATOM 5679 C CA . PRO D 1 79 ? -5.504 -67.259 3.783 1.000 26.628 76 PRO D CA 1
ATOM 5680 C C . PRO D 1 79 ? -4.651 -66.361 2.861 1.000 23.400 76 PRO D C 1
ATOM 5681 O O . PRO D 1 79 ? -3.471 -66.233 3.157 1.000 25.955 76 PRO D O 1
ATOM 5685 N N . ASP D 1 80 ? -5.279 -65.704 1.886 1.000 26.686 77 ASP D N 1
ATOM 5686 C CA . ASP D 1 80 ? -4.543 -64.747 1.018 1.000 27.017 77 ASP D CA 1
ATOM 5687 C C . ASP D 1 80 ? -4.390 -63.374 1.697 1.000 32.568 77 ASP D C 1
ATOM 5688 O O . ASP D 1 80 ? -3.734 -62.517 1.117 1.000 29.621 77 ASP D O 1
ATOM 5693 N N . LEU D 1 81 ? -4.976 -63.179 2.885 1.000 26.807 78 LEU D N 1
ATOM 5694 C CA . LEU D 1 81 ? -4.909 -61.921 3.693 1.000 26.024 78 LEU D CA 1
ATOM 5695 C C . LEU D 1 81 ? -5.472 -60.738 2.914 1.000 25.528 78 LEU D C 1
ATOM 5696 O O . LEU D 1 81 ? -5.181 -59.613 3.358 1.000 26.747 78 LEU D O 1
ATOM 5701 N N . SER D 1 82 ? -6.341 -60.946 1.949 1.000 26.101 79 SER D N 1
ATOM 5702 C CA . SER D 1 82 ? -6.936 -59.852 1.143 1.000 29.433 79 SER D CA 1
ATOM 5703 C C . SER D 1 82 ? -7.886 -59.014 2.013 1.000 31.443 79 SER D C 1
ATOM 5704 O O . SER D 1 82 ? -8.180 -57.874 1.622 1.000 28.678 79 SER D O 1
ATOM 5707 N N . ASP D 1 83 ? -8.354 -59.551 3.153 1.000 26.945 80 ASP D N 1
ATOM 5708 C CA . ASP D 1 83 ? -9.270 -58.802 4.056 1.000 26.324 80 ASP D CA 1
ATOM 5709 C C . ASP D 1 83 ? -8.500 -58.353 5.294 1.000 27.953 80 ASP D C 1
ATOM 5710 O O . ASP D 1 83 ? -9.168 -58.001 6.297 1.000 28.420 80 ASP D O 1
ATOM 5715 N N . CYS D 1 84 ? -7.175 -58.407 5.296 1.000 24.671 81 CYS D N 1
ATOM 5716 C CA . CYS D 1 84 ? -6.357 -57.929 6.431 1.000 25.868 81 CYS D CA 1
ATOM 5717 C C . CYS D 1 84 ? -5.709 -56.626 6.000 1.000 26.995 81 CYS D C 1
ATOM 5718 O O . CYS D 1 84 ? -4.786 -56.637 5.166 1.000 26.673 81 CYS D O 1
ATOM 5721 N N . PRO D 1 85 ? -6.205 -55.464 6.459 1.000 23.682 82 PRO D N 1
ATOM 5722 C CA . PRO D 1 85 ? -5.570 -54.221 6.016 1.000 21.236 82 PRO D CA 1
ATOM 5723 C C . PRO D 1 85 ? -4.112 -54.152 6.452 1.000 20.841 82 PRO D C 1
ATOM 5724 O O . PRO D 1 85 ? -3.672 -54.673 7.456 1.000 20.729 82 PRO D O 1
ATOM 5728 N N . ARG D 1 86 ? -3.287 -53.449 5.651 1.000 21.152 83 ARG D N 1
ATOM 5729 C CA . ARG D 1 86 ? -1.860 -53.273 5.959 1.000 23.479 83 ARG D CA 1
ATOM 5730 C C . ARG D 1 86 ? -1.674 -52.735 7.377 1.000 20.447 83 ARG D C 1
ATOM 5731 O O . ARG D 1 86 ? -0.781 -53.117 8.089 1.000 21.757 83 ARG D O 1
ATOM 5739 N N . SER D 1 87 ? -2.533 -51.767 7.787 1.000 20.931 84 SER D N 1
ATOM 5740 C CA . SER D 1 87 ? -2.467 -51.157 9.128 1.000 20.855 84 SER D CA 1
ATOM 5741 C C . SER D 1 87 ? -2.461 -52.246 10.225 1.000 17.378 84 SER D C 1
ATOM 5742 O O . SER D 1 87 ? -1.615 -52.214 11.137 1.000 19.524 84 SER D O 1
ATOM 5745 N N . LYS D 1 88 ? -3.373 -53.188 10.082 1.000 19.721 85 LYS D N 1
ATOM 5746 C CA . LYS D 1 88 ? -3.524 -54.255 11.101 1.000 19.867 85 LYS D CA 1
ATOM 5747 C C . LYS D 1 88 ? -2.347 -55.234 11.063 1.000 19.606 85 LYS D C 1
ATOM 5748 O O . LYS D 1 88 ? -1.859 -55.601 12.120 1.000 20.544 85 LYS D O 1
ATOM 5754 N N . ARG D 1 89 ? -1.843 -55.513 9.861 1.000 21.772 86 ARG D N 1
ATOM 5755 C CA . ARG D 1 89 ? -0.699 -56.458 9.720 1.000 23.281 86 ARG D CA 1
ATOM 5756 C C . ARG D 1 89 ? 0.529 -55.878 10.416 1.000 23.307 86 ARG D C 1
ATOM 5757 O O . ARG D 1 89 ? 1.279 -56.628 11.061 1.000 25.234 86 ARG D O 1
ATOM 5765 N N . LEU D 1 90 ? 0.741 -54.546 10.295 1.000 19.982 87 LEU D N 1
ATOM 5766 C CA . LEU D 1 90 ? 1.995 -53.945 10.797 1.000 25.352 87 LEU D CA 1
ATOM 5767 C C . LEU D 1 90 ? 1.869 -53.407 12.217 1.000 23.075 87 LEU D C 1
ATOM 5768 O O . LEU D 1 90 ? 2.888 -53.116 12.820 1.000 25.463 87 LEU D O 1
ATOM 5773 N N . ARG D 1 91 ? 0.665 -53.269 12.751 1.000 22.452 88 ARG D N 1
ATOM 5774 C CA . ARG D 1 91 ? 0.470 -52.558 14.035 1.000 21.027 88 ARG D CA 1
ATOM 5775 C C . ARG D 1 91 ? 1.258 -53.244 15.152 1.000 21.287 88 ARG D C 1
ATOM 5776 O O . ARG D 1 91 ? 1.084 -54.481 15.325 1.000 23.810 88 ARG D O 1
ATOM 5784 N N . GLY D 1 92 ? 2.015 -52.494 15.940 1.000 22.927 89 GLY D N 1
ATOM 5785 C CA . GLY D 1 92 ? 2.761 -52.987 17.104 1.000 25.675 89 GLY D CA 1
ATOM 5786 C C . GLY D 1 92 ? 4.084 -53.637 16.726 1.000 27.081 89 GLY D C 1
ATOM 5787 O O . GLY D 1 92 ? 4.814 -53.981 17.663 1.000 29.610 89 GLY D O 1
ATOM 5788 N N . ASN D 1 93 ? 4.383 -53.749 15.429 1.000 28.827 90 ASN D N 1
ATOM 5789 C CA . ASN D 1 93 ? 5.596 -54.410 14.848 1.000 35.402 90 ASN D CA 1
ATOM 5790 C C . ASN D 1 93 ? 5.933 -55.650 15.686 1.000 35.037 90 ASN D C 1
ATOM 5791 O O . ASN D 1 93 ? 7.038 -55.766 16.212 1.000 36.418 90 ASN D O 1
ATOM 5796 N N . PRO D 1 94 ? 5.017 -56.645 15.807 1.000 31.872 91 PRO D N 1
ATOM 5797 C CA . PRO D 1 94 ? 5.288 -57.840 16.605 1.000 31.770 91 PRO D CA 1
ATOM 5798 C C . PRO D 1 94 ? 6.365 -58.700 15.914 1.000 30.685 91 PRO D C 1
ATOM 5799 O O . PRO D 1 94 ? 6.487 -58.649 14.692 1.000 28.447 91 PRO D O 1
ATOM 5803 N N . THR D 1 95 ? 7.125 -59.470 16.688 1.000 30.771 92 THR D N 1
ATOM 5804 C CA . THR D 1 95 ? 8.153 -60.402 16.140 1.000 31.977 92 THR D CA 1
ATOM 5805 C C . THR D 1 95 ? 7.465 -61.426 15.240 1.000 30.378 92 THR D C 1
ATOM 5806 O O . THR D 1 95 ? 7.967 -61.627 14.116 1.000 29.980 92 THR D O 1
ATOM 5810 N N . LEU D 1 96 ? 6.335 -61.997 15.688 1.000 29.891 93 LEU D N 1
ATOM 5811 C CA . LEU D 1 96 ? 5.423 -62.819 14.857 1.000 32.318 93 LEU D CA 1
ATOM 5812 C C . LEU D 1 96 ? 4.047 -62.139 14.782 1.000 29.720 93 LEU D C 1
ATOM 5813 O O . LEU D 1 96 ? 3.469 -61.839 15.844 1.000 33.451 93 LEU D O 1
ATOM 5818 N N . GLY D 1 97 ? 3.561 -61.919 13.572 1.000 28.648 94 GLY D N 1
ATOM 5819 C CA . GLY D 1 97 ? 2.319 -61.177 13.333 1.000 29.430 94 GLY D CA 1
ATOM 5820 C C . GLY D 1 97 ? 1.289 -61.974 12.599 1.000 25.698 94 GLY D C 1
ATOM 5821 O O . GLY D 1 97 ? 1.459 -63.175 12.382 1.000 28.475 94 GLY D O 1
ATOM 5822 N N . ILE D 1 98 ? 0.206 -61.331 12.214 1.000 23.925 95 ILE D N 1
ATOM 5823 C CA . ILE D 1 98 ? -0.899 -61.953 11.462 1.000 21.649 95 ILE D CA 1
ATOM 5824 C C . ILE D 1 98 ? -0.329 -62.677 10.238 1.000 26.012 95 ILE D C 1
ATOM 5825 O O . ILE D 1 98 ? 0.456 -62.081 9.461 1.000 24.308 95 ILE D O 1
ATOM 5830 N N . GLY D 1 99 ? -0.688 -63.949 10.091 1.000 24.976 96 GLY D N 1
ATOM 5831 C CA . GLY D 1 99 ? -0.289 -64.767 8.928 1.000 25.433 96 GLY D CA 1
ATOM 5832 C C . GLY D 1 99 ? 1.027 -65.477 9.159 1.000 25.303 96 GLY D C 1
ATOM 5833 O O . GLY D 1 99 ? 1.283 -66.433 8.382 1.000 28.217 96 GLY D O 1
ATOM 5834 N N . ASP D 1 100 ? 1.818 -65.095 10.150 1.000 23.552 97 ASP D N 1
ATOM 5835 C CA . ASP D 1 100 ? 3.112 -65.762 10.450 1.000 25.493 97 ASP D CA 1
ATOM 5836 C C . ASP D 1 100 ? 2.803 -67.061 11.180 1.000 31.437 97 ASP D C 1
ATOM 5837 O O . ASP D 1 100 ? 1.762 -67.144 11.886 1.000 28.057 97 ASP D O 1
ATOM 5842 N N . VAL D 1 101 ? 3.701 -68.040 11.054 1.000 30.542 98 VAL D N 1
ATOM 5843 C CA . VAL D 1 101 ? 3.513 -69.369 11.693 1.000 27.626 98 VAL D CA 1
ATOM 5844 C C . VAL D 1 101 ? 3.961 -69.301 13.147 1.000 25.277 98 VAL D C 1
ATOM 5845 O O . VAL D 1 101 ? 5.127 -69.032 13.454 1.000 32.044 98 VAL D O 1
ATOM 5849 N N . GLY D 1 102 ? 3.011 -69.508 14.060 1.000 26.046 99 GLY D N 1
ATOM 5850 C CA . GLY D 1 102 ? 3.326 -69.701 15.476 1.000 26.215 99 GLY D CA 1
ATOM 5851 C C . GLY D 1 102 ? 3.124 -71.168 15.838 1.000 27.570 99 GLY D C 1
ATOM 5852 O O . GLY D 1 102 ? 2.862 -71.977 14.956 1.000 29.688 99 GLY D O 1
ATOM 5853 N N . PRO D 1 103 ? 3.178 -71.503 17.137 1.000 29.681 100 PRO D N 1
ATOM 5854 C CA . PRO D 1 103 ? 3.014 -72.892 17.574 1.000 28.743 100 PRO D CA 1
ATOM 5855 C C . PRO D 1 103 ? 1.652 -73.522 17.239 1.000 27.437 100 PRO D C 1
ATOM 5856 O O . PRO D 1 103 ? 1.571 -74.737 17.260 1.000 28.075 100 PRO D O 1
ATOM 5860 N N . MET D 1 104 ? 0.615 -72.723 16.949 1.000 26.572 101 MET D N 1
ATOM 5861 C CA . MET D 1 104 ? -0.709 -73.279 16.536 1.000 23.874 101 MET D CA 1
ATOM 5862 C C . MET D 1 104 ? -1.026 -72.940 15.081 1.000 27.104 101 MET D C 1
ATOM 5863 O O . MET D 1 104 ? -2.185 -72.965 14.684 1.000 25.332 101 MET D O 1
ATOM 5868 N N . GLY D 1 105 ? -0.016 -72.653 14.260 1.000 23.488 102 GLY D N 1
ATOM 5869 C CA . GLY D 1 105 ? -0.249 -72.353 12.839 1.000 24.731 102 GLY D CA 1
ATOM 5870 C C . GLY D 1 105 ? -0.249 -70.864 12.550 1.000 21.233 102 GLY D C 1
ATOM 5871 O O . GLY D 1 105 ? 0.334 -70.120 13.339 1.000 25.580 102 GLY D O 1
ATOM 5872 N N . ARG D 1 106 ? -0.718 -70.495 11.380 1.000 22.892 103 ARG D N 1
ATOM 5873 C CA . ARG D 1 106 ? -0.687 -69.073 10.939 1.000 21.549 103 ARG D CA 1
ATOM 5874 C C . ARG D 1 106 ? -1.625 -68.253 11.846 1.000 22.266 103 ARG D C 1
ATOM 5875 O O . ARG D 1 106 ? -2.805 -68.516 11.864 1.000 22.532 103 ARG D O 1
AT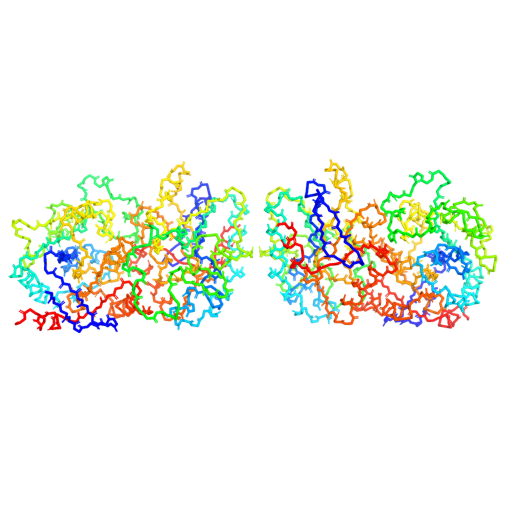OM 5883 N N . ILE D 1 107 ? -1.058 -67.217 12.443 1.000 22.302 104 ILE D N 1
ATOM 5884 C CA . ILE D 1 107 ? -1.741 -66.376 13.478 1.000 21.134 104 ILE D CA 1
ATOM 5885 C C . ILE D 1 107 ? -2.938 -65.655 12.851 1.000 22.182 104 ILE D C 1
ATOM 5886 O O . ILE D 1 107 ? -2.789 -64.957 11.844 1.000 20.963 104 ILE D O 1
ATOM 5891 N N . LEU D 1 108 ? -4.152 -65.849 13.408 1.000 21.401 105 LEU D N 1
ATOM 5892 C CA . LEU D 1 108 ? -5.412 -65.151 13.024 1.000 20.084 105 LEU D CA 1
ATOM 5893 C C . LEU D 1 108 ? -5.862 -65.460 11.609 1.000 17.896 105 LEU D C 1
ATOM 5894 O O . LEU D 1 108 ? -6.642 -64.729 11.037 1.000 20.382 105 LEU D O 1
ATOM 5899 N N . VAL D 1 109 ? -5.487 -66.633 11.071 1.000 21.465 106 VAL D N 1
ATOM 5900 C CA . VAL D 1 109 ? -5.922 -67.031 9.716 1.000 22.880 106 VAL D CA 1
ATOM 5901 C C . VAL D 1 109 ? -6.978 -68.129 9.801 1.000 19.691 106 VAL D C 1
ATOM 5902 O O . VAL D 1 109 ? -6.752 -69.112 10.563 1.000 20.802 106 VAL D O 1
ATOM 5906 N N . GLN D 1 110 ? -8.002 -67.992 8.989 1.000 21.013 107 GLN D N 1
ATOM 5907 C CA . GLN D 1 110 ? -9.079 -68.996 8.815 1.000 22.668 107 GLN D CA 1
ATOM 5908 C C . GLN D 1 110 ? -8.462 -70.374 8.543 1.000 27.198 107 GLN D C 1
ATOM 5909 O O . GLN D 1 110 ? -7.521 -70.479 7.709 1.000 24.985 107 GLN D O 1
ATOM 5915 N N . GLY D 1 111 ? -8.973 -71.387 9.243 1.000 24.985 108 GLY D N 1
ATOM 5916 C CA . GLY D 1 111 ? -8.639 -72.794 8.964 1.000 22.550 108 GLY D CA 1
ATOM 5917 C C . GLY D 1 111 ? -7.481 -73.287 9.799 1.000 24.060 108 GLY D C 1
ATOM 5918 O O . GLY D 1 111 ? -7.221 -74.513 9.795 1.000 31.800 108 GLY D O 1
ATOM 5919 N N . GLU D 1 112 ? -6.748 -72.438 10.495 1.000 21.465 109 GLU D N 1
ATOM 5920 C CA . GLU D 1 112 ? -5.578 -72.837 11.281 1.000 21.368 109 GLU D CA 1
ATOM 5921 C C . GLU D 1 112 ? -5.985 -73.320 12.673 1.000 22.754 109 GLU D C 1
ATOM 5922 O O . GLU D 1 112 ? -6.971 -72.815 13.234 1.000 22.209 109 GLU D O 1
ATOM 5928 N N . PRO D 1 113 ? -5.228 -74.230 13.310 1.000 22.911 110 PRO D N 1
ATOM 5929 C CA . PRO D 1 113 ? -5.610 -74.718 14.639 1.000 24.347 110 PRO D CA 1
ATOM 5930 C C . PRO D 1 113 ? -5.833 -73.588 15.656 1.000 24.802 110 PRO D C 1
ATOM 5931 O O . PRO D 1 113 ? -6.811 -73.619 16.447 1.000 22.701 110 PRO D O 1
ATOM 5935 N N . GLY D 1 114 ? -4.912 -72.615 15.670 1.000 24.075 111 GLY D N 1
ATOM 5936 C CA . GLY D 1 114 ? -4.965 -71.527 16.651 1.000 21.486 111 GLY D CA 1
ATOM 5937 C C . GLY D 1 114 ? -6.191 -70.668 16.447 1.000 22.427 111 GLY D C 1
ATOM 5938 O O . GLY D 1 114 ? -6.578 -70.001 17.415 1.000 23.736 111 GLY D O 1
ATOM 5939 N N . ASN D 1 115 ? -6.870 -70.682 15.298 1.000 19.411 112 ASN D N 1
ATOM 5940 C CA . ASN D 1 115 ? -7.973 -69.750 15.007 1.000 20.640 112 ASN D CA 1
ATOM 5941 C C . ASN D 1 115 ? -9.288 -70.327 15.507 1.000 20.549 112 ASN D C 1
ATOM 5942 O O . ASN D 1 115 ? -10.326 -69.654 15.375 1.000 20.071 112 ASN D O 1
ATOM 5947 N N . GLN D 1 116 ? -9.293 -71.615 15.927 1.000 18.305 113 GLN D N 1
ATOM 5948 C CA . GLN D 1 116 ? -10.570 -72.306 16.148 1.000 17.678 11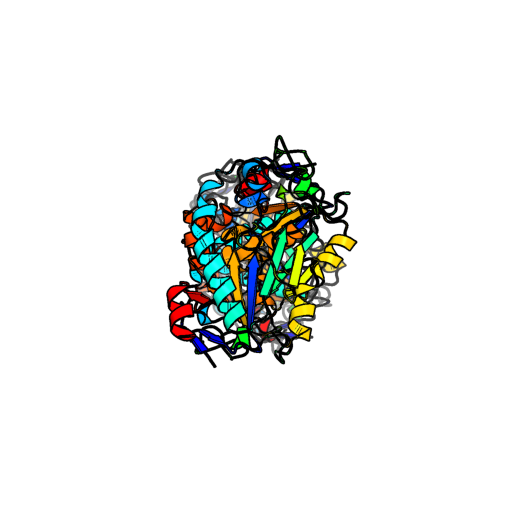3 GLN D CA 1
ATOM 5949 C C . GLN D 1 116 ? -11.236 -71.920 17.479 1.000 15.177 113 GLN D C 1
ATOM 5950 O O . GLN D 1 116 ? -10.531 -71.668 18.464 1.000 16.810 113 GLN D O 1
ATOM 5956 N N . ILE D 1 117 ? -12.541 -71.957 17.430 1.000 15.327 114 ILE D N 1
ATOM 5957 C CA . ILE D 1 117 ? -13.372 -71.869 18.673 1.000 17.128 114 ILE D CA 1
ATOM 5958 C C . ILE D 1 117 ? -13.025 -73.046 19.596 1.000 19.364 114 ILE D C 1
ATOM 5959 O O . ILE D 1 117 ? -12.835 -74.196 19.135 1.000 19.158 114 ILE D O 1
ATOM 5964 N N . LEU D 1 118 ? -12.916 -72.793 20.888 1.000 18.594 115 LEU D N 1
ATOM 5965 C CA . LEU D 1 118 ? -12.613 -73.848 21.856 1.000 19.770 115 LEU D CA 1
ATOM 5966 C C . LEU D 1 118 ? -13.609 -74.990 21.708 1.000 19.287 115 LEU D C 1
ATOM 5967 O O . LEU D 1 118 ? -14.816 -74.802 21.542 1.000 18.202 115 LEU D O 1
ATOM 5972 N N . PRO D 1 119 ? -13.125 -76.258 21.819 1.000 19.614 116 PRO D N 1
ATOM 5973 C CA . PRO D 1 119 ? -14.065 -77.384 21.801 1.000 21.580 116 PRO D CA 1
ATOM 5974 C C . PRO D 1 119 ? -15.230 -77.286 22.806 1.000 19.288 116 PRO D C 1
ATOM 5975 O O . PRO D 1 119 ? -16.321 -77.687 22.481 1.000 20.494 116 PRO D O 1
ATOM 5979 N N . GLN D 1 120 ? -14.927 -76.748 23.987 1.000 20.055 117 GLN D N 1
ATOM 5980 C CA . GLN D 1 120 ? -15.904 -76.601 25.097 1.000 21.734 117 GLN D CA 1
ATOM 5981 C C . GLN D 1 120 ? -17.083 -75.734 24.668 1.000 22.581 117 GLN D C 1
ATOM 5982 O O . GLN D 1 120 ? -18.160 -75.828 25.292 1.000 22.371 117 GLN D O 1
ATOM 5988 N N . LEU D 1 121 ? -16.914 -74.898 23.624 1.000 20.375 118 LEU D N 1
ATOM 5989 C CA . LEU D 1 121 ? -17.933 -73.900 23.200 1.000 21.888 118 LEU D CA 1
ATOM 5990 C C . LEU D 1 121 ? -18.249 -74.057 21.715 1.000 24.709 118 LEU D C 1
ATOM 5991 O O . LEU D 1 121 ? -18.685 -73.080 21.087 1.000 21.684 118 LEU D O 1
ATOM 5996 N N . ALA D 1 122 ? -18.015 -75.243 21.155 1.000 22.672 119 ALA D N 1
ATOM 5997 C CA . ALA D 1 122 ? -18.119 -75.438 19.698 1.000 22.520 119 ALA D CA 1
ATOM 5998 C C . ALA D 1 122 ? -19.559 -75.241 19.224 1.000 21.287 119 ALA D C 1
ATOM 5999 O O . ALA D 1 122 ? -20.528 -75.633 19.869 1.000 21.900 119 ALA D O 1
ATOM 6001 N N . PRO D 1 123 ? -19.743 -74.632 18.037 1.000 22.286 120 PRO D N 1
ATOM 6002 C CA . PRO D 1 123 ? -21.041 -74.527 17.419 1.000 22.297 120 PRO D CA 1
ATOM 6003 C C . PRO D 1 123 ? -21.605 -75.909 17.063 1.000 24.506 120 PRO D C 1
ATOM 6004 O O . PRO D 1 123 ? -20.849 -76.853 16.860 1.000 27.749 120 PRO D O 1
ATOM 6008 N N . VAL D 1 124 ? -22.909 -75.947 16.997 1.000 21.291 121 VAL D N 1
ATOM 6009 C CA . VAL D 1 124 ? -23.653 -77.113 16.441 1.000 24.833 121 VAL D CA 1
ATOM 6010 C C . VAL D 1 124 ? -24.434 -76.648 15.222 1.000 24.717 121 VAL D C 1
ATOM 6011 O O . VAL D 1 124 ? -24.663 -75.423 15.011 1.000 22.638 121 VAL D O 1
ATOM 6015 N N . GLU D 1 125 ? -24.867 -77.598 14.412 1.000 25.660 122 GLU D N 1
ATOM 6016 C CA . GLU D 1 125 ? -25.701 -77.314 13.215 1.000 26.104 122 GLU D CA 1
ATOM 6017 C C . GLU D 1 125 ? -26.918 -76.476 13.627 1.000 25.818 122 GLU D C 1
ATOM 6018 O O . GLU D 1 125 ? -27.544 -76.759 14.645 1.000 28.621 122 GLU D O 1
ATOM 6024 N N . GLY D 1 126 ? -27.260 -75.436 12.857 1.000 25.936 123 GLY D N 1
ATOM 6025 C CA . GLY D 1 126 ? -28.404 -74.553 13.147 1.000 25.221 123 GLY D CA 1
ATOM 6026 C C . GLY D 1 126 ? -27.971 -73.256 13.854 1.000 22.240 123 GLY D C 1
ATOM 6027 O O . GLY D 1 126 ? -28.840 -72.412 14.076 1.000 27.089 123 GLY D O 1
ATOM 6028 N N . GLU D 1 127 ? -26.689 -73.157 14.204 1.000 21.913 124 GLU D N 1
ATOM 6029 C CA . GLU D 1 127 ? -26.146 -71.905 14.780 1.000 21.618 124 GLU D CA 1
ATOM 6030 C C . GLU D 1 127 ? -25.397 -71.168 13.679 1.000 23.262 124 GLU D C 1
ATOM 6031 O O . GLU D 1 127 ? -24.892 -71.778 12.732 1.000 25.358 124 GLU D O 1
ATOM 6037 N N . LEU D 1 128 ? -25.338 -69.848 13.808 1.000 22.777 125 LEU D N 1
ATOM 6038 C CA . LEU D 1 128 ? -24.631 -69.010 12.808 1.000 23.070 125 LEU D CA 1
ATOM 6039 C C . LEU D 1 128 ? -23.196 -68.894 13.258 1.000 22.654 125 LEU D C 1
ATOM 6040 O O . LEU D 1 128 ? -22.957 -68.697 14.462 1.000 23.222 125 LEU D O 1
ATOM 6045 N N . VAL D 1 129 ? -22.233 -69.014 12.372 1.000 18.143 126 VAL D N 1
ATOM 6046 C CA . VAL D 1 129 ? -20.804 -68.841 12.649 1.000 19.729 126 VAL D CA 1
ATOM 6047 C C . VAL D 1 129 ? -20.306 -67.761 11.687 1.000 23.929 126 VAL D C 1
ATOM 6048 O O . VAL D 1 129 ? -20.344 -67.982 10.469 1.000 24.742 126 VAL D O 1
ATOM 6052 N N . ILE D 1 130 ? -19.890 -66.637 12.237 1.000 22.790 127 ILE D N 1
ATOM 6053 C CA . ILE D 1 130 ? -19.511 -65.404 11.474 1.000 21.559 127 ILE D CA 1
ATOM 6054 C C . ILE D 1 130 ? -18.003 -65.271 11.579 1.000 23.790 127 ILE D C 1
ATOM 6055 O O . ILE D 1 130 ? -17.488 -65.100 12.674 1.000 23.967 127 ILE D O 1
ATOM 6060 N N . ASP D 1 131 ? -17.270 -65.282 10.469 1.000 21.108 128 ASP D N 1
ATOM 6061 C CA . ASP D 1 131 ? -15.858 -64.868 10.434 1.000 21.030 128 ASP D CA 1
ATOM 6062 C C . ASP D 1 131 ? -15.828 -63.365 10.172 1.000 19.975 128 ASP D C 1
ATOM 6063 O O . ASP D 1 131 ? -16.554 -62.889 9.292 1.000 22.319 128 ASP D O 1
ATOM 6068 N N . LYS D 1 132 ? -15.061 -62.677 10.985 1.000 18.997 129 LYS D N 1
ATOM 6069 C CA . LYS D 1 132 ? -14.998 -61.206 10.879 1.000 20.450 129 LYS D CA 1
ATOM 6070 C C . LYS D 1 132 ? -13.564 -60.752 10.852 1.000 18.446 129 LYS D C 1
ATOM 6071 O O . LYS D 1 132 ? -12.697 -61.213 11.576 1.000 18.919 129 LYS D O 1
ATOM 6077 N N . PRO D 1 133 ? -13.243 -59.772 9.949 1.000 19.111 130 PRO D N 1
ATOM 6078 C CA . PRO D 1 133 ? -11.876 -59.283 9.850 1.000 20.582 130 PRO D CA 1
ATOM 6079 C C . PRO D 1 133 ? -11.498 -58.126 10.785 1.000 17.087 130 PRO D C 1
ATOM 6080 O O . PRO D 1 133 ? -10.348 -57.740 10.862 1.000 19.818 130 PRO D O 1
ATOM 6084 N N . GLY D 1 134 ? -12.522 -57.642 11.512 1.000 18.069 131 GLY D N 1
ATOM 6085 C CA . GLY D 1 134 ? -12.307 -56.576 12.486 1.000 17.709 131 GLY D CA 1
ATOM 6086 C C . GLY D 1 134 ? -12.734 -57.011 13.862 1.000 17.375 131 GLY D C 1
ATOM 6087 O O . GLY D 1 134 ? -13.054 -58.197 14.082 1.000 19.206 131 GLY D O 1
ATOM 6088 N N . LYS D 1 135 ? -12.724 -56.067 14.793 1.000 15.245 132 LYS D N 1
ATOM 6089 C CA . LYS D 1 135 ? -13.115 -56.350 16.187 1.000 14.450 132 LYS D CA 1
ATOM 6090 C C . LYS D 1 135 ? -14.624 -56.322 16.287 1.000 15.595 132 LYS D C 1
ATOM 6091 O O . LYS D 1 135 ? -15.175 -57.119 17.066 1.000 16.891 132 LYS D O 1
ATOM 6097 N N . GLY D 1 136 ? -15.320 -55.488 15.547 1.000 15.946 133 GLY D N 1
ATOM 6098 C CA . GLY D 1 136 ? -16.772 -55.393 15.572 1.000 15.430 133 GLY D CA 1
ATOM 6099 C C . GLY D 1 136 ? -17.431 -56.519 14.803 1.000 18.149 133 GLY D C 1
ATOM 6100 O O . GLY D 1 136 ? -17.124 -56.717 13.599 1.000 19.192 133 GLY D O 1
ATOM 6101 N N . ALA D 1 137 ? -18.428 -57.160 15.390 1.000 17.785 134 ALA D N 1
ATOM 6102 C CA . ALA D 1 137 ? -19.139 -58.286 14.752 1.000 18.102 134 ALA D CA 1
ATOM 6103 C C . ALA D 1 137 ? -19.948 -57.797 13.537 1.000 18.192 134 ALA D C 1
ATOM 6104 O O . ALA D 1 137 ? -20.347 -58.675 12.751 1.000 20.226 134 ALA D O 1
ATOM 6106 N N . PHE D 1 138 ? -20.281 -56.527 13.392 1.000 16.760 135 PHE D N 1
ATOM 6107 C CA . PHE D 1 138 ? -21.166 -56.038 12.313 1.000 18.434 135 PHE D CA 1
ATOM 6108 C C . PHE D 1 138 ? -20.353 -55.577 11.105 1.000 21.000 135 PHE D C 1
ATOM 6109 O O . PHE D 1 138 ? -20.925 -55.620 9.995 1.000 26.095 135 PHE D O 1
ATOM 6117 N N . TYR D 1 139 ? -19.077 -55.272 11.252 1.000 19.526 136 TYR D N 1
ATOM 6118 C CA . TYR D 1 139 ? -18.294 -54.729 10.122 1.000 20.012 136 TYR D CA 1
ATOM 6119 C C . TYR D 1 139 ? -17.907 -55.872 9.179 1.000 19.883 136 TYR D C 1
ATOM 6120 O O . TYR D 1 139 ? -17.224 -56.831 9.585 1.000 18.534 136 TYR D O 1
ATOM 6129 N N . ALA D 1 140 ? -18.272 -55.696 7.890 1.000 20.462 137 ALA D N 1
ATOM 6130 C CA . ALA D 1 140 ? -17.845 -56.605 6.804 1.000 21.787 137 ALA D CA 1
ATOM 6131 C C . ALA D 1 140 ? -18.411 -58.014 7.081 1.000 20.961 137 ALA D C 1
ATOM 6132 O O . ALA D 1 140 ? -17.787 -58.990 6.656 1.000 25.679 137 ALA D O 1
ATOM 6134 N N . THR D 1 141 ? -19.545 -58.086 7.761 1.000 20.284 138 THR D N 1
ATOM 6135 C CA . THR D 1 141 ? -20.282 -59.352 7.973 1.000 20.060 138 THR D CA 1
ATOM 6136 C C . THR D 1 141 ? -21.712 -59.174 7.525 1.000 20.452 138 THR D C 1
ATOM 6137 O O . THR D 1 141 ? -22.207 -58.033 7.342 1.000 24.531 138 THR D O 1
ATOM 6141 N N . ASP D 1 142 ? -22.453 -60.275 7.439 1.000 23.463 139 ASP D N 1
ATOM 6142 C CA . ASP D 1 142 ? -23.896 -60.166 7.186 1.000 27.293 139 ASP D CA 1
ATOM 6143 C C . ASP D 1 142 ? -24.696 -60.276 8.483 1.000 26.279 139 ASP D C 1
ATOM 6144 O O . ASP D 1 142 ? -25.898 -60.582 8.444 1.000 25.888 139 ASP D O 1
ATOM 6149 N N . LEU D 1 143 ? -24.084 -59.998 9.653 1.000 23.809 140 LEU D N 1
ATOM 6150 C CA . LEU D 1 143 ? -24.811 -60.216 10.918 1.000 24.533 140 LEU D CA 1
ATOM 6151 C C . LEU D 1 143 ? -26.114 -59.416 10.973 1.000 21.522 140 LEU D C 1
ATOM 6152 O O . LEU D 1 143 ? -27.143 -59.968 11.367 1.000 22.462 140 LEU D O 1
ATOM 6157 N N . HIS D 1 144 ? -26.098 -58.111 10.692 1.000 21.156 141 HIS D N 1
ATOM 6158 C CA . HIS D 1 144 ? -27.306 -57.280 10.826 1.000 19.119 141 HIS D CA 1
ATOM 6159 C C . HIS D 1 144 ? -28.422 -57.873 9.949 1.000 21.791 141 HIS D C 1
ATOM 6160 O O . HIS D 1 144 ? -29.539 -57.986 10.430 1.000 20.792 141 HIS D O 1
ATOM 6167 N N . ALA D 1 145 ? -28.094 -58.176 8.694 1.000 23.659 142 ALA D N 1
ATOM 6168 C CA . ALA D 1 145 ? -29.075 -58.742 7.732 1.000 23.705 142 ALA D CA 1
ATOM 6169 C C . ALA D 1 145 ? -29.675 -60.055 8.283 1.000 23.505 142 ALA D C 1
ATOM 6170 O O . ALA D 1 145 ? -30.917 -60.223 8.241 1.000 25.280 142 ALA D O 1
ATOM 6172 N N . GLN D 1 146 ? -28.802 -60.937 8.799 1.000 26.698 143 GLN D N 1
ATOM 6173 C CA . GLN D 1 146 ? -29.240 -62.270 9.315 1.000 24.354 143 GLN D CA 1
ATOM 6174 C C . GLN D 1 146 ? -30.156 -62.075 10.522 1.000 26.994 143 GLN D C 1
ATOM 6175 O O . GLN D 1 146 ? -31.195 -62.781 10.627 1.000 28.153 143 GLN D O 1
ATOM 6181 N N . LEU D 1 147 ? -29.822 -61.151 11.427 1.000 21.131 144 LEU D N 1
ATOM 6182 C CA . LEU D 1 147 ? -30.696 -60.882 12.588 1.000 22.508 144 LEU D CA 1
ATOM 6183 C C . LEU D 1 147 ? -32.035 -60.249 12.169 1.000 22.709 144 LEU D C 1
ATOM 6184 O O . LEU D 1 147 ? -33.082 -60.567 12.741 1.000 23.210 144 LEU D O 1
ATOM 6189 N N . GLN D 1 148 ? -32.014 -59.305 11.214 1.000 24.414 145 GLN D N 1
ATOM 6190 C CA . GLN D 1 148 ? -33.254 -58.625 10.756 1.000 24.041 145 GLN D CA 1
ATOM 6191 C C . GLN D 1 148 ? -34.197 -59.626 10.059 1.000 24.711 145 GLN D C 1
ATOM 6192 O O . GLN D 1 148 ? -35.402 -59.552 10.331 1.000 26.873 145 GLN D O 1
ATOM 6198 N N . GLU D 1 149 ? -33.640 -60.565 9.321 1.000 24.458 146 GLU D N 1
ATOM 6199 C CA . GLU D 1 149 ? -34.446 -61.620 8.642 1.000 31.295 146 GLU D CA 1
ATOM 6200 C C . GLU D 1 149 ? -35.210 -62.429 9.702 1.000 35.346 146 GLU D C 1
ATOM 6201 O O . GLU D 1 149 ? -36.372 -62.812 9.453 1.000 33.399 146 GLU D O 1
ATOM 6207 N N . ARG D 1 150 ? -34.620 -62.629 10.889 1.000 31.403 147 ARG D N 1
ATOM 6208 C CA . ARG D 1 150 ? -35.235 -63.429 11.979 1.000 29.157 147 ARG D CA 1
ATOM 6209 C C . ARG D 1 150 ? -36.008 -62.552 12.957 1.000 28.852 147 ARG D C 1
ATOM 6210 O O . ARG D 1 150 ? -36.472 -63.096 13.973 1.000 29.575 147 ARG D O 1
ATOM 6218 N N . ARG D 1 151 ? -36.167 -61.252 12.695 1.000 25.301 148 ARG D N 1
ATOM 6219 C CA . ARG D 1 151 ? -36.940 -60.315 13.534 1.000 28.488 148 ARG D CA 1
ATOM 6220 C C . ARG D 1 151 ? -36.348 -60.309 14.956 1.000 23.571 148 ARG D C 1
ATOM 6221 O O . ARG D 1 151 ? -37.119 -60.129 15.916 1.000 24.868 148 ARG D O 1
ATOM 6229 N N . ILE D 1 152 ? -35.022 -60.359 15.052 1.000 23.008 149 ILE D N 1
ATOM 6230 C CA . ILE D 1 152 ? -34.318 -60.279 16.363 1.000 21.173 149 ILE D CA 1
ATOM 6231 C C . ILE D 1 152 ? -34.221 -58.815 16.792 1.000 20.642 149 ILE D C 1
ATOM 6232 O O . ILE D 1 152 ? -33.776 -57.979 15.957 1.000 20.565 149 ILE D O 1
ATOM 6237 N N . THR D 1 153 ? -34.593 -58.518 18.023 1.000 20.225 150 THR D N 1
ATOM 6238 C CA . THR D 1 153 ? -34.570 -57.164 18.597 1.000 20.358 150 THR D CA 1
ATOM 6239 C C . THR D 1 153 ? -33.615 -57.091 19.791 1.000 19.701 150 THR D C 1
ATOM 6240 O O . THR D 1 153 ? -33.270 -55.985 20.159 1.000 19.910 150 THR D O 1
ATOM 6244 N N . HIS D 1 154 ? -33.298 -58.213 20.420 1.000 17.842 151 HIS D N 1
ATOM 6245 C CA . HIS D 1 154 ? -32.589 -58.280 21.711 1.000 16.861 151 HIS D CA 1
ATOM 6246 C C . HIS D 1 154 ? -31.391 -59.198 21.542 1.000 16.083 151 HIS D C 1
ATOM 6247 O O . HIS D 1 154 ? -31.523 -60.268 20.892 1.000 16.660 151 HIS D O 1
ATOM 6254 N N . LEU D 1 155 ? -30.243 -58.824 22.114 1.000 14.268 152 LEU D N 1
ATOM 6255 C CA . LEU D 1 155 ? -29.021 -59.631 22.048 1.000 14.106 152 LEU D CA 1
ATOM 6256 C C . LEU D 1 155 ? -28.482 -59.868 23.453 1.000 13.615 152 LEU D C 1
ATOM 6257 O O . LEU D 1 155 ? -28.357 -58.889 24.223 1.000 16.401 152 LEU D O 1
ATOM 6262 N N . LEU D 1 156 ? -28.180 -61.119 23.749 1.000 13.429 153 LEU D N 1
ATOM 6263 C CA . LEU D 1 156 ? -27.395 -61.481 24.929 1.000 14.376 153 LEU D CA 1
ATOM 6264 C C . LEU D 1 156 ? -25.953 -61.597 24.456 1.000 14.626 153 LEU D C 1
ATOM 6265 O O . LEU D 1 156 ? -25.719 -62.278 23.433 1.000 16.749 153 LEU D O 1
ATOM 6270 N N . VAL D 1 157 ? -25.013 -61.000 25.135 1.000 14.616 154 VAL D N 1
ATOM 6271 C CA . VAL D 1 157 ? -23.633 -60.849 24.624 1.000 15.136 154 VAL D CA 1
ATOM 6272 C C . VAL D 1 157 ? -22.633 -61.466 25.587 1.000 15.997 154 VAL D C 1
ATOM 6273 O O . VAL D 1 157 ? -22.692 -61.178 26.805 1.000 14.683 154 VAL D O 1
ATOM 6277 N N . ALA D 1 158 ? -21.695 -62.254 25.102 1.000 14.200 155 ALA D N 1
ATOM 6278 C CA . ALA D 1 158 ? -20.602 -62.838 25.873 1.000 15.695 155 ALA D CA 1
ATOM 6279 C C . ALA D 1 158 ? -19.368 -62.967 25.004 1.000 14.112 155 ALA D C 1
ATOM 6280 O O . ALA D 1 158 ? -19.510 -62.856 23.774 1.000 15.980 155 ALA D O 1
ATOM 6282 N N . GLY D 1 159 ? -18.209 -63.113 25.608 1.000 14.409 156 GLY D N 1
ATOM 6283 C CA . GLY D 1 159 ? -16.988 -63.483 24.887 1.000 14.912 156 GLY D CA 1
ATOM 6284 C C . GLY D 1 159 ? -15.817 -62.662 25.285 1.000 15.274 156 GLY D C 1
ATOM 6285 O O . GLY D 1 159 ? -15.741 -62.126 26.400 1.000 14.923 156 GLY D O 1
ATOM 6286 N N . VAL D 1 160 ? -14.809 -62.615 24.410 1.000 13.704 157 VAL D N 1
ATOM 6287 C CA . VAL D 1 160 ? -13.525 -61.945 24.723 1.000 14.619 157 VAL D CA 1
ATOM 6288 C C . VAL D 1 160 ? -13.097 -61.090 23.526 1.000 13.898 157 VAL D C 1
ATOM 6289 O O . VAL D 1 160 ? -13.526 -61.351 22.413 1.000 15.470 157 VAL D O 1
ATOM 6293 N N . THR D 1 161 ? -12.277 -60.082 23.788 1.000 14.058 158 THR D N 1
ATOM 6294 C CA . THR D 1 161 ? -12.009 -59.507 25.099 1.000 12.274 158 THR D CA 1
ATOM 6295 C C . THR D 1 161 ? -13.002 -58.372 25.367 1.000 12.492 158 THR D C 1
ATOM 6296 O O . THR D 1 161 ? -13.539 -57.752 24.405 1.000 13.476 158 THR D O 1
ATOM 6300 N N . THR D 1 162 ? -13.300 -58.155 26.642 1.000 13.502 159 THR D N 1
ATOM 6301 C CA . THR D 1 162 ? -14.356 -57.231 27.085 1.000 12.635 159 THR D CA 1
ATOM 6302 C C . THR D 1 162 ? -14.205 -55.880 26.384 1.000 12.621 159 THR D C 1
ATOM 6303 O O . THR D 1 162 ? -15.189 -55.355 25.863 1.000 12.444 159 THR D O 1
ATOM 6307 N N . GLU D 1 163 ? -13.018 -55.303 26.397 1.000 12.771 160 GLU D N 1
ATOM 6308 C CA . GLU D 1 163 ? -12.839 -53.902 25.954 1.000 12.507 160 GLU D CA 1
ATOM 6309 C C . GLU D 1 163 ? -12.554 -53.834 24.450 1.000 14.239 160 GLU D C 1
ATOM 6310 O O . GLU D 1 163 ? -12.494 -52.715 23.954 1.000 14.997 160 GLU D O 1
ATOM 6316 N N . VAL D 1 164 ? -12.339 -54.951 23.759 1.000 13.109 161 VAL D N 1
ATOM 6317 C CA . VAL D 1 164 ? -12.025 -54.893 22.312 1.000 12.279 161 VAL D CA 1
ATOM 6318 C C . VAL D 1 164 ? -13.250 -55.429 21.580 1.000 12.766 161 VAL D C 1
ATOM 6319 O O . VAL D 1 164 ? -14.222 -54.660 21.330 1.000 14.685 161 VAL D O 1
ATOM 6323 N N . SER D 1 165 ? -13.323 -56.707 21.231 1.000 13.190 162 SER D N 1
ATOM 6324 C CA . SER D 1 165 ? -14.427 -57.153 20.356 1.000 13.567 162 SER D CA 1
ATOM 6325 C C . SER D 1 165 ? -15.789 -57.082 21.060 1.000 13.841 162 SER D C 1
ATOM 6326 O O . SER D 1 165 ? -16.794 -56.800 20.420 1.000 13.764 162 SER D O 1
ATOM 6329 N N . VAL D 1 166 ? -15.857 -57.337 22.365 1.000 13.812 163 VAL D N 1
ATOM 6330 C CA . VAL D 1 166 ? -17.178 -57.308 23.038 1.000 13.224 163 VAL D CA 1
ATOM 6331 C C . VAL D 1 166 ? -17.734 -55.870 23.053 1.000 12.687 163 VAL D C 1
ATOM 6332 O O . VAL D 1 166 ? -18.849 -55.640 22.566 1.000 13.313 163 VAL D O 1
ATOM 6336 N N . GLN D 1 167 ? -16.971 -54.921 23.542 1.000 12.746 164 GLN D N 1
ATOM 6337 C CA . GLN D 1 167 ? -17.411 -53.514 23.597 1.000 14.402 164 GLN D CA 1
ATOM 6338 C C . GLN D 1 167 ? -17.698 -53.001 22.175 1.000 12.480 164 GLN D C 1
ATOM 6339 O O . GLN D 1 167 ? -18.684 -52.293 21.973 1.000 13.630 164 GLN D O 1
ATOM 6345 N N . THR D 1 168 ? -16.842 -53.347 21.216 1.000 13.516 165 THR D N 1
ATOM 6346 C CA . THR D 1 168 ? -17.025 -52.784 19.858 1.000 13.161 165 THR D CA 1
ATOM 6347 C C . THR D 1 168 ? -18.348 -53.304 19.301 1.000 12.845 165 THR D C 1
ATOM 6348 O O . THR D 1 168 ? -19.143 -52.554 18.721 1.000 13.755 165 THR D O 1
ATOM 6352 N N . SER D 1 169 ? -18.598 -54.611 19.448 1.000 12.186 166 SER D N 1
ATOM 6353 C CA . SER D 1 169 ? -19.808 -55.245 18.932 1.000 13.907 166 SER D CA 1
ATOM 6354 C C . SER D 1 169 ? -21.068 -54.716 19.618 1.000 13.638 166 SER D C 1
ATOM 6355 O O . SER D 1 169 ? -22.069 -54.486 18.970 1.000 13.583 166 SER D O 1
ATOM 6358 N N A MET D 1 170 ? -21.003 -54.511 20.932 0.700 13.315 167 MET D N 1
ATOM 6359 N N B MET D 1 170 ? -21.017 -54.534 20.952 0.300 13.300 167 MET D N 1
ATOM 6360 C CA A MET D 1 170 ? -22.174 -53.983 21.671 0.700 14.612 167 MET D CA 1
ATOM 6361 C CA B MET D 1 170 ? -22.117 -53.945 21.775 0.300 13.653 167 MET D CA 1
ATOM 6362 C C A MET D 1 170 ? -22.450 -52.528 21.261 0.700 13.467 167 MET D C 1
ATOM 6363 C C B MET D 1 170 ? -22.439 -52.544 21.253 0.300 13.369 167 MET D C 1
ATOM 6364 O O A MET D 1 170 ? -23.614 -52.151 21.104 0.700 13.736 167 MET D O 1
ATOM 6365 O O B MET D 1 170 ? -23.611 -52.228 21.070 0.300 13.757 167 MET D O 1
ATOM 6374 N N . ARG D 1 171 ? -21.419 -51.707 21.098 1.000 13.517 168 ARG D N 1
ATOM 6375 C CA . ARG D 1 171 ? -21.613 -50.324 20.630 1.000 13.154 168 ARG D CA 1
ATOM 6376 C C . ARG D 1 171 ? -22.206 -50.317 19.221 1.000 12.940 168 ARG D C 1
ATOM 6377 O O . ARG D 1 171 ? -23.149 -49.499 19.001 1.000 13.532 168 ARG D O 1
ATOM 6385 N N . GLU D 1 172 ? -21.753 -51.198 18.357 1.000 12.968 169 GLU D N 1
ATOM 6386 C CA . GLU D 1 172 ? -22.311 -51.292 16.986 1.000 14.651 169 GLU D CA 1
ATOM 6387 C C . GLU D 1 172 ? -23.787 -51.710 17.072 1.000 15.030 169 GLU D C 1
ATOM 6388 O O . GLU D 1 172 ? -24.671 -51.140 16.426 1.000 15.603 169 GLU D O 1
ATOM 6394 N N . ALA D 1 173 ? -24.088 -52.722 17.891 1.000 13.797 170 ALA D N 1
ATOM 6395 C CA . ALA D 1 173 ? -25.476 -53.215 17.970 1.000 14.104 170 ALA D CA 1
ATOM 6396 C C . ALA D 1 173 ? -26.400 -52.143 18.551 1.000 14.659 170 ALA D C 1
ATOM 6397 O O . ALA D 1 173 ? -27.547 -51.978 18.084 1.000 14.082 170 ALA D O 1
ATOM 6399 N N . ASN D 1 174 ? -25.938 -51.416 19.558 1.000 14.809 171 ASN D N 1
ATOM 6400 C CA . ASN D 1 174 ? -26.738 -50.337 20.164 1.000 13.930 171 ASN D CA 1
ATOM 6401 C C . ASN D 1 174 ? -27.089 -49.279 19.090 1.000 14.352 171 ASN D C 1
ATOM 6402 O O . ASN D 1 174 ? -28.243 -48.809 19.037 1.000 15.368 171 ASN D O 1
ATOM 6407 N N . ASP D 1 175 ? -26.115 -48.913 18.274 1.000 15.333 172 ASP D N 1
ATOM 6408 C CA . ASP D 1 175 ? -26.367 -47.910 17.208 1.000 15.688 172 ASP D CA 1
ATOM 6409 C C . ASP D 1 175 ? -27.451 -48.406 16.243 1.000 15.577 172 ASP D C 1
ATOM 6410 O O . ASP D 1 175 ? -28.286 -47.591 15.813 1.000 17.088 172 ASP D O 1
ATOM 6415 N N . ARG D 1 176 ? -27.453 -49.716 15.971 1.000 15.192 173 ARG D N 1
ATOM 6416 C CA . ARG D 1 176 ? -28.427 -50.379 15.052 1.000 15.754 173 ARG D CA 1
ATOM 6417 C C . ARG D 1 176 ? -29.782 -50.647 15.720 1.000 16.710 173 ARG D C 1
ATOM 6418 O O . ARG D 1 176 ? -30.667 -51.110 14.988 1.000 21.552 173 ARG D O 1
ATOM 6426 N N . GLY D 1 177 ? -30.001 -50.288 16.962 1.000 16.714 174 GLY D N 1
ATOM 6427 C CA . GLY D 1 177 ? -31.340 -50.337 17.596 1.000 16.548 174 GLY D CA 1
ATOM 6428 C C . GLY D 1 177 ? -31.602 -51.632 18.377 1.000 16.748 174 GLY D C 1
ATOM 6429 O O . GLY D 1 177 ? -32.763 -51.790 18.823 1.000 19.532 174 GLY D O 1
ATOM 6430 N N . TYR D 1 178 ? -30.586 -52.450 18.573 1.000 16.118 175 TYR D N 1
ATOM 6431 C CA . TYR D 1 178 ? -30.708 -53.680 19.419 1.000 14.300 175 TYR D CA 1
ATOM 6432 C C . TYR D 1 178 ? -30.695 -53.297 20.887 1.000 16.866 175 TYR D C 1
ATOM 6433 O O . TYR D 1 178 ? -30.002 -52.403 21.312 1.000 16.353 175 TYR D O 1
ATOM 6442 N N . GLU D 1 179 ? -31.425 -54.081 21.689 1.000 16.157 176 GLU D N 1
ATOM 6443 C CA . GLU D 1 179 ? -31.387 -53.977 23.158 1.000 16.875 176 GLU D CA 1
ATOM 6444 C C . GLU D 1 179 ? -30.450 -55.061 23.665 1.000 17.228 176 GLU D C 1
ATOM 6445 O O . GLU D 1 179 ? -30.778 -56.273 23.524 1.000 16.171 176 GLU D O 1
ATOM 6451 N N . CYS D 1 180 ? -29.285 -54.675 24.181 1.000 16.465 177 CYS D N 1
ATOM 6452 C CA . CYS D 1 180 ? -28.197 -55.631 24.442 1.000 16.311 177 CYS D CA 1
ATOM 6453 C C . CYS D 1 180 ? -27.934 -55.792 25.933 1.000 13.067 177 CYS D C 1
ATOM 6454 O O . CYS D 1 180 ? -27.771 -54.793 26.672 1.000 15.443 177 CYS D O 1
ATOM 6457 N N . LEU D 1 181 ? -27.844 -57.053 26.360 1.000 12.684 178 LEU D N 1
ATOM 6458 C CA . LEU D 1 181 ? -27.451 -57.427 27.736 1.000 13.441 178 LEU D CA 1
ATOM 6459 C C . LEU D 1 181 ? -26.117 -58.156 27.674 1.000 13.010 178 LEU D C 1
ATOM 6460 O O . LEU D 1 181 ? -26.062 -59.266 27.121 1.000 13.950 178 LEU D O 1
ATOM 6465 N N . VAL D 1 182 ? -25.094 -57.595 28.287 1.000 12.996 179 VAL D N 1
ATOM 6466 C CA . VAL D 1 182 ? -23.803 -58.291 28.411 1.000 13.658 179 VAL D CA 1
ATOM 6467 C C . VAL D 1 182 ? -23.813 -59.134 29.681 1.000 14.673 179 VAL D C 1
ATOM 6468 O O . VAL D 1 182 ? -24.199 -58.617 30.741 1.000 14.633 179 VAL D O 1
ATOM 6472 N N . ILE D 1 183 ? -23.415 -60.385 29.553 1.000 14.538 180 ILE D N 1
ATOM 6473 C CA . ILE D 1 183 ? -23.338 -61.311 30.710 1.000 14.559 180 ILE D CA 1
ATOM 6474 C C . ILE D 1 183 ? -21.948 -61.149 31.305 1.000 15.696 180 ILE D C 1
ATOM 6475 O O . ILE D 1 183 ? -20.967 -61.637 30.710 1.000 15.721 180 ILE D O 1
ATOM 6480 N N . GLU D 1 184 ? -21.866 -60.447 32.433 1.000 16.823 181 GLU D N 1
ATOM 6481 C CA . GLU D 1 184 ? -20.605 -59.866 32.945 1.000 18.528 181 GLU D CA 1
ATOM 6482 C C . GLU D 1 184 ? -19.548 -60.928 33.259 1.000 18.200 181 GLU D C 1
ATOM 6483 O O . GLU D 1 184 ? -18.362 -60.662 33.016 1.000 20.276 181 GLU D O 1
ATOM 6489 N N . ASP D 1 185 ? -19.961 -62.077 33.810 1.000 16.722 182 ASP D N 1
ATOM 6490 C CA . ASP D 1 185 ? -19.014 -63.158 34.144 1.000 17.315 182 ASP D CA 1
ATOM 6491 C C . ASP D 1 185 ? -18.847 -64.145 33.006 1.000 16.934 182 ASP D C 1
ATOM 6492 O O . ASP D 1 185 ? -18.104 -65.100 33.149 1.000 19.737 182 ASP D O 1
ATOM 6497 N N . ALA D 1 186 ? -19.400 -63.825 31.834 1.000 15.599 183 ALA D N 1
ATOM 6498 C CA . ALA D 1 186 ? -19.154 -64.592 30.587 1.000 16.187 183 ALA D CA 1
ATOM 6499 C C . ALA D 1 186 ? -18.342 -63.741 29.624 1.000 15.836 183 ALA D C 1
ATOM 6500 O O . ALA D 1 186 ? -18.372 -64.032 28.409 1.000 15.455 183 ALA D O 1
ATOM 6502 N N A CYS D 1 187 ? -17.626 -62.753 30.141 0.700 16.091 184 CYS D N 1
ATOM 6503 N N B CYS D 1 187 ? -17.651 -62.725 30.120 0.300 15.628 184 CYS D N 1
ATOM 6504 C CA A CYS D 1 187 ? -16.659 -61.935 29.377 0.700 14.845 184 CYS D CA 1
ATOM 6505 C CA B CYS D 1 187 ? -16.658 -61.986 29.299 0.300 14.927 184 CYS D CA 1
ATOM 6506 C C A CYS D 1 187 ? -15.380 -61.810 30.167 0.700 14.510 184 CYS D C 1
ATOM 6507 C C B CYS D 1 187 ? -15.421 -61.734 30.147 0.300 14.597 184 CYS D C 1
ATOM 6508 O O A CYS D 1 187 ? -15.425 -61.934 31.417 0.700 15.433 184 CYS D O 1
ATOM 6509 O O B CYS D 1 187 ? -15.541 -61.790 31.392 0.300 15.799 184 CYS D O 1
ATOM 6514 N N . ALA D 1 188 ? -14.265 -61.554 29.507 1.000 14.280 185 ALA D N 1
ATOM 6515 C CA . ALA D 1 188 ? -12.994 -61.360 30.211 1.000 14.008 185 ALA D CA 1
ATOM 6516 C C . ALA D 1 188 ? -12.032 -60.571 29.333 1.000 14.449 185 ALA D C 1
ATOM 6517 O O . ALA D 1 188 ? -12.248 -60.497 28.097 1.000 14.443 185 ALA D O 1
ATOM 6519 N N . SER D 1 189 ? -11.025 -60.039 29.957 1.000 15.856 186 SER D N 1
ATOM 6520 C CA . SER D 1 189 ? -9.983 -59.188 29.349 1.000 16.544 186 SER D CA 1
ATOM 6521 C C . SER D 1 189 ? -8.606 -59.665 29.779 1.000 15.960 186 SER D C 1
ATOM 6522 O O . SER D 1 189 ? -8.483 -60.267 30.850 1.000 17.038 186 SER D O 1
ATOM 6525 N N . TYR D 1 190 ? -7.603 -59.314 29.009 1.000 16.274 187 TYR D N 1
ATOM 6526 C CA . TYR D 1 190 ? -6.198 -59.411 29.480 1.000 17.430 187 TYR D CA 1
ATOM 6527 C C . TYR D 1 190 ? -5.909 -58.420 30.592 1.000 18.226 187 TYR D C 1
ATOM 6528 O O . TYR D 1 190 ? -4.893 -58.568 31.275 1.000 20.315 187 TYR D O 1
ATOM 6537 N N . PHE D 1 191 ? -6.701 -57.370 30.723 1.000 16.751 188 PHE D N 1
ATOM 6538 C CA . PHE D 1 191 ? -6.454 -56.268 31.685 1.000 17.164 188 PHE D CA 1
ATOM 6539 C C . PHE D 1 191 ? -7.649 -56.149 32.617 1.000 18.246 188 PHE D C 1
ATOM 6540 O O . PHE D 1 191 ? -8.711 -55.702 32.227 1.000 17.008 188 PHE D O 1
ATOM 6548 N N . PRO D 1 192 ? -7.556 -56.525 33.903 1.000 18.998 189 PRO D N 1
ATOM 6549 C CA . PRO D 1 192 ? -8.714 -56.476 34.789 1.000 20.931 189 PRO D CA 1
ATOM 6550 C C . PRO D 1 192 ? -9.402 -55.110 34.885 1.000 20.098 189 PRO D C 1
ATOM 6551 O O . PRO D 1 192 ? -10.645 -55.068 34.943 1.000 19.323 189 PRO D O 1
ATOM 6555 N N . ASP D 1 193 ? -8.625 -54.051 34.861 1.000 18.898 190 ASP D N 1
ATOM 6556 C CA . ASP D 1 193 ? -9.185 -52.679 34.986 1.000 19.358 190 ASP D CA 1
ATOM 6557 C C . ASP D 1 193 ? -9.976 -52.389 33.711 1.000 19.145 190 ASP D C 1
ATOM 6558 O O . ASP D 1 193 ? -10.970 -51.670 33.782 1.000 19.454 190 ASP D O 1
ATOM 6563 N N . PHE D 1 194 ? -9.513 -52.852 32.545 1.000 17.371 191 PHE D N 1
ATOM 6564 C CA . PHE D 1 194 ? -10.268 -52.555 31.298 1.000 15.349 191 PHE D CA 1
ATOM 6565 C C . PHE D 1 194 ? -11.590 -53.317 31.293 1.000 16.134 191 PHE D C 1
ATOM 6566 O O . PHE D 1 194 ? -12.618 -52.809 30.858 1.000 15.969 191 PHE D O 1
ATOM 6574 N N . HIS D 1 195 ? -11.626 -54.526 31.804 1.000 15.802 192 HIS D N 1
ATOM 6575 C CA . HIS D 1 195 ? -12.872 -55.313 31.929 1.000 14.588 192 HIS D CA 1
ATOM 6576 C C . HIS D 1 195 ? -13.859 -54.535 32.828 1.000 14.902 192 HIS D C 1
ATOM 6577 O O . HIS D 1 195 ? -14.964 -54.268 32.437 1.000 15.261 192 HIS D O 1
ATOM 6584 N N . ARG D 1 196 ? -13.415 -54.222 34.054 1.000 16.347 193 ARG D N 1
ATOM 6585 C CA . ARG D 1 196 ? -14.301 -53.586 35.050 1.000 16.839 193 ARG D CA 1
ATOM 6586 C C . ARG D 1 196 ? -14.830 -52.231 34.520 1.000 15.742 193 ARG D C 1
ATOM 6587 O O . ARG D 1 196 ? -16.049 -51.970 34.551 1.000 16.331 193 ARG D O 1
ATOM 6595 N N . ILE D 1 197 ? -13.939 -51.387 34.015 1.000 15.432 194 ILE D N 1
ATOM 6596 C CA . ILE D 1 197 ? -14.383 -50.024 33.636 1.000 15.768 194 ILE D CA 1
ATOM 6597 C C . ILE D 1 197 ? -15.178 -50.089 32.330 1.000 15.465 194 ILE D C 1
ATOM 6598 O O . ILE D 1 197 ? -16.087 -49.262 32.154 1.000 15.422 194 ILE D O 1
ATOM 6603 N N . THR D 1 198 ? -14.896 -51.032 31.428 1.000 14.693 195 THR D N 1
ATOM 6604 C CA . THR D 1 198 ? -15.693 -51.129 30.194 1.000 15.064 195 THR D CA 1
ATOM 6605 C C . THR D 1 198 ? -17.148 -51.459 30.585 1.000 15.483 195 THR D C 1
ATOM 6606 O O . THR D 1 198 ? -18.093 -50.830 30.052 1.000 14.028 195 THR D O 1
ATOM 6610 N N . LEU D 1 199 ? -17.361 -52.382 31.512 1.000 14.568 196 LEU D N 1
ATOM 6611 C CA . LEU D 1 199 ? -18.741 -52.736 31.922 1.000 16.273 196 LEU D CA 1
ATOM 6612 C C . LEU D 1 199 ? -19.414 -51.486 32.495 1.000 15.051 196 LEU D C 1
ATOM 6613 O O . LEU D 1 199 ? -20.587 -51.257 32.230 1.000 15.997 196 LEU D O 1
ATOM 6618 N N . GLU D 1 200 ? -18.679 -50.731 33.317 1.000 14.980 197 GLU D N 1
ATOM 6619 C CA . GLU D 1 200 ? -19.253 -49.496 33.919 1.000 16.743 197 GLU D CA 1
ATOM 6620 C C . GLU D 1 200 ? -19.615 -48.488 32.807 1.000 16.354 197 GLU D C 1
ATOM 6621 O O . GLU D 1 200 ? -20.691 -47.843 32.864 1.000 17.165 197 GLU D O 1
ATOM 6627 N N A MET D 1 201 ? -18.759 -48.300 31.804 0.600 15.784 198 MET D N 1
ATOM 6628 N N B MET D 1 201 ? -18.754 -48.328 31.795 0.400 14.318 198 MET D N 1
ATOM 6629 C CA A MET D 1 201 ? -19.113 -47.279 30.790 0.600 17.274 198 MET D CA 1
ATOM 6630 C CA B MET D 1 201 ? -18.989 -47.377 30.667 0.400 14.260 198 MET D CA 1
ATOM 6631 C C A MET D 1 201 ? -20.264 -47.758 29.895 0.600 15.187 198 MET D C 1
ATOM 6632 C C B MET D 1 201 ? -20.242 -47.766 29.885 0.400 13.992 198 MET D C 1
ATOM 6633 O O A MET D 1 201 ? -21.013 -46.913 29.443 0.600 16.473 198 MET D O 1
ATOM 6634 O O B MET D 1 201 ? -21.009 -46.882 29.482 0.400 15.477 198 MET D O 1
ATOM 6643 N N . LEU D 1 202 ? -20.413 -49.054 29.638 1.000 15.122 199 LEU D N 1
ATOM 6644 C CA . LEU D 1 202 ? -21.500 -49.545 28.758 1.000 15.959 199 LEU D CA 1
ATOM 6645 C C . LEU D 1 202 ? -22.860 -49.210 29.368 1.000 15.466 199 LEU D C 1
ATOM 6646 O O . LEU D 1 202 ? -23.816 -48.954 28.616 1.000 15.783 199 LEU D O 1
ATOM 6651 N N . THR D 1 203 ? -22.942 -49.210 30.696 1.000 16.084 200 THR D N 1
ATOM 6652 C CA . THR D 1 203 ? -24.250 -49.070 31.378 1.000 16.530 200 THR D CA 1
ATOM 6653 C C . THR D 1 203 ? -24.410 -47.711 32.045 1.000 16.751 200 THR D C 1
ATOM 6654 O O . THR D 1 203 ? -25.468 -47.460 32.647 1.000 18.836 200 THR D O 1
ATOM 6658 N N . ALA D 1 204 ? -23.450 -46.820 31.900 1.000 14.568 201 ALA D N 1
ATOM 6659 C CA . ALA D 1 204 ? -23.492 -45.463 32.478 1.000 15.383 201 ALA D CA 1
ATOM 6660 C C . ALA D 1 204 ? -24.600 -44.617 31.861 1.000 16.279 201 ALA D C 1
ATOM 6661 O O . ALA D 1 204 ? -25.099 -44.924 30.787 1.000 15.107 201 ALA D O 1
ATOM 6663 N N . GLN D 1 205 ? -24.950 -43.497 32.538 1.000 16.694 202 GLN D N 1
ATOM 6664 C CA . GLN D 1 205 ? -25.879 -42.497 31.958 1.000 16.994 202 GLN D CA 1
ATOM 6665 C C . GLN D 1 205 ? -27.238 -43.151 31.641 1.000 17.932 202 GLN D C 1
ATOM 6666 O O . GLN D 1 205 ? -27.864 -42.827 30.608 1.000 19.179 202 GLN D O 1
ATOM 6672 N N . GLY D 1 206 ? -27.677 -44.087 32.496 1.000 17.417 203 GLY D N 1
ATOM 6673 C CA . GLY D 1 206 ? -28.985 -44.750 32.311 1.000 18.561 203 GLY D CA 1
ATOM 6674 C C . GLY D 1 206 ? -28.973 -45.796 31.209 1.000 18.319 203 GLY D C 1
ATOM 6675 O O . GLY D 1 206 ? -29.993 -46.032 30.577 1.000 22.806 203 GLY D O 1
ATOM 6676 N N . GLY D 1 207 ? -27.853 -46.463 30.982 1.000 16.130 204 GLY D N 1
ATOM 6677 C CA . GLY D 1 207 ? -27.783 -47.542 29.989 1.000 17.322 204 GLY D CA 1
ATOM 6678 C C . GLY D 1 207 ? -27.420 -47.066 28.608 1.000 17.661 204 GLY D C 1
ATOM 6679 O O . GLY D 1 207 ? -28.007 -47.529 27.637 1.000 18.041 204 GLY D O 1
ATOM 6680 N N . ILE D 1 208 ? -26.438 -46.180 28.509 1.000 15.357 205 ILE D N 1
ATOM 6681 C CA . ILE D 1 208 ? -26.199 -45.495 27.209 1.000 17.214 205 ILE D CA 1
ATOM 6682 C C . ILE D 1 208 ? -25.878 -46.520 26.111 1.000 16.519 205 ILE D C 1
ATOM 6683 O O . ILE D 1 208 ? -26.347 -46.324 25.001 1.000 17.573 205 ILE D O 1
ATOM 6688 N N . VAL D 1 209 ? -25.126 -47.580 26.394 1.000 13.640 206 VAL D N 1
ATOM 6689 C CA . VAL D 1 209 ? -24.958 -48.657 25.382 1.000 14.642 206 VAL D CA 1
ATOM 6690 C C . VAL D 1 209 ? -25.915 -49.821 25.625 1.000 13.507 206 VAL D C 1
ATOM 6691 O O . VAL D 1 209 ? -26.439 -50.343 24.674 1.000 16.272 206 VAL D O 1
ATOM 6695 N N . GLY D 1 210 ? -26.164 -50.198 26.865 1.000 13.721 207 GLY D N 1
ATOM 6696 C CA . GLY D 1 210 ? -27.061 -51.329 27.159 1.000 14.613 207 GLY D CA 1
ATOM 6697 C C . GLY D 1 210 ? -27.003 -51.661 28.636 1.000 14.552 207 GLY D C 1
ATOM 6698 O O . GLY D 1 210 ? -26.783 -50.790 29.480 1.000 14.838 207 GLY D O 1
ATOM 6699 N N . TRP D 1 211 ? -27.181 -52.958 28.874 1.000 13.601 208 TRP D N 1
ATOM 6700 C CA . TRP D 1 211 ? -27.395 -53.535 30.219 1.000 14.149 208 TRP D CA 1
ATOM 6701 C C . TRP D 1 211 ? -26.304 -54.527 30.519 1.000 14.830 208 TRP D C 1
ATOM 6702 O O . TRP D 1 211 ? -25.724 -55.098 29.561 1.000 14.905 208 TRP D O 1
ATOM 6713 N N . ARG D 1 212 ? -26.128 -54.845 31.794 1.000 14.337 209 ARG D N 1
ATOM 6714 C CA . ARG D 1 212 ? -25.204 -55.918 32.210 1.000 14.818 209 ARG D CA 1
ATOM 6715 C C . ARG D 1 212 ? -25.784 -56.681 33.397 1.000 16.011 209 ARG D C 1
ATOM 6716 O O . ARG D 1 212 ? -26.473 -56.067 34.222 1.000 15.426 209 ARG D O 1
ATOM 6724 N N . THR D 1 213 ? -25.503 -57.965 33.483 1.000 15.119 210 THR D N 1
ATOM 6725 C CA . THR D 1 213 ? -25.946 -58.761 34.653 1.000 16.308 210 THR D CA 1
ATOM 6726 C C . THR D 1 213 ? -25.077 -59.997 34.695 1.000 16.646 210 THR D C 1
ATOM 6727 O O . THR D 1 213 ? -24.578 -60.455 33.676 1.000 16.657 210 THR D O 1
ATOM 6731 N N . PRO D 1 214 ? -24.875 -60.611 35.867 1.000 16.196 211 PRO D N 1
ATOM 6732 C CA . PRO D 1 214 ? -24.242 -61.921 35.912 1.000 16.567 211 PRO D CA 1
ATOM 6733 C C . PRO D 1 214 ? -25.135 -63.045 35.418 1.000 15.573 211 PRO D C 1
ATOM 6734 O O . PRO D 1 214 ? -26.330 -62.936 35.386 1.000 17.517 211 PRO D O 1
ATOM 6738 N N . LEU D 1 215 ? -24.511 -64.160 35.032 1.000 15.708 212 LEU D N 1
ATOM 6739 C CA . LEU D 1 215 ? -25.258 -65.316 34.504 1.000 16.645 212 LEU D CA 1
ATOM 6740 C C . LEU D 1 215 ? -26.373 -65.761 35.488 1.000 15.642 212 LEU D C 1
ATOM 6741 O O . LEU D 1 215 ? -27.465 -66.086 35.035 1.000 17.445 212 LEU D O 1
ATOM 6746 N N . ALA D 1 216 ? -26.092 -65.698 36.783 1.000 18.230 213 ALA D N 1
ATOM 6747 C CA . ALA D 1 216 ? -27.064 -66.202 37.779 1.000 19.144 213 ALA D CA 1
ATOM 6748 C C . ALA D 1 216 ? -28.390 -65.462 37.659 1.000 17.782 213 ALA D C 1
ATOM 6749 O O . ALA D 1 216 ? -29.462 -66.093 37.842 1.000 19.719 213 ALA D O 1
ATOM 6751 N N A GLN D 1 217 ? -28.369 -64.156 37.368 0.600 17.538 214 GLN D N 1
ATOM 6752 N N B GLN D 1 217 ? -28.357 -64.167 37.326 0.400 18.359 214 GLN D N 1
ATOM 6753 C CA A GLN D 1 217 ? -29.614 -63.363 37.225 0.600 18.038 214 GLN D CA 1
ATOM 6754 C CA B GLN D 1 217 ? -29.569 -63.315 37.216 0.400 18.896 214 GLN D CA 1
ATOM 6755 C C A GLN D 1 217 ? -30.380 -63.797 35.971 0.600 19.865 214 GLN D C 1
ATOM 6756 C C B GLN D 1 217 ? -30.362 -63.690 35.965 0.400 19.930 214 GLN D C 1
ATOM 6757 O O A GLN D 1 217 ? -31.608 -63.823 35.967 0.600 21.211 214 GLN D O 1
ATOM 6758 O O B GLN D 1 217 ? -31.585 -63.572 36.017 0.400 20.780 214 GLN D O 1
ATOM 6769 N N . LEU D 1 218 ? -29.676 -64.107 34.887 1.000 18.911 215 LEU D N 1
ATOM 6770 C CA . LEU D 1 218 ? -30.347 -64.640 33.689 1.000 18.769 215 LEU D CA 1
ATOM 6771 C C . LEU D 1 218 ? -30.946 -66.022 33.979 1.000 19.681 215 LEU D C 1
ATOM 6772 O O . LEU D 1 218 ? -32.082 -66.276 33.531 1.000 21.688 215 LEU D O 1
ATOM 6777 N N . GLN D 1 219 ? -30.182 -66.893 34.632 1.000 19.833 216 GLN D N 1
ATOM 6778 C CA . GLN D 1 219 ? -30.647 -68.257 34.993 1.000 21.050 216 GLN D CA 1
ATOM 6779 C C . GLN D 1 219 ? -31.921 -68.132 35.838 1.000 22.589 216 GLN D C 1
ATOM 6780 O O . GLN D 1 219 ? -32.841 -68.906 35.604 1.000 22.910 216 GLN D O 1
ATOM 6786 N N . ALA D 1 220 ? -31.976 -67.158 36.740 1.000 21.132 217 ALA D N 1
ATOM 6787 C CA . ALA D 1 220 ? -33.167 -66.973 37.623 1.000 22.664 217 ALA D CA 1
ATOM 6788 C C . ALA D 1 220 ? -34.401 -66.670 36.759 1.000 27.188 217 ALA D C 1
ATOM 6789 O O . ALA D 1 220 ? -35.501 -67.080 37.116 1.000 26.081 217 ALA D O 1
ATOM 6791 N N . GLY D 1 221 ? -34.257 -65.955 35.632 1.000 23.750 218 GLY D N 1
ATOM 6792 C CA . GLY D 1 221 ? -35.394 -65.638 34.747 1.000 24.120 218 GLY D CA 1
ATOM 6793 C C . GLY D 1 221 ? -35.943 -66.822 33.976 1.000 24.689 218 GLY D C 1
ATOM 6794 O O . GLY D 1 221 ? -37.088 -66.748 33.576 1.000 27.124 218 GLY D O 1
ATOM 6795 N N . VAL D 1 222 ? -35.172 -67.874 33.730 1.000 27.148 219 VAL D N 1
ATOM 6796 C CA . VAL D 1 222 ? -35.647 -69.064 32.942 1.000 30.637 219 VAL D CA 1
ATOM 6797 C C . VAL D 1 222 ? -35.905 -70.260 33.875 1.000 31.777 219 VAL D C 1
ATOM 6798 O O . VAL D 1 222 ? -36.324 -71.291 33.360 1.000 35.339 219 VAL D O 1
ATOM 6802 N N . ALA D 1 223 ? -35.640 -70.154 35.182 1.000 34.327 220 ALA D N 1
ATOM 6803 C CA . ALA D 1 223 ? -35.713 -71.279 36.164 1.000 36.657 220 ALA D CA 1
ATOM 6804 C C . ALA D 1 223 ? -37.154 -71.765 36.388 1.000 45.579 220 ALA D C 1
ATOM 6805 O O . ALA D 1 223 ? -38.136 -71.220 35.871 1.000 48.183 220 ALA D O 1
#

B-factor: mean 20.89, std 8.25, range [6.22, 75.22]

Solvent-accessible surface area: 32294 Å² total; per-residue (Å²): 158,38,158,1,97,16,58,51,74,47,3,73,0,87,23,170,31,0,0,0,6,4,0,1,1,0,62,2,16,16,69,134,24,2,15,0,34,31,38,70,22,74,3,178,58,0,52,82,15,9,65,32,0,2,17,0,5,41,15,0,61,136,31,34,11,31,3,0,1,0,52,2,1,0,74,74,110,20,83,44,12,37,184,9,34,109,93,20,26,111,40,141,78,11,9,10,62,112,10,111,16,19,67,5,0,1,49,68,43,74,3,1,62,9,15,39,31,0,10,38,28,183,70,28,30,58,12,48,0,15,2,14,0,0,16,48,70,33,76,1,50,60,43,0,98,122,94,185,13,69,29,4,0,5,0,0,2,10,0,2,8,4,0,0,4,5,1,6,2,1,18,8,38,22,7,29,0,0,0,0,35,64,0,3,10,7,21,50,119,84,8,44,161,36,0,5,52,2,0,6,18,26,28,0,19,1,0,14,47,4,57,11,59,69,0,83,81,30,81,146,27,150,1,98,13,56,49,55,51,2,80,2,75,29,214,29,0,0,0,5,3,1,0,2,0,60,2,17,14,64,119,24,2,15,0,35,29,36,70,21,76,3,165,56,0,53,85,15,20,97,31,0,35,39,0,3,90,16,0,76,136,40,68,12,30,2,0,1,0,52,2,1,0,76,75,111,15,84,44,10,36,148,8,34,75,109,22,30,134,34,140,77,10,11,11,60,109,10,112,20,19,68,5,0,1,48,68,44,73,3,1,66,15,11,97,129,2,40,44,76,177,76,30,29,54,8,49,0,15,1,13,0,1,16,49,69,33,76,1,48,60,49,0,102,145,101,194,13,66,36,4,0,4,0,0,1,10,0,1,8,3,0,0,4,6,1,7,3,2,17,8,39,21,8,30,0,0,0,0,32,64,0,3,10,5,20,65,101,74,19,40,128,15,0,10,64,2,0,6,18,24,31,0,19,2,0,14,49,4,55,12,61,68,0,77,69,28,60,121,147,22,158,2,106,15,55,49,75,52,3,90,3,56,30,204,28,1,0,0,6,3,1,1,2,0,63,2,17,15,69,108,25,2,13,0,30,8,39,69,22,83,2,166,60,0,52,85,16,8,66,32,0,2,16,0,4,38,16,0,63,136,36,68,11,30,3,0,1,0,51,2,1,0,75,73,109,16,85,45,11,37,185,10,35,112,109,24,17,145,44,114,67,17,10,11,63,112,12,117,17,20,68,5,0,1,49,70,42,74,3,2,66,10,17,40,31,0,11,35,28,181,76,28,25,54,9,49,0,15,2,13,0,1,16,49,69,33,77,1,48,54,39,0,107,135,98,196,13,69,35,5,0,4,0,0,1,10,0,2,8,3,0,0,5,5,1,6,2,1,18,8,38,20,6,34,0,0,0,0,34,64,0,3,12,6,23,65,102,84,17,40,111,8,0,10,66,2,0,6,18,24,28,0,19,2,0,14,49,4,51,12,57,65,0,84,88,33,95,142,25,151,7,102,10,57,48,66,54,3,78,2,67,31,210,29,0,0,0,5,3,1,1,2,0,68,2,17,11,79,115,21,2,14,1,34,31,33,70,21,76,3,164,60,0,53,86,17,15,96,33,0,33,31,0,4,103,15,0,89,137,39,67,11,29,3,0,2,1,52,1,1,0,73,79,109,15,87,46,10,40,182,8,34,107,89,21,29,129,31,145,78,9,11,12,62,110,15,113,35,22,67,5,0,2,53,69,42,75,4,1,55,16,10,89,120,1,44,43,82,181,69,27,27,56,11,48,0,16,2,12,0,1,16,48,68,33,77,1,49,60,42,0,106,141,92,200,14,67,34,3,0,4,0,0,1,10,0,2,8,4,0,0,4,5,1,6,3,1,17,8,38,21,7,33,0,0,0,0,33,63,0,3,11,6,22,66,106,74,15,41,121,13,0,11,65,3,0,7,17,27,29,0,21,2,0,14,49,3,50,12,57,60,0,76,72,29,64,125

Nearest PDB structures (foldseek):
  6xj4-assembly1_B  TM=1.001E+00  e=3.148E-47  Herbaspirillum sp. BH-1
  6xix-assembly1_G  TM=9.853E-01  e=4.181E-46  Herbaspirillum sp. BH-1
  6xk1-assembly1_A  TM=9.804E-01  e=9.776E-31  Rhodococcus sp. Mel
  6azn-assembly1_C  TM=9.782E-01  e=1.957E-30  Rhizobium johnstonii 3841
  5bk6-assembly1_A  TM=9.659E-01  e=8.892E-30  Rhizobium johnstonii 3841

Secondary structure (DSSP, 8-state):
-EEE--BSS-EEE-GGGEEEEEE--BHHHHSTTSHHHHTT---GGGGGGHHHHHHHHHHHHHHT-EEEEEEE-B-TT-TTS-HHHHHTT--SS-TTSEETTEETTBTTSGGGSBPGGG---TT-EEEEESSSSTTTTSSHHHHHHHTT--EEEEEEE-IIIIIHHHHHHHHHTT-EEEEEEEEEE-S-HHHHHHHHHHHHHHHHSS-EEE-HHHHHHH-/-EEE--BSS-EEE-GGGEEEEEE--BHHHHSTTSHHHHTT---GGGGGGHHHHHHHHHHHHHTT-EEEEEEE-B-TT-TTS-HHHHHTT--SS-TTSEETTEETTBTTSGGGSBPGGG---TT-EEEEESSSSTTTTSSHHHHHHHTT--EEEEEEE-IIIIIHHHHHHHHHTT-EEEEEEEEEE-SSHHHHHHHHHHHHHHHHSS-EEE-HHHHHHHH-/-EEE--BSS-EEE-GGGEEEEEE--BHHHHSTTSHHHHTT---GGGGGGHHHHHHHHHHHHHTT-EEEEEEE-B-TT-TTS-HHHHHSS--SS-TTSEETTEETTBTTSGGGSBPGGG---TTSEEEEESSSSTTTTSSHHHHHHHTT--EEEEEEE-IIIIIHHHHHHHHHTT-EEEEEEEEEE-SSHHHHHHHHHHHHHHHHSS-EEE-HHHHHHH-/-EEE--BSS-EEE-GGGEEEEEE--BHHHHSTTSHHHHTT---GGGGGGHHHHHHHHHHHHHTT-EEEEEEE-B-TT-TTS-HHHHHTT--SS-TTSEETTEETTBTTSGGGSBPGGG---TTSEEEEESSSSTTTTSSHHHHHHHTT--EEEEEEE-IIIIIHHHHHHHHHTT-EEEEEEEEEE-SSHHHHHHHHHHHHHHHHSS-EEE-HHHHHHHH-

Sequence (878 aa):
MIRIDATPYPYQFHPRSSTALVVIDMQRRDFIEEEGGFGSALGNDVRPLAAIVPTVAALLQLAREAGMLVVHTRESHLPDLSDCPRSKRLRGNPTLGIGDVGPMGRILVQGEPGNQILPQLAPVEGELVIDKPGKGAFYATDLHAQLQERRITHLLVAGVTTEVSVQTSMREANDRGYECLVIEDACCASYFPDFHRITLEMMLTAQGGIVGWRTPLAQLQAGVMIRIDATPYPYQFHPRSTALVVIDMQRDFIEEGGFGSALGNDVRPLAAIVPTVAALLQLAREAGMLVVHTRESHLPDLSDCPRSKRLRGNPTLGIGDVGPMGRILVQGEPGNQILPQLAPVEGELVIDKPGKGAFYATDLHAQLQERRITHLLVAGVTTEVSVQTSMMREANDRGYECLVIEDACCASYFPDFHRITLEMLTAQGGIVGWRTPLAQLQAGVAMIRIDATPYPYQFHPRSTALVVIDMQRDFIEEGGFGSALGNDVRPLAAIVPTVAALLQLAREAGMLVVHTRESHLPDLSDCPRSKRLRGNPTLGIGDVGPMGRILVQGEPGNQILPQLAPVEGELVIDKPGKGAFYATDLHAQLQERRITHLLVAGVTTEVSVQTSMREANDRGYECLVIEDACCASYFPDFHRIITLEMLTAQGGIVGWRTPLAQQLQAGVMIRIDATPYPYQFHPRSTALVVIDMQRDFIEEGGFGSALGNDVRPLAAIVPTVAALLQLAREAGMLVVHTRESHLPDLSDCPRSKRLRGNPTLGIGDVGPMGRILVQGEPGNQILPQLAPVEGELVIDKPGKGAFYATDLHAQLQERRITHLLVAGVTTEVSVQTSMMREANDRGYECLVIEDACCASYFPDFHRITLEMMLTAQGGIVGWRTPLAQQLQAGVA

InterPro domains:
  IPR000868 Isochorismatase-like domain [PF00857] (18-206)
  IPR036380 Isochorismatase-like superfamily [G3DSA:3.40.50.850] (9-222)
  IPR036380 Isochorismatase-like superfamily [SSF52499] (6-206)
  IPR050272 Isochorismatase-like hydrolase [PTHR43540] (9-219)

Foldseek 3Di:
DFWFQWPPGIDDDQQLQEEEEAEAQFLLQQPDWAVVVQLVFPSPFQVQQLVVLLVVLVVSVVSVHAYEYEFQAAELVNPVADPCQQPPSVTPQGAQRQIPQGGHRHPPTRRRARPPSNHDDPRHHYWHDNALASVPPTCVVVVSVVSNHAEYEYAYDDQQTSRLNNLQVCQVVRHAYEYALSRHHYSDPVGRPVSQVVCRPPNRSSHIYDHPVRVVVRD/DFWFQWPPGIDDDDQLQEEEEAEAQFLLQQPDWAVVVLLVFPSPFFVQLLVVLLVVVVVSVVSVHAYEYEFQAAELVNPVADPCQQPPPVGPQGAQRQIPQGGHRHPPTRRRDRDPSNHDDPRHHYWYDNALASPPPTCVVVVSVVSNHAEYEYAYDAQQTSRLNNLQVSQVVRHAYEYALSRHHYSDVVSSVVSQVVCRPPNRSSHIYDHPVRVVVRVD/DFWFQWPPGIDDDDQLQEEEEAEAQFLLQQPDWAVVVQQVFPSPVQVQQLVVLLVVLVVSVVSVHAYEYEFQAAELVNPLADPCQQPPDRGPAGQQGQIPQGGHRHPPTRRRARDPSNHDDPPHHYWHDNALASPPPTCVVVVSVVSNHQEYEYAYDAQQTNRLNNLQVSQVVRHAYEYALSRHHYSDVVSSVVSQVVCRPPNRSSHIYDHPVRVVVRD/DFWFQWPPGIDDDDQLQEEEEAEAQFLLQQPDWAVVVLLVFPSPVFVQLLVVLLVVLVVSVVSVHAYEYEFQAAELVNPLADPCQQPPSVGPQGAQGQIPQGGHRHPPTRRRDRDPSNDDDPRHHYWHDNALASPPPTCVVVVSVVSNHQEYEYAYDDQQTSRLNNLQVVQVVRHAYEYALSRHHYSDVVSSVVSQVVCRPPNRSSHIYDHPVRVVVRVD

Radius of gyration: 35.92 Å; Cα contacts (8 Å, |Δi|>4): 2082; chains: 4; bounding box: 56×114×44 Å